Protein 6PZN (pdb70)

Solvent-accessible surface area: 35350 Å² total; per-residue (Å²): 146,99,74,30,95,141,54,82,71,0,0,0,0,0,24,0,26,83,12,33,3,58,6,0,0,29,70,1,9,118,56,16,5,27,0,0,0,1,25,66,56,110,118,61,102,0,63,44,0,8,110,66,4,90,139,93,71,20,81,10,34,26,17,66,0,56,11,4,54,72,136,54,0,40,80,0,7,123,71,0,92,79,67,66,54,71,2,9,2,0,0,4,22,20,43,60,102,43,90,9,118,1,36,35,157,6,12,93,58,1,49,123,0,12,71,21,1,0,41,0,0,0,1,0,0,0,16,0,11,102,28,3,55,90,31,3,26,1,1,0,9,4,10,0,18,34,61,39,14,82,58,15,46,0,1,22,2,0,0,9,13,0,0,26,6,0,0,47,0,1,1,40,32,13,97,54,74,78,2,3,0,0,0,0,0,13,12,58,8,16,17,89,157,21,102,134,74,77,76,130,146,95,24,46,58,50,10,103,74,4,3,10,62,69,22,0,54,24,91,2,0,1,0,0,0,7,13,1,4,14,108,45,0,97,5,0,0,20,29,39,6,75,0,7,0,13,74,127,132,81,0,0,0,0,0,24,0,22,133,25,34,2,60,7,0,0,35,63,0,11,133,58,33,14,30,0,0,0,1,27,63,63,86,124,72,70,0,58,41,0,10,108,58,4,93,125,103,69,19,99,10,34,25,10,70,0,57,11,2,48,67,134,53,0,56,84,0,5,117,67,0,84,73,64,43,55,72,0,19,4,0,0,2,21,24,40,59,102,37,86,10,108,2,42,27,131,12,6,96,58,1,49,125,0,13,80,36,1,0,38,0,0,0,1,0,0,0,18,0,9,112,29,3,54,94,34,3,23,1,0,0,6,5,8,9,24,34,65,68,12,81,56,15,45,0,0,20,1,0,0,7,13,0,0,27,6,0,0,48,0,1,1,38,36,13,96,49,78,58,2,2,0,0,0,0,0,13,13,86,8,16,30,131,129,23,101,126,56,76,79,127,146,90,28,62,60,56,21,122,70,5,4,10,50,69,24,1,53,22,91,5,0,2,2,0,0,7,12,0,7,14,107,40,0,94,8,0,0,19,26,40,5,74,0,14,0,18,87,69,87,94,145,106,100,9,130,81,2,0,0,0,0,23,0,7,123,25,30,2,67,5,0,0,39,65,0,11,140,55,20,4,20,0,0,0,1,25,64,60,107,117,59,87,0,71,50,0,6,97,63,3,79,136,110,61,21,54,9,34,24,14,54,0,55,8,2,44,57,141,48,0,52,88,0,6,135,72,0,88,79,66,66,44,131,0,10,2,1,0,6,23,22,40,72,82,39,86,11,115,2,32,30,127,14,12,78,49,2,48,113,0,14,81,36,2,0,30,0,0,0,1,0,0,0,18,0,10,103,21,3,22,83,43,4,27,1,1,0,9,3,10,8,21,35,63,71,11,78,60,20,49,0,1,20,1,0,0,10,13,0,1,26,5,0,0,49,0,1,1,42,36,11,98,43,73,69,2,4,0,0,0,0,0,15,12,45,7,21,24,106,118,17,108,115,54,64,77,116,134,94,25,57,62,35,15,121,81,4,3,16,56,83,24,1,54,28,90,4,0,1,1,0,0,6,14,1,3,12,96,41,0,100,8,0,0,20,29,40,5,73,0,7,0,16,55,170,91,123,80,0,0,0,0,0,22,0,19,115,23,30,2,60,7,0,0,43,72,0,13,130,57,28,13,28,0,0,0,2,32,64,60,108,116,51,79,0,87,42,0,18,112,62,4,86,130,91,69,14,93,9,34,37,13,68,0,55,9,1,45,54,138,53,0,55,83,0,8,111,64,0,83,71,50,19,52,68,0,20,4,0,0,2,20,21,42,57,103,38,89,10,116,1,33,29,129,10,14,92,59,1,50,124,0,12,80,33,1,0,31,0,0,0,1,0,1,0,18,0,9,106,19,3,52,94,35,3,28,1,1,0,8,4,9,10,24,33,66,82,12,83,57,17,46,0,0,20,0,0,0,8,14,0,1,27,6,0,0,49,0,0,1,40,35,12,99,50,79,61,2,3,0,0,0,0,0,14,13,92,9,17,28,127,120,27,101,129,55,68,75,121,126,82,24,61,65,45,19,142,74,5,4,10,75,68,25,2,55,24,97,8,0,1,1,0,0,7,11,0,7,14,108,40,0,90,9,0,0,20,27,38,5,71,0,14,0,18,88

Structure (mmCIF, N/CA/C/O backbone):
data_6PZN
#
_entry.id   6PZN
#
_cell.length_a   87.620
_cell.length_b   89.960
_cell.length_c   130.529
_cell.angle_alpha   90.000
_cell.angle_beta   90.000
_cell.angle_gamma   90.000
#
_symmetry.space_group_name_H-M   'P 21 21 21'
#
loop_
_entity.id
_entity.type
_entity.pdbx_description
1 polymer '3-ketoacyl-ACP reductase'
2 water water
#
loop_
_atom_site.group_PDB
_atom_site.id
_atom_site.type_symbol
_atom_site.label_atom_id
_atom_site.label_alt_id
_atom_site.label_comp_id
_atom_site.label_asym_id
_atom_site.label_entity_id
_atom_site.label_seq_id
_atom_site.pdbx_PDB_ins_code
_atom_site.Cartn_x
_atom_site.Cartn_y
_atom_site.Cartn_z
_atom_site.occupancy
_atom_site.B_iso_or_equiv
_atom_site.auth_seq_id
_atom_site.auth_comp_id
_atom_site.auth_asym_id
_atom_site.auth_atom_id
_atom_site.pdbx_PDB_model_num
ATOM 1 N N . SER A 1 22 ? -25.47021 32.07539 -9.13267 1.000 68.12637 -2 SER A N 1
ATOM 2 C CA . SER A 1 22 ? -26.28013 32.13574 -7.91675 1.000 72.17509 -2 SER A CA 1
ATOM 3 C C . SER A 1 22 ? -27.56277 31.29966 -8.05673 1.000 68.93158 -2 SER A C 1
ATOM 4 O O . SER A 1 22 ? -28.57122 31.55391 -7.39978 1.000 68.38934 -2 SER A O 1
ATOM 7 N N . ASN A 1 23 ? -27.54411 30.34843 -8.97898 1.000 65.58388 -1 ASN A N 1
ATOM 8 C CA . ASN A 1 23 ? -28.44634 29.20770 -8.92708 1.000 63.68431 -1 ASN A CA 1
ATOM 9 C C . ASN A 1 23 ? -27.84528 28.12988 -8.02858 1.000 57.68024 -1 ASN A C 1
ATOM 10 O O . ASN A 1 23 ? -26.62174 27.97311 -7.95102 1.000 53.16287 -1 ASN A O 1
ATOM 15 N N . ALA A 1 24 ? -28.71371 27.38021 -7.34245 1.000 53.39761 0 ALA A N 1
ATOM 16 C CA . ALA A 1 24 ? -28.20904 26.23352 -6.59325 1.000 50.59623 0 ALA A CA 1
ATOM 17 C C . ALA A 1 24 ? -27.47861 25.26289 -7.51384 1.000 52.16775 0 ALA A C 1
ATOM 18 O O . ALA A 1 24 ? -26.50024 24.63089 -7.09644 1.000 44.32880 0 ALA A O 1
ATOM 20 N N . MET A 1 25 ? -27.90839 25.16923 -8.78007 1.000 50.44928 1 MET A N 1
ATOM 21 C CA . MET A 1 25 ? -27.25860 24.27270 -9.73387 1.000 52.94254 1 MET A CA 1
ATOM 22 C C . MET A 1 25 ? -25.83383 24.71662 -10.05565 1.000 54.00262 1 MET A C 1
ATOM 23 O O . MET A 1 25 ? -24.96203 23.87285 -10.30702 1.000 48.02197 1 MET A O 1
ATOM 28 N N . ASN A 1 26 ? -25.57532 26.02553 -10.06205 1.000 54.47154 2 ASN A N 1
ATOM 29 C CA . ASN A 1 26 ? -24.21608 26.48625 -10.31404 1.000 59.60503 2 ASN A CA 1
ATOM 30 C C . ASN A 1 26 ? -23.36173 26.44225 -9.05224 1.000 55.72982 2 ASN A C 1
ATOM 31 O O . ASN A 1 26 ? -22.14937 26.20479 -9.13811 1.000 58.84422 2 ASN A O 1
ATOM 36 N N . ILE A 1 27 ? -23.97610 26.63751 -7.88094 1.000 53.85076 3 ILE A N 1
ATOM 37 C CA . ILE A 1 27 ? -23.23371 26.57493 -6.62296 1.000 53.05055 3 ILE A CA 1
ATOM 38 C C . ILE A 1 27 ? -22.75657 25.15135 -6.35183 1.000 47.33585 3 ILE A C 1
ATOM 39 O O . ILE A 1 27 ? -21.56766 24.92094 -6.10580 1.000 41.17962 3 ILE A O 1
ATOM 44 N N . SER A 1 28 ? -23.67217 24.17610 -6.38533 1.000 42.99968 4 SER A N 1
ATOM 45 C CA . SER A 1 28 ? -23.32182 22.76021 -6.25076 1.000 38.89024 4 SER A CA 1
ATOM 46 C C . SER A 1 28 ? -23.99540 21.98621 -7.38012 1.000 41.50780 4 SER A C 1
ATOM 47 O O . SER A 1 28 ? -25.22206 21.82479 -7.38630 1.000 39.80680 4 SER A O 1
ATOM 50 N N . ARG A 1 29 ? -23.19382 21.50682 -8.33300 1.000 38.60127 5 ARG A N 1
ATOM 51 C CA . ARG A 1 29 ? -23.72430 20.92838 -9.56237 1.000 38.18033 5 ARG A CA 1
ATOM 52 C C . ARG A 1 29 ? -24.32555 19.55004 -9.30291 1.000 30.62943 5 ARG A C 1
ATOM 53 O O . ARG A 1 29 ? -23.69318 18.68280 -8.69082 1.000 28.21139 5 ARG A O 1
ATOM 61 N N . LYS A 1 30 ? -25.55059 19.35298 -9.77314 1.000 24.33487 6 LYS A N 1
ATOM 62 C CA . LYS A 1 30 ? -26.21048 18.06342 -9.65623 1.000 23.71387 6 LYS A CA 1
ATOM 63 C C . LYS A 1 30 ? -25.74558 17.13593 -10.77699 1.000 20.38005 6 LYS A C 1
ATOM 64 O O . LYS A 1 30 ? -25.22899 17.57869 -11.80412 1.000 22.58196 6 LYS A O 1
ATOM 70 N N . THR A 1 31 ? -25.94139 15.83336 -10.56983 1.000 18.81038 7 THR A N 1
ATOM 71 C CA . THR A 1 31 ? -25.59516 14.80784 -11.54507 1.000 18.79541 7 THR A CA 1
ATOM 72 C C . THR A 1 31 ? -26.84073 14.00403 -11.92344 1.000 23.19096 7 THR A C 1
ATOM 73 O O . THR A 1 31 ? -27.64894 13.63755 -11.05570 1.000 20.58244 7 THR A O 1
ATOM 77 N N . ALA A 1 32 ? -26.98108 13.71479 -13.22045 1.000 19.04556 8 ALA A N 1
ATOM 78 C CA . ALA A 1 32 ? -28.10738 12.95038 -13.74777 1.000 16.80513 8 ALA A CA 1
ATOM 79 C C . ALA A 1 32 ? -27.60240 11.75361 -14.54453 1.000 20.49207 8 ALA A C 1
ATOM 80 O O . ALA A 1 32 ? -26.72162 11.89559 -15.39463 1.000 19.26177 8 ALA A O 1
ATOM 82 N N . LEU A 1 33 ? -28.17102 10.58293 -14.27942 1.000 16.30411 9 LEU A N 1
ATOM 83 C CA . LEU A 1 33 ? -27.91053 9.38044 -15.06421 1.000 18.34637 9 LEU A CA 1
ATOM 84 C C . LEU A 1 33 ? -29.05600 9.18687 -16.04732 1.000 18.12205 9 LEU A C 1
ATOM 85 O O . LEU A 1 33 ? -30.22116 9.21058 -15.64489 1.000 18.01969 9 LEU A O 1
ATOM 90 N N . VAL A 1 34 ? -28.73855 9.03318 -17.33025 1.000 15.75960 10 VAL A N 1
ATOM 91 C CA . VAL A 1 34 ? -29.75446 8.77897 -18.35198 1.000 14.50014 10 VAL A CA 1
ATOM 92 C C . VAL A 1 34 ? -29.44064 7.45140 -19.03717 1.000 20.09133 10 VAL A C 1
ATOM 93 O O . VAL A 1 34 ? -28.39402 7.32421 -19.68674 1.000 17.52904 10 VAL A O 1
ATOM 97 N N . THR A 1 35 ? -30.34860 6.46984 -18.91212 1.000 15.39976 11 THR A N 1
ATOM 98 C CA . THR A 1 35 ? -30.20480 5.24389 -19.69317 1.000 17.67386 11 THR A CA 1
ATOM 99 C C . THR A 1 35 ? -30.77180 5.44449 -21.09467 1.000 20.10888 11 THR A C 1
ATOM 100 O O . THR A 1 35 ? -31.66036 6.27016 -21.31409 1.000 20.46521 11 THR A O 1
ATOM 104 N N . GLY A 1 36 ? -30.26850 4.65606 -22.04108 1.000 19.31837 12 GLY A N 1
ATOM 105 C CA . GLY A 1 36 ? -30.69081 4.78849 -23.42732 1.000 19.04678 12 GLY A CA 1
ATOM 106 C C . GLY A 1 36 ? -30.32830 6.11266 -24.05522 1.000 17.74213 12 GLY A C 1
ATOM 107 O O . GLY A 1 36 ? -31.01410 6.56635 -24.97923 1.000 20.74174 12 GLY A O 1
ATOM 108 N N . ALA A 1 37 ? -29.24991 6.74333 -23.59319 1.000 21.46024 13 ALA A N 1
ATOM 109 C CA . ALA A 1 37 ? -28.94378 8.11928 -23.95724 1.000 18.75854 13 ALA A CA 1
ATOM 110 C C . ALA A 1 37 ? -28.11978 8.24746 -25.23309 1.000 23.01868 13 ALA A C 1
ATOM 111 O O . ALA A 1 37 ? -27.77767 9.36769 -25.62184 1.000 24.78700 13 ALA A O 1
ATOM 113 N N . SER A 1 38 ? -27.80822 7.15185 -25.91329 1.000 21.56459 14 SER A N 1
ATOM 114 C CA . SER A 1 38 ? -26.96981 7.28548 -27.09232 1.000 27.33051 14 SER A CA 1
ATOM 115 C C . SER A 1 38 ? -27.75092 7.77035 -28.30809 1.000 25.88476 14 SER A C 1
ATOM 116 O O . SER A 1 38 ? -27.14683 8.34350 -29.21843 1.000 24.03600 14 SER A O 1
ATOM 119 N N . ARG A 1 39 ? -29.07622 7.59503 -28.33720 1.000 23.21538 15 ARG A N 1
ATOM 120 C CA . ARG A 1 39 ? -29.85364 8.02141 -29.49386 1.000 30.59835 15 ARG A CA 1
ATOM 121 C C . ARG A 1 39 ? -31.26814 8.40826 -29.06712 1.000 24.66714 15 ARG A C 1
ATOM 122 O O . ARG A 1 39 ? -31.66257 8.24341 -27.91298 1.000 23.93510 15 ARG A O 1
ATOM 130 N N . GLY A 1 40 ? -32.01560 8.95822 -30.02033 1.000 25.12391 16 GLY A N 1
ATOM 131 C CA . GLY A 1 40 ? -33.42709 9.26914 -29.92299 1.000 25.92494 16 GLY A CA 1
ATOM 132 C C . GLY A 1 40 ? -33.78432 10.12688 -28.71854 1.000 23.12325 16 GLY A C 1
ATOM 133 O O . GLY A 1 40 ? -33.12234 11.12524 -28.38706 1.000 18.79183 16 GLY A O 1
ATOM 134 N N . ILE A 1 41 ? -34.87572 9.73012 -28.05482 1.000 17.63875 17 ILE A N 1
ATOM 135 C CA . ILE A 1 41 ? -35.40215 10.52514 -26.94892 1.000 18.59898 17 ILE A CA 1
ATOM 136 C C . ILE A 1 41 ? -34.39852 10.59356 -25.80674 1.000 18.10627 17 ILE A C 1
ATOM 137 O O . ILE A 1 41 ? -34.21711 11.64924 -25.18506 1.000 17.91322 17 ILE A O 1
ATOM 142 N N . GLY A 1 42 ? -33.73354 9.47944 -25.51253 1.000 18.16311 18 GLY A N 1
ATOM 143 C CA . GLY A 1 42 ? -32.72063 9.48268 -24.46251 1.000 19.22635 18 GLY A CA 1
ATOM 144 C C . GLY A 1 42 ? -31.57586 10.44495 -24.73477 1.000 24.01430 18 GLY A C 1
ATOM 145 O O . GLY A 1 42 ? -31.12427 11.15578 -23.82482 1.000 19.36211 18 GLY A O 1
ATOM 146 N N . ARG A 1 43 ? -31.08783 10.48853 -25.98779 1.000 20.47799 19 ARG A N 1
ATOM 147 C CA . ARG A 1 43 ? -30.07551 11.48854 -26.33387 1.000 20.43420 19 ARG A CA 1
ATOM 148 C C . ARG A 1 43 ? -30.60912 12.89394 -26.10990 1.000 19.50721 19 ARG A C 1
ATOM 149 O O . ARG A 1 43 ? -29.92034 13.74169 -25.52949 1.000 16.68108 19 ARG A O 1
ATOM 157 N N . ALA A 1 44 ? -31.82610 13.16954 -26.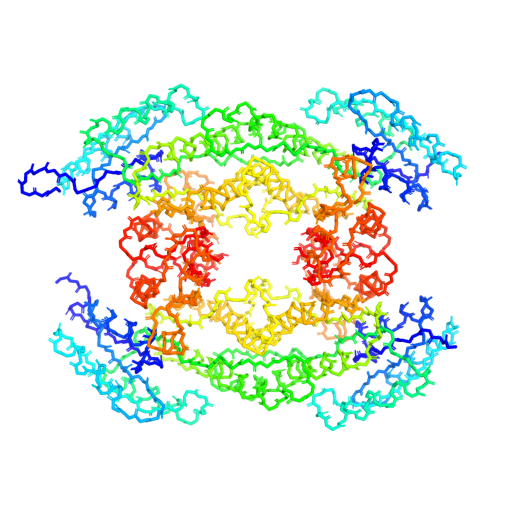59705 1.000 19.04218 20 ALA A N 1
ATOM 158 C CA . ALA A 1 44 ? -32.38963 14.51280 -26.44580 1.000 16.80103 20 ALA A CA 1
ATOM 159 C C . ALA A 1 44 ? -32.52765 14.89598 -24.97353 1.000 18.54731 20 ALA A C 1
ATOM 160 O O . ALA A 1 44 ? -32.29623 16.05234 -24.59266 1.000 18.96546 20 ALA A O 1
ATOM 162 N N . ILE A 1 45 ? -32.87698 13.92408 -24.13272 1.000 15.64054 21 ILE A N 1
ATOM 163 C CA . ILE A 1 45 ? -32.96357 14.13928 -22.69016 1.000 16.79482 21 ILE A CA 1
ATOM 164 C C . ILE A 1 45 ? -31.58730 14.47998 -22.12325 1.000 19.60753 21 ILE A C 1
ATOM 165 O O . ILE A 1 45 ? -31.42399 15.45532 -21.37663 1.000 15.26884 21 ILE A O 1
ATOM 170 N N . ALA A 1 46 ? -30.58363 13.66126 -22.45854 1.000 19.18314 22 ALA A N 1
ATOM 171 C CA . ALA A 1 46 ? -29.21881 13.89370 -21.98769 1.000 18.67068 22 ALA A CA 1
ATOM 172 C C . ALA A 1 46 ? -28.74875 15.30478 -22.33505 1.000 15.67081 22 ALA A C 1
ATOM 173 O O . ALA A 1 46 ? -28.20018 16.02299 -21.48350 1.000 14.52267 22 ALA A O 1
ATOM 175 N N . GLU A 1 47 ? -28.98502 15.72658 -23.58222 1.000 15.54674 23 GLU A N 1
ATOM 176 C CA . GLU A 1 47 ? -28.56524 17.05810 -24.01587 1.000 19.04084 23 GLU A CA 1
ATOM 177 C C . GLU A 1 47 ? -29.31695 18.15624 -23.28246 1.000 19.50507 23 GLU A C 1
ATOM 178 O O . GLU A 1 47 ? -28.72941 19.19475 -22.92784 1.000 16.16262 23 GLU A O 1
ATOM 184 N N . ARG A 1 48 ? -30.62977 17.97599 -23.09585 1.000 15.09488 24 ARG A N 1
ATOM 185 C CA . ARG A 1 48 ? -31.40860 19.00458 -22.42128 1.000 16.68743 24 ARG A CA 1
ATOM 186 C C . ARG A 1 48 ? -30.98481 19.14005 -20.96352 1.000 16.38158 24 ARG A C 1
ATOM 187 O O . ARG A 1 48 ? -30.79388 20.25664 -20.46970 1.000 15.95614 24 ARG A O 1
ATOM 195 N N . LEU A 1 49 ? -30.79609 18.01460 -20.26845 1.000 15.06421 25 LEU A N 1
ATOM 196 C CA . LEU A 1 49 ? -30.39398 18.07113 -18.86790 1.000 14.66780 25 LEU A CA 1
ATOM 197 C C . LEU A 1 49 ? -29.00964 18.68824 -18.73338 1.000 22.32802 25 LEU A C 1
ATOM 198 O O . LEU A 1 49 ? -28.75474 19.45850 -17.79792 1.000 17.75654 25 LEU A O 1
ATOM 203 N N . ALA A 1 50 ? -28.11322 18.39875 -19.68371 1.000 14.80902 26 ALA A N 1
ATOM 204 C CA . ALA A 1 50 ? -26.81961 19.07279 -19.66697 1.000 18.86150 26 ALA A CA 1
ATOM 205 C C . ALA A 1 50 ? -26.98399 20.57836 -19.83907 1.000 22.86618 26 ALA A C 1
ATOM 206 O O . ALA A 1 50 ? -26.34671 21.36028 -19.12542 1.000 18.51651 26 ALA A O 1
ATOM 208 N N . GLN A 1 51 ? -27.84146 21.01380 -20.77157 1.000 22.25529 27 GLN A N 1
ATOM 209 C CA . GLN A 1 51 ? -28.00434 22.45680 -20.93822 1.000 21.60407 27 GLN A CA 1
ATOM 210 C C . GLN A 1 51 ? -28.62926 23.10566 -19.70239 1.000 26.10210 27 GLN A C 1
ATOM 211 O O . GLN A 1 51 ? -28.34547 24.28008 -19.41716 1.000 21.24105 27 GLN A O 1
ATOM 217 N N . ASP A 1 52 ? -29.47388 22.37063 -18.96038 1.000 19.81050 28 ASP A N 1
ATOM 218 C CA . ASP A 1 52 ? -29.98669 22.85405 -17.68028 1.000 17.04962 28 ASP A CA 1
ATOM 219 C C . ASP A 1 52 ? -28.92728 22.85485 -16.58551 1.000 19.69263 28 ASP A C 1
ATOM 220 O O . ASP A 1 52 ? -29.22493 23.28692 -15.46767 1.000 22.91903 28 ASP A O 1
ATOM 225 N N . GLY A 1 53 ? -27.72315 22.33794 -16.84501 1.000 21.81978 29 GLY A N 1
ATOM 226 C CA . GLY A 1 53 ? -26.64669 22.41149 -15.87125 1.000 21.49003 29 GLY A CA 1
ATOM 227 C C . GLY A 1 53 ? -26.27981 21.10750 -15.19302 1.000 23.04474 29 GLY A C 1
ATOM 228 O O . GLY A 1 53 ? -25.32723 21.09558 -14.40083 1.000 22.64049 29 GLY A O 1
ATOM 229 N N . PHE A 1 54 ? -26.97978 20.00833 -15.46911 1.000 18.25136 30 PHE A N 1
ATOM 230 C CA . PHE A 1 54 ? -26.57007 18.72221 -14.90880 1.000 18.84632 30 PHE A CA 1
ATOM 231 C C . PHE A 1 54 ? -25.28822 18.21737 -15.56802 1.000 18.21525 30 PHE A C 1
ATOM 232 O O . PHE A 1 54 ? -25.11764 18.30945 -16.78412 1.000 19.77964 30 PHE A O 1
ATOM 240 N N . TYR A 1 55 ? -24.40128 17.64721 -14.76473 1.000 20.07139 31 TYR A N 1
ATOM 241 C CA . TYR A 1 55 ? -23.46228 16.66563 -15.29976 1.000 21.30219 31 TYR A CA 1
ATOM 242 C C . TYR A 1 55 ? -24.25034 15.41042 -15.67366 1.000 22.17935 31 TYR A C 1
ATOM 243 O O . TYR A 1 55 ? -24.99159 14.87175 -14.84687 1.000 19.73104 31 TYR A O 1
ATOM 252 N N . VAL A 1 56 ? -24.09098 14.93721 -16.90781 1.000 16.64052 32 VAL A N 1
ATOM 253 C CA . VAL A 1 56 ? -24.88696 13.82938 -17.42784 1.000 17.00308 32 VAL A CA 1
ATOM 254 C C . VAL A 1 56 ? -24.00639 12.59775 -17.63663 1.000 19.17334 32 VAL A C 1
ATOM 255 O O . VAL A 1 56 ? -22.95887 12.66533 -18.30298 1.000 21.52821 32 VAL A O 1
ATOM 259 N N . ILE A 1 57 ? -24.43607 11.47396 -17.06659 1.000 17.26304 33 ILE A N 1
ATOM 260 C CA . ILE A 1 57 ? -23.87925 10.16649 -17.40067 1.000 17.44230 33 ILE A CA 1
ATOM 261 C C . ILE A 1 57 ? -24.74851 9.56444 -18.49271 1.000 24.55926 33 ILE A C 1
ATOM 262 O O . ILE A 1 57 ? -25.92398 9.24461 -18.27404 1.000 19.97129 33 ILE A O 1
ATOM 267 N N . VAL A 1 58 ? -24.16011 9.44632 -19.67773 1.000 17.82467 34 VAL A N 1
ATOM 268 C CA . VAL A 1 58 ? -24.76480 8.87105 -20.87027 1.000 17.44775 34 VAL A CA 1
ATOM 269 C C . VAL A 1 58 ? -24.54833 7.36596 -20.76699 1.000 24.26378 34 VAL A C 1
ATOM 270 O O . VAL A 1 58 ? -23.43570 6.87245 -20.98715 1.000 23.97790 34 VAL A O 1
ATOM 274 N N . ASN A 1 59 ? -25.58475 6.63647 -20.36499 1.000 17.41237 35 ASN A N 1
ATOM 275 C CA . ASN A 1 59 ? -25.49805 5.18480 -20.27820 1.000 19.02320 35 ASN A CA 1
ATOM 276 C C . ASN A 1 59 ? -25.94204 4.56246 -21.59200 1.000 25.97815 35 ASN A C 1
ATOM 277 O O . ASN A 1 59 ? -26.88449 5.04376 -22.24568 1.000 21.16762 35 ASN A O 1
ATOM 282 N N . TYR A 1 60 ? -25.24630 3.49134 -21.97559 1.000 20.68689 36 TYR A N 1
ATOM 283 C CA . TYR A 1 60 ? -25.49856 2.85019 -23.25790 1.000 24.51884 36 TYR A CA 1
ATOM 284 C C . TYR A 1 60 ? -25.20030 1.36618 -23.13251 1.000 26.98181 36 TYR A C 1
ATOM 285 O O . TYR A 1 60 ? -24.57794 0.91035 -22.16805 1.000 28.22542 36 TYR A O 1
ATOM 294 N N . ALA A 1 61 ? -25.65016 0.61361 -24.12969 1.000 24.86887 37 ALA A N 1
ATOM 295 C CA . ALA A 1 61 ? -25.60125 -0.84100 -24.08537 1.000 31.62484 37 ALA A CA 1
ATOM 296 C C . ALA A 1 61 ? -24.56033 -1.43307 -25.02033 1.000 43.94640 37 ALA A C 1
ATOM 297 O O . ALA A 1 61 ? -23.76550 -2.28416 -24.60570 1.000 50.64007 37 ALA A O 1
ATOM 299 N N . GLY A 1 62 ? -24.54215 -1.01092 -26.27882 1.000 36.40304 38 GLY A N 1
ATOM 300 C CA . GLY A 1 62 ? -23.70002 -1.68381 -27.24503 1.000 48.00229 38 GLY A CA 1
ATOM 301 C C . GLY A 1 62 ? -22.47871 -0.89754 -27.66114 1.000 44.00256 38 GLY A C 1
ATOM 302 O O . GLY A 1 62 ? -21.58279 -0.64026 -26.85170 1.000 45.64608 38 GLY A O 1
ATOM 303 N N . ASN A 1 63 ? -22.43899 -0.51995 -28.93344 1.000 43.73104 39 ASN A N 1
ATOM 304 C CA . ASN A 1 63 ? -21.30536 0.21598 -29.46562 1.000 51.67412 39 ASN A CA 1
ATOM 305 C C . ASN A 1 63 ? -21.30794 1.65035 -28.94059 1.000 43.79383 39 ASN A C 1
ATOM 306 O O . ASN A 1 63 ? -22.35895 2.28332 -28.81262 1.000 39.43002 39 ASN A O 1
ATOM 311 N N . LYS A 1 64 ? -20.11313 2.15993 -28.63504 1.000 43.17264 40 LYS A N 1
ATOM 312 C CA . LYS A 1 64 ? -19.96285 3.42171 -27.92247 1.000 42.85163 40 LYS A CA 1
ATOM 313 C C . LYS A 1 64 ? -19.99088 4.64851 -28.82721 1.000 38.25759 40 LYS A C 1
ATOM 314 O O . LYS A 1 64 ? -20.03986 5.77119 -28.30913 1.000 35.66838 40 LYS A O 1
ATOM 320 N N . ALA A 1 65 ? -19.97400 4.47283 -30.15159 1.000 31.50470 41 ALA A N 1
ATOM 321 C CA . ALA A 1 65 ? -19.79201 5.61984 -31.03980 1.000 34.65327 41 ALA A CA 1
ATOM 322 C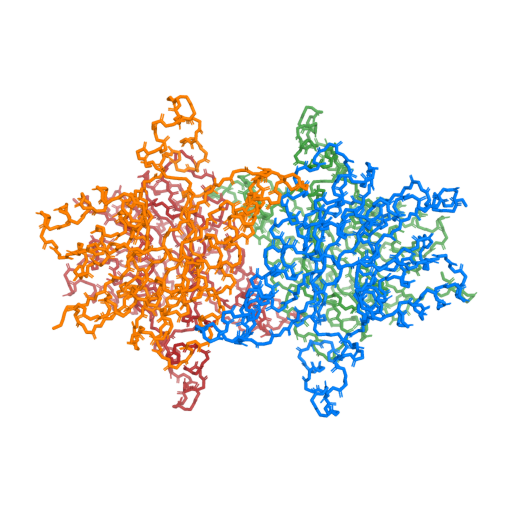 C . ALA A 1 65 ? -20.90223 6.65062 -30.86787 1.000 35.91867 41 ALA A C 1
ATOM 323 O O . ALA A 1 65 ? -20.63977 7.85802 -30.82248 1.000 33.35974 41 ALA A O 1
ATOM 325 N N . HIS A 1 66 ? -22.14929 6.19877 -30.76250 1.000 35.60688 42 HIS A N 1
ATOM 326 C CA . HIS A 1 66 ? -23.23774 7.14742 -30.57519 1.000 35.74181 42 HIS A CA 1
ATOM 327 C C . HIS A 1 66 ? -23.20418 7.76154 -29.18083 1.000 28.87210 42 HIS A C 1
ATOM 328 O O . HIS A 1 66 ? -23.45883 8.95918 -29.02098 1.000 29.86589 42 HIS A O 1
ATOM 335 N N . ALA A 1 67 ? -22.91188 6.95816 -28.15619 1.000 35.19285 43 ALA A N 1
ATOM 336 C CA . ALA A 1 67 ? -22.81573 7.51323 -26.80845 1.000 33.69678 43 ALA A CA 1
ATOM 337 C C . ALA A 1 67 ? -21.70463 8.55170 -26.72717 1.000 35.54067 43 ALA A C 1
ATOM 338 O O . ALA A 1 67 ? -21.88404 9.62620 -26.13186 1.000 31.38706 43 ALA A O 1
ATOM 340 N N . GLN A 1 68 ? -20.55076 8.25459 -27.33681 1.000 34.78711 44 GLN A N 1
ATOM 341 C CA . GLN A 1 68 ? -19.47325 9.23300 -27.37486 1.000 34.88036 44 GLN A CA 1
ATOM 342 C C . GLN A 1 68 ? -19.86908 10.45797 -28.18253 1.000 38.41112 44 GLN A C 1
ATOM 343 O O . GLN A 1 68 ? -19.46378 11.57381 -27.84559 1.000 34.05650 44 GLN A O 1
ATOM 349 N N . ALA A 1 69 ? -20.67190 10.28412 -29.23489 1.000 35.43332 45 ALA A N 1
ATOM 350 C CA . ALA A 1 69 ? -21.13933 11.45243 -29.97016 1.000 35.60310 45 ALA A CA 1
ATOM 351 C C . ALA A 1 69 ? -22.01967 12.33107 -29.08698 1.000 36.22527 45 ALA A C 1
ATOM 352 O O . ALA A 1 69 ? -21.91701 13.56360 -29.12251 1.000 35.29075 45 ALA A O 1
ATOM 354 N N . THR A 1 70 ? -22.88142 11.70979 -28.27548 1.000 33.14267 46 THR A N 1
ATOM 355 C CA . THR A 1 70 ? -23.72126 12.47480 -27.35298 1.000 30.01424 46 THR A CA 1
ATOM 356 C C . THR A 1 70 ? -22.86336 13.23263 -26.34016 1.000 27.94494 46 THR A C 1
ATOM 357 O O . THR A 1 70 ? -23.07054 14.42915 -26.10217 1.000 29.44283 46 THR A O 1
ATOM 361 N N . VAL A 1 71 ? -21.88033 12.54565 -25.74478 1.000 26.10133 47 VAL A N 1
ATOM 362 C CA . VAL A 1 71 ? -20.98051 13.18819 -24.78555 1.000 25.25279 47 VAL A CA 1
ATOM 363 C C . VAL A 1 71 ? -20.27285 14.37405 -25.42975 1.000 31.34144 47 VAL A C 1
ATOM 364 O O . VAL A 1 71 ? -20.19250 15.47199 -24.85307 1.000 23.49981 47 VAL A O 1
ATOM 368 N N . GLU A 1 72 ? -19.72704 14.16135 -26.63256 1.000 31.21038 48 GLU A N 1
ATOM 369 C CA . GLU A 1 72 ? -18.97170 15.21753 -27.28951 1.000 31.75063 48 GLU A CA 1
ATOM 370 C C . GLU A 1 72 ? -19.86418 16.38983 -27.66043 1.000 25.75005 48 GLU A C 1
ATOM 371 O O . GLU A 1 72 ? -19.43413 17.54054 -27.54236 1.000 27.96243 48 GLU A O 1
ATOM 377 N N . HIS A 1 73 ? -21.11076 16.13628 -28.07860 1.000 28.45611 49 HIS A N 1
ATOM 378 C CA . HIS A 1 73 ? -22.00198 17.26620 -28.33148 1.000 30.12847 49 HIS A CA 1
ATOM 379 C C . HIS A 1 73 ? -22.29062 18.03286 -27.04839 1.000 31.51406 49 HIS A C 1
ATOM 380 O O . HIS A 1 73 ? -22.28987 19.27044 -27.04602 1.000 28.35388 49 HIS A O 1
ATOM 387 N N . ILE A 1 74 ? -22.53468 17.31384 -25.94755 1.000 27.90528 50 ILE A N 1
ATOM 388 C CA . ILE A 1 74 ? -22.80252 17.97814 -24.67345 1.000 25.31175 50 ILE A CA 1
ATOM 389 C C . ILE A 1 74 ? -21.64237 18.88396 -24.29692 1.000 27.13389 50 ILE A C 1
ATOM 390 O O . ILE A 1 74 ? -21.83699 20.03589 -23.89257 1.000 23.76879 50 ILE A O 1
ATOM 395 N N . ILE A 1 75 ? -20.41656 18.38028 -24.44455 1.000 28.97439 51 ILE A N 1
ATOM 396 C CA . ILE A 1 75 ? -19.24818 19.14702 -24.03028 1.000 31.12148 51 ILE A CA 1
ATOM 397 C C . ILE A 1 75 ? -19.03221 20.33067 -24.95897 1.000 31.21096 51 ILE A C 1
ATOM 398 O O . ILE A 1 75 ? -18.69631 21.43313 -24.51086 1.000 30.51195 51 ILE A O 1
ATOM 403 N N . GLU A 1 76 ? -19.25994 20.13625 -26.25993 1.000 30.06501 52 GLU A N 1
ATOM 404 C CA . GLU A 1 76 ? -19.07821 21.23008 -27.20642 1.000 37.69943 52 GLU A CA 1
ATOM 405 C C . GLU A 1 76 ? -20.06477 22.36820 -26.95239 1.000 43.12177 52 GLU A C 1
ATOM 406 O O . GLU A 1 76 ? -19.76530 23.52578 -27.25537 1.000 38.16358 52 GLU A O 1
ATOM 412 N N . GLN A 1 77 ? -21.22848 22.07689 -26.38002 1.000 38.55138 53 GLN A N 1
ATOM 413 C CA . GLN A 1 77 ? -22.18130 23.12363 -26.03629 1.000 35.45146 53 GLN A CA 1
ATOM 414 C C . GLN A 1 77 ? -21.92218 23.71720 -24.66180 1.000 35.43357 53 GLN A C 1
ATOM 415 O O . GLN A 1 77 ? -22.78172 24.43126 -24.13380 1.000 39.76244 53 GLN A O 1
ATOM 421 N N . GLY A 1 78 ? -20.76182 23.44494 -24.07675 1.000 30.89243 54 GLY A N 1
ATOM 422 C CA . GLY A 1 78 ? -20.41974 23.97462 -22.77938 1.000 32.95818 54 GLY A CA 1
ATOM 423 C C . GLY A 1 78 ? -20.87525 23.15507 -21.59782 1.000 34.43613 54 GLY A C 1
ATOM 424 O O . GLY A 1 78 ? -20.88151 23.67606 -20.47681 1.000 31.67929 54 GLY A O 1
ATOM 425 N N . GLY A 1 79 ? -21.25094 21.89099 -21.80115 1.000 33.90268 55 GLY A N 1
ATOM 426 C CA . GLY A 1 79 ? -21.72823 21.04496 -20.72998 1.000 30.58785 55 GLY A CA 1
ATOM 427 C C . GLY A 1 79 ? -20.64914 20.12436 -20.18801 1.000 33.13276 55 GLY A C 1
ATOM 428 O O . GLY A 1 79 ? -19.46894 20.22611 -20.52980 1.000 28.08864 55 GLY A O 1
ATOM 429 N N . GLN A 1 80 ? -21.07833 19.20479 -19.31469 1.000 22.55877 56 GLN A N 1
ATOM 430 C CA . GLN A 1 80 ? -20.20428 18.19286 -18.73247 1.000 18.57467 56 GLN A CA 1
ATOM 431 C C . GLN A 1 80 ? -20.90828 16.84723 -18.81797 1.000 24.86178 56 GLN A C 1
ATOM 432 O O . GLN A 1 80 ? -22.08769 16.74560 -18.46900 1.000 22.94265 56 GLN A O 1
ATOM 438 N N . ALA A 1 81 ? -20.19058 15.81688 -19.25692 1.000 19.79307 57 ALA A N 1
ATOM 439 C CA . ALA A 1 81 ? -20.81630 14.50739 -19.39592 1.000 23.39203 57 ALA A CA 1
ATOM 440 C C . ALA A 1 81 ? -19.74327 13.45961 -19.60490 1.000 22.80647 57 ALA A C 1
ATOM 441 O O . ALA A 1 81 ? -18.62639 13.76130 -20.03953 1.000 25.24649 57 ALA A O 1
ATOM 443 N N . SER A 1 82 ? -20.10854 12.21754 -19.30361 1.000 23.85551 58 SER A N 1
ATOM 444 C CA . SER A 1 82 ? -19.28912 11.07476 -19.69598 1.000 24.94049 58 SER A CA 1
ATOM 445 C C . SER A 1 82 ? -20.21687 9.88898 -19.90789 1.000 27.99738 58 SER A C 1
ATOM 446 O O . SER A 1 82 ? -21.38647 9.93573 -19.53483 1.000 21.06055 58 SER A O 1
ATOM 449 N N . ALA A 1 83 ? -19.69028 8.81611 -20.50203 1.000 24.70208 59 ALA A N 1
ATOM 450 C CA . ALA A 1 83 ? -20.50792 7.66209 -20.86189 1.000 24.11573 59 ALA A CA 1
ATOM 451 C C . ALA A 1 83 ? -20.09671 6.41912 -20.08293 1.000 27.66668 59 ALA A C 1
ATOM 452 O O . ALA A 1 83 ? -18.91542 6.20767 -19.78874 1.000 31.07597 59 ALA A O 1
ATOM 454 N N . ILE A 1 84 ? -21.08458 5.58072 -19.76948 1.000 21.67373 60 ILE A N 1
ATOM 455 C CA . ILE A 1 84 ? -20.84825 4.29071 -19.11953 1.000 26.23149 60 ILE A CA 1
ATOM 456 C C . ILE A 1 84 ? -21.64605 3.20515 -19.84063 1.000 23.46574 60 ILE A C 1
ATOM 457 O O . ILE A 1 84 ? -22.86108 3.34759 -20.06127 1.000 24.15551 60 ILE A O 1
ATOM 462 N N . GLN A 1 85 ? -20.95266 2.12553 -20.21631 1.000 21.29802 61 GLN A N 1
ATOM 463 C CA . GLN A 1 85 ? -21.58254 0.96723 -20.84384 1.000 24.66885 61 GLN A CA 1
ATOM 464 C C . GLN A 1 85 ? -22.16557 0.04328 -19.78199 1.000 28.55541 61 GLN A C 1
ATOM 465 O O . GLN A 1 85 ? -21.46946 -0.36153 -18.84761 1.000 25.74404 61 GLN A O 1
ATOM 471 N N . ALA A 1 86 ? -23.43482 -0.32114 -19.94526 1.000 21.89784 62 ALA A N 1
ATOM 472 C CA . ALA A 1 86 ? -24.03808 -1.29857 -19.05329 1.000 27.77327 62 ALA A CA 1
ATOM 473 C C . ALA A 1 86 ? -25.35230 -1.74694 -19.65985 1.000 31.25586 62 ALA A C 1
ATOM 474 O O . ALA A 1 86 ? -26.10511 -0.92201 -20.17980 1.000 24.73262 62 ALA A O 1
ATOM 476 N N . ASP A 1 87 ? -25.59623 -3.05544 -19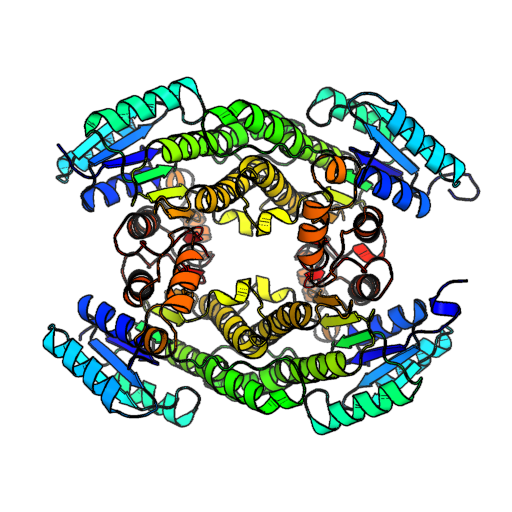.62642 1.000 26.95712 63 ASP A N 1
ATOM 477 C CA . ASP A 1 87 ? -26.88981 -3.60973 -20.01085 1.000 29.79231 63 ASP A CA 1
ATOM 478 C C . ASP A 1 87 ? -27.83062 -3.41836 -18.83173 1.000 30.27165 63 ASP A C 1
ATOM 479 O O . ASP A 1 87 ? -27.66659 -4.06761 -17.79339 1.000 30.73537 63 ASP A O 1
ATOM 484 N N . VAL A 1 88 ? -28.80895 -2.51860 -18.98448 1.000 33.73441 64 VAL A N 1
ATOM 485 C CA . VAL A 1 88 ? -29.74024 -2.21132 -17.89975 1.000 31.11614 64 VAL A CA 1
ATOM 486 C C . VAL A 1 88 ? -30.58833 -3.41570 -17.49883 1.000 33.29066 64 VAL A C 1
ATOM 487 O O . VAL A 1 88 ? -31.14044 -3.43957 -16.38842 1.000 25.34236 64 VAL A O 1
ATOM 491 N N . ALA A 1 89 ? -30.69558 -4.42622 -18.36363 1.000 31.05376 65 ALA A N 1
ATOM 492 C CA . ALA A 1 89 ? -31.46940 -5.63107 -18.06636 1.000 30.04036 65 ALA A CA 1
ATOM 493 C C . ALA A 1 89 ? -30.64996 -6.72484 -17.38094 1.000 35.08859 65 ALA A C 1
ATOM 494 O O . ALA A 1 89 ? -31.20294 -7.77883 -17.04496 1.000 32.83082 65 ALA A O 1
ATOM 496 N N . ASN A 1 90 ? -29.35442 -6.51549 -17.17893 1.000 27.42162 66 ASN A N 1
ATOM 497 C CA . ASN A 1 90 ? -28.51394 -7.47679 -16.47834 1.000 29.75150 66 ASN A CA 1
ATOM 498 C C . ASN A 1 90 ? -28.25994 -6.94949 -15.07355 1.000 24.80441 66 ASN A C 1
ATOM 499 O O . ASN A 1 90 ? -27.83569 -5.80601 -14.91383 1.000 25.66938 66 ASN A O 1
ATOM 504 N N . GLU A 1 91 ? -28.52456 -7.76582 -14.05161 1.000 21.04446 67 GLU A N 1
ATOM 505 C CA . GLU A 1 91 ? -28.50760 -7.20730 -12.69966 1.000 24.69895 67 GLU A CA 1
ATOM 506 C C . GLU A 1 91 ? -27.09069 -6.84278 -12.24808 1.000 33.64523 67 GLU A C 1
ATOM 507 O O . GLU A 1 91 ? -26.89206 -5.81492 -11.58348 1.000 27.16342 67 GLU A O 1
ATOM 513 N N . HIS A 1 92 ? -26.08716 -7.64832 -12.61421 1.000 24.74724 68 HIS A N 1
ATOM 514 C CA . HIS A 1 92 ? -24.72543 -7.32686 -12.18596 1.000 27.69154 68 HIS A CA 1
ATOM 515 C C . HIS A 1 92 ? -24.22056 -6.06079 -12.87295 1.000 25.57941 68 HIS A C 1
ATOM 516 O O . HIS A 1 92 ? -23.60673 -5.19311 -12.23182 1.000 27.80040 68 HIS A O 1
ATOM 523 N N . GLU A 1 93 ? -24.49818 -5.92578 -14.16979 1.000 24.16183 69 GLU A N 1
ATOM 524 C CA . GLU A 1 93 ? -24.10871 -4.71989 -14.88409 1.000 27.86598 69 GLU A CA 1
ATOM 525 C C . GLU A 1 93 ? -24.83284 -3.48989 -14.34641 1.000 26.44168 69 GLU A C 1
ATOM 526 O O . GLU A 1 93 ? -24.24896 -2.40954 -14.32001 1.000 25.51356 69 GLU A O 1
ATOM 532 N N . VAL A 1 94 ? -26.07948 -3.63002 -13.87670 1.000 22.95753 70 VAL A N 1
ATOM 533 C CA . VAL A 1 94 ? -26.78230 -2.46928 -13.32216 1.000 25.64461 70 VAL A CA 1
ATOM 534 C C . VAL A 1 94 ? -26.18187 -2.05820 -11.98399 1.000 19.64713 70 VAL A C 1
ATOM 535 O O . VAL A 1 94 ? -26.00194 -0.86270 -11.70947 1.000 21.50488 70 VAL A O 1
ATOM 539 N N . SER A 1 95 ? -25.86988 -3.03094 -11.12427 1.000 22.13972 71 SER A N 1
ATOM 540 C CA . SER A 1 95 ? -25.18875 -2.69783 -9.87435 1.000 18.81025 71 SER A CA 1
ATOM 541 C C . SER A 1 95 ? -23.88291 -1.95065 -10.15126 1.000 28.05975 71 SER A C 1
ATOM 542 O O . SER A 1 95 ? -23.59285 -0.90771 -9.53283 1.000 23.97840 71 SER A O 1
ATOM 545 N N . ARG A 1 96 ? -23.09721 -2.45841 -11.10867 1.000 25.77035 72 ARG A N 1
ATOM 546 C CA . ARG A 1 96 ? -21.84085 -1.79472 -11.46534 1.000 28.08388 72 ARG A CA 1
ATOM 547 C C . ARG A 1 96 ? -22.08790 -0.39811 -12.03282 1.000 27.92728 72 ARG A C 1
ATOM 548 O O . ARG A 1 96 ? -21.34910 0.54452 -11.72041 1.000 24.00114 72 ARG A O 1
ATOM 556 N N . LEU A 1 97 ? -23.11384 -0.24735 -12.88036 1.000 23.49846 73 LEU A N 1
ATOM 557 C CA . LEU A 1 97 ? -23.42957 1.06115 -13.44296 1.000 24.71392 73 LEU A CA 1
ATOM 558 C C . LEU A 1 97 ? -23.67953 2.07385 -12.33947 1.000 21.33557 73 LEU A C 1
ATOM 559 O O . LEU A 1 97 ? -23.15985 3.19050 -12.38110 1.000 22.55853 73 LEU A O 1
ATOM 564 N N . PHE A 1 98 ? -24.45990 1.69878 -11.33094 1.000 24.00324 74 PHE A N 1
ATOM 565 C CA . PHE A 1 98 ? -24.79230 2.69092 -10.31352 1.000 22.03426 74 PHE A CA 1
ATOM 566 C C . PHE A 1 98 ? -23.58307 3.01795 -9.44037 1.000 27.37240 74 PHE A C 1
ATOM 567 O O . PHE A 1 98 ? -23.36108 4.19413 -9.10535 1.000 23.54445 74 PHE A O 1
ATOM 575 N N . GLN A 1 99 ? -22.76897 2.00547 -9.10139 1.000 24.41194 75 GLN A N 1
ATOM 576 C CA . GLN A 1 99 ? -21.50139 2.27122 -8.40911 1.000 27.75728 75 GLN A CA 1
ATOM 577 C C . GLN A 1 99 ? -20.63910 3.27556 -9.18091 1.000 26.40077 75 GLN A C 1
ATOM 578 O O . GLN A 1 99 ? -20.22324 4.30494 -8.63501 1.000 25.16765 75 GLN A O 1
ATOM 584 N N . GLU A 1 100 ? -20.39822 3.01065 -10.47036 1.000 21.36372 76 GLU A N 1
ATOM 585 C CA . GLU A 1 100 ? -19.51176 3.86983 -11.26674 1.000 23.07901 76 GLU A CA 1
ATOM 586 C C . GLU A 1 100 ? -20.09847 5.26873 -11.47644 1.000 24.27828 76 GLU A C 1
ATOM 587 O O . GLU A 1 100 ? -19.38318 6.29014 -11.36741 1.000 23.60021 76 GLU A O 1
ATOM 593 N N . ALA A 1 101 ? -21.39992 5.33533 -11.77502 1.000 21.27495 77 ALA A N 1
ATOM 594 C CA . ALA A 1 101 ? -22.06825 6.61715 -11.98939 1.000 23.17320 77 ALA A CA 1
ATOM 595 C C . ALA A 1 101 ? -22.00443 7.48637 -10.74500 1.000 21.60505 77 ALA A C 1
ATOM 596 O O . ALA A 1 101 ? -21.68620 8.67771 -10.82513 1.000 25.36457 77 ALA A O 1
ATOM 598 N N . LYS A 1 102 ? -22.32624 6.91888 -9.57969 1.000 22.20424 78 LYS A N 1
ATOM 599 C CA . LYS A 1 102 ? -22.26377 7.73122 -8.37300 1.000 24.24026 78 LYS A CA 1
ATOM 600 C C . LYS A 1 102 ? -20.83056 8.10980 -8.02903 1.000 25.90464 78 LYS A C 1
ATOM 601 O O . LYS A 1 102 ? -20.60400 9.18595 -7.47297 1.000 23.61089 78 LYS A O 1
ATOM 607 N N . ALA A 1 103 ? -19.85927 7.24371 -8.34462 1.000 26.51011 79 ALA A N 1
ATOM 608 C CA . ALA A 1 103 ? -18.47000 7.53056 -8.00777 1.000 28.85990 79 ALA A CA 1
ATOM 609 C C . ALA A 1 103 ? -17.89169 8.67887 -8.82102 1.000 28.68975 79 ALA A C 1
ATOM 610 O O . ALA A 1 103 ? -16.90621 9.28249 -8.38895 1.000 29.88758 79 ALA A O 1
ATOM 612 N N . ILE A 1 104 ? -18.45129 8.97322 -9.99897 1.000 26.65177 80 ILE A N 1
ATOM 613 C CA . ILE A 1 104 ? -17.92503 10.09564 -10.78828 1.000 24.25936 80 ILE A CA 1
ATOM 614 C C . ILE A 1 104 ? -17.88188 11.38856 -9.96317 1.000 29.18843 80 ILE A C 1
ATOM 615 O O . ILE A 1 104 ? -16.82601 12.00912 -9.79552 1.000 23.45907 80 ILE A O 1
ATOM 620 N N . ASN A 1 105 ? -19.03191 11.83064 -9.45458 1.000 22.11153 81 ASN A N 1
ATOM 621 C CA . ASN A 1 105 ? -19.11145 13.08072 -8.70609 1.000 23.87993 81 ASN A CA 1
ATOM 622 C C . ASN A 1 105 ? -19.48017 12.87839 -7.24363 1.000 27.85999 81 ASN A C 1
ATOM 623 O O . ASN A 1 105 ? -19.69584 13.86410 -6.53219 1.000 25.14756 81 ASN A O 1
ATOM 628 N N . GLY A 1 106 ? -19.57319 11.63091 -6.78108 1.000 24.49452 82 GLY A N 1
ATOM 629 C CA . GLY A 1 106 ? -19.98862 11.37706 -5.42103 1.000 24.83474 82 GLY A CA 1
ATOM 630 C C . GLY A 1 106 ? -21.46437 11.56990 -5.16418 1.000 26.85515 82 GLY A C 1
ATOM 631 O O . GLY A 1 106 ? -21.88244 11.57149 -4.00422 1.000 28.63501 82 GLY A O 1
ATOM 632 N N . ARG A 1 107 ? -22.27005 11.73711 -6.20551 1.000 23.16574 83 ARG A N 1
ATOM 633 C CA . ARG A 1 107 ? -23.69491 11.96915 -6.02671 1.000 28.76995 83 ARG A CA 1
ATOM 634 C C . ARG A 1 107 ? -24.41791 11.55576 -7.29798 1.000 28.43563 83 ARG A C 1
ATOM 635 O O . ARG A 1 107 ? -23.83779 11.53562 -8.38789 1.000 25.47455 83 ARG A O 1
ATOM 643 N N . LEU A 1 108 ? -25.70675 11.24488 -7.14098 1.000 22.78807 84 LEU A N 1
ATOM 644 C CA . LEU A 1 108 ? -26.57321 10.83179 -8.24524 1.000 23.80154 84 LEU A CA 1
ATOM 645 C C . LEU A 1 108 ? -27.94168 11.45691 -7.97245 1.000 21.98501 84 LEU A C 1
ATOM 646 O O . LEU A 1 108 ? -28.78749 10.85889 -7.30597 1.000 26.92458 84 LEU A O 1
ATOM 651 N N . ASP A 1 109 ? -28.14827 12.66784 -8.48427 1.000 18.28796 85 ASP A N 1
ATOM 652 C CA . ASP A 1 109 ? -29.33435 13.42443 -8.10970 1.000 20.11300 85 ASP A CA 1
ATOM 653 C C . ASP A 1 109 ? -30.56209 12.97272 -8.87791 1.000 22.75049 85 ASP A C 1
ATOM 654 O O . ASP A 1 109 ? -31.65051 12.84352 -8.29485 1.000 20.84179 85 ASP A O 1
ATOM 659 N N . VAL A 1 110 ? -30.42009 12.75200 -10.17984 1.000 19.19227 86 VAL A N 1
ATOM 660 C CA . VAL A 1 110 ? -31.56703 12.43526 -11.02253 1.000 15.92008 86 VAL A CA 1
ATOM 661 C C . VAL A 1 110 ? -31.27792 11.16222 -11.80763 1.000 21.89449 86 VAL A C 1
ATOM 662 O O . VAL A 1 110 ? -30.14000 10.92091 -12.22271 1.000 18.25795 86 VAL A O 1
ATOM 666 N N . VAL A 1 111 ? -32.29691 10.31884 -11.96376 1.000 14.33706 87 VAL A N 1
ATOM 667 C CA . VAL A 1 111 ? -32.18361 9.11741 -12.78229 1.000 14.66688 87 VAL A CA 1
ATOM 668 C C . VAL A 1 111 ? -33.32575 9.13835 -13.78845 1.000 17.61830 87 VAL A C 1
ATOM 669 O O . VAL A 1 111 ? -34.49360 9.23652 -13.39887 1.000 16.82215 87 VAL A O 1
ATOM 673 N N . VAL A 1 112 ? -32.99103 9.06502 -15.07332 1.000 17.90546 88 VAL A N 1
ATOM 674 C CA . VAL A 1 112 ? -33.97226 8.98436 -16.14475 1.000 19.91634 88 VAL A CA 1
ATOM 675 C C . VAL A 1 112 ? -33.75196 7.66363 -16.86411 1.000 17.85928 88 VAL A C 1
ATOM 676 O O . VAL A 1 112 ? -32.66975 7.42765 -17.42003 1.000 19.47626 88 VAL A O 1
ATOM 680 N N . HIS A 1 113 ? -34.77921 6.81019 -16.86343 1.000 13.88163 89 HIS A N 1
ATOM 681 C CA . HIS A 1 113 ? -34.73629 5.52589 -17.55664 1.000 14.74549 89 HIS A CA 1
ATOM 682 C C . HIS A 1 113 ? -35.47090 5.65570 -18.88883 1.000 18.28061 89 HIS A C 1
ATOM 683 O O . HIS A 1 113 ? -36.70401 5.73295 -18.92813 1.000 17.44800 89 HIS A O 1
ATOM 690 N N . SER A 1 114 ? -34.71884 5.66670 -19.98614 1.000 21.08036 90 SER A N 1
ATOM 691 C CA . SER A 1 114 ? -35.31349 5.77813 -21.31214 1.000 20.62718 90 SER A CA 1
ATOM 692 C C . SER A 1 114 ? -35.01088 4.59099 -22.21631 1.000 28.10025 90 SER A C 1
ATOM 693 O O . SER A 1 114 ? -35.53470 4.53955 -23.33752 1.000 32.97436 90 SER A O 1
ATOM 696 N N . ALA A 1 115 ? -34.19659 3.64037 -21.76993 1.000 18.93650 91 ALA A N 1
ATOM 697 C CA . ALA A 1 115 ? -33.86136 2.48857 -22.59624 1.000 26.37491 91 ALA A CA 1
ATOM 698 C C . ALA A 1 115 ? -35.07054 1.57129 -22.75469 1.000 24.39085 91 ALA A C 1
ATOM 699 O O . ALA A 1 115 ? -35.85393 1.38751 -21.81766 1.000 23.40750 91 ALA A O 1
ATOM 701 N N . GLY A 1 116 ? -35.22841 1.00228 -23.94587 1.000 22.35472 92 GLY A N 1
ATOM 702 C CA . GLY A 1 116 ? -36.27468 0.01134 -24.16366 1.000 22.46174 92 GLY A CA 1
ATOM 703 C C . GLY A 1 116 ? -36.39419 -0.34582 -25.62857 1.000 23.97549 92 GLY A C 1
ATOM 704 O O . GLY A 1 116 ? -35.81507 0.30714 -26.50505 1.000 20.76914 92 GLY A O 1
ATOM 705 N N . ILE A 1 117 ? -37.17031 -1.40959 -25.88341 1.000 19.05184 93 ILE A N 1
ATOM 706 C CA . ILE A 1 117 ? -37.41554 -1.91196 -27.23157 1.000 16.59462 93 ILE A CA 1
ATOM 707 C C . ILE A 1 117 ? -38.91558 -1.99639 -27.48558 1.000 19.71357 93 ILE A C 1
ATOM 708 O O . ILE A 1 117 ? -39.71793 -2.14835 -26.55959 1.000 20.14483 93 ILE A O 1
ATOM 713 N N . MET A 1 118 ? -39.28865 -1.94062 -28.76865 1.000 16.35199 94 MET A N 1
ATOM 714 C CA . MET A 1 118 ? -40.69222 -2.00721 -29.18685 1.000 17.62755 94 MET A CA 1
ATOM 715 C C . MET A 1 118 ? -40.84645 -2.88728 -30.42295 1.000 17.71870 94 MET A C 1
ATOM 716 O O . MET A 1 118 ? -41.14691 -2.39823 -31.51966 1.000 18.79961 94 MET A O 1
ATOM 721 N N . PRO A 1 119 ? -40.67963 -4.20004 -30.28347 1.000 18.89877 95 PRO A N 1
ATOM 722 C CA . PRO A 1 119 ? -41.03818 -5.09443 -31.38587 1.000 22.25732 95 PRO A CA 1
ATOM 723 C C . PRO A 1 119 ? -42.54123 -5.34096 -31.44592 1.000 18.02994 95 PRO A C 1
ATOM 724 O O . PRO A 1 119 ? -43.27490 -5.20602 -30.46014 1.000 16.65046 95 PRO A O 1
ATOM 728 N N . MET A 1 120 ? -42.99328 -5.68839 -32.64916 1.000 19.31939 96 MET A N 1
ATOM 729 C CA . MET A 1 120 ? -44.37934 -6.07007 -32.89190 1.000 19.14013 96 MET A CA 1
ATOM 730 C C . MET A 1 120 ? -44.51726 -7.57752 -32.75123 1.000 19.55552 96 MET A C 1
ATOM 731 O O . MET A 1 120 ? -43.74278 -8.32759 -33.35841 1.000 17.87772 96 MET A O 1
ATOM 736 N N . ALA A 1 121 ? -45.49866 -8.01538 -31.95982 1.000 15.29584 97 ALA A N 1
ATOM 737 C CA . ALA A 1 121 ? -45.78317 -9.44506 -31.82055 1.000 18.66545 97 ALA A CA 1
ATOM 738 C C . ALA A 1 121 ? -47.20321 -9.62801 -31.30337 1.000 19.18838 97 ALA A C 1
ATOM 739 O O . ALA A 1 121 ? -47.54157 -9.11505 -30.23415 1.000 18.41204 97 ALA A O 1
ATOM 741 N N . LYS A 1 122 ? -48.03162 -10.35447 -32.05655 1.000 20.44010 98 LYS A N 1
ATOM 742 C CA . LYS A 1 122 ? -49.39628 -10.63753 -31.63139 1.000 19.51531 98 LYS A CA 1
ATOM 743 C C . LYS A 1 122 ? -49.40305 -11.57946 -30.43201 1.000 20.66128 98 LYS A C 1
ATOM 744 O O . LYS A 1 122 ? -48.41633 -12.26031 -30.12849 1.000 17.83144 98 LYS A O 1
ATOM 750 N N . ILE A 1 123 ? -50.54850 -11.62715 -29.75310 1.000 18.62757 99 ILE A N 1
ATOM 751 C CA . ILE A 1 123 ? -50.70515 -12.50480 -28.59915 1.000 20.25448 99 ILE A CA 1
ATOM 752 C C . ILE A 1 123 ? -51.02882 -13.90783 -29.09520 1.000 21.11291 99 ILE A C 1
ATOM 753 O O . ILE A 1 123 ? -52.19545 -14.25888 -29.30224 1.000 20.00860 99 ILE A O 1
ATOM 758 N N . THR A 1 124 ? -49.98681 -14.69455 -29.33433 1.000 19.00851 100 THR A N 1
ATOM 759 C CA . THR A 1 124 ? -50.06405 -16.03423 -29.90111 1.000 22.30963 100 THR A CA 1
ATOM 760 C C . THR A 1 124 ? -48.91544 -16.84196 -29.31998 1.000 23.34976 100 THR A C 1
ATOM 761 O O . THR A 1 124 ? -47.91322 -16.26599 -28.88176 1.000 19.91967 100 THR A O 1
ATOM 765 N N . PRO A 1 125 ? -49.01505 -18.17729 -29.32194 1.000 20.27516 101 PRO A N 1
ATOM 766 C CA . PRO A 1 125 ? -47.88841 -18.96798 -28.79240 1.000 21.61870 101 PRO A CA 1
ATOM 767 C C . PRO A 1 125 ? -46.58248 -18.70455 -29.52239 1.000 20.11071 101 PRO A C 1
ATOM 768 O O . PRO A 1 125 ? -45.51835 -18.68353 -28.88618 1.000 20.28572 101 PRO A O 1
ATOM 772 N N . GLU A 1 126 ? -46.64598 -18.44778 -30.83554 1.000 18.61694 102 GLU A N 1
ATOM 773 C CA . GLU A 1 126 ? -45.44427 -18.17172 -31.62211 1.000 24.88444 102 GLU A CA 1
ATOM 774 C C . GLU A 1 126 ? -44.68952 -16.94729 -31.10216 1.000 26.48859 102 GLU A C 1
ATOM 775 O O . GLU A 1 126 ? -43.46024 -16.85490 -31.26718 1.000 20.27735 102 GLU A O 1
ATOM 781 N N . SER A 1 127 ? -45.39179 -16.01103 -30.45606 1.000 17.64217 103 SER A N 1
ATOM 782 C CA . SER A 1 127 ? -44.75198 -14.80163 -29.93204 1.000 18.76305 103 SER A CA 1
ATOM 783 C C . SER A 1 127 ? -44.09528 -14.98901 -28.57041 1.000 24.28996 103 SER A C 1
ATOM 784 O O . SER A 1 127 ? -43.57114 -14.00889 -28.02999 1.000 20.39629 103 SER A O 1
ATOM 787 N N . LEU A 1 128 ? -44.10910 -16.18811 -27.98241 1.000 17.10885 104 LEU A N 1
ATOM 788 C CA . LEU A 1 128 ? -43.51228 -16.32400 -26.65333 1.000 20.17145 104 LEU A CA 1
ATOM 789 C C . LEU A 1 128 ? -42.05553 -15.84521 -26.54729 1.000 22.87625 104 LEU A C 1
ATOM 790 O O . LEU A 1 128 ? -41.72379 -15.21177 -25.53081 1.000 19.70390 104 LEU A O 1
ATOM 795 N N . PRO A 1 129 ? -41.15535 -16.08326 -27.51127 1.000 19.49742 105 PRO A N 1
ATOM 796 C CA . PRO A 1 129 ? -39.78678 -15.54572 -27.34315 1.000 21.78965 105 PRO A CA 1
ATOM 797 C C . PRO A 1 129 ? -39.77407 -14.02684 -27.24767 1.000 23.42950 105 PRO A C 1
ATOM 798 O O . PRO A 1 129 ? -39.18171 -13.45779 -26.31307 1.000 22.38478 105 PRO A O 1
ATOM 802 N N . ASP A 1 130 ? -40.46594 -13.36634 -28.18528 1.000 16.49127 106 ASP A N 1
ATOM 803 C CA . ASP A 1 130 ? -40.59223 -11.91373 -28.18782 1.000 25.02006 106 ASP A CA 1
ATOM 804 C C . ASP A 1 130 ? -41.11666 -11.40230 -26.85343 1.000 17.79532 106 ASP A C 1
ATOM 805 O O . ASP A 1 130 ? -40.53207 -10.50104 -26.24318 1.000 23.13243 106 ASP A O 1
ATOM 810 N N . PHE A 1 131 ? -42.23705 -11.95618 -26.39889 1.000 19.55605 107 PHE A N 1
ATOM 811 C CA . PHE A 1 131 ? -42.77200 -11.55994 -25.10534 1.000 19.09942 107 PHE A CA 1
ATOM 812 C C . PHE A 1 131 ? -41.70168 -11.65880 -24.02586 1.000 16.45012 107 PHE A C 1
ATOM 813 O O . PHE A 1 131 ? -41.42454 -10.67834 -23.31990 1.000 18.58458 107 PHE A O 1
ATOM 821 N N . ASP A 1 132 ? -41.02410 -12.81097 -23.94044 1.000 18.30272 108 ASP A N 1
ATOM 822 C CA . ASP A 1 132 ? -40.02720 -12.97177 -22.89055 1.000 16.47675 108 ASP A CA 1
ATOM 823 C C . ASP A 1 132 ? -38.95954 -11.89990 -23.01760 1.000 18.98662 108 ASP A C 1
ATOM 824 O O . ASP A 1 132 ? -38.51076 -11.33868 -22.01160 1.000 18.11703 108 ASP A O 1
ATOM 829 N N . LYS A 1 133 ? -38.55988 -11.58559 -24.25593 1.000 15.53516 109 LYS A N 1
ATOM 830 C CA . LYS A 1 133 ? -37.50192 -10.60043 -24.44164 1.000 19.41402 109 LYS A CA 1
ATOM 831 C C . LYS A 1 133 ? -37.99879 -9.21700 -24.04791 1.000 17.00865 109 LYS A C 1
ATOM 832 O O . LYS A 1 133 ? -37.32349 -8.50260 -23.29001 1.000 18.19754 109 LYS A O 1
ATOM 838 N N . VAL A 1 134 ? -39.22500 -8.86909 -24.45763 1.000 17.81642 110 VAL A N 1
ATOM 839 C CA . VAL A 1 134 ? -39.71429 -7.51844 -24.18143 1.000 16.45231 110 VAL A CA 1
ATOM 840 C C . VAL A 1 134 ? -39.84759 -7.32287 -22.68199 1.000 16.93648 110 VAL A C 1
ATOM 841 O O . VAL A 1 134 ? -39.31384 -6.36256 -22.10296 1.000 17.61980 110 VAL A O 1
ATOM 845 N N . ILE A 1 135 ? -40.53290 -8.25585 -22.02464 1.000 15.12207 111 ILE A N 1
ATOM 846 C CA . ILE A 1 135 ? -40.65202 -8.18969 -20.57273 1.000 15.72399 111 ILE A CA 1
ATOM 847 C C . ILE A 1 135 ? -39.27306 -8.09769 -19.92991 1.000 23.11562 111 ILE A C 1
ATOM 848 O O . ILE A 1 135 ? -39.04872 -7.29256 -19.00805 1.000 18.41431 111 ILE A O 1
ATOM 853 N N . HIS A 1 136 ? -38.31082 -8.89072 -20.42624 1.000 16.10374 112 HIS A N 1
ATOM 854 C CA . HIS A 1 136 ? -36.99099 -8.86894 -19.80723 1.000 17.78709 112 HIS A CA 1
ATOM 855 C C . HIS A 1 136 ? -36.35344 -7.50205 -19.96177 1.000 20.26977 112 HIS A C 1
ATOM 856 O O . HIS A 1 136 ? -35.84258 -6.93147 -18.98956 1.000 17.18432 112 HIS A O 1
ATOM 863 N N . THR A 1 137 ? -36.40463 -6.94683 -21.17823 1.000 19.37738 113 THR A N 1
ATOM 864 C CA . THR A 1 137 ? -35.65765 -5.71610 -21.44494 1.000 19.65241 113 THR A CA 1
ATOM 865 C C . THR A 1 137 ? -36.36026 -4.51893 -20.82700 1.000 21.72804 113 THR A C 1
ATOM 866 O O . THR A 1 137 ? -35.72942 -3.68327 -20.16516 1.000 18.15156 113 THR A O 1
ATOM 870 N N . ASN A 1 138 ? -37.67402 -4.42892 -21.02777 1.000 15.96261 114 ASN A N 1
ATOM 871 C CA . ASN A 1 138 ? -38.39652 -3.21591 -20.66187 1.000 15.35538 114 ASN A CA 1
ATOM 872 C C . ASN A 1 138 ? -38.88666 -3.22899 -19.22451 1.000 21.21560 114 ASN A C 1
ATOM 873 O O . ASN A 1 138 ? -38.79832 -2.20918 -18.53959 1.000 19.94468 114 ASN A O 1
ATOM 878 N N . LEU A 1 139 ? -39.43977 -4.34953 -18.75964 1.000 14.65891 115 LEU A N 1
ATOM 879 C CA . LEU A 1 139 ? -40.04805 -4.36861 -17.43158 1.000 18.77095 115 LEU A CA 1
ATOM 880 C C . LEU A 1 139 ? -39.02565 -4.72911 -16.35354 1.000 16.89111 115 LEU A C 1
ATOM 881 O O . LEU A 1 139 ? -38.81996 -3.96611 -15.40316 1.000 18.12833 115 LEU A O 1
ATOM 886 N N . ARG A 1 140 ? -38.36869 -5.88138 -16.48803 1.000 17.48408 116 ARG A N 1
ATOM 887 C CA . ARG A 1 140 ? -37.32603 -6.21637 -15.51929 1.000 21.15662 116 ARG A CA 1
ATOM 888 C C . ARG A 1 140 ? -36.22659 -5.16189 -15.52688 1.000 20.03867 116 ARG A C 1
ATOM 889 O O . ARG A 1 140 ? -35.76489 -4.71875 -14.46437 1.000 16.98929 116 ARG A O 1
ATOM 897 N N . GLY A 1 141 ? -35.81336 -4.73250 -16.72210 1.000 17.97574 117 GLY A N 1
ATOM 898 C CA . GLY A 1 141 ? -34.86986 -3.63172 -16.81287 1.000 21.30601 117 GLY A CA 1
ATOM 899 C C . GLY A 1 141 ? -35.32651 -2.42556 -16.01625 1.000 20.60205 117 GLY A C 1
ATOM 900 O O . GLY A 1 141 ? -34.58027 -1.89828 -15.18261 1.000 19.55909 117 GLY A O 1
ATOM 901 N N . ALA A 1 142 ? -36.59349 -2.01664 -16.20218 1.000 18.22733 118 ALA A N 1
ATOM 902 C CA . ALA A 1 142 ? -37.06649 -0.84732 -15.46660 1.000 16.24382 118 ALA A CA 1
ATOM 903 C C . ALA A 1 142 ? -37.05236 -1.12169 -13.97300 1.000 17.32159 118 ALA A C 1
ATOM 904 O O . ALA A 1 142 ? -36.62817 -0.26914 -13.18298 1.000 17.43443 118 ALA A O 1
ATOM 906 N N . PHE A 1 143 ? -37.43558 -2.34094 -13.56825 1.000 15.16059 119 PHE A N 1
ATOM 907 C CA . PHE A 1 143 ? -37.36024 -2.66272 -12.14722 1.000 17.55554 119 PHE A CA 1
ATOM 908 C C . PHE A 1 143 ? -35.94201 -2.42902 -11.63054 1.000 16.68710 119 PHE A C 1
ATOM 909 O O . PHE A 1 143 ? -35.73019 -1.69782 -10.64955 1.000 17.29166 119 PHE A O 1
ATOM 917 N N . LEU A 1 144 ? -34.94874 -2.95935 -12.35386 1.000 19.18282 120 LEU A N 1
ATOM 918 C CA . LEU A 1 144 ? -33.58114 -2.87692 -11.85881 1.000 17.94928 120 LEU A CA 1
ATOM 919 C C . LEU A 1 144 ? -33.15438 -1.42633 -11.72710 1.000 19.92451 120 LEU A C 1
ATOM 920 O O . LEU A 1 144 ? -32.56463 -1.04018 -10.71022 1.000 19.96122 120 LEU A O 1
ATOM 925 N N . ILE A 1 145 ? -33.51134 -0.59077 -12.70974 1.000 14.81138 121 ILE A N 1
ATOM 926 C CA . ILE A 1 145 ? -33.08984 0.80241 -12.64054 1.000 17.95261 121 ILE A CA 1
ATOM 927 C C . ILE A 1 145 ? -33.81595 1.49652 -11.49424 1.000 20.88868 121 ILE A C 1
ATOM 928 O O . ILE A 1 145 ? -33.18911 2.12678 -10.62737 1.000 19.06217 121 ILE A O 1
ATOM 933 N N . LEU A 1 146 ? -35.13956 1.29688 -11.40705 1.000 19.67239 122 LEU A N 1
ATOM 934 C CA . LEU A 1 146 ? -35.89855 2.01196 -10.38335 1.000 15.34174 122 LEU A CA 1
ATOM 935 C C . LEU A 1 146 ? -35.40535 1.61700 -8.99949 1.000 18.33362 122 LEU A C 1
ATOM 936 O O . LEU A 1 146 ? -35.07391 2.47633 -8.17238 1.000 24.69207 122 LEU A O 1
ATOM 941 N N . ALA A 1 147 ? -35.26008 0.31087 -8.77448 1.000 18.10875 123 ALA A N 1
ATOM 942 C CA . ALA A 1 147 ? -34.76673 -0.18339 -7.49532 1.000 22.00783 123 ALA A CA 1
ATOM 943 C C . ALA A 1 147 ? -33.39985 0.41134 -7.17388 1.000 22.47939 123 ALA A C 1
ATOM 944 O O . ALA A 1 147 ? -33.19108 0.96149 -6.08197 1.000 20.93980 123 ALA A O 1
ATOM 946 N N . HIS A 1 148 ? -32.46876 0.37692 -8.13612 1.000 19.72928 124 HIS A N 1
ATOM 947 C CA . HIS A 1 148 ? -31.14830 0.90740 -7.80722 1.000 18.37803 124 HIS A CA 1
ATOM 948 C C . HIS A 1 148 ? -31.21772 2.41259 -7.60317 1.000 21.89863 124 HIS A C 1
ATOM 949 O O . HIS A 1 148 ? -30.58457 2.95294 -6.68521 1.000 18.84267 124 HIS A O 1
ATOM 956 N N . ALA A 1 149 ? -32.05559 3.09581 -8.38860 1.000 21.03042 125 ALA A N 1
ATOM 957 C CA . ALA A 1 149 ? -32.19392 4.53047 -8.18479 1.000 18.41883 125 ALA A CA 1
ATOM 958 C C . ALA A 1 149 ? -32.74978 4.80975 -6.79846 1.000 22.52933 125 ALA A C 1
ATOM 959 O O . ALA A 1 149 ? -32.27123 5.71284 -6.10156 1.000 21.53190 125 ALA A O 1
ATOM 961 N N . ALA A 1 150 ? -33.71572 3.99283 -6.34876 1.000 24.84809 126 ALA A N 1
ATOM 962 C CA . ALA A 1 150 ? -34.28358 4.23902 -5.02962 1.000 25.70176 126 ALA A CA 1
ATOM 963 C C . ALA A 1 150 ? -33.22720 4.08193 -3.95242 1.000 27.26219 126 ALA A C 1
ATOM 964 O O . ALA A 1 150 ? -33.29904 4.74636 -2.91210 1.000 26.80313 126 ALA A O 1
ATOM 966 N N . GLU A 1 151 ? -32.22794 3.23167 -4.20044 1.000 25.96959 127 GLU A N 1
ATOM 967 C CA . GLU A 1 151 ? -31.15678 3.02463 -3.23841 1.000 25.76555 127 GLU A CA 1
ATOM 968 C C . GLU A 1 151 ? -30.10963 4.12465 -3.27617 1.000 31.33927 127 GLU A C 1
ATOM 969 O O . GLU A 1 151 ? -29.43093 4.34563 -2.26851 1.000 28.68208 127 GLU A O 1
ATOM 975 N N . THR A 1 152 ? -29.95893 4.81686 -4.40245 1.000 24.77991 128 THR A N 1
ATOM 976 C CA . THR A 1 152 ? -28.79811 5.67599 -4.59274 1.000 28.32043 128 THR A CA 1
ATOM 977 C C . THR A 1 152 ? -29.12009 7.15707 -4.57112 1.000 29.17128 128 THR A C 1
ATOM 978 O O . THR A 1 152 ? -28.27670 7.95700 -4.16076 1.000 28.32418 128 THR A O 1
ATOM 982 N N . VAL A 1 153 ? -30.31506 7.53074 -5.00528 1.000 23.15522 129 VAL A N 1
ATOM 983 C CA . VAL A 1 153 ? -30.67967 8.94590 -5.14607 1.000 25.39113 129 VAL A CA 1
ATOM 984 C C . VAL A 1 153 ? -30.76688 9.58076 -3.76757 1.000 25.09638 129 VAL A C 1
ATOM 985 O O . VAL A 1 153 ? -31.23803 8.92610 -2.81569 1.000 25.12454 129 VAL A O 1
ATOM 989 N N . PRO A 1 154 ? -30.32777 10.82901 -3.58175 1.000 24.19938 130 PRO A N 1
ATOM 990 C CA . PRO A 1 154 ? -30.48095 11.48683 -2.28370 1.000 24.11714 130 PRO A CA 1
ATOM 991 C C . PRO A 1 154 ? -31.90363 11.99377 -2.08423 1.000 22.41037 130 PRO A C 1
ATOM 992 O O . PRO A 1 154 ? -32.69365 12.11786 -3.02249 1.000 18.48407 130 PRO A O 1
ATOM 996 N N . ASP A 1 155 ? -32.20988 12.31126 -0.83024 1.000 19.77051 131 ASP A N 1
ATOM 997 C CA . ASP A 1 155 ? -33.41969 13.05607 -0.53319 1.000 23.79157 131 ASP A CA 1
ATOM 998 C C . ASP A 1 155 ? -33.47212 14.31995 -1.38894 1.000 21.51032 131 ASP A C 1
ATOM 999 O O . ASP A 1 155 ? -32.47161 15.02297 -1.55367 1.000 21.79064 131 ASP A O 1
ATOM 1004 N N . GLY A 1 156 ? -34.64116 14.60255 -1.96013 1.000 22.22593 132 GLY A N 1
ATOM 1005 C CA . GLY A 1 156 ? -34.75834 15.68692 -2.91699 1.000 21.16731 132 GLY A CA 1
ATOM 1006 C C . GLY A 1 156 ? -34.49001 15.29031 -4.35667 1.000 21.40944 132 GLY A C 1
ATOM 1007 O O . GLY A 1 156 ? -34.71380 16.10383 -5.26342 1.000 19.04650 132 GLY A O 1
ATOM 1008 N N . GLY A 1 157 ? -34.04371 14.06572 -4.60378 1.000 23.00998 133 GLY A N 1
ATOM 1009 C CA . GLY A 1 157 ? -33.75175 13.62742 -5.95627 1.000 20.13107 133 GLY A CA 1
ATOM 1010 C C . GLY A 1 157 ? -35.00819 13.36580 -6.77134 1.000 16.93567 133 GLY A C 1
ATOM 1011 O O . GLY A 1 157 ? -36.14042 13.51146 -6.30293 1.000 18.88551 133 GLY A O 1
ATOM 1012 N N . ARG A 1 158 ? -34.79030 12.95967 -8.03085 1.000 16.65172 134 ARG A N 1
ATOM 1013 C CA . ARG A 1 158 ? -35.86625 12.74552 -9.00557 1.000 16.90618 134 ARG A CA 1
ATOM 1014 C C . ARG A 1 158 ? -35.64363 11.44626 -9.77401 1.000 19.33899 134 ARG A C 1
ATOM 1015 O O . ARG A 1 158 ? -34.52133 11.16592 -10.22445 1.000 18.97131 134 ARG A O 1
ATOM 1023 N N . ILE A 1 159 ? -36.70439 10.65075 -9.91150 1.000 15.67608 135 ILE A N 1
ATOM 1024 C CA . ILE A 1 159 ? -36.67513 9.42329 -10.70106 1.000 14.68211 135 ILE A CA 1
ATOM 1025 C C . ILE A 1 159 ? -37.76412 9.52139 -11.76606 1.000 18.73182 135 ILE A C 1
ATOM 1026 O O . ILE A 1 159 ? -38.93128 9.79421 -11.44740 1.000 19.05082 135 ILE A O 1
ATOM 1031 N N . ILE A 1 160 ? -37.37840 9.32627 -13.02930 1.000 15.84089 136 ILE A N 1
ATOM 1032 C CA . ILE A 1 160 ? -38.26642 9.53531 -14.16909 1.000 14.28866 136 ILE A CA 1
ATOM 1033 C C . ILE A 1 160 ? -38.10633 8.35248 -15.11414 1.000 15.78431 136 ILE A C 1
ATOM 1034 O O . ILE A 1 160 ? -36.99690 8.08264 -15.58127 1.000 15.59889 136 ILE A O 1
ATOM 1039 N N . ALA A 1 161 ? -39.20514 7.66730 -15.41672 1.000 13.90751 137 ALA A N 1
ATOM 1040 C CA . ALA A 1 161 ? -39.17857 6.58184 -16.38652 1.000 17.42162 137 ALA A CA 1
ATOM 1041 C C . ALA A 1 161 ? -39.91518 6.99447 -17.65414 1.000 18.81807 137 ALA A C 1
ATOM 1042 O O . ALA A 1 161 ? -40.86122 7.78982 -17.61402 1.000 16.47990 137 ALA A O 1
ATOM 1044 N N . LEU A 1 162 ? -39.50284 6.41599 -18.77770 1.000 16.51991 138 LEU A N 1
ATOM 1045 C CA . LEU A 1 162 ? -40.21044 6.59429 -20.03869 1.000 17.49968 138 LEU A CA 1
ATOM 1046 C C . LEU A 1 162 ? -41.24695 5.47821 -20.20445 1.000 19.04761 138 LEU A C 1
ATOM 1047 O O . LEU A 1 162 ? -40.91205 4.28692 -20.14724 1.000 17.97081 138 LEU A O 1
ATOM 1052 N N . SER A 1 163 ? -42.50841 5.86514 -20.38260 1.000 16.35687 139 SER A N 1
ATOM 1053 C CA . SER A 1 163 ? -43.57234 4.92953 -20.74058 1.000 16.75622 139 SER A CA 1
ATOM 1054 C C . SER A 1 163 ? -43.92687 5.13878 -22.20862 1.000 15.30599 139 SER A C 1
ATOM 1055 O O . SER A 1 163 ? -43.04764 5.44516 -23.01803 1.000 16.01237 139 SER A O 1
ATOM 1058 N N . THR A 1 164 ? -45.20094 4.99678 -22.57260 1.000 17.03738 140 THR A N 1
ATOM 1059 C CA . THR A 1 164 ? -45.62026 5.17083 -23.96046 1.000 16.47573 140 THR A CA 1
ATOM 1060 C C . THR A 1 164 ? -47.09359 5.56013 -24.02099 1.000 19.96976 140 THR A C 1
ATOM 1061 O O . THR A 1 164 ? -47.92054 5.01339 -23.28360 1.000 17.41677 140 THR A O 1
ATOM 1065 N N . SER A 1 165 ? -47.42036 6.49030 -24.92637 1.000 16.50321 141 SER A N 1
ATOM 1066 C CA . SER A 1 165 ? -48.81923 6.85826 -25.13202 1.000 18.00506 141 SER A CA 1
ATOM 1067 C C . SER A 1 165 ? -49.64085 5.75373 -25.77688 1.000 18.54447 141 SER A C 1
ATOM 1068 O O . SER A 1 165 ? -50.87296 5.76746 -25.64857 1.000 16.38921 141 SER A O 1
ATOM 1071 N N . VAL A 1 166 ? -48.99526 4.78981 -26.44447 1.000 15.23673 142 VAL A N 1
ATOM 1072 C CA . VAL A 1 166 ? -49.74083 3.77824 -27.18726 1.000 18.53484 142 VAL A CA 1
ATOM 1073 C C . VAL A 1 166 ? -50.55795 2.87458 -26.27682 1.000 14.96016 142 VAL A C 1
ATOM 1074 O O . VAL A 1 166 ? -51.42976 2.14686 -26.76285 1.000 15.21986 142 VAL A O 1
ATOM 1078 N N . ILE A 1 167 ? -50.31764 2.92946 -24.96159 1.000 16.00295 143 ILE A N 1
ATOM 1079 C CA . ILE A 1 167 ? -51.14755 2.18879 -24.01113 1.000 17.45084 143 ILE A CA 1
ATOM 1080 C C . ILE A 1 167 ? -52.60882 2.52956 -24.22627 1.000 19.51019 143 ILE A C 1
ATOM 1081 O O . ILE A 1 167 ? -53.47654 1.65912 -24.13143 1.000 20.67972 143 ILE A O 1
ATOM 1086 N N . ALA A 1 168 ? -52.90158 3.79740 -24.56545 1.000 18.78372 144 ALA A N 1
ATOM 1087 C CA . ALA A 1 168 ? -54.29475 4.17918 -24.74998 1.000 21.70818 144 ALA A CA 1
ATOM 1088 C C . ALA A 1 168 ? -54.92432 3.53807 -25.98010 1.000 20.82356 144 ALA A C 1
ATOM 1089 O O . ALA A 1 168 ? -56.15283 3.47598 -26.05928 1.000 18.84996 144 ALA A O 1
ATOM 1091 N N . LYS A 1 169 ? -54.12550 3.07806 -26.94444 1.000 18.97427 145 LYS A N 1
ATOM 1092 C CA . LYS A 1 169 ? -54.67327 2.64937 -28.23290 1.000 20.51638 145 LYS A CA 1
ATOM 1093 C C . LYS A 1 169 ? -54.84470 1.13719 -28.35275 1.000 14.68933 145 LYS A C 1
ATOM 1094 O O . LYS A 1 169 ? -55.69114 0.68401 -29.13045 1.000 17.33233 145 LYS A O 1
ATOM 1100 N N . SER A 1 170 ? -54.06491 0.35404 -27.60980 1.000 14.99711 146 SER A N 1
ATOM 1101 C CA . SER A 1 170 ? -54.18477 -1.11717 -27.58709 1.000 14.28354 146 SER A CA 1
ATOM 1102 C C . SER A 1 170 ? -54.13907 -1.72458 -28.99216 1.000 15.70070 146 SER A C 1
ATOM 1103 O O . SER A 1 170 ? -54.87274 -2.66344 -29.30468 1.000 18.05428 146 SER A O 1
ATOM 1106 N N . PHE A 1 171 ? -53.25628 -1.19423 -29.84163 1.000 17.22775 147 PHE A N 1
ATOM 1107 C CA . PHE A 1 171 ? -53.16399 -1.64589 -31.22461 1.000 16.32134 147 PHE A CA 1
ATOM 1108 C C . PHE A 1 171 ? -52.74954 -3.11676 -31.29344 1.000 14.72896 147 PHE A C 1
ATOM 1109 O O . PHE A 1 171 ? -51.92267 -3.57478 -30.49939 1.000 14.04081 147 PHE A O 1
ATOM 1117 N N . PRO A 1 172 ? -53.25632 -3.85871 -32.27455 1.000 17.54817 148 PRO A N 1
ATOM 1118 C CA . PRO A 1 172 ? -52.73593 -5.21375 -32.51575 1.000 16.40145 148 PRO A CA 1
ATOM 1119 C C . PRO A 1 172 ? -51.21401 -5.21436 -32.65250 1.000 16.08333 148 PRO A C 1
ATOM 1120 O O . PRO A 1 172 ? -50.62108 -4.28606 -33.20713 1.000 18.63399 148 PRO A O 1
ATOM 1124 N N . ALA A 1 173 ? -50.58382 -6.24070 -32.08529 1.000 15.88515 149 ALA A N 1
ATOM 1125 C CA . ALA A 1 173 ? -49.14310 -6.51773 -32.07040 1.000 18.79016 149 ALA A CA 1
ATOM 1126 C C . ALA A 1 173 ? -48.39101 -5.70653 -31.01156 1.000 16.68524 149 ALA A C 1
ATOM 1127 O O . ALA A 1 173 ? -47.16922 -5.92744 -30.84380 1.000 16.32783 149 ALA A O 1
ATOM 1129 N N . TYR A 1 174 ? -49.04440 -4.79157 -30.29225 1.000 15.40563 150 TYR A N 1
ATOM 1130 C CA . TYR A 1 174 ? -48.38762 -4.01667 -29.24596 1.000 12.72021 150 TYR A CA 1
ATOM 1131 C C . TYR A 1 174 ? -48.57355 -4.63111 -27.86455 1.000 17.21971 150 TYR A C 1
ATOM 1132 O O . TYR A 1 174 ? -48.20263 -4.00607 -26.86764 1.000 16.59935 150 TYR A O 1
ATOM 1141 N N . GLY A 1 175 ? -49.12675 -5.83848 -27.78110 1.000 14.95501 151 GLY A N 1
ATOM 1142 C CA . GLY A 1 175 ? -49.42565 -6.45875 -26.51160 1.000 13.52449 151 GLY A CA 1
ATOM 1143 C C . GLY A 1 175 ? -48.24119 -6.56506 -25.57228 1.000 16.12837 151 GLY A C 1
ATOM 1144 O O . GLY A 1 175 ? -48.27819 -6.06870 -24.44668 1.000 14.42049 151 GLY A O 1
ATOM 1145 N N . PRO A 1 176 ? -47.18444 -7.26809 -25.98205 1.000 14.53059 152 PRO A N 1
ATOM 1146 C CA . PRO A 1 176 ? -46.01469 -7.35617 -25.09656 1.000 17.09498 152 PRO A CA 1
ATOM 1147 C C . PRO A 1 176 ? -45.45004 -5.99597 -24.71266 1.000 12.69671 152 PRO A C 1
ATOM 1148 O O . PRO A 1 176 ? -45.15317 -5.75726 -23.52992 1.000 12.86664 152 PRO A O 1
ATOM 1152 N N . TYR A 1 177 ? -45.33014 -5.08291 -25.67568 1.000 14.81944 153 TYR A N 1
ATOM 1153 C CA . TYR A 1 177 ? -44.79455 -3.75213 -25.38880 1.000 15.24921 153 TYR A CA 1
ATOM 1154 C C . TYR A 1 177 ? -45.66389 -3.00650 -24.38183 1.000 16.35834 153 TYR A C 1
ATOM 1155 O O . TYR A 1 177 ? -45.16225 -2.45891 -23.38413 1.000 16.30639 153 TYR A O 1
ATOM 1164 N N . ILE A 1 178 ? -46.97607 -2.95756 -24.64321 1.000 14.71078 154 ILE A N 1
ATOM 1165 C CA . ILE A 1 178 ? -47.90634 -2.28298 -23.73813 1.000 11.15416 154 ILE A CA 1
ATOM 1166 C C . ILE A 1 178 ? -47.89765 -2.93826 -22.35834 1.000 14.05032 154 ILE A C 1
ATOM 1167 O O . ILE A 1 178 ? -47.93909 -2.25175 -21.33600 1.000 14.17123 154 ILE A O 1
ATOM 1172 N N . ALA A 1 179 ? -47.85680 -4.27507 -22.29677 1.000 13.06488 155 ALA A N 1
ATOM 1173 C CA . ALA A 1 179 ? -47.80986 -4.93034 -20.98974 1.000 16.81572 155 ALA A CA 1
ATOM 1174 C C . ALA A 1 179 ? -46.57039 -4.49643 -20.20795 1.000 16.67789 155 ALA A C 1
ATOM 1175 O O . ALA A 1 179 ? -46.65033 -4.18144 -19.01227 1.000 13.96854 155 ALA A O 1
ATOM 1177 N N . SER A 1 180 ? -45.40927 -4.46480 -20.87619 1.000 14.27071 156 SER A N 1
ATOM 1178 C CA . SER A 1 180 ? -44.17392 -4.03856 -20.21173 1.000 16.37889 156 SER A CA 1
ATOM 1179 C C . SER A 1 180 ? -44.27033 -2.59570 -19.70027 1.000 19.42026 156 SER A C 1
ATOM 1180 O O . SER A 1 180 ? -43.88824 -2.29789 -18.55669 1.000 18.14582 156 SER A O 1
ATOM 1183 N N . LYS A 1 181 ? -44.80832 -1.69128 -20.51512 1.000 18.65436 157 LYS A N 1
ATOM 1184 C CA . LYS A 1 181 ? -44.82849 -0.29380 -20.08275 1.000 17.64703 157 LYS A CA 1
ATOM 1185 C C . LYS A 1 181 ? -45.92551 -0.01156 -19.05434 1.000 16.95551 157 LYS A C 1
ATOM 1186 O O . LYS A 1 181 ? -45.73417 0.83023 -18.16059 1.000 17.35585 157 LYS A O 1
ATOM 1192 N N . ALA A 1 182 ? -47.07941 -0.68188 -19.15654 1.000 14.39083 158 ALA A N 1
ATOM 1193 C CA . ALA A 1 182 ? -48.06615 -0.59815 -18.08464 1.000 17.95265 158 ALA A CA 1
ATOM 1194 C C . ALA A 1 182 ? -47.46055 -1.07060 -16.77199 1.000 17.93536 158 ALA A C 1
ATOM 1195 O O . ALA A 1 182 ? -47.70203 -0.47206 -15.70937 1.000 16.23956 158 ALA A O 1
ATOM 1197 N N . GLY A 1 183 ? -46.65739 -2.14306 -16.82847 1.000 13.33869 159 GLY A N 1
ATOM 1198 C CA . GLY A 1 183 ? -45.93127 -2.56606 -15.63844 1.000 16.33363 159 GLY A CA 1
ATOM 1199 C C . GLY A 1 183 ? -44.99306 -1.49940 -15.10086 1.000 15.43365 159 GLY A C 1
ATOM 1200 O O . GLY A 1 183 ? -44.90682 -1.28989 -13.88217 1.000 16.21570 159 GLY A O 1
ATOM 1201 N N . VAL A 1 184 ? -44.24646 -0.83870 -15.99519 1.000 14.95304 160 VAL A N 1
ATOM 1202 C CA . VAL A 1 184 ? -43.36491 0.24701 -15.55020 1.000 16.50359 160 VAL A CA 1
ATOM 1203 C C . VAL A 1 184 ? -44.17189 1.33084 -14.83196 1.000 13.51162 160 VAL A C 1
ATOM 1204 O O . VAL A 1 184 ? -43.76230 1.84271 -13.78142 1.000 16.44877 160 VAL A O 1
ATOM 1208 N N . GLU A 1 185 ? -45.32429 1.69894 -15.38252 1.000 12.10756 161 GLU A N 1
ATOM 1209 C CA . GLU A 1 185 ? -46.13274 2.72860 -14.72394 1.000 14.97276 161 GLU A CA 1
ATOM 1210 C C . GLU A 1 185 ? -46.58767 2.27687 -13.33417 1.000 14.86485 161 GLU A C 1
ATOM 1211 O O . GLU A 1 185 ? -46.59880 3.07279 -12.37286 1.000 18.66737 161 GLU A O 1
ATOM 1217 N N . GLY A 1 186 ? -46.96090 0.99966 -13.20453 1.000 14.10732 162 GLY A N 1
ATOM 1218 C CA . GLY A 1 186 ? -47.32874 0.49374 -11.88802 1.000 15.55641 162 GLY A CA 1
ATOM 1219 C C . GLY A 1 186 ? -46.19111 0.60881 -10.88857 1.000 13.94725 162 GLY A C 1
ATOM 1220 O O . GLY A 1 186 ? -46.39110 1.03544 -9.74197 1.000 16.89576 162 GLY A O 1
ATOM 1221 N N . LEU A 1 187 ? -44.97214 0.23222 -11.31370 1.000 13.88825 163 LEU A N 1
ATOM 1222 C CA . LEU A 1 187 ? -43.81808 0.37455 -10.43380 1.000 12.21052 163 LEU A CA 1
ATOM 1223 C C . LEU A 1 187 ? -43.60219 1.84175 -10.06894 1.000 16.50255 163 LEU A C 1
ATOM 1224 O O . LEU A 1 187 ? -43.21209 2.16240 -8.94013 1.000 16.19652 163 LEU A O 1
ATOM 1229 N N . VAL A 1 188 ? -43.84941 2.74696 -11.01570 1.000 11.82151 164 VAL A N 1
ATOM 1230 C CA . VAL A 1 188 ? -43.62528 4.17540 -10.75241 1.000 15.50717 164 VAL A CA 1
ATOM 1231 C C . VAL A 1 188 ? -44.51479 4.65593 -9.60727 1.000 16.15869 164 VAL A C 1
ATOM 1232 O O . VAL A 1 188 ? -44.04388 5.28577 -8.64353 1.000 15.54487 164 VAL A O 1
ATOM 1236 N N . HIS A 1 189 ? -45.81230 4.33933 -9.68153 1.000 14.79289 165 HIS A N 1
ATOM 1237 C CA . HIS A 1 189 ? -46.73480 4.77296 -8.62513 1.000 12.85191 165 HIS A CA 1
ATOM 1238 C C . HIS A 1 189 ? -46.40740 4.13188 -7.27861 1.000 14.88867 165 HIS A C 1
ATOM 1239 O O . HIS A 1 189 ? -46.44420 4.80132 -6.22340 1.000 14.85506 165 HIS A O 1
ATOM 1246 N N . VAL A 1 190 ? -46.09145 2.82428 -7.28486 1.000 12.88345 166 VAL A N 1
ATOM 1247 C CA . VAL A 1 190 ? -45.76197 2.18343 -6.01309 1.000 12.46335 166 VAL A CA 1
ATOM 1248 C C . VAL A 1 190 ? -44.50436 2.80492 -5.41848 1.000 15.83894 166 VAL A C 1
ATOM 1249 O O . VAL A 1 190 ? -44.44545 3.07583 -4.21222 1.000 16.33742 166 VAL A O 1
ATOM 1253 N N . LEU A 1 191 ? -43.47603 3.04128 -6.24642 1.000 14.82869 167 LEU A N 1
ATOM 1254 C CA . LEU A 1 191 ? -42.22795 3.61054 -5.73443 1.000 16.17821 167 LEU A CA 1
ATOM 1255 C C . LEU A 1 191 ? -42.44021 5.01333 -5.17798 1.000 15.40593 167 LEU A C 1
ATOM 1256 O O . LEU A 1 191 ? -41.82570 5.39190 -4.17072 1.000 15.10706 167 LEU A O 1
ATOM 1261 N N . ALA A 1 192 ? -43.29460 5.81090 -5.82596 1.000 17.40584 168 ALA A N 1
ATOM 1262 C CA . ALA A 1 192 ? -43.58539 7.12604 -5.26089 1.000 19.01118 168 ALA A CA 1
ATOM 1263 C C . ALA A 1 192 ? -44.08896 6.97781 -3.83652 1.000 23.04200 168 ALA A C 1
ATOM 1264 O O . ALA A 1 192 ? -43.74128 7.78366 -2.95720 1.000 18.08777 168 ALA A O 1
ATOM 1266 N N . ASN A 1 193 ? -44.88613 5.92117 -3.58334 1.000 17.48834 169 ASN A N 1
ATOM 1267 C CA . ASN A 1 193 ? -45.36329 5.72551 -2.21353 1.000 16.14319 169 ASN A CA 1
ATOM 1268 C C . ASN A 1 193 ? -44.28548 5.16181 -1.28433 1.000 22.30122 169 ASN A C 1
ATOM 1269 O O . ASN A 1 193 ? -44.21281 5.55999 -0.11498 1.000 19.14852 169 ASN A O 1
ATOM 1274 N N . GLU A 1 194 ? -43.45679 4.22345 -1.77267 1.000 19.26000 170 GLU A N 1
ATOM 1275 C CA . GLU A 1 194 ? -42.40328 3.62319 -0.95858 1.000 16.93061 170 GLU A CA 1
ATOM 1276 C C . GLU A 1 194 ? -41.35164 4.63735 -0.52718 1.000 20.21184 170 GLU A C 1
ATOM 1277 O O . GLU A 1 194 ? -40.64112 4.40090 0.45768 1.000 18.23175 170 GLU A O 1
ATOM 1283 N N . LEU A 1 195 ? -41.24560 5.76686 -1.21977 1.000 16.54502 171 LEU A N 1
ATOM 1284 C CA . LEU A 1 195 ? -40.22604 6.75657 -0.89971 1.000 18.50245 171 LEU A CA 1
ATOM 1285 C C . LEU A 1 195 ? -40.76773 7.90585 -0.05755 1.000 16.31014 171 LEU A C 1
ATOM 1286 O O . LEU A 1 195 ? -40.07040 8.91492 0.12265 1.000 22.82886 171 LEU A O 1
ATOM 1291 N N . ARG A 1 196 ? -41.99262 7.77268 0.45484 1.000 17.58453 172 ARG A N 1
ATOM 1292 C CA . ARG A 1 196 ? -42.52341 8.68833 1.46147 1.000 17.65065 172 ARG A CA 1
ATOM 1293 C C . ARG A 1 196 ? -41.48413 8.98861 2.53764 1.000 22.57114 172 ARG A C 1
ATOM 1294 O O . ARG A 1 196 ? -40.83434 8.08520 3.06796 1.000 20.75239 172 ARG A O 1
ATOM 1302 N N . GLY A 1 197 ? -41.32360 10.26847 2.85779 1.000 24.74061 173 GLY A N 1
ATOM 1303 C CA . GLY A 1 197 ? -40.36751 10.68084 3.85437 1.000 24.72141 173 GLY A CA 1
ATOM 1304 C C . GLY A 1 197 ? -39.02000 11.10793 3.30868 1.000 23.94553 173 GLY A C 1
ATOM 1305 O O . GLY A 1 197 ? -38.27215 11.78440 4.02248 1.000 25.94130 173 GLY A O 1
ATOM 1306 N N . ARG A 1 198 ? -38.69821 10.75244 2.05965 1.000 14.75931 174 ARG A N 1
ATOM 1307 C CA . ARG A 1 198 ? -37.41393 11.07822 1.45472 1.000 22.16404 174 ARG A CA 1
ATOM 1308 C C . ARG A 1 198 ? -37.46749 12.28378 0.52580 1.000 25.96782 174 ARG A C 1
ATOM 1309 O O . ARG A 1 198 ? -36.40923 12.73915 0.08124 1.000 23.32576 174 ARG A O 1
ATOM 1317 N N . ASN A 1 199 ? -38.65577 12.79829 0.20309 1.000 18.86899 175 ASN A N 1
ATOM 1318 C CA . ASN A 1 199 ? -38.78242 13.94442 -0.69953 1.000 22.58034 175 ASN A CA 1
ATOM 1319 C C . ASN A 1 199 ? -38.18523 13.62207 -2.07380 1.000 23.78955 175 ASN A C 1
ATOM 1320 O O . ASN A 1 199 ? -37.42129 14.39453 -2.65087 1.000 21.91822 175 ASN A O 1
ATOM 1325 N N . ILE A 1 200 ? -38.54581 12.46101 -2.60496 1.000 15.83566 176 ILE A N 1
ATOM 1326 C CA . ILE A 1 200 ? -38.12831 12.04085 -3.93635 1.000 17.70101 176 ILE A CA 1
ATOM 1327 C C . ILE A 1 200 ? -39.38576 11.86347 -4.77411 1.000 18.82820 176 ILE A C 1
ATOM 1328 O O . ILE A 1 200 ? -40.26439 11.07565 -4.40742 1.000 18.50317 176 ILE A O 1
ATOM 1333 N N . THR A 1 201 ? -39.47332 12.56598 -5.89999 1.000 15.96053 177 THR A N 1
ATOM 1334 C CA . THR A 1 201 ? -40.58991 12.30249 -6.80042 1.000 14.97992 177 THR A CA 1
ATOM 1335 C C . THR A 1 201 ? -40.23794 11.18755 -7.78243 1.000 18.21130 177 THR A C 1
ATOM 1336 O O . THR A 1 201 ? -39.08051 11.02355 -8.18744 1.000 16.97582 177 THR A O 1
ATOM 1340 N N . VAL A 1 202 ? -41.25769 10.41618 -8.16036 1.000 16.89012 178 VAL A N 1
ATOM 1341 C CA . VAL A 1 202 ? -41.14635 9.37605 -9.18399 1.000 14.15521 178 VAL A CA 1
ATOM 1342 C C . VAL A 1 202 ? -42.27167 9.60354 -10.18562 1.000 14.58253 178 VAL A C 1
ATOM 1343 O O . VAL A 1 202 ? -43.44573 9.61910 -9.80549 1.000 15.03976 178 VAL A O 1
ATOM 1347 N N . ASN A 1 203 ? -41.91773 9.77782 -11.45267 1.000 14.14752 179 ASN A N 1
ATOM 1348 C CA . ASN A 1 203 ? -42.88466 10.12990 -12.48364 1.000 16.25579 179 ASN A CA 1
ATOM 1349 C C . ASN A 1 203 ? -42.52901 9.38512 -13.75690 1.000 12.31163 179 ASN A C 1
ATOM 1350 O O . ASN A 1 203 ? -41.43280 8.84621 -13.89351 1.000 15.29682 179 ASN A O 1
ATOM 1355 N N . ALA A 1 204 ? -43.44920 9.39855 -14.72123 1.000 14.27085 180 ALA A N 1
ATOM 1356 C CA . ALA A 1 204 ? -43.14674 8.84586 -16.03045 1.000 14.16308 180 ALA A CA 1
ATOM 1357 C C . ALA A 1 204 ? -43.58121 9.82822 -17.09666 1.000 14.59752 180 ALA A C 1
ATOM 1358 O O . ALA A 1 204 ? -44.46618 10.66285 -16.88688 1.000 19.49894 180 ALA A O 1
ATOM 1360 N N . VAL A 1 205 ? -42.94505 9.71832 -18.25222 1.000 12.89540 181 VAL A N 1
ATOM 1361 C CA . VAL A 1 205 ? -43.32212 10.49843 -19.42527 1.000 13.34241 181 VAL A CA 1
ATOM 1362 C C . VAL A 1 205 ? -43.60309 9.52283 -20.54698 1.000 14.40461 181 VAL A C 1
ATOM 1363 O O . VAL A 1 205 ? -42.79889 8.62041 -20.79539 1.000 14.20171 181 VAL A O 1
ATOM 1367 N N . ALA A 1 206 ? -44.76334 9.67042 -21.18709 1.000 15.15115 182 ALA A N 1
ATOM 1368 C CA . ALA A 1 206 ? -45.25985 8.71173 -22.17078 1.000 17.20756 182 ALA A CA 1
ATOM 1369 C C . ALA A 1 206 ? -45.39521 9.44276 -23.49916 1.000 14.09024 182 ALA A C 1
ATOM 1370 O O . ALA A 1 206 ? -46.42011 10.08484 -23.76653 1.000 17.33489 182 ALA A O 1
ATOM 1372 N N . PRO A 1 207 ? -44.37918 9.39161 -24.34907 1.000 15.77737 183 PRO A N 1
ATOM 1373 C CA . PRO A 1 207 ? -44.47814 10.03285 -25.66055 1.000 12.29597 183 PRO A CA 1
ATOM 1374 C C . PRO A 1 207 ? -45.30328 9.20793 -26.64179 1.000 18.62802 183 PRO A C 1
ATOM 1375 O O . PRO A 1 207 ? -45.47821 7.99141 -26.50171 1.000 16.69639 183 PRO A O 1
ATOM 1379 N N . GLY A 1 208 ? -45.85588 9.90718 -27.62809 1.000 16.09233 184 GLY A N 1
ATOM 1380 C CA . GLY A 1 208 ? -46.36910 9.25361 -28.80724 1.000 14.78926 184 GLY A CA 1
ATOM 1381 C C . GLY A 1 208 ? -45.23835 9.10972 -29.80025 1.000 22.63661 184 GLY A C 1
ATOM 1382 O O . GLY A 1 208 ? -44.06103 9.15280 -29.42714 1.000 19.94008 184 GLY A O 1
ATOM 1383 N N . PRO A 1 209 ? -45.55675 8.93835 -31.08097 1.000 21.00705 185 PRO A N 1
ATOM 1384 C CA . PRO A 1 209 ? -44.48819 8.84916 -32.08436 1.000 22.37542 185 PRO A CA 1
ATOM 1385 C C . PRO A 1 209 ? -43.69781 10.14564 -32.10672 1.000 21.59867 185 PRO A C 1
ATOM 1386 O O . PRO A 1 209 ? -44.25813 11.22959 -31.94468 1.000 21.46601 185 PRO A O 1
ATOM 1390 N N . THR A 1 210 ? -42.38114 10.02001 -32.27906 1.000 21.44070 186 THR A N 1
ATOM 1391 C CA . THR A 1 210 ? -41.45342 11.12944 -32.14385 1.000 23.67570 186 THR A CA 1
ATOM 1392 C C . THR A 1 210 ? -40.45996 11.08245 -33.29858 1.000 24.70755 186 THR A C 1
ATOM 1393 O O . THR A 1 210 ? -40.10926 10.00381 -33.77542 1.000 23.19383 186 THR A O 1
ATOM 1397 N N . GLY A 1 211 ? -40.00138 12.26171 -33.73738 1.000 20.16448 187 GLY A N 1
ATOM 1398 C CA . GLY A 1 211 ? -39.16368 12.38944 -34.91947 1.000 21.14863 187 GLY A CA 1
ATOM 1399 C C . GLY A 1 211 ? -37.70736 11.99895 -34.72239 1.000 24.12961 187 GLY A C 1
ATOM 1400 O O . GLY A 1 211 ? -36.79298 12.76917 -35.03850 1.000 22.64022 187 GLY A O 1
ATOM 1401 N N . THR A 1 212 ? -37.48410 10.79586 -34.20468 1.000 23.94448 188 THR A N 1
ATOM 1402 C CA . THR A 1 212 ? -36.14572 10.25210 -34.04322 1.000 22.54511 188 THR A CA 1
ATOM 1403 C C . THR A 1 212 ? -35.61670 9.71880 -35.37363 1.000 27.88918 188 THR A C 1
ATOM 1404 O O . THR A 1 212 ? -36.36737 9.50786 -36.33367 1.000 19.66938 188 THR A O 1
ATOM 1408 N N . ASP A 1 213 ? -34.29947 9.48433 -35.41929 1.000 28.85223 189 ASP A N 1
ATOM 1409 C CA . ASP A 1 213 ? -33.71553 8.81565 -36.58310 1.000 29.44086 189 ASP A CA 1
ATOM 1410 C C . ASP A 1 213 ? -34.43693 7.50771 -36.86970 1.000 26.50526 189 ASP A C 1
ATOM 1411 O O . ASP A 1 213 ? -34.75865 7.19731 -38.02415 1.000 28.01407 189 ASP A O 1
ATOM 1416 N N . LEU A 1 214 ? -34.72909 6.74633 -35.81574 1.000 27.76056 190 LEU A N 1
ATOM 1417 C CA . LEU A 1 214 ? -35.37882 5.45207 -35.96556 1.000 26.70816 190 LEU A CA 1
ATOM 1418 C C . LEU A 1 214 ? -36.79348 5.59191 -36.51620 1.000 29.53965 190 LEU A C 1
ATOM 1419 O O . LEU A 1 214 ? -37.25272 4.74350 -37.29074 1.000 28.24631 190 LEU A O 1
ATOM 1424 N N . PHE A 1 215 ? -37.50996 6.64156 -36.11180 1.000 26.72922 191 PHE A N 1
ATOM 1425 C CA . PHE A 1 215 ? -38.84226 6.87407 -36.65894 1.000 19.95401 191 PHE A CA 1
ATOM 1426 C C . PHE A 1 215 ? -38.77425 7.16256 -38.14596 1.000 18.03295 191 PHE A C 1
ATOM 1427 O O . PHE A 1 215 ? -39.53433 6.59674 -38.93958 1.000 22.31931 191 PHE A O 1
ATOM 1435 N N . TYR A 1 216 ? -37.86870 8.05168 -38.54486 1.000 19.54442 192 TYR A N 1
ATOM 1436 C CA . TYR A 1 216 ? -37.86258 8.51154 -39.92704 1.000 21.22052 192 TYR A CA 1
ATOM 1437 C C . TYR A 1 216 ? -37.28950 7.46716 -40.87347 1.000 27.56877 192 TYR A C 1
ATOM 1438 O O . TYR A 1 216 ? -37.68349 7.42632 -42.04549 1.000 24.61681 192 TYR A O 1
ATOM 1447 N N . ASN A 1 217 ? -36.36953 6.61889 -40.38836 1.000 22.28420 193 ASN A N 1
ATOM 1448 C CA . ASN A 1 217 ? -35.52163 5.84115 -41.29398 1.000 30.04880 193 ASN A CA 1
ATOM 1449 C C . ASN A 1 217 ? -36.34573 4.98466 -42.25789 1.000 27.21809 193 ASN A C 1
ATOM 1450 O O . ASN A 1 217 ? -36.15113 5.04194 -43.47670 1.000 31.77826 193 ASN A O 1
ATOM 1455 N N . GLY A 1 218 ? -37.28001 4.19902 -41.74181 1.000 22.68175 194 GLY A N 1
ATOM 1456 C CA . GLY A 1 218 ? -37.94197 3.27930 -42.65835 1.000 31.77578 194 GLY A CA 1
ATOM 1457 C C . GLY A 1 218 ? -39.08892 3.84210 -43.48428 1.000 30.13775 194 GLY A C 1
ATOM 1458 O O . GLY A 1 218 ? -39.59021 3.13995 -44.36900 1.000 29.40070 194 GLY A O 1
ATOM 1459 N N . LYS A 1 219 ? -39.50667 5.08300 -43.24085 1.000 29.20233 195 LYS A N 1
ATOM 1460 C CA . LYS A 1 219 ? -40.79555 5.58252 -43.70740 1.000 26.17598 195 LYS A CA 1
ATOM 1461 C C . LYS A 1 219 ? -40.64525 6.48337 -44.92946 1.000 24.12313 195 LYS A C 1
ATOM 1462 O O . LYS A 1 219 ? -39.67417 7.23957 -45.04449 1.000 22.62268 195 LYS A O 1
ATOM 1468 N N . THR A 1 220 ? -41.61877 6.39651 -45.84137 1.000 21.84923 196 THR A N 1
ATOM 1469 C CA . THR A 1 220 ? -41.71435 7.31497 -46.96901 1.000 23.87594 196 THR A CA 1
ATOM 1470 C C . THR A 1 220 ? -42.30633 8.64775 -46.50664 1.000 21.76711 196 THR A C 1
ATOM 1471 O O . THR A 1 220 ? -42.92230 8.73812 -45.44145 1.000 20.44546 196 THR A O 1
ATOM 1475 N N . ASP A 1 221 ? -42.11177 9.69035 -47.32742 1.000 23.48457 197 ASP A N 1
ATOM 1476 C CA . ASP A 1 221 ? -42.68604 11.00148 -47.01025 1.000 26.40914 197 ASP A CA 1
ATOM 1477 C C . ASP A 1 221 ? -44.20293 10.92043 -46.81984 1.000 25.92450 197 ASP A C 1
ATOM 1478 O O . ASP A 1 221 ? -44.75996 11.57213 -45.92460 1.000 24.07153 197 ASP A O 1
ATOM 1483 N N . GLU A 1 222 ? -44.88613 10.10407 -47.63498 1.000 26.87791 198 GLU A N 1
ATOM 1484 C CA . GLU A 1 222 ? -46.33451 9.93612 -47.48988 1.000 26.99325 198 GLU A CA 1
ATOM 1485 C C . GLU A 1 222 ? -46.69445 9.29299 -46.15361 1.000 22.98659 198 GLU A C 1
ATOM 1486 O O . GLU A 1 222 ? -47.68218 9.68179 -45.51612 1.000 21.53133 198 GLU A O 1
ATOM 1492 N N . GLN A 1 223 ? -45.92184 8.28207 -45.73001 1.000 21.78433 199 GLN A N 1
ATOM 1493 C CA . GLN A 1 223 ? -46.17536 7.63314 -44.44862 1.000 23.57768 199 GLN A CA 1
ATOM 1494 C C . GLN A 1 223 ? -45.91048 8.58714 -43.28815 1.000 19.19586 199 GLN A C 1
ATOM 1495 O O . GLN A 1 223 ? -46.66553 8.61112 -42.30286 1.000 23.33194 199 GLN A O 1
ATOM 1501 N N . VAL A 1 224 ? -44.85218 9.38965 -43.38938 1.000 23.41397 200 VAL A N 1
ATOM 1502 C CA . VAL A 1 224 ? -44.60844 10.41240 -42.37212 1.000 21.71309 200 VAL A CA 1
ATOM 1503 C C . VAL A 1 224 ? -45.77703 11.39711 -42.31259 1.000 22.80439 200 VAL A C 1
ATOM 1504 O O . VAL A 1 224 ? -46.24066 11.76388 -41.22783 1.000 22.68274 200 VAL A O 1
ATOM 1508 N N . ALA A 1 225 ? -46.26164 11.85242 -43.47217 1.000 21.68627 201 ALA A N 1
ATOM 1509 C CA . ALA A 1 225 ? -47.36663 12.81256 -43.46554 1.000 25.16112 201 ALA A CA 1
ATOM 1510 C C . ALA A 1 225 ? -48.61879 12.20504 -42.84678 1.000 26.87825 201 ALA A C 1
ATOM 1511 O O . ALA A 1 225 ? -49.35229 12.88381 -42.11011 1.000 27.79905 201 ALA A O 1
ATOM 1513 N N . ALA A 1 226 ? -48.87855 10.92247 -43.13298 1.000 24.33414 202 ALA A N 1
ATOM 1514 C CA . ALA A 1 226 ? -50.02544 10.25186 -42.52399 1.000 27.76042 202 ALA A CA 1
ATOM 1515 C C . ALA A 1 226 ? -49.89588 10.21853 -41.008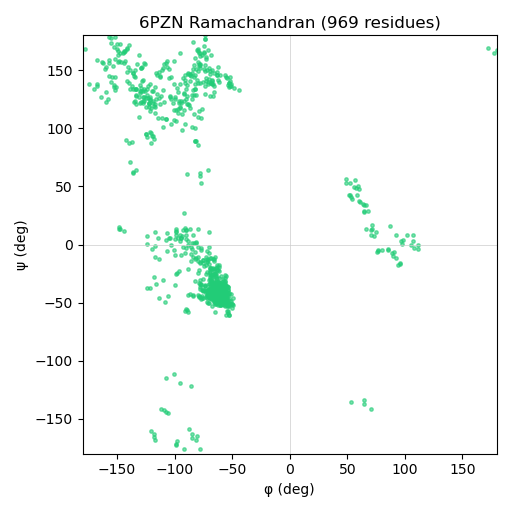63 1.000 30.44029 202 ALA A C 1
ATOM 1516 O O . ALA A 1 226 ? -50.87891 10.42667 -40.28687 1.000 30.18967 202 ALA A O 1
ATOM 1518 N N . ILE A 1 227 ? -48.69060 9.95167 -40.50309 1.000 24.57685 203 ILE A N 1
ATOM 1519 C CA . ILE A 1 227 ? -48.50787 9.99315 -39.05488 1.000 24.27956 203 ILE A CA 1
ATOM 1520 C C . ILE A 1 227 ? -48.70426 11.41245 -38.53186 1.000 25.75206 203 ILE A C 1
ATOM 1521 O O . ILE A 1 227 ? -49.31375 11.61978 -37.47665 1.000 22.31453 203 ILE A O 1
ATOM 1526 N N . ALA A 1 228 ? -48.18237 12.40751 -39.25205 1.000 22.65718 204 ALA A N 1
ATOM 1527 C CA . ALA A 1 228 ? -48.31719 13.78658 -38.80106 1.000 28.91573 204 ALA A CA 1
ATOM 1528 C C . ALA A 1 228 ? -49.78846 14.14793 -38.61841 1.000 31.91153 204 ALA A C 1
ATOM 1529 O O . ALA A 1 228 ? -50.16295 14.78648 -37.62525 1.000 33.17606 204 ALA A O 1
ATOM 1531 N N . LYS A 1 229 ? -50.64478 13.68260 -39.53231 1.000 28.79387 205 LYS A N 1
ATOM 1532 C CA . LYS A 1 229 ? -52.07077 14.00568 -39.46682 1.000 29.37974 205 LYS A CA 1
ATOM 1533 C C . LYS A 1 229 ? -52.78699 13.39671 -38.26244 1.000 29.34113 205 LYS A C 1
ATOM 1534 O O . LYS A 1 229 ? -53.93127 13.78235 -37.98990 1.000 31.58469 205 LYS A O 1
ATOM 1540 N N . LEU A 1 230 ? -52.17271 12.46229 -37.53371 1.000 28.02478 206 LEU A N 1
ATOM 1541 C CA . LEU A 1 230 ? -52.89867 11.84104 -36.42701 1.000 28.10241 206 LEU A CA 1
ATOM 1542 C C . LEU A 1 230 ? -53.15086 12.83275 -35.29309 1.000 28.18706 206 LEU A C 1
ATOM 1543 O O . LEU A 1 230 ? -54.23679 12.84324 -34.70254 1.000 23.96117 206 LEU A O 1
ATOM 1548 N N . ALA A 1 231 ? -52.17196 13.68523 -34.98492 1.000 21.25153 207 ALA A N 1
ATOM 1549 C CA . ALA A 1 231 ? -52.35955 14.65949 -33.91867 1.000 22.63146 207 ALA A CA 1
ATOM 1550 C C . ALA A 1 231 ? -53.11823 15.88541 -34.43272 1.000 21.08889 207 ALA A C 1
ATOM 1551 O O . ALA A 1 231 ? -52.95303 16.28219 -35.59130 1.000 21.90406 207 ALA A O 1
ATOM 1553 N N . PRO A 1 232 ? -53.95381 16.50704 -33.58850 1.000 22.47455 208 PRO A N 1
ATOM 1554 C CA . PRO A 1 232 ? -54.58829 17.77293 -33.99618 1.000 18.85546 208 PRO A CA 1
ATOM 1555 C C . PRO A 1 232 ? -53.57813 18.84023 -34.38801 1.000 21.35406 208 PRO A C 1
ATOM 1556 O O . PRO A 1 232 ? -53.91134 19.73936 -35.16619 1.000 20.22855 208 PRO A O 1
ATOM 1560 N N . LEU A 1 233 ? -52.35796 18.77994 -33.85093 1.000 16.29153 209 LEU A N 1
ATOM 1561 C CA . LEU A 1 233 ? -51.31241 19.73942 -34.20040 1.000 21.26678 209 LEU A CA 1
ATOM 1562 C C . LEU A 1 233 ? -50.70301 19.47975 -35.57749 1.000 22.48388 209 LEU A C 1
ATOM 1563 O O . LEU A 1 233 ? -49.94866 20.32402 -36.06579 1.000 19.95441 209 LEU A O 1
ATOM 1568 N N . GLU A 1 234 ? -50.96888 18.30994 -36.17359 1.000 19.35247 210 GLU A N 1
ATOM 1569 C CA . GLU A 1 234 ? -50.67061 18.01202 -37.57661 1.000 18.25314 210 GLU A CA 1
ATOM 1570 C C . GLU A 1 234 ? -49.19354 18.21642 -37.91553 1.000 20.61086 210 GLU A C 1
ATOM 1571 O O . GLU A 1 234 ? -48.83860 18.82461 -38.92363 1.000 19.74670 210 GLU A O 1
ATOM 1577 N N . ARG A 1 235 ? -48.33048 17.64059 -37.09045 1.000 19.70761 211 ARG A N 1
ATOM 1578 C CA . ARG A 1 235 ? -46.91707 17.52823 -37.41813 1.000 20.24704 211 ARG A CA 1
ATOM 1579 C C . ARG A 1 235 ? -46.35630 16.35226 -36.63335 1.000 20.07534 211 ARG A C 1
ATOM 1580 O O . ARG A 1 235 ? -47.06255 15.71419 -35.84973 1.000 18.87304 211 ARG A O 1
ATOM 1588 N N . ILE A 1 236 ? -45.07599 16.07083 -36.85403 1.000 18.18783 212 ILE A N 1
ATOM 1589 C CA . ILE A 1 236 ? -44.33918 15.07854 -36.08106 1.000 21.02150 212 ILE A CA 1
ATOM 1590 C C . ILE A 1 236 ? -43.71587 15.78175 -34.87963 1.000 21.31807 212 ILE A C 1
ATOM 1591 O O . ILE A 1 236 ? -43.00461 16.77723 -35.04040 1.000 18.85311 212 ILE A O 1
ATOM 1596 N N . GLY A 1 237 ? -43.99554 15.28783 -33.67559 1.000 18.81685 213 GLY A N 1
ATOM 1597 C CA . GLY A 1 237 ? -43.34596 15.83770 -32.49516 1.000 22.13306 213 GLY A CA 1
ATOM 1598 C C . GLY A 1 237 ? -41.86604 15.49088 -32.45010 1.000 23.48234 213 GLY A C 1
ATOM 1599 O O . GLY A 1 237 ? -41.42964 14.44700 -32.93673 1.000 17.31972 213 GLY A O 1
ATOM 1600 N N . THR A 1 238 ? -41.07610 16.37871 -31.84958 1.000 18.48158 214 THR A N 1
ATOM 1601 C CA . THR A 1 238 ? -39.62713 16.18450 -31.88375 1.000 17.11348 214 THR A CA 1
ATOM 1602 C C . THR A 1 238 ? -39.12586 15.58519 -30.57897 1.000 15.55009 214 THR A C 1
ATOM 1603 O O . THR A 1 238 ? -39.77065 15.71836 -29.53224 1.000 15.88627 214 THR A O 1
ATOM 1607 N N . PRO A 1 239 ? -37.94560 14.94391 -30.59741 1.000 18.30607 215 PRO A N 1
ATOM 1608 C CA . PRO A 1 239 ? -37.38296 14.42062 -29.33597 1.000 21.38265 215 PRO A CA 1
ATOM 1609 C C . PRO A 1 239 ? -37.13959 15.49667 -28.29080 1.000 17.64595 215 PRO A C 1
ATOM 1610 O O . PRO A 1 239 ? -37.31374 15.24258 -27.09009 1.000 19.06328 215 PRO A O 1
ATOM 1614 N N . ASP A 1 240 ? -36.75472 16.70354 -28.71663 1.000 18.85486 216 ASP A N 1
ATOM 1615 C CA . ASP A 1 240 ? -36.57194 17.79872 -27.76490 1.000 18.62718 216 ASP A CA 1
ATOM 1616 C C . ASP A 1 240 ? -37.87666 18.16619 -27.06709 1.000 18.54948 216 ASP A C 1
ATOM 1617 O O . ASP A 1 240 ? -37.86003 18.58917 -25.90506 1.000 17.74550 216 ASP A O 1
ATOM 1622 N N . GLU A 1 241 ? -39.01357 18.01745 -27.75725 1.000 17.79488 217 GLU A N 1
ATOM 1623 C CA . GLU A 1 241 ? -40.30355 18.31070 -27.13509 1.000 16.20686 217 GLU A CA 1
ATOM 1624 C C . GLU A 1 241 ? -40.65637 17.29532 -26.04621 1.000 17.08670 217 GLU A C 1
ATOM 1625 O O . GLU A 1 241 ? -41.36795 17.63836 -25.09066 1.000 17.51964 217 GLU A O 1
ATOM 1631 N N . ILE A 1 242 ? -40.16700 16.05262 -26.15251 1.000 12.88939 218 ILE A N 1
ATOM 1632 C CA . ILE A 1 242 ? -40.30391 15.12015 -25.03741 1.000 15.02725 218 ILE A CA 1
ATOM 1633 C C . ILE A 1 242 ? -39.35852 15.52231 -23.91219 1.000 13.71766 218 ILE A C 1
ATOM 1634 O O . ILE A 1 242 ? -39.71078 15.51770 -22.71441 1.000 14.86316 218 ILE A O 1
ATOM 1639 N N . ALA A 1 243 ? -38.11768 15.84250 -24.29047 1.000 14.37378 219 ALA A N 1
ATOM 1640 C CA . ALA A 1 243 ? -37.08794 16.11712 -23.29972 1.000 20.66030 219 ALA A CA 1
ATOM 1641 C C . ALA A 1 243 ? -37.43615 17.33136 -22.44763 1.000 15.17841 219 ALA A C 1
ATOM 1642 O O . ALA A 1 243 ? -37.07079 17.38158 -21.27010 1.000 14.75444 219 ALA A O 1
ATOM 1644 N N . GLY A 1 244 ? -38.13902 18.31267 -23.01177 1.000 14.32311 220 GLY A N 1
ATOM 1645 C CA . GLY A 1 244 ? -38.53748 19.46545 -22.20971 1.000 14.16160 220 GLY A CA 1
ATOM 1646 C C . GLY A 1 244 ? -39.43844 19.09015 -21.04405 1.000 18.81582 220 GLY A C 1
ATOM 1647 O O . GLY A 1 244 ? -39.30783 19.63581 -19.94276 1.000 17.60224 220 GLY A O 1
ATOM 1648 N N . VAL A 1 245 ? -40.34968 18.12696 -21.25698 1.000 15.33748 221 VAL A N 1
ATOM 1649 C CA . VAL A 1 245 ? -41.22199 17.71521 -20.16439 1.000 14.64536 221 VAL A CA 1
ATOM 1650 C C . VAL A 1 245 ? -40.41521 16.98136 -19.10990 1.000 19.18018 221 VAL A C 1
ATOM 1651 O O . VAL A 1 245 ? -40.57614 17.22047 -17.89804 1.000 15.66996 221 VAL A O 1
ATOM 1655 N N . VAL A 1 246 ? -39.52221 16.08188 -19.55668 1.000 18.36574 222 VAL A N 1
ATOM 1656 C CA . VAL A 1 246 ? -38.63258 15.40772 -18.60844 1.000 15.01099 222 VAL A CA 1
ATOM 1657 C C . VAL A 1 246 ? -37.80749 16.43772 -17.82373 1.000 17.38522 222 VAL A C 1
ATOM 1658 O O . VAL A 1 246 ? -37.61566 16.31928 -16.60515 1.000 18.01738 222 VAL A O 1
ATOM 1662 N N . ALA A 1 247 ? -37.30525 17.46018 -18.50771 1.000 15.48196 223 ALA A N 1
ATOM 1663 C CA . ALA A 1 247 ? -36.53362 18.50109 -17.83050 1.000 18.60423 223 ALA A CA 1
ATOM 1664 C C . ALA A 1 247 ? -37.37319 19.20578 -16.77094 1.000 20.44831 223 ALA A C 1
ATOM 1665 O O . ALA A 1 247 ? -36.87609 19.51576 -15.67966 1.000 22.74936 223 ALA A O 1
ATOM 1667 N N . MET A 1 248 ? -38.64718 19.48105 -17.07645 1.000 16.55777 224 MET A N 1
ATOM 1668 C CA . MET A 1 248 ? -39.51254 20.07558 -16.06055 1.000 18.93490 224 MET A CA 1
ATOM 1669 C C . MET A 1 248 ? -39.56819 19.18180 -14.82787 1.000 21.49850 224 MET A C 1
ATOM 1670 O O . MET A 1 248 ? -39.44047 19.65369 -13.69208 1.000 14.88415 224 MET A O 1
ATOM 1675 N N . LEU A 1 249 ? -39.75375 17.87354 -15.03884 1.000 20.01540 225 LEU A N 1
ATOM 1676 C CA . LEU A 1 249 ? -39.82744 16.97261 -13.89331 1.000 14.65278 225 LEU A CA 1
ATOM 1677 C C . LEU A 1 249 ? -38.51713 16.92900 -13.11251 1.000 19.00376 225 LEU A C 1
ATOM 1678 O O . LEU A 1 249 ? -38.52546 16.74714 -11.88801 1.000 18.33020 225 LEU A O 1
ATOM 1683 N N . ALA A 1 250 ? -37.38449 17.09236 -13.78944 1.000 15.23921 226 ALA A N 1
ATOM 1684 C CA . ALA A 1 250 ? -36.09939 16.96612 -13.11530 1.000 18.11648 226 ALA A CA 1
ATOM 1685 C C . ALA A 1 250 ? -35.69932 18.20754 -12.32013 1.000 18.69990 226 ALA A C 1
ATOM 1686 O O . ALA A 1 250 ? -34.77422 18.12528 -11.50796 1.000 21.27884 226 ALA A O 1
ATOM 1688 N N . GLY A 1 251 ? -36.34764 19.34388 -12.53007 1.000 20.56047 227 GLY A N 1
ATOM 1689 C CA . GLY A 1 251 ? -35.89827 20.58293 -11.93129 1.000 20.37423 227 GLY A CA 1
ATOM 1690 C C . GLY A 1 251 ? -36.91189 21.25002 -11.02120 1.000 24.29510 227 GLY A C 1
ATOM 1691 O O . GLY A 1 251 ? -37.87710 20.63048 -10.55605 1.000 19.46087 227 GLY A O 1
ATOM 1692 N N . PRO A 1 252 ? -36.71369 22.55665 -10.78096 1.000 26.13382 228 PRO A N 1
ATOM 1693 C CA . PRO A 1 252 ? -37.53164 23.26966 -9.77695 1.000 26.72788 228 PRO A CA 1
ATOM 1694 C C . PRO A 1 252 ? -39.02517 23.31802 -10.07401 1.000 22.13203 228 PRO A C 1
ATOM 1695 O O . PRO A 1 252 ? -39.83051 23.24946 -9.13918 1.000 26.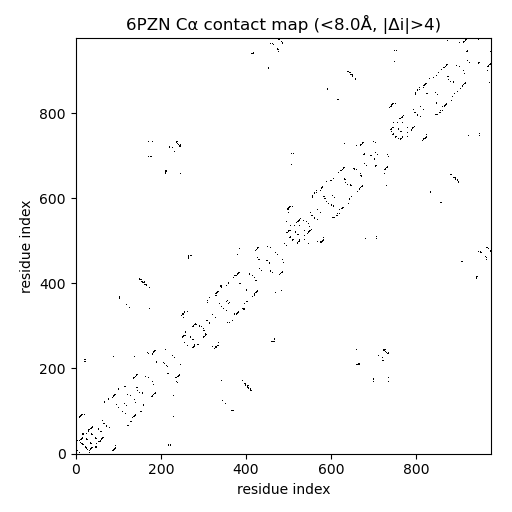92082 228 PRO A O 1
ATOM 1699 N N . ASP A 1 253 ? -39.42874 23.44892 -11.33731 1.000 18.25264 229 ASP A N 1
ATOM 1700 C CA . ASP A 1 253 ? -40.85309 23.55020 -11.61737 1.000 20.65599 229 ASP A CA 1
ATOM 1701 C C . ASP A 1 253 ? -41.59941 22.23832 -11.40610 1.000 22.79012 229 ASP A C 1
ATOM 1702 O O . ASP A 1 253 ? -42.83157 22.25533 -11.36066 1.000 23.38453 229 ASP A O 1
ATOM 1707 N N . GLY A 1 254 ? -40.89921 21.11612 -11.26992 1.000 21.19802 230 GLY A N 1
ATOM 1708 C CA . GLY A 1 254 ? -41.51816 19.81753 -11.07694 1.000 19.06579 230 GLY A CA 1
ATOM 1709 C C . GLY A 1 254 ? -41.56690 19.33662 -9.64243 1.000 20.69974 230 GLY A C 1
ATOM 1710 O O . GLY A 1 254 ? -41.85690 18.15458 -9.41150 1.000 19.39190 230 GLY A O 1
ATOM 1711 N N . ARG A 1 255 ? -41.30775 20.22179 -8.67069 1.000 20.20686 231 ARG A N 1
ATOM 1712 C CA . ARG A 1 255 ? -41.18653 19.82974 -7.26910 1.000 21.71060 231 ARG A CA 1
ATOM 1713 C C . ARG A 1 255 ? -42.45114 19.18867 -6.72299 1.000 16.83986 231 ARG A C 1
ATOM 1714 O O . ARG A 1 255 ? -42.37305 18.35349 -5.81640 1.000 19.12306 231 ARG A O 1
ATOM 1722 N N . TRP A 1 256 ? -43.61874 19.61459 -7.19827 1.000 16.24998 232 TRP A N 1
ATOM 1723 C CA . TRP A 1 256 ? -44.88214 19.13179 -6.66332 1.000 19.70910 232 TRP A CA 1
ATOM 1724 C C . TRP A 1 256 ? -45.57897 18.16295 -7.61307 1.000 19.93767 232 TRP A C 1
ATOM 1725 O O . TRP A 1 256 ? -46.73460 17.81201 -7.37351 1.000 18.95577 232 TRP A O 1
ATOM 1736 N N . VAL A 1 257 ? -44.91002 17.72172 -8.67768 1.000 14.23658 233 VAL A N 1
ATOM 1737 C CA . VAL A 1 257 ? -45.42296 16.66625 -9.55088 1.000 14.42792 233 VAL A CA 1
ATOM 1738 C C . VAL A 1 257 ? -44.84253 15.34693 -9.05637 1.000 17.00188 233 VAL A C 1
ATOM 1739 O O . VAL A 1 257 ? -43.61500 15.18491 -9.01975 1.000 16.67478 233 VAL A O 1
ATOM 1743 N N . ASN A 1 258 ? -45.71086 14.39379 -8.69633 1.000 17.35179 234 ASN A N 1
ATOM 1744 C CA . ASN A 1 258 ? -45.26786 13.12963 -8.11369 1.000 18.00161 234 ASN A CA 1
ATOM 1745 C C . ASN A 1 258 ? -46.27947 12.01616 -8.40464 1.000 13.88764 234 ASN A C 1
ATOM 1746 O O . ASN A 1 258 ? -47.48589 12.21873 -8.26220 1.000 16.64191 234 ASN A O 1
ATOM 1751 N N . SER A 1 259 ? -45.76884 10.83977 -8.80548 1.000 14.07018 235 SER A N 1
ATOM 1752 C CA . SER A 1 259 ? -46.58341 9.67019 -9.20803 1.000 13.09393 235 SER A CA 1
ATOM 1753 C C . SER A 1 259 ? -47.47462 9.98102 -10.41398 1.000 18.47544 235 SER A C 1
ATOM 1754 O O . SER A 1 259 ? -48.60333 9.48979 -10.50662 1.000 15.42793 235 SER A O 1
ATOM 1757 N N . GLN A 1 260 ? -46.98010 10.78405 -11.35525 1.000 15.34925 236 GLN A N 1
ATOM 1758 C CA . GLN A 1 260 ? -47.77505 11.12800 -12.52579 1.000 19.17681 236 GLN A CA 1
ATOM 1759 C C . GLN A 1 260 ? -47.18150 10.48109 -13.76079 1.000 18.11236 236 GLN A C 1
ATOM 1760 O O . GLN A 1 260 ? -45.97083 10.27198 -13.83626 1.000 16.69958 236 GLN A O 1
ATOM 1766 N N . VAL A 1 261 ? -48.04239 10.17967 -14.72895 1.000 14.03106 237 VAL A N 1
ATOM 1767 C CA . VAL A 1 261 ? -47.62966 9.78137 -16.06826 1.000 15.48807 237 VAL A CA 1
ATOM 1768 C C . VAL A 1 261 ? -48.11202 10.87758 -17.01171 1.000 20.99623 237 VAL A C 1
ATOM 1769 O O . VAL A 1 261 ? -49.31675 10.98972 -17.26018 1.000 20.71289 237 VAL A O 1
ATOM 1773 N N . ILE A 1 262 ? -47.19070 11.67641 -17.55205 1.000 15.89950 238 ILE A N 1
ATOM 1774 C CA . ILE A 1 262 ? -47.54654 12.78319 -18.44301 1.000 15.14181 238 ILE A CA 1
ATOM 1775 C C . ILE A 1 262 ? -47.39119 12.29953 -19.88005 1.000 18.11132 238 ILE A C 1
ATOM 1776 O O . ILE A 1 262 ? -46.27894 11.99031 -20.32794 1.000 16.62036 238 ILE A O 1
ATOM 1781 N N . ARG A 1 263 ? -48.50713 12.19949 -20.59455 1.000 17.28675 239 ARG A N 1
ATOM 1782 C CA . ARG A 1 263 ? -48.49285 11.82278 -22.00247 1.000 15.45344 239 ARG A CA 1
ATOM 1783 C C . ARG A 1 263 ? -48.16086 13.03708 -22.85778 1.000 17.34756 239 ARG A C 1
ATOM 1784 O O . ARG A 1 263 ? -48.77394 14.09919 -22.70734 1.000 13.33150 239 ARG A O 1
ATOM 1792 N N . VAL A 1 264 ? -47.17601 12.88536 -23.74362 1.000 16.84979 240 VAL A N 1
ATOM 1793 C CA . VAL A 1 264 ? -46.67797 13.98204 -24.57785 1.000 12.11072 240 VAL A CA 1
ATOM 1794 C C . VAL A 1 264 ? -46.79344 13.49303 -26.02004 1.000 15.50084 240 VAL A C 1
ATOM 1795 O O . VAL A 1 264 ? -45.91169 12.79604 -26.53742 1.000 16.08205 240 VAL A O 1
ATOM 1799 N N . ASN A 1 265 ? -47.88385 13.84714 -26.67139 1.000 13.88133 241 ASN A N 1
ATOM 1800 C CA . ASN A 1 265 ? -48.23777 13.18507 -27.92079 1.000 14.67028 241 ASN A CA 1
ATOM 1801 C C . ASN A 1 265 ? -48.94657 14.13129 -28.87516 1.000 15.58685 241 ASN A C 1
ATOM 1802 O O . ASN A 1 265 ? -49.57260 13.65777 -29.83543 1.000 16.34426 241 ASN A O 1
ATOM 1807 N N . GLY A 1 266 ? -48.91670 15.43853 -28.62515 1.000 16.08111 242 GLY A N 1
ATOM 1808 C CA . GLY A 1 266 ? -49.52666 16.36838 -29.55330 1.000 16.41719 242 GLY A CA 1
ATOM 1809 C C . GLY A 1 266 ? -51.03521 16.33492 -29.58337 1.000 17.15571 242 GLY A C 1
ATOM 1810 O O . GLY A 1 266 ? -51.63116 16.99534 -30.44006 1.000 14.73007 242 GLY A O 1
ATOM 1811 N N . GLY A 1 267 ? -51.67711 15.60002 -28.66429 1.000 12.35397 243 GLY A N 1
ATOM 1812 C CA . GLY A 1 267 ? -53.12037 15.43327 -28.68857 1.000 16.76426 243 GLY A CA 1
ATOM 1813 C C . GLY A 1 267 ? -53.60438 14.16398 -29.35547 1.000 20.40269 243 GLY A C 1
ATOM 1814 O O . GLY A 1 267 ? -54.81968 13.96841 -29.47713 1.000 18.41371 243 GLY A O 1
ATOM 1815 N N . PHE A 1 268 ? -52.69663 13.30304 -29.79595 1.000 17.34468 244 PHE A N 1
ATOM 1816 C CA . PHE A 1 268 ? -53.05942 12.01432 -30.37278 1.000 24.83490 244 PHE A CA 1
ATOM 1817 C C . PHE A 1 268 ? -53.24319 10.96204 -29.28209 1.000 25.08357 244 PHE A C 1
ATOM 1818 O O . PHE A 1 268 ? -54.35922 10.75610 -28.79050 1.000 34.18287 244 PHE A O 1
ATOM 1826 N N . SER B 1 28 ? -72.79056 -32.00544 -27.75162 1.000 44.07320 4 SER B N 1
ATOM 1827 C CA . SER B 1 28 ? -71.71175 -31.15129 -27.25454 1.000 48.68159 4 SER B CA 1
ATOM 1828 C C . SER B 1 28 ? -72.23764 -30.17082 -26.20399 1.000 42.98999 4 SER B C 1
ATOM 1829 O O . SER B 1 28 ? -73.18516 -29.42060 -26.45966 1.000 45.48172 4 SER B O 1
ATOM 1832 N N . ARG B 1 29 ? -71.63638 -30.18328 -25.01678 1.000 39.55154 5 ARG B N 1
ATOM 1833 C CA . ARG B 1 29 ? -71.95864 -29.21168 -23.98272 1.000 41.80011 5 ARG B CA 1
ATOM 1834 C C . ARG B 1 29 ? -70.95821 -28.06200 -24.04684 1.000 33.82376 5 ARG B C 1
ATOM 1835 O O . ARG B 1 29 ? -69.75855 -28.27865 -24.25924 1.000 29.26966 5 ARG B O 1
ATOM 1843 N N . LYS B 1 30 ? -71.46493 -26.83783 -23.90672 1.000 31.12421 6 LYS B N 1
ATOM 1844 C CA . LYS B 1 30 ? -70.57413 -25.69002 -23.77660 1.000 32.07074 6 LYS B CA 1
ATOM 1845 C C . LYS B 1 30 ? -69.61280 -25.92758 -22.61709 1.000 28.25872 6 LYS B C 1
ATOM 1846 O O . LYS B 1 30 ? -69.96859 -26.54220 -21.60285 1.000 24.07381 6 LYS B O 1
ATOM 1852 N N . THR B 1 31 ? -68.37889 -25.45241 -22.78183 1.000 27.11037 7 THR B N 1
ATOM 1853 C CA . THR B 1 31 ? -67.27666 -25.84694 -21.92409 1.000 25.69927 7 THR B CA 1
ATOM 1854 C C . THR B 1 31 ? -66.47746 -24.61888 -21.50226 1.000 22.22579 7 THR B C 1
ATOM 1855 O O . THR B 1 31 ? -66.16741 -23.74732 -22.32755 1.000 24.53801 7 THR B O 1
ATOM 1859 N N . ALA B 1 32 ? -66.17279 -24.54868 -20.20900 1.000 21.47689 8 ALA B N 1
ATOM 1860 C CA . ALA B 1 32 ? -65.34743 -23.49734 -19.63845 1.000 21.69171 8 ALA B CA 1
ATOM 1861 C C . ALA B 1 32 ? -64.08707 -24.10909 -19.05457 1.000 21.06640 8 ALA B C 1
ATOM 1862 O O . ALA B 1 32 ? -64.14445 -25.14748 -18.37846 1.000 24.20022 8 ALA B O 1
ATOM 1864 N N . LEU B 1 33 ? -62.95579 -23.47447 -19.32735 1.000 18.32075 9 LEU B N 1
ATOM 1865 C CA . LEU B 1 33 ? -61.69820 -23.76682 -18.64926 1.000 21.55066 9 LEU B CA 1
ATOM 1866 C C . LEU B 1 33 ? -61.44048 -22.65518 -17.64686 1.000 17.16582 9 LEU B C 1
ATOM 1867 O O . LEU B 1 33 ? -61.50457 -21.47993 -18.01116 1.000 15.80302 9 LEU B O 1
ATOM 1872 N N . VAL B 1 34 ? -61.19968 -23.01688 -16.38667 1.000 17.30323 10 VAL B N 1
ATOM 1873 C CA . VAL B 1 34 ? -60.89152 -22.05053 -15.33413 1.000 18.90755 10 VAL B CA 1
ATOM 1874 C C . VAL B 1 34 ? -59.54041 -22.41730 -14.72683 1.000 24.44195 10 VAL B C 1
ATOM 1875 O O . VAL B 1 34 ? -59.38685 -23.50699 -14.15586 1.000 21.75873 10 VAL B O 1
ATOM 1879 N N . THR B 1 35 ? -58.56152 -21.51402 -14.84045 1.000 19.94211 11 THR B N 1
ATOM 1880 C CA . THR B 1 35 ? -57.30181 -21.72775 -14.13840 1.000 19.18302 11 THR B CA 1
ATOM 1881 C C . THR B 1 35 ? -57.42016 -21.24025 -12.69699 1.000 21.87839 11 THR B C 1
ATOM 1882 O O . THR B 1 35 ? -58.18903 -20.32417 -12.39074 1.000 22.83611 11 THR B O 1
ATOM 1886 N N . GLY B 1 36 ? -56.65246 -21.86519 -11.80742 1.000 16.43615 12 GLY B N 1
ATOM 1887 C CA . GLY B 1 36 ? -56.68440 -21.48847 -10.40197 1.000 23.40695 12 GLY B CA 1
ATOM 1888 C C . GLY B 1 36 ? -57.98643 -21.82269 -9.71078 1.000 26.40756 12 GLY B C 1
ATOM 1889 O O . GLY B 1 36 ? -58.36850 -21.14289 -8.74570 1.000 21.83881 12 GLY B O 1
ATOM 1890 N N . ALA B 1 37 ? -58.67931 -22.86382 -10.17762 1.000 21.93742 13 ALA B N 1
ATOM 1891 C CA . ALA B 1 37 ? -60.04583 -23.14498 -9.77276 1.000 22.46128 13 ALA B CA 1
ATOM 1892 C C . ALA B 1 37 ? -60.14753 -24.04327 -8.54931 1.000 24.88839 13 ALA B C 1
ATOM 1893 O O . ALA B 1 37 ? -61.24249 -24.52414 -8.24416 1.000 26.19456 13 ALA B O 1
ATOM 1895 N N . SER B 1 38 ? -59.05944 -24.27767 -7.82947 1.000 26.15706 14 SER B N 1
ATOM 1896 C CA . SER B 1 38 ? -59.16767 -25.22524 -6.73462 1.000 29.59137 14 SER B CA 1
ATOM 1897 C C . SER B 1 38 ? -59.60531 -24.56872 -5.43038 1.000 31.43519 14 SER B C 1
ATOM 1898 O O . SER B 1 38 ? -60.14118 -25.26359 -4.56126 1.000 28.20653 14 SER B O 1
ATOM 1901 N N . ARG B 1 39 ? -59.42962 -23.25298 -5.28633 1.000 26.14714 15 ARG B N 1
ATOM 1902 C CA . ARG B 1 39 ? -59.79484 -22.55598 -4.05799 1.000 23.14407 15 ARG B CA 1
ATOM 1903 C C . ARG B 1 39 ? -60.24599 -21.13963 -4.38397 1.000 29.38075 15 ARG B C 1
ATOM 1904 O O . ARG B 1 39 ? -60.01868 -20.63491 -5.48362 1.000 22.41467 15 ARG B O 1
ATOM 1912 N N . GLY B 1 40 ? -60.89480 -20.50747 -3.40714 1.000 25.95153 16 GLY B N 1
ATOM 1913 C CA . GLY B 1 40 ? -61.08395 -19.06750 -3.44384 1.000 26.63794 16 GLY B CA 1
ATOM 1914 C C . GLY B 1 40 ? -61.94315 -18.60418 -4.60423 1.000 23.91071 16 GLY B C 1
ATOM 1915 O O . GLY B 1 40 ? -62.98069 -19.20275 -4.93375 1.000 19.54137 16 GLY B O 1
ATOM 1916 N N . ILE B 1 41 ? -61.50863 -17.50671 -5.23443 1.000 21.27740 17 ILE B N 1
ATOM 1917 C CA . ILE B 1 41 ? -62.29218 -16.91546 -6.31800 1.000 17.86902 17 ILE B CA 1
ATOM 1918 C C . ILE B 1 41 ? -62.39804 -17.88809 -7.48485 1.000 20.76421 17 ILE B C 1
ATOM 1919 O O . ILE B 1 41 ? -63.47694 -18.08194 -8.05235 1.000 21.52905 17 ILE B O 1
ATOM 1924 N N . GLY B 1 42 ? -61.28046 -18.51436 -7.86305 1.000 20.19730 18 GLY B N 1
ATOM 1925 C CA . GLY B 1 42 ? -61.31790 -19.44256 -8.98457 1.000 21.79648 18 GLY B CA 1
ATOM 1926 C C . GLY B 1 42 ? -62.30113 -20.58158 -8.76923 1.000 21.26592 18 GLY B C 1
ATOM 1927 O O . GLY B 1 42 ? -63.04839 -20.95272 -9.68133 1.000 20.44119 18 GLY B O 1
ATOM 1928 N N . ARG B 1 43 ? -62.33456 -21.13382 -7.55003 1.000 23.41412 19 ARG B N 1
ATOM 1929 C CA . ARG B 1 43 ? -63.31022 -22.17868 -7.23874 1.000 20.70957 19 ARG B CA 1
ATOM 1930 C C . ARG B 1 43 ? -64.73219 -21.64968 -7.30261 1.000 22.84232 19 ARG B C 1
ATOM 1931 O O . ARG B 1 43 ? -65.63145 -22.32893 -7.81812 1.000 23.07332 19 ARG B O 1
ATOM 1939 N N . ALA B 1 44 ? -64.96357 -20.44716 -6.76112 1.000 22.23771 20 ALA B N 1
ATOM 1940 C CA . ALA B 1 44 ? -66.29717 -19.86265 -6.82464 1.000 19.90001 20 ALA B CA 1
ATOM 1941 C C . ALA B 1 44 ? -66.74186 -19.66273 -8.27228 1.000 22.91345 20 ALA B C 1
ATOM 1942 O O . ALA B 1 44 ? -67.92067 -19.85382 -8.60886 1.000 20.72446 20 ALA B O 1
ATOM 1944 N N . ILE B 1 45 ? -65.79926 -19.30159 -9.14628 1.000 16.65057 21 ILE B N 1
ATOM 1945 C CA . ILE B 1 45 ? -66.10117 -19.13262 -10.56554 1.000 18.51065 21 ILE B CA 1
ATOM 1946 C C . ILE B 1 45 ? -66.44862 -20.47798 -11.19572 1.000 21.60801 21 ILE B C 1
ATOM 1947 O O . ILE B 1 45 ? -67.40221 -20.59553 -11.97589 1.000 21.71040 21 ILE B O 1
ATOM 1952 N N . ALA B 1 46 ? -65.63169 -21.49384 -10.91618 1.000 19.48255 22 ALA B N 1
ATOM 1953 C CA . ALA B 1 46 ? -65.91122 -22.83778 -11.41035 1.000 18.67386 22 ALA B CA 1
ATOM 1954 C C . ALA B 1 46 ? -67.32107 -23.26920 -11.02247 1.000 19.64208 22 ALA B C 1
ATOM 1955 O O . ALA B 1 46 ? -68.11619 -23.69049 -11.87397 1.000 22.59883 22 ALA B O 1
ATOM 1957 N N . GLU B 1 47 ? -67.65143 -23.13915 -9.73415 1.000 19.73285 23 GLU B N 1
ATOM 1958 C CA . GLU B 1 47 ? -68.96971 -23.53127 -9.24375 1.000 23.94030 23 GLU B CA 1
ATOM 1959 C C . GLU B 1 47 ? -70.08363 -22.76309 -9.94708 1.000 24.39918 23 GLU B C 1
ATOM 1960 O O . GLU B 1 47 ? -71.08181 -23.35485 -10.37793 1.000 20.51096 23 GLU B O 1
ATOM 1966 N N . ARG B 1 48 ? -69.93957 -21.43414 -10.07109 1.000 21.16570 24 ARG B N 1
ATOM 1967 C CA . ARG B 1 48 ? -71.00360 -20.65119 -10.69625 1.000 17.82963 24 ARG B CA 1
ATOM 1968 C C . ARG B 1 48 ? -71.17022 -20.98897 -12.17622 1.000 18.31214 24 ARG B C 1
ATOM 1969 O O . ARG B 1 48 ? -72.29963 -21.05720 -12.68282 1.000 20.30255 24 ARG B O 1
ATOM 1977 N N . LEU B 1 49 ? -70.06751 -21.15749 -12.90328 1.000 19.12203 25 LEU B N 1
ATOM 1978 C CA . LEU B 1 49 ? -70.18991 -21.52236 -14.31115 1.000 22.34856 25 LEU B CA 1
ATOM 1979 C C . LEU B 1 49 ? -70.83232 -22.89834 -14.46680 1.000 21.22200 25 LEU B C 1
ATOM 1980 O O . LEU B 1 49 ? -71.59644 -23.13475 -15.40847 1.000 23.56275 25 LEU B O 1
ATOM 1985 N N . ALA B 1 50 ? -70.50978 -23.82724 -13.57190 1.000 22.58653 26 ALA B N 1
ATOM 1986 C CA . ALA B 1 50 ? -71.18385 -25.12311 -13.60703 1.000 21.60685 26 ALA B CA 1
ATOM 1987 C C . ALA B 1 50 ? -72.68718 -24.95346 -13.38632 1.000 25.88216 26 ALA B C 1
ATOM 1988 O O . ALA B 1 50 ? -73.50304 -25.53684 -14.11029 1.000 24.87837 26 ALA B O 1
ATOM 1990 N N . GLN B 1 51 ? -73.07038 -24.11570 -12.41899 1.000 26.65749 27 GLN B N 1
ATOM 1991 C CA . GLN B 1 51 ? -74.48662 -23.85158 -12.19705 1.000 26.14678 27 GLN B CA 1
ATOM 1992 C C . GLN B 1 51 ? -75.14102 -23.23798 -13.42806 1.000 30.13686 27 GLN B C 1
ATOM 1993 O O . GLN B 1 51 ? -76.32261 -23.48989 -13.69491 1.000 28.88313 27 GLN B O 1
ATOM 1999 N N . ASP B 1 52 ? -74.39439 -22.43735 -14.18852 1.000 25.92849 28 ASP B N 1
ATOM 2000 C CA . ASP B 1 52 ? -74.89353 -21.82327 -15.41171 1.000 25.71402 28 ASP B CA 1
ATOM 2001 C C . ASP B 1 52 ? -74.94580 -22.79488 -16.58830 1.000 27.42443 28 ASP B C 1
ATOM 2002 O O . ASP B 1 52 ? -75.41138 -22.40922 -17.66462 1.000 30.93780 28 ASP B O 1
ATOM 2007 N N . GLY B 1 53 ? -74.46346 -24.02850 -16.42778 1.000 30.72585 29 GLY B N 1
ATOM 2008 C CA . GLY B 1 53 ? -74.59960 -25.05529 -17.44617 1.000 25.15363 29 GLY B CA 1
ATOM 2009 C C . GLY B 1 53 ? -73.33769 -25.39982 -18.20606 1.000 30.43963 29 GLY B C 1
ATOM 2010 O O . GLY B 1 53 ? -73.40272 -26.22791 -19.12487 1.000 24.88751 29 GLY B O 1
ATOM 2011 N N . PHE B 1 54 ? -72.19514 -24.79873 -17.87120 1.000 23.29901 30 PHE B N 1
ATOM 2012 C CA . PHE B 1 54 ? -70.93750 -25.16200 -18.51412 1.000 23.16893 30 PHE B CA 1
ATOM 2013 C C . PHE B 1 54 ? -70.37721 -26.44263 -17.91617 1.000 23.91414 30 PHE B C 1
ATOM 2014 O O . PHE B 1 54 ? -70.40504 -26.63758 -16.69823 1.000 25.63316 30 PHE B O 1
ATOM 2022 N N . TYR B 1 55 ? -69.85659 -27.31212 -18.77863 1.000 23.29155 31 TYR B N 1
ATOM 2023 C CA . TYR B 1 55 ? -68.86025 -28.27599 -18.33357 1.000 29.23674 31 TYR B CA 1
ATOM 2024 C C . TYR B 1 55 ? -67.60115 -27.50525 -17.95607 1.000 24.00698 31 TYR B C 1
ATOM 2025 O O . TYR B 1 55 ? -67.09144 -26.72771 -18.76401 1.000 25.37505 31 TYR B O 1
ATOM 2034 N N . VAL B 1 56 ? -67.08549 -27.73497 -16.74982 1.000 22.84099 32 VAL B N 1
ATOM 2035 C CA . VAL B 1 56 ? -65.97961 -26.95434 -16.20164 1.000 22.20459 32 VAL B CA 1
ATOM 2036 C C . VAL B 1 56 ? -64.72784 -27.81765 -16.07992 1.000 24.87497 32 VAL B C 1
ATOM 2037 O O . VAL B 1 56 ? -64.71665 -28.83761 -15.36986 1.000 25.61804 32 VAL B O 1
ATOM 2041 N N . ILE B 1 57 ? -63.66462 -27.38922 -16.75183 1.000 23.03854 33 ILE B N 1
ATOM 2042 C CA . ILE B 1 57 ? -62.33173 -27.90614 -16.49424 1.000 19.86165 33 ILE B CA 1
ATOM 2043 C C . ILE B 1 57 ? -61.71572 -27.08770 -15.36604 1.000 24.78538 33 ILE B C 1
ATOM 2044 O O . ILE B 1 57 ? -61.52863 -25.86892 -15.49070 1.000 21.92331 33 ILE B O 1
ATOM 2049 N N . VAL B 1 58 ? -61.42794 -27.76762 -14.26043 1.000 20.55127 34 VAL B N 1
ATOM 2050 C CA . VAL B 1 58 ? -60.84479 -27.19712 -13.05370 1.000 19.30516 34 VAL B CA 1
ATOM 2051 C C . VAL B 1 58 ? -59.33403 -27.37604 -13.17150 1.000 24.64442 34 VAL B C 1
ATOM 2052 O O . VAL B 1 58 ? -58.80011 -28.45859 -12.90448 1.000 26.10889 34 VAL B O 1
ATOM 2056 N N . ASN B 1 59 ? -58.63328 -26.32779 -13.59971 1.000 21.44238 35 ASN B N 1
ATOM 2057 C CA . ASN B 1 59 ? -57.18897 -26.42564 -13.76417 1.000 20.82798 35 ASN B CA 1
ATOM 2058 C C . ASN B 1 59 ? -56.46876 -25.97653 -12.49995 1.000 21.82271 35 ASN B C 1
ATOM 2059 O O . ASN B 1 59 ? -56.89049 -25.03383 -11.82284 1.000 24.03458 35 ASN B O 1
ATOM 2064 N N . TYR B 1 60 ? -55.37355 -26.66036 -12.18989 1.000 25.02950 36 TYR B N 1
ATOM 2065 C CA . TYR B 1 60 ? -54.64667 -26.40454 -10.95521 1.000 25.24050 36 TYR B CA 1
ATOM 2066 C C . TYR B 1 60 ? -53.19081 -26.78217 -11.17233 1.000 25.10862 36 TYR B C 1
ATOM 2067 O O . TYR B 1 60 ? -52.83677 -27.40323 -12.17389 1.000 30.09687 36 TYR B O 1
ATOM 2076 N N . ALA B 1 61 ? -52.34586 -26.41063 -10.21696 1.000 27.43334 37 ALA B N 1
ATOM 2077 C CA . ALA B 1 61 ? -50.91498 -26.67850 -10.33253 1.000 36.03435 37 ALA B CA 1
ATOM 2078 C C . ALA B 1 61 ? -50.35003 -27.46746 -9.16451 1.000 40.26158 37 ALA B C 1
ATOM 2079 O O . ALA B 1 61 ? -49.48036 -28.32098 -9.36693 1.000 50.57328 37 ALA B O 1
ATOM 2081 N N . GLY B 1 62 ? -50.82400 -27.21607 -7.94830 1.000 39.17600 38 GLY B N 1
ATOM 2082 C CA . GLY B 1 62 ? -50.25046 -27.85006 -6.77677 1.000 44.59925 38 GLY B CA 1
ATOM 2083 C C . GLY B 1 62 ? -50.82035 -29.21510 -6.44336 1.000 47.55959 38 GLY B C 1
ATOM 2084 O O . GLY B 1 62 ? -50.75703 -30.14966 -7.25057 1.000 44.26559 38 GLY B O 1
ATOM 2085 N N . ASN B 1 63 ? -51.36918 -29.33874 -5.23881 1.000 57.38960 39 ASN B N 1
ATOM 2086 C CA . ASN B 1 63 ? -51.92017 -30.60365 -4.77871 1.000 57.28529 39 ASN B CA 1
ATOM 2087 C C . ASN B 1 63 ? -53.31615 -30.80914 -5.34142 1.000 49.36585 39 ASN B C 1
ATOM 2088 O O . ASN B 1 63 ? -54.11956 -29.87242 -5.41837 1.000 52.08354 39 ASN B O 1
ATOM 2093 N N . LYS B 1 64 ? -53.60396 -32.05818 -5.70161 1.000 34.78588 40 LYS B N 1
ATOM 2094 C CA . LYS B 1 64 ? -54.86068 -32.41074 -6.34415 1.000 37.14546 40 LYS B CA 1
ATOM 2095 C C . LYS B 1 64 ? -56.07050 -32.23922 -5.42934 1.000 37.86603 40 LYS B C 1
ATOM 2096 O O . LYS B 1 64 ? -57.19121 -32.11750 -5.93232 1.000 36.54742 40 LYS B O 1
ATOM 2102 N N . ALA B 1 65 ? -55.87058 -32.21573 -4.10823 1.000 38.00870 41 ALA B N 1
ATOM 2103 C CA . ALA B 1 65 ? -56.97510 -32.44073 -3.17313 1.000 37.76981 41 ALA B CA 1
ATOM 2104 C C . ALA B 1 65 ? -58.05168 -31.36792 -3.29056 1.000 36.25396 41 ALA B C 1
ATOM 2105 O O . ALA B 1 65 ? -59.24839 -31.67647 -3.36553 1.000 31.96646 41 ALA B O 1
ATOM 2107 N N . HIS B 1 66 ? -57.65158 -30.09620 -3.29823 1.000 37.87603 42 HIS B N 1
ATOM 2108 C CA . HIS B 1 66 ? -58.65307 -29.03487 -3.35806 1.000 36.38805 42 HIS B CA 1
ATOM 2109 C C . HIS B 1 66 ? -59.35582 -29.01036 -4.71080 1.000 33.77741 42 HIS B C 1
ATOM 2110 O O . HIS B 1 66 ? -60.57286 -28.79491 -4.77829 1.000 35.17947 42 HIS B O 1
ATOM 2117 N N . ALA B 1 67 ? -58.61450 -29.23588 -5.80092 1.000 33.80648 43 ALA B N 1
ATOM 2118 C CA . ALA B 1 67 ? -59.25782 -29.30312 -7.11123 1.000 32.19471 43 ALA B CA 1
ATOM 2119 C C . ALA B 1 67 ? -60.27637 -30.43960 -7.16974 1.000 32.40652 43 ALA B C 1
ATOM 2120 O O . ALA B 1 67 ? -61.37340 -30.27474 -7.71791 1.000 29.54605 43 ALA B O 1
ATOM 2122 N N . GLN B 1 68 ? -59.93423 -31.59819 -6.60079 1.000 34.55468 44 GLN B N 1
ATOM 2123 C CA . GLN B 1 68 ? -60.86641 -32.72403 -6.57963 1.000 32.58552 44 GLN B CA 1
ATOM 2124 C C . GLN B 1 68 ? -62.07617 -32.42762 -5.70546 1.000 31.31281 44 GLN B C 1
ATOM 2125 O O . GLN B 1 68 ? -63.19309 -32.85631 -6.01527 1.000 33.08397 44 GLN B O 1
ATOM 2131 N N . ALA B 1 69 ? -61.86719 -31.72875 -4.58916 1.000 32.05941 45 ALA B N 1
ATOM 2132 C CA . ALA B 1 69 ? -62.99505 -31.24819 -3.79549 1.000 37.02398 45 ALA B CA 1
ATOM 2133 C C . ALA B 1 69 ? -63.91696 -30.37096 -4.63170 1.000 32.19545 45 ALA B C 1
ATOM 2134 O O . ALA B 1 69 ? -65.14495 -30.51326 -4.57965 1.000 34.61881 45 ALA B O 1
ATOM 2136 N N . THR B 1 70 ? -63.33984 -29.46111 -5.41512 1.000 31.49667 46 THR B N 1
ATOM 2137 C CA . THR B 1 70 ? -64.15120 -28.60177 -6.27310 1.000 29.45873 46 THR B CA 1
ATOM 2138 C C . THR B 1 70 ? -64.94808 -29.42611 -7.27765 1.000 27.34437 46 THR B C 1
ATOM 2139 O O . THR B 1 70 ? -66.15682 -29.21938 -7.45339 1.000 30.49059 46 THR B O 1
ATOM 2143 N N . VAL B 1 71 ? -64.27220 -30.34998 -7.96745 1.000 29.04523 47 VAL B N 1
ATOM 2144 C CA . VAL B 1 71 ? -64.93765 -31.19521 -8.96253 1.000 30.73850 47 VAL B CA 1
ATOM 2145 C C . VAL B 1 71 ? -66.09657 -31.95616 -8.32549 1.000 31.57061 47 VAL B C 1
ATOM 2146 O O . VAL B 1 71 ? -67.22379 -31.95289 -8.83722 1.000 26.00445 47 VAL B O 1
ATOM 2150 N N . GLU B 1 72 ? -65.83297 -32.62177 -7.19864 1.000 33.47373 48 GLU B N 1
ATOM 2151 C CA . GLU B 1 72 ? -66.86850 -33.43317 -6.57449 1.000 39.74880 48 GLU B CA 1
ATOM 2152 C C . GLU B 1 72 ? -68.02046 -32.57621 -6.07258 1.000 36.84554 48 GLU B C 1
ATOM 2153 O O . GLU B 1 72 ? -69.17884 -32.99372 -6.16772 1.000 34.86159 48 GLU B O 1
ATOM 2159 N N . HIS B 1 73 ? -67.73489 -31.36627 -5.57602 1.000 35.13669 49 HIS B N 1
ATOM 2160 C CA . HIS B 1 73 ? -68.81928 -30.46988 -5.19329 1.000 37.95588 49 HIS B CA 1
ATOM 2161 C C . HIS B 1 73 ? -69.66640 -30.07460 -6.39721 1.000 37.21620 49 HIS B C 1
ATOM 2162 O O . HIS B 1 73 ? -70.89875 -30.01353 -6.30296 1.000 35.40441 49 HIS B O 1
ATOM 2169 N N . ILE B 1 74 ? -69.02536 -29.79681 -7.53349 1.000 29.77602 50 ILE B N 1
ATOM 2170 C CA . ILE B 1 74 ? -69.76474 -29.42548 -8.73941 1.000 28.57161 50 ILE B CA 1
ATOM 2171 C C . ILE B 1 74 ? -70.68927 -30.56071 -9.16776 1.000 33.14725 50 ILE B C 1
ATOM 2172 O O . ILE B 1 74 ? -71.85955 -30.34463 -9.50778 1.000 29.72351 50 ILE B O 1
ATOM 2177 N N . ILE B 1 75 ? -70.16382 -31.79032 -9.17411 1.000 31.00366 51 ILE B N 1
ATOM 2178 C CA . ILE B 1 75 ? -70.95383 -32.94441 -9.60493 1.000 32.16024 51 ILE B CA 1
ATOM 2179 C C . ILE B 1 75 ? -72.08400 -33.22408 -8.61473 1.000 35.79599 51 ILE B C 1
ATOM 2180 O O . ILE B 1 75 ? -73.20323 -33.57729 -9.00773 1.000 31.82055 51 ILE B O 1
ATOM 2185 N N . GLU B 1 76 ? -71.80887 -33.06012 -7.31812 1.000 38.71714 52 GLU B N 1
ATOM 2186 C CA . GLU B 1 76 ? -72.82898 -33.24874 -6.29273 1.000 38.81960 52 GLU B CA 1
ATOM 2187 C C . GLU B 1 76 ? -73.99757 -32.29545 -6.49432 1.000 43.67631 52 GLU B C 1
ATOM 2188 O O . GLU B 1 76 ? -75.15622 -32.66559 -6.27384 1.000 39.63080 52 GLU B O 1
ATOM 2194 N N . GLN B 1 77 ? -73.71756 -31.06554 -6.92129 1.000 38.69344 53 GLN B N 1
ATOM 2195 C CA . GLN B 1 77 ? -74.77209 -30.08544 -7.13600 1.000 37.31022 53 GLN B CA 1
ATOM 2196 C C . GLN B 1 77 ? -75.47304 -30.24519 -8.47935 1.000 37.22478 53 GLN B C 1
ATOM 2197 O O . GLN B 1 77 ? -76.36395 -29.44543 -8.79017 1.000 37.06256 53 GLN B O 1
ATOM 2203 N N . GLY B 1 78 ? -75.10071 -31.24330 -9.28046 1.000 34.54427 54 GLY B N 1
ATOM 2204 C CA . GLY B 1 78 ? -75.75132 -31.49055 -10.55482 1.000 37.90111 54 GLY B CA 1
ATOM 2205 C C . GLY B 1 78 ? -74.96857 -31.08817 -11.79082 1.000 37.28417 54 GLY B C 1
ATOM 2206 O O . GLY B 1 78 ? -75.46911 -31.28611 -12.90476 1.000 38.50690 54 GLY B O 1
ATOM 2207 N N . GLY B 1 79 ? -73.76316 -30.53712 -11.64986 1.000 38.16513 55 GLY B N 1
ATOM 2208 C CA . GLY B 1 79 ? -72.99131 -30.11318 -12.79992 1.000 32.55300 55 GLY B CA 1
ATOM 2209 C C . GLY B 1 79 ? -72.05673 -31.20303 -13.31317 1.000 39.28419 55 GLY B C 1
ATOM 2210 O O . GLY B 1 79 ? -72.03946 -32.33346 -12.82980 1.000 36.24169 55 GLY B O 1
ATOM 2211 N N . GLN B 1 80 ? -71.26276 -30.83609 -14.32032 1.000 32.03486 56 GLN B N 1
ATOM 2212 C CA . GLN B 1 80 ? -70.25294 -31.71266 -14.90450 1.000 30.17405 56 GLN B CA 1
ATOM 2213 C C . GLN B 1 80 ? -68.92116 -30.97981 -14.88636 1.000 28.30937 56 GLN B C 1
ATOM 2214 O O . GLN B 1 80 ? -68.86243 -29.79808 -15.24182 1.000 29.54665 56 GLN B O 1
ATOM 2220 N N . ALA B 1 81 ? -67.86505 -31.66676 -14.46037 1.000 31.50334 57 ALA B N 1
ATOM 2221 C CA . ALA B 1 81 ? -66.55385 -31.03919 -14.34265 1.000 34.38709 57 ALA B CA 1
ATOM 2222 C C . ALA B 1 81 ? -65.47662 -32.10550 -14.25432 1.000 32.07460 57 ALA B C 1
ATOM 2223 O O . ALA B 1 81 ? -65.73304 -33.24277 -13.85549 1.000 34.13029 57 ALA B O 1
ATOM 2225 N N . SER B 1 82 ? -64.25712 -31.71046 -14.61289 1.000 26.66530 58 SER B N 1
ATOM 2226 C CA . SER B 1 82 ? -63.08896 -32.54862 -14.34247 1.000 26.73830 58 SER B CA 1
ATOM 2227 C C . SER B 1 82 ? -61.88309 -31.65184 -14.11951 1.000 33.45429 58 SER B C 1
ATOM 2228 O O . SER B 1 82 ? -61.85788 -30.50448 -14.56858 1.000 28.75683 58 SER B O 1
ATOM 2231 N N . ALA B 1 83 ? -60.88226 -32.17292 -13.41422 1.000 23.35936 59 ALA B N 1
ATOM 2232 C CA . ALA B 1 83 ? -59.71067 -31.38717 -13.05638 1.000 21.32435 59 ALA B CA 1
ATOM 2233 C C . ALA B 1 83 ? -58.51197 -31.78233 -13.91001 1.000 30.25772 59 ALA B C 1
ATOM 2234 O O . ALA B 1 83 ? -58.33050 -32.95838 -14.24120 1.000 33.86605 59 ALA B O 1
ATOM 2236 N N . ILE B 1 84 ? -57.69012 -30.79070 -14.26017 1.000 30.36239 60 ILE B N 1
ATOM 2237 C CA . ILE B 1 84 ? -56.45259 -31.01580 -15.00329 1.000 24.53543 60 ILE B CA 1
ATOM 2238 C C . ILE B 1 84 ? -55.31990 -30.23357 -14.34180 1.000 29.52925 60 ILE B C 1
ATOM 2239 O O . ILE B 1 84 ? -55.43890 -29.02164 -14.09593 1.000 24.83602 60 ILE B O 1
ATOM 2244 N N . GLN B 1 85 ? -54.22503 -30.93112 -14.04242 1.000 25.65572 61 GLN B N 1
ATOM 2245 C CA . GLN B 1 85 ? -53.04019 -30.28017 -13.50925 1.000 28.66261 61 GLN B CA 1
ATOM 2246 C C . GLN B 1 85 ? -52.22497 -29.68322 -14.64612 1.000 27.40473 61 GLN B C 1
ATOM 2247 O O . GLN B 1 85 ? -51.98503 -30.33834 -15.66161 1.000 24.25454 61 GLN B O 1
ATOM 2253 N N . ALA B 1 86 ? -51.79501 -28.43572 -14.46687 1.000 21.44477 62 ALA B N 1
ATOM 2254 C CA . ALA B 1 86 ? -50.82436 -27.82695 -15.37013 1.000 28.39267 62 ALA B CA 1
ATOM 2255 C C . ALA B 1 86 ? -50.29419 -26.54409 -14.74628 1.000 26.03869 62 ALA B C 1
ATOM 2256 O O . ALA B 1 86 ? -51.05872 -25.77981 -14.15363 1.000 23.73063 62 ALA B O 1
ATOM 2258 N N . ASP B 1 87 ? -48.98281 -26.33453 -14.87204 1.000 24.31881 63 ASP B N 1
ATOM 2259 C CA . ASP B 1 87 ? -48.34270 -25.06240 -14.55258 1.000 26.07547 63 ASP B CA 1
ATOM 2260 C C . ASP B 1 87 ? -48.62508 -24.08555 -15.69046 1.000 24.26323 63 ASP B C 1
ATOM 2261 O O . ASP B 1 87 ? -48.07270 -24.22452 -16.78896 1.000 26.61352 63 ASP B O 1
ATOM 2266 N N . VAL B 1 88 ? -49.46842 -23.08076 -15.43338 1.000 24.00721 64 VAL B N 1
ATOM 2267 C CA . VAL B 1 88 ? -49.88725 -22.18831 -16.51134 1.000 28.12888 64 VAL B CA 1
ATOM 2268 C C . VAL B 1 88 ? -48.76265 -21.29654 -17.01939 1.000 22.76133 64 VAL B C 1
ATOM 2269 O O . VAL B 1 88 ? -48.91636 -20.66766 -18.07293 1.000 23.64148 64 VAL B O 1
ATOM 2273 N N . ALA B 1 89 ? -47.63214 -21.23037 -16.32776 1.000 19.62396 65 ALA B N 1
ATOM 2274 C CA . ALA B 1 89 ? -46.49916 -20.46403 -16.82693 1.000 21.38022 65 ALA B CA 1
ATOM 2275 C C . ALA B 1 89 ? -45.44679 -21.34533 -17.48927 1.000 23.87750 65 ALA B C 1
ATOM 2276 O O . ALA B 1 89 ? -44.39303 -20.84136 -17.88886 1.000 20.15323 65 ALA B O 1
ATOM 2278 N N . ASN B 1 90 ? -45.70941 -22.64373 -17.62364 1.000 18.42422 66 ASN B N 1
ATOM 2279 C CA . ASN B 1 90 ? -44.82139 -23.55023 -18.34335 1.000 22.56171 66 ASN B CA 1
ATOM 2280 C C . ASN B 1 90 ? -45.37234 -23.74568 -19.75436 1.000 21.47171 66 ASN B C 1
ATOM 2281 O O . ASN B 1 90 ? -46.45846 -24.31307 -19.92298 1.000 20.82225 66 ASN B O 1
ATOM 2286 N N . GLU B 1 91 ? -44.61245 -23.30395 -20.76721 1.000 20.01552 67 GLU B N 1
ATOM 2287 C CA . GLU B 1 91 ? -45.12524 -23.31481 -22.14078 1.000 22.04155 67 GLU B CA 1
ATOM 2288 C C . GLU B 1 91 ? -45.49080 -24.73171 -22.60312 1.000 18.24311 67 GLU B C 1
ATOM 2289 O O . GLU B 1 91 ? -46.48933 -24.92641 -23.31798 1.000 20.51666 67 GLU B O 1
ATOM 2295 N N . HIS B 1 92 ? -44.71317 -25.73778 -22.17883 1.000 17.58939 68 HIS B N 1
ATOM 2296 C CA . HIS B 1 92 ? -45.00980 -27.11778 -22.57263 1.000 21.61959 68 HIS B CA 1
ATOM 2297 C C . HIS B 1 92 ? -46.27109 -27.63505 -21.89344 1.000 18.70598 68 HIS B C 1
ATOM 2298 O O . HIS B 1 92 ? -47.13025 -28.25049 -22.54437 1.000 23.54067 68 HIS B O 1
ATOM 2305 N N . GLU B 1 93 ? -46.39845 -27.39045 -20.58544 1.000 15.45902 69 GLU B N 1
ATOM 2306 C CA . GLU B 1 93 ? -47.57799 -27.83305 -19.85984 1.000 18.17658 69 GLU B CA 1
ATOM 2307 C C . GLU B 1 93 ? -48.82669 -27.10824 -20.33770 1.000 20.70132 69 GLU B C 1
ATOM 2308 O O . GLU B 1 93 ? -49.89918 -27.70788 -20.39520 1.000 19.97325 69 GLU B O 1
ATOM 2314 N N . VAL B 1 94 ? -48.71277 -25.82630 -20.70108 1.000 15.95754 70 VAL B N 1
ATOM 2315 C CA . VAL B 1 94 ? -49.88628 -25.10084 -21.17830 1.000 18.12275 70 VAL B CA 1
ATOM 2316 C C . VAL B 1 94 ? -50.33550 -25.62272 -22.52994 1.000 17.47768 70 VAL B C 1
ATOM 2317 O O . VAL B 1 94 ? -51.54413 -25.75541 -22.78269 1.000 18.52102 70 VAL B O 1
ATOM 2321 N N . SER B 1 95 ? -49.38702 -25.88217 -23.43808 1.000 14.94225 71 SER B N 1
ATOM 2322 C CA . SER B 1 95 ? -49.77269 -26.52533 -24.69394 1.000 19.75255 71 SER B CA 1
ATOM 2323 C C . SER B 1 95 ? -50.54365 -27.82228 -24.42421 1.000 20.75610 71 SER B C 1
ATOM 2324 O O . SER B 1 95 ? -51.64630 -28.04785 -24.96547 1.000 19.71276 71 SER B O 1
ATOM 2327 N N . ARG B 1 96 ? -49.98263 -28.68465 -23.56867 1.000 20.87625 72 ARG B N 1
ATOM 2328 C CA . ARG B 1 96 ? -50.67903 -29.94033 -23.27241 1.000 20.85892 72 ARG B CA 1
ATOM 2329 C C . ARG B 1 96 ? -52.05038 -29.68189 -22.65999 1.000 24.85530 72 ARG B C 1
ATOM 2330 O O . ARG B 1 96 ? -53.02744 -30.35566 -23.00533 1.000 26.53215 72 ARG B O 1
ATOM 2338 N N . LEU B 1 97 ? -52.13164 -28.71935 -21.73662 1.000 22.84364 73 LEU B N 1
ATOM 2339 C CA . LEU B 1 97 ? -53.38778 -28.39593 -21.07100 1.000 21.34980 73 LEU B CA 1
ATOM 2340 C C . LEU B 1 97 ? -54.46658 -28.06312 -22.08022 1.000 25.16446 73 LEU B C 1
ATOM 2341 O O . LEU B 1 97 ? -55.60220 -28.53976 -21.97169 1.000 23.63961 73 LEU B O 1
ATOM 2346 N N . PHE B 1 98 ? -54.14020 -27.22875 -23.06862 1.000 22.47618 74 PHE B N 1
ATOM 2347 C CA . PHE B 1 98 ? -55.19444 -26.81642 -23.98798 1.000 17.38208 74 PHE B CA 1
ATOM 2348 C C . PHE B 1 98 ? -55.58425 -27.94576 -24.93306 1.000 23.83843 74 PHE B C 1
ATOM 2349 O O . PHE B 1 98 ? -56.77298 -28.10463 -25.25577 1.000 26.96666 74 PHE B O 1
ATOM 2357 N N . GLN B 1 99 ? -54.60911 -28.76015 -25.35400 1.000 22.85327 75 GLN B N 1
ATOM 2358 C CA . GLN B 1 99 ? -54.93300 -29.93854 -26.15623 1.000 27.17110 75 GLN B CA 1
ATOM 2359 C C . GLN B 1 99 ? -55.86847 -30.87128 -25.39251 1.000 29.02507 75 GLN B C 1
ATOM 2360 O O . GLN B 1 99 ? -56.88610 -31.33123 -25.92316 1.000 28.76236 75 GLN B O 1
ATOM 2366 N N . GLU B 1 100 ? -55.53929 -31.14205 -24.12952 1.000 25.59091 76 GLU B N 1
ATOM 2367 C CA . GLU B 1 100 ? -56.32141 -32.05669 -23.31018 1.000 25.62065 76 GLU B CA 1
ATOM 2368 C C . GLU B 1 100 ? -57.70943 -31.49380 -23.02586 1.000 29.76044 76 GLU B C 1
ATOM 2369 O O . GLU B 1 100 ? -58.71662 -32.20425 -23.16054 1.000 26.19593 76 GLU B O 1
ATOM 2375 N N . ALA B 1 101 ? -57.78950 -30.21181 -22.65801 1.000 26.56649 77 ALA B N 1
ATOM 2376 C CA . ALA B 1 101 ? -59.07756 -29.61580 -22.32337 1.000 21.98395 77 ALA B CA 1
ATOM 2377 C C . ALA B 1 101 ? -59.99695 -29.57122 -23.53160 1.000 23.90664 77 ALA B C 1
ATOM 2378 O O . ALA B 1 101 ? -61.19617 -29.84785 -23.40805 1.000 28.36166 77 ALA B O 1
ATOM 2380 N N . LYS B 1 102 ? -59.46722 -29.22119 -24.70739 1.000 23.15474 78 LYS B N 1
ATOM 2381 C CA . LYS B 1 102 ? -60.33647 -29.17257 -25.87580 1.000 29.72929 78 LYS B CA 1
ATOM 2382 C C . LYS B 1 102 ? -60.83381 -30.55821 -26.27373 1.000 29.18426 78 LYS B C 1
ATOM 2383 O O . LYS B 1 102 ? -61.91827 -30.66963 -26.85225 1.000 29.91231 78 LYS B O 1
ATOM 2389 N N . ALA B 1 103 ? -60.06898 -31.60706 -25.97052 1.000 30.03054 79 ALA B N 1
ATOM 2390 C CA . ALA B 1 103 ? -60.44184 -32.95580 -26.37865 1.000 32.53522 79 ALA B CA 1
ATOM 2391 C C . ALA B 1 103 ? -61.61514 -33.50188 -25.58396 1.000 34.98045 79 ALA B C 1
ATOM 2392 O O . ALA B 1 103 ? -62.18825 -34.52245 -25.97877 1.000 34.66325 79 ALA B O 1
ATOM 2394 N N . ILE B 1 104 ? -61.96710 -32.87242 -24.46147 1.000 27.82676 80 ILE B N 1
ATOM 2395 C CA . ILE B 1 104 ? -63.02656 -33.41952 -23.62169 1.000 31.91025 80 ILE B CA 1
ATOM 2396 C C . ILE B 1 104 ? -64.35448 -33.38641 -24.36795 1.000 33.90559 80 ILE B C 1
ATOM 2397 O O . ILE B 1 104 ? -64.98593 -34.42551 -24.59735 1.000 27.00767 80 ILE B O 1
ATOM 2402 N N . ASN B 1 105 ? -64.77899 -32.19386 -24.79056 1.000 28.10665 81 ASN B N 1
ATOM 2403 C CA . ASN B 1 105 ? -66.03973 -32.02895 -25.50041 1.000 25.65544 81 ASN B CA 1
ATOM 2404 C C . ASN B 1 105 ? -65.85542 -31.50658 -26.91445 1.000 27.74749 81 ASN B C 1
ATOM 2405 O O . ASN B 1 105 ? -66.84494 -31.13215 -27.55419 1.000 28.65509 81 ASN B O 1
ATOM 2410 N N . GLY B 1 106 ? -64.62254 -31.47254 -27.41938 1.000 30.46364 82 GLY B N 1
ATOM 2411 C CA . GLY B 1 106 ? -64.36649 -30.93698 -28.74180 1.000 28.08177 82 GLY B CA 1
ATOM 2412 C C . GLY B 1 106 ? -64.49218 -29.43664 -28.86921 1.000 31.52123 82 GLY B C 1
ATOM 2413 O O . GLY B 1 106 ? -64.53421 -28.93222 -29.99551 1.000 33.87665 82 GLY B O 1
ATOM 2414 N N . ARG B 1 107 ? -64.55564 -28.70324 -27.75746 1.000 28.27925 83 ARG B N 1
ATOM 2415 C CA . ARG B 1 107 ? -64.81702 -27.26721 -27.80348 1.000 31.89507 83 ARG B CA 1
ATOM 2416 C C . ARG B 1 107 ? -64.34973 -26.61970 -26.50479 1.000 28.80951 83 ARG B C 1
ATOM 2417 O O . ARG B 1 107 ? -64.33283 -27.25833 -25.44819 1.000 26.77770 83 ARG B O 1
ATOM 2425 N N . LEU B 1 108 ? -63.98686 -25.33392 -26.59736 1.000 28.01974 84 LEU B N 1
ATOM 2426 C CA . LEU B 1 108 ? -63.56832 -24.53100 -25.44219 1.000 25.45079 84 LEU B CA 1
ATOM 2427 C C . LEU B 1 108 ? -64.24332 -23.16870 -25.57857 1.000 23.44205 84 LEU B C 1
ATOM 2428 O O . LEU B 1 108 ? -63.66672 -22.23409 -26.14467 1.000 26.03776 84 LEU B O 1
ATOM 2433 N N . ASP B 1 109 ? -65.46111 -23.06463 -25.04203 1.000 18.13057 85 ASP B N 1
ATOM 2434 C CA . ASP B 1 109 ? -66.27771 -21.87979 -25.27320 1.000 18.84491 85 ASP B CA 1
ATOM 2435 C C . ASP B 1 109 ? -65.78601 -20.69617 -24.45381 1.000 21.41658 85 ASP B C 1
ATOM 2436 O O . ASP B 1 109 ? -65.77632 -19.56336 -24.94626 1.000 20.20966 85 ASP B O 1
ATOM 2441 N N . VAL B 1 110 ? -65.36821 -20.93947 -23.20703 1.000 21.26186 86 VAL B N 1
ATOM 2442 C CA . VAL B 1 110 ? -65.02669 -19.86468 -22.27857 1.000 22.36411 86 VAL B CA 1
ATOM 2443 C C . VAL B 1 110 ? -63.70230 -20.18393 -21.59727 1.000 18.89605 86 VAL B C 1
ATOM 2444 O O . VAL B 1 110 ? -63.49278 -21.30975 -21.13321 1.000 18.41109 86 VAL B O 1
ATOM 2448 N N . VAL B 1 111 ? -62.79917 -19.20611 -21.53272 1.000 18.81287 87 VAL B N 1
ATOM 2449 C CA . VAL B 1 111 ? -61.57100 -19.37334 -20.75439 1.000 14.02893 87 VAL B CA 1
ATOM 2450 C C . VAL B 1 111 ? -61.52236 -18.28120 -19.69286 1.000 18.78429 87 VAL B C 1
ATOM 2451 O O . VAL B 1 111 ? -61.58886 -17.09207 -20.02243 1.000 18.13032 87 VAL B O 1
ATOM 2455 N N . VAL B 1 112 ? -61.39422 -18.68154 -18.42652 1.000 19.91891 88 VAL B N 1
ATOM 2456 C CA . VAL B 1 112 ? -61.22747 -17.75665 -17.30559 1.000 16.30240 88 VAL B CA 1
ATOM 2457 C C . VAL B 1 112 ? -59.86763 -18.00956 -16.67151 1.000 20.68399 88 VAL B C 1
ATOM 2458 O O . VAL B 1 112 ? -59.58481 -19.12151 -16.20610 1.000 18.82245 88 VAL B O 1
ATOM 2462 N N . HIS B 1 113 ? -59.03350 -16.98273 -16.64415 1.000 16.71607 89 HIS B N 1
ATOM 2463 C CA . HIS B 1 113 ? -57.70258 -17.09043 -16.06610 1.000 18.78411 89 HIS B CA 1
ATOM 2464 C C . HIS B 1 113 ? -57.74340 -16.41847 -14.70335 1.000 20.18243 89 HIS B C 1
ATOM 2465 O O . HIS B 1 113 ? -57.72974 -15.19337 -14.60156 1.000 24.44092 89 HIS B O 1
ATOM 2472 N N . SER B 1 114 ? -57.78176 -17.22333 -13.64973 1.000 19.14744 90 SER B N 1
ATOM 2473 C CA . SER B 1 114 ? -57.84910 -16.70039 -12.29774 1.000 22.37332 90 SER B CA 1
ATOM 2474 C C . SER B 1 114 ? -56.60678 -16.98734 -11.46662 1.000 22.06309 90 SER B C 1
ATOM 2475 O O . SER B 1 114 ? -56.45052 -16.38898 -10.39906 1.000 29.77239 90 SER B O 1
ATOM 2478 N N . ALA B 1 115 ? -55.72296 -17.86207 -11.92617 1.000 23.72292 91 ALA B N 1
ATOM 2479 C CA . ALA B 1 115 ? -54.54533 -18.22182 -11.14891 1.000 25.63453 91 ALA B CA 1
ATOM 2480 C C . ALA B 1 115 ? -53.58070 -17.04914 -11.02708 1.000 30.41322 91 ALA B C 1
ATOM 2481 O O . ALA B 1 115 ? -53.36514 -16.29620 -11.98050 1.000 26.94565 91 ALA B O 1
ATOM 2483 N N . GLY B 1 116 ? -52.99349 -16.90426 -9.84579 1.000 28.80623 92 GLY B N 1
ATOM 2484 C CA . GLY B 1 116 ? -51.99699 -15.87446 -9.62246 1.000 28.53804 92 GLY B CA 1
ATOM 2485 C C . GLY B 1 116 ? -51.47364 -15.97422 -8.20990 1.000 28.68416 92 GLY B C 1
ATOM 2486 O O . GLY B 1 116 ? -52.03332 -16.68314 -7.36651 1.000 23.40223 92 GLY B O 1
ATOM 2487 N N . ILE B 1 117 ? -50.37818 -15.24622 -7.96174 1.000 20.58448 93 ILE B N 1
ATOM 2488 C CA . ILE B 1 117 ? -49.78461 -15.15763 -6.63377 1.000 22.22625 93 ILE B CA 1
ATOM 2489 C C . ILE B 1 117 ? -49.58606 -13.69076 -6.26917 1.000 21.99242 93 ILE B C 1
ATOM 2490 O O . ILE B 1 117 ? -49.42653 -12.82817 -7.13852 1.000 22.03130 93 ILE B O 1
ATOM 2495 N N . MET B 1 118 ? -49.59387 -13.40763 -4.96961 1.000 22.47367 94 MET B N 1
ATOM 2496 C CA . MET B 1 118 ? -49.51392 -12.03548 -4.46522 1.000 24.83180 94 MET B CA 1
ATOM 2497 C C . MET B 1 118 ? -48.49715 -11.91214 -3.32928 1.000 21.89533 94 MET B C 1
ATOM 2498 O O . MET B 1 118 ? -48.84374 -11.56408 -2.20007 1.000 27.14346 94 MET B O 1
ATOM 2503 N N . PRO B 1 119 ? -47.22125 -12.14629 -3.59960 1.000 22.64633 95 PRO B N 1
ATOM 2504 C CA . PRO B 1 119 ? -46.21083 -11.88563 -2.57308 1.000 23.69809 95 PRO B CA 1
ATOM 2505 C C . PRO B 1 119 ? -45.90814 -10.39997 -2.47106 1.000 27.59607 95 PRO B C 1
ATOM 2506 O O . PRO B 1 119 ? -46.08168 -9.63625 -3.42603 1.000 23.70587 95 PRO B O 1
ATOM 2510 N N . MET B 1 120 ? -45.44681 -10.00036 -1.28750 1.000 23.51219 96 MET B N 1
ATOM 2511 C CA . MET B 1 120 ? -45.06569 -8.62170 -1.00874 1.000 23.31650 96 MET B CA 1
ATOM 2512 C C . MET B 1 120 ? -43.55883 -8.47568 -1.15888 1.000 22.06958 96 MET B C 1
ATOM 2513 O O . MET B 1 120 ? -42.80277 -9.32225 -0.67917 1.000 21.46839 96 MET B O 1
ATOM 2518 N N . ALA B 1 121 ? -43.12585 -7.41056 -1.83333 1.000 20.02025 97 ALA B N 1
ATOM 2519 C CA . ALA B 1 121 ? -41.70174 -7.11874 -1.95238 1.000 18.06744 97 ALA B CA 1
ATOM 2520 C C . ALA B 1 121 ? -41.54248 -5.68201 -2.41775 1.000 20.01879 97 ALA B C 1
ATOM 2521 O O . ALA B 1 121 ? -42.14848 -5.28224 -3.41623 1.000 19.41775 97 ALA B O 1
ATOM 2523 N N . LYS B 1 122 ? -40.75152 -4.91037 -1.68678 1.000 18.51550 98 LYS B N 1
ATOM 2524 C CA . LYS B 1 122 ? -40.54774 -3.51863 -2.05043 1.000 23.97402 98 LYS B CA 1
ATOM 2525 C C . LYS B 1 122 ? -39.62923 -3.42983 -3.26565 1.000 18.05411 98 LYS B C 1
ATOM 2526 O O . LYS B 1 122 ? -38.95772 -4.39572 -3.64237 1.000 22.29433 98 LYS B O 1
ATOM 2532 N N . ILE B 1 123 ? -39.61042 -2.25979 -3.89505 1.000 22.01332 99 ILE B N 1
ATOM 2533 C CA . ILE B 1 123 ? -38.78928 -2.07127 -5.08798 1.000 18.18055 99 ILE B CA 1
ATOM 2534 C C . ILE B 1 123 ? -37.35635 -1.75606 -4.66633 1.000 20.42440 99 ILE B C 1
ATOM 2535 O O . ILE B 1 123 ? -36.97815 -0.59289 -4.47327 1.000 17.72555 99 ILE B O 1
ATOM 2540 N N . THR B 1 124 ? -36.56692 -2.80947 -4.49176 1.000 21.18478 100 THR B N 1
ATOM 2541 C CA . THR B 1 124 ? -35.17842 -2.77682 -4.05173 1.000 22.43115 100 THR B CA 1
ATOM 2542 C C . THR B 1 124 ? -34.45489 -3.92199 -4.74332 1.000 19.19545 100 THR B C 1
ATOM 2543 O O . THR B 1 124 ? -35.09183 -4.90529 -5.13873 1.000 22.64456 100 THR B O 1
ATOM 2547 N N . PRO B 1 125 ? -33.12164 -3.83737 -4.88499 1.000 19.95164 101 PRO B N 1
ATOM 2548 C CA . PRO B 1 125 ? -32.40813 -4.90306 -5.61555 1.000 19.81639 101 PRO B CA 1
ATOM 2549 C C . PRO B 1 125 ? -32.59061 -6.27331 -4.98417 1.000 20.53770 101 PRO B C 1
ATOM 2550 O O . PRO B 1 125 ? -32.72872 -7.27546 -5.68953 1.000 19.14396 101 PRO B O 1
ATOM 2554 N N . GLU B 1 126 ? -32.64958 -6.33065 -3.65663 1.000 20.25297 102 GLU B N 1
ATOM 2555 C CA . GLU B 1 126 ? -32.83586 -7.59360 -2.95796 1.000 22.56861 102 GLU B CA 1
ATOM 2556 C C . GLU B 1 126 ? -34.17419 -8.25012 -3.28490 1.000 23.00107 102 GLU B C 1
ATOM 2557 O O . GLU B 1 126 ? -34.33387 -9.44646 -3.04754 1.000 20.06668 102 GLU B O 1
ATOM 2563 N N . SER B 1 127 ? -35.13880 -7.50244 -3.82477 1.000 21.75401 103 SER B N 1
ATOM 2564 C CA . SER B 1 127 ? -36.42519 -8.08427 -4.19015 1.000 19.90395 103 SER B CA 1
ATOM 2565 C C . SER B 1 127 ? -36.43592 -8.70102 -5.58650 1.000 21.59933 103 SER B C 1
ATOM 2566 O O . SER B 1 127 ? -37.45593 -9.28717 -5.97536 1.000 20.91049 103 SER B O 1
ATOM 2569 N N . LEU B 1 128 ? -35.33511 -8.61302 -6.33595 1.000 20.03238 104 LEU B N 1
ATOM 2570 C CA . LEU B 1 128 ? -35.34600 -9.11013 -7.71176 1.000 19.93633 104 LEU B CA 1
ATOM 2571 C C . LEU B 1 128 ? -35.84359 -10.55495 -7.85501 1.000 20.72746 104 LEU B C 1
ATOM 2572 O O . LEU B 1 128 ? -36.63062 -10.81502 -8.78340 1.000 19.20417 104 LEU B O 1
ATOM 2577 N N . PRO B 1 129 ? -35.47491 -11.51462 -6.99853 1.000 20.57688 105 PRO B N 1
ATOM 2578 C CA . PRO B 1 129 ? -36.06400 -12.86273 -7.14963 1.000 22.12929 105 PRO B CA 1
ATOM 2579 C C . PRO B 1 129 ? -37.58678 -12.88676 -7.05167 1.000 24.04953 105 PRO B C 1
ATOM 2580 O O . PRO B 1 129 ? -38.26380 -13.48347 -7.91369 1.000 22.52469 105 PRO B O 1
ATOM 2584 N N . ASP B 1 130 ? -38.14754 -12.24188 -6.02332 1.000 22.44540 106 ASP B N 1
ATOM 2585 C CA . ASP B 1 130 ? -39.59956 -12.15812 -5.89841 1.000 25.34704 106 ASP B CA 1
ATOM 2586 C C . ASP B 1 130 ? -40.21637 -11.51658 -7.13493 1.000 22.42419 106 ASP B C 1
ATOM 2587 O O . ASP B 1 130 ? -41.18939 -12.03323 -7.70601 1.000 25.11796 106 ASP B O 1
ATOM 2592 N N . PHE B 1 131 ? -39.65837 -10.38681 -7.56486 1.000 18.83770 107 PHE B N 1
ATOM 2593 C CA . PHE B 1 131 ? -40.12518 -9.76437 -8.79608 1.000 18.17928 107 PHE B CA 1
ATOM 2594 C C . PHE B 1 131 ? -40.17212 -10.78734 -9.91683 1.000 18.07939 107 PHE B C 1
ATOM 2595 O O . PHE B 1 131 ? -41.23608 -11.02927 -10.50926 1.000 18.44210 107 PHE B O 1
ATOM 2603 N N . ASP B 1 132 ? -39.03576 -11.46918 -10.15774 1.000 19.75320 108 ASP B N 1
ATOM 2604 C CA . ASP B 1 132 ? -38.98357 -12.40366 -11.27931 1.000 22.16219 108 ASP B CA 1
ATOM 2605 C C . ASP B 1 132 ? -40.03932 -13.48415 -11.13026 1.000 18.72140 108 ASP B C 1
ATOM 2606 O O . ASP B 1 132 ? -40.64399 -13.89329 -12.12477 1.000 22.33454 108 ASP B O 1
ATOM 2611 N N . LYS B 1 133 ? -40.31943 -13.91073 -9.89280 1.000 24.66403 109 LYS B N 1
ATOM 2612 C CA . LYS B 1 133 ? -41.29121 -14.98134 -9.69745 1.000 23.37538 109 LYS B CA 1
ATOM 2613 C C . LYS B 1 133 ? -42.70050 -14.48876 -10.00508 1.000 23.63353 109 LYS B C 1
ATOM 2614 O O . LYS B 1 133 ? -43.45758 -15.14801 -10.73727 1.000 18.43592 109 LYS B O 1
ATOM 2620 N N . VAL B 1 134 ? -43.05088 -13.30040 -9.48828 1.000 18.79456 110 VAL B N 1
ATOM 2621 C CA . VAL B 1 134 ? -44.38883 -12.75345 -9.71711 1.000 17.97767 110 VAL B CA 1
ATOM 2622 C C . VAL B 1 134 ? -44.61955 -12.56167 -11.20464 1.000 18.08870 110 VAL B C 1
ATOM 2623 O O . VAL B 1 134 ? -45.61723 -13.03081 -11.77134 1.000 17.84979 110 VAL B O 1
ATOM 2627 N N . ILE B 1 135 ? -43.68033 -11.87682 -11.86356 1.000 17.67838 111 ILE B N 1
ATOM 2628 C CA . ILE B 1 135 ? -43.80621 -11.65861 -13.29798 1.000 15.81179 111 ILE B CA 1
ATOM 2629 C C . ILE B 1 135 ? -43.94061 -12.99274 -14.01703 1.000 18.85490 111 ILE B C 1
ATOM 2630 O O . ILE B 1 135 ? -44.76181 -13.14368 -14.93351 1.000 18.84742 111 ILE B O 1
ATOM 2635 N N . HIS B 1 136 ? -43.16750 -13.99646 -13.59344 1.000 19.00277 112 HIS B N 1
ATOM 2636 C CA . HIS B 1 136 ? -43.24093 -15.25984 -14.31716 1.000 17.06346 112 HIS B CA 1
ATOM 2637 C C . HIS B 1 136 ? -44.60143 -15.89198 -14.11619 1.000 17.64177 112 HIS B C 1
ATOM 2638 O O . HIS B 1 136 ? -45.24780 -16.30097 -15.08591 1.000 16.93865 112 HIS B O 1
ATOM 2645 N N . THR B 1 137 ? -45.09080 -15.89711 -12.87343 1.000 18.97754 113 THR B N 1
ATOM 2646 C CA . THR B 1 137 ? -46.31640 -16.64270 -12.61596 1.000 20.07415 113 THR B CA 1
ATOM 2647 C C . THR B 1 137 ? -47.53120 -15.87897 -13.11530 1.000 20.76314 113 THR B C 1
ATOM 2648 O O . THR B 1 137 ? -48.38741 -16.44128 -13.81198 1.000 18.77455 113 THR B O 1
ATOM 2652 N N . ASN B 1 138 ? -47.60397 -14.58520 -12.79842 1.000 17.43189 114 ASN B N 1
ATOM 2653 C CA . ASN B 1 138 ? -48.81483 -13.82576 -13.10418 1.000 17.54978 114 ASN B CA 1
ATOM 2654 C C . ASN B 1 138 ? -48.83175 -13.30983 -14.53929 1.000 22.20561 114 ASN B C 1
ATOM 2655 O O . ASN B 1 138 ? -49.87006 -13.37324 -15.20702 1.000 23.18653 114 ASN B O 1
ATOM 2660 N N . LEU B 1 139 ? -47.72039 -12.75829 -15.02527 1.000 15.49259 115 LEU B N 1
ATOM 2661 C CA . LEU B 1 139 ? -47.74100 -12.09998 -16.33247 1.000 15.40094 115 LEU B CA 1
ATOM 2662 C C . LEU B 1 139 ? -47.41943 -13.06283 -17.47550 1.000 16.76865 115 LEU B C 1
ATOM 2663 O O . LEU B 1 139 ? -48.21022 -13.19118 -18.41751 1.000 21.20039 115 LEU B O 1
ATOM 2668 N N . ARG B 1 140 ? -46.27469 -13.75877 -17.41445 1.000 18.16512 116 ARG B N 1
ATOM 2669 C CA . ARG B 1 140 ? -46.02633 -14.78839 -18.42852 1.000 18.18878 116 ARG B CA 1
ATOM 2670 C C . ARG B 1 140 ? -47.15362 -15.81873 -18.42678 1.000 20.53095 116 ARG B C 1
ATOM 2671 O O . ARG B 1 140 ? -47.65922 -16.21348 -19.48707 1.000 17.40528 116 ARG B O 1
ATOM 2679 N N . GLY B 1 141 ? -47.55460 -16.26584 -17.23267 1.000 19.22423 117 GLY B N 1
ATOM 2680 C CA . GLY B 1 141 ? -48.71551 -17.13739 -17.12426 1.000 20.58039 117 GLY B CA 1
ATOM 2681 C C . GLY B 1 141 ? -49.90730 -16.60511 -17.88280 1.000 18.78010 117 GLY B C 1
ATOM 2682 O O . GLY B 1 141 ? -50.46588 -17.28966 -18.75279 1.000 18.47900 117 GLY B O 1
ATOM 2683 N N . ALA B 1 142 ? -50.27306 -15.33901 -17.62237 1.000 17.51398 118 ALA B N 1
ATOM 2684 C CA . ALA B 1 142 ? -51.43358 -14.79812 -18.31653 1.000 17.29512 118 ALA B CA 1
ATOM 2685 C C . ALA B 1 142 ? -51.19653 -14.79735 -19.81957 1.000 15.85063 118 ALA B C 1
ATOM 2686 O O . ALA B 1 142 ? -52.07848 -15.18785 -20.59821 1.000 18.90456 118 ALA B O 1
ATOM 2688 N N . PHE B 1 143 ? -49.98506 -14.42393 -20.24599 1.000 16.61067 119 PHE B N 1
ATOM 2689 C CA . PHE B 1 143 ? -49.73359 -14.34839 -21.67625 1.000 15.80635 119 PHE B CA 1
ATOM 2690 C C . PHE B 1 143 ? -50.03163 -15.68947 -22.31807 1.000 14.90349 119 PHE B C 1
ATOM 2691 O O . PHE B 1 143 ? -50.80305 -15.76809 -23.28420 1.000 20.26636 119 PHE B O 1
ATOM 2699 N N . LEU B 1 144 ? -49.53229 -16.77328 -21.70128 1.000 13.49652 120 LEU B N 1
ATOM 2700 C CA . LEU B 1 144 ? -49.68541 -18.07807 -22.32921 1.000 19.57094 120 LEU B CA 1
ATOM 2701 C C . LEU B 1 144 ? -51.14919 -18.46320 -22.37656 1.000 18.94859 120 LEU B C 1
ATOM 2702 O O . LEU B 1 144 ? -51.65093 -18.87797 -23.43147 1.000 20.12605 120 LEU B O 1
ATOM 2707 N N . ILE B 1 145 ? -51.87652 -18.21943 -21.27694 1.000 16.98886 121 ILE B N 1
ATOM 2708 C CA . ILE B 1 145 ? -53.27367 -18.63930 -21.25290 1.000 18.54395 121 ILE B CA 1
ATOM 2709 C C . ILE B 1 145 ? -54.05040 -17.84538 -22.27892 1.000 19.05550 121 ILE B C 1
ATOM 2710 O O . ILE B 1 145 ? -54.88687 -18.39532 -23.00363 1.000 19.29038 121 ILE B O 1
ATOM 2715 N N . LEU B 1 146 ? -53.72602 -16.55186 -22.41636 1.000 19.19095 122 LEU B N 1
ATOM 2716 C CA . LEU B 1 146 ? -54.45415 -15.74346 -23.37994 1.000 16.08041 122 LEU B CA 1
ATOM 2717 C C . LEU B 1 146 ? -54.10956 -16.18427 -24.79200 1.000 16.61788 122 LEU B C 1
ATOM 2718 O O . LEU B 1 146 ? -55.00758 -16.36516 -25.62879 1.000 20.86142 122 LEU B O 1
ATOM 2723 N N . ALA B 1 147 ? -52.82323 -16.46299 -25.04331 1.000 16.83716 123 ALA B N 1
ATOM 2724 C CA . ALA B 1 147 ? -52.41266 -16.82869 -26.39551 1.000 20.98847 123 ALA B CA 1
ATOM 2725 C C . ALA B 1 147 ? -53.07494 -18.13338 -26.82050 1.000 21.40455 123 ALA B C 1
ATOM 2726 O O . ALA B 1 147 ? -53.70325 -18.21933 -27.88367 1.000 24.23554 123 ALA B O 1
ATOM 2728 N N . HIS B 1 148 ? -52.99968 -19.14493 -25.96618 1.000 20.09338 124 HIS B N 1
ATOM 2729 C CA . HIS B 1 148 ? -53.63970 -20.40340 -26.31255 1.000 18.26288 124 HIS B CA 1
ATOM 2730 C C . HIS B 1 148 ? -55.14810 -20.23884 -26.39427 1.000 22.19887 124 HIS B C 1
ATOM 2731 O O . HIS B 1 148 ? -55.78753 -20.79620 -27.29788 1.000 22.07975 124 HIS B O 1
ATOM 2738 N N . ALA B 1 149 ? -55.73123 -19.39450 -25.53407 1.000 21.63863 125 ALA B N 1
ATOM 2739 C CA . ALA B 1 149 ? -57.17479 -19.22371 -25.63743 1.000 19.36365 125 ALA B CA 1
ATOM 2740 C C . ALA B 1 149 ? -57.51931 -18.58151 -26.96991 1.000 23.59242 125 ALA B C 1
ATOM 2741 O O . ALA B 1 149 ? -58.44639 -19.02532 -27.66091 1.000 25.37049 125 ALA B O 1
ATOM 2743 N N . ALA B 1 150 ? -56.70377 -17.61387 -27.40314 1.000 24.94324 126 ALA B N 1
ATOM 2744 C CA . ALA B 1 150 ? -56.99603 -16.94228 -28.65803 1.000 25.26019 126 ALA B CA 1
ATOM 2745 C C . ALA B 1 150 ? -56.93055 -17.90316 -29.83493 1.000 29.45934 126 ALA B C 1
ATOM 2746 O O . ALA B 1 150 ? -57.54894 -17.64188 -30.87205 1.000 29.97981 126 ALA B O 1
ATOM 2748 N N . GLU B 1 151 ? -56.21660 -19.01830 -29.69248 1.000 27.81473 127 GLU B N 1
ATOM 2749 C CA . GLU B 1 151 ? -56.11532 -19.95552 -30.79663 1.000 28.61460 127 GLU B CA 1
ATOM 2750 C C . GLU B 1 151 ? -57.14891 -21.06881 -30.72561 1.000 34.35609 127 GLU B C 1
ATOM 2751 O O . GLU B 1 151 ? -57.29071 -21.82309 -31.69273 1.000 35.57138 127 GLU B O 1
ATOM 2757 N N . THR B 1 152 ? -57.87845 -21.18831 -29.61923 1.000 29.19710 128 THR B N 1
ATOM 2758 C CA . THR B 1 152 ? -58.73132 -22.34997 -29.40416 1.000 27.00084 128 THR B CA 1
ATOM 2759 C C . THR B 1 152 ? -60.20890 -22.00518 -29.28315 1.000 29.69949 128 THR B C 1
ATOM 2760 O O . THR B 1 152 ? -61.05768 -22.82305 -29.64843 1.000 27.53311 128 THR B O 1
ATOM 2764 N N . VAL B 1 153 ? -60.52150 -20.80231 -28.81851 1.000 27.15326 129 VAL B N 1
ATOM 2765 C CA . VAL B 1 153 ? -61.88913 -20.36701 -28.51182 1.000 25.95344 129 VAL B CA 1
ATOM 2766 C C . VAL B 1 153 ? -62.67131 -20.17128 -29.80954 1.000 25.41671 129 VAL B C 1
ATOM 2767 O O . VAL B 1 153 ? -62.13547 -19.59155 -30.76995 1.000 25.66247 129 VAL B O 1
ATOM 2771 N N . PRO B 1 154 ? -63.93445 -20.58497 -29.89300 1.000 27.76829 130 PRO B N 1
ATOM 2772 C CA . PRO B 1 154 ? -64.68800 -20.40255 -31.13697 1.000 27.74174 130 PRO B CA 1
ATOM 2773 C C . PRO B 1 154 ? -65.20500 -18.97605 -31.25867 1.000 27.88034 130 PRO B C 1
ATOM 2774 O O . PRO B 1 154 ? -65.19446 -18.19840 -30.30382 1.000 21.78232 130 PRO B O 1
ATOM 2778 N N . ASP B 1 155 ? -65.65924 -18.64231 -32.46885 1.000 26.63888 131 ASP B N 1
ATOM 2779 C CA . ASP B 1 155 ? -66.45660 -17.43977 -32.64790 1.000 31.30899 131 ASP B CA 1
ATOM 2780 C C . ASP B 1 155 ? -67.60761 -17.43554 -31.64786 1.000 28.00839 131 ASP B C 1
ATOM 2781 O O . ASP B 1 155 ? -68.24421 -18.46223 -31.41260 1.000 25.07859 131 ASP B O 1
ATOM 2786 N N . GLY B 1 156 ? -67.85487 -16.28146 -31.03632 1.000 23.32683 132 GLY B N 1
ATOM 2787 C CA . GLY B 1 156 ? -68.82186 -16.17938 -29.96252 1.000 22.02460 132 GLY B CA 1
ATOM 2788 C C . GLY B 1 156 ? -68.27954 -16.51212 -28.59291 1.000 21.49909 132 GLY B C 1
ATOM 2789 O O . GLY B 1 156 ? -69.01585 -16.38693 -27.60388 1.000 25.53513 132 GLY B O 1
ATOM 2790 N N . GLY B 1 157 ? -67.02501 -16.93976 -28.49912 1.000 22.63612 133 GLY B N 1
ATOM 2791 C CA . GLY B 1 157 ? -66.44764 -17.32527 -27.23033 1.000 26.62999 133 GLY B CA 1
ATOM 2792 C C . GLY B 1 157 ? -66.14004 -16.12270 -26.35237 1.000 19.14432 133 GLY B C 1
ATOM 2793 O O . GLY B 1 157 ? -66.32590 -14.96052 -26.72537 1.000 20.49315 133 GLY B O 1
ATOM 2794 N N . ARG B 1 158 ? -65.66152 -16.42257 -25.14346 1.000 20.75992 134 ARG B N 1
ATOM 2795 C CA . ARG B 1 158 ? -65.36184 -15.39323 -24.14855 1.000 20.11550 134 ARG B CA 1
ATOM 2796 C C . ARG B 1 158 ? -64.06534 -15.71767 -23.42661 1.000 18.87781 134 ARG B C 1
ATOM 2797 O O . ARG B 1 158 ? -63.85574 -16.85664 -22.98281 1.000 18.47858 134 ARG B O 1
ATOM 2805 N N . ILE B 1 159 ? -63.20730 -14.70819 -23.29329 1.000 13.35417 135 ILE B N 1
ATOM 2806 C CA . ILE B 1 159 ? -61.95042 -14.82347 -22.56312 1.000 13.77413 135 ILE B CA 1
ATOM 2807 C C . ILE B 1 159 ? -61.97795 -13.78254 -21.45004 1.000 14.88720 135 ILE B C 1
ATOM 2808 O O . ILE B 1 159 ? -62.20739 -12.59778 -21.71665 1.000 13.72125 135 ILE B O 1
ATOM 2813 N N . ILE B 1 160 ? -61.78047 -14.22646 -20.20764 1.000 15.06140 136 ILE B N 1
ATOM 2814 C CA . ILE B 1 160 ? -61.88379 -13.36158 -19.03086 1.000 17.76218 136 ILE B CA 1
ATOM 2815 C C . ILE B 1 160 ? -60.65174 -13.57987 -18.16433 1.000 18.67664 136 ILE B C 1
ATOM 2816 O O . ILE B 1 160 ? -60.32979 -14.71985 -17.81780 1.000 16.88950 136 ILE B O 1
ATOM 2821 N N . ALA B 1 161 ? -59.96360 -12.49843 -17.81879 1.000 15.52249 137 ALA B N 1
ATOM 2822 C CA . ALA B 1 161 ? -58.78503 -12.57409 -16.96777 1.000 18.72263 137 ALA B CA 1
ATOM 2823 C C . ALA B 1 161 ? -59.04884 -11.88725 -15.63346 1.000 15.44615 137 ALA B C 1
ATOM 2824 O O . ALA B 1 161 ? -59.80122 -10.91475 -15.55264 1.000 17.76186 137 ALA B O 1
ATOM 2826 N N . LEU B 1 162 ? -58.40681 -12.39215 -14.58584 1.000 17.25112 138 LEU B N 1
ATOM 2827 C CA . LEU B 1 162 ? -58.53735 -11.82254 -13.25699 1.000 18.36410 138 LEU B CA 1
ATOM 2828 C C . LEU B 1 162 ? -57.37015 -10.87502 -13.03549 1.000 22.23569 138 LEU B C 1
ATOM 2829 O O . LEU B 1 162 ? -56.20858 -11.27829 -13.14300 1.000 17.07035 138 LEU B O 1
ATOM 2834 N N . SER B 1 163 ? -57.68536 -9.61118 -12.76480 1.000 18.34857 139 SER B N 1
ATOM 2835 C CA . SER B 1 163 ? -56.69336 -8.62329 -12.36855 1.000 18.53272 139 SER B CA 1
ATOM 2836 C C . SER B 1 163 ? -56.91945 -8.30349 -10.89812 1.000 18.02909 139 SER B C 1
ATOM 2837 O O . SER B 1 163 ? -57.27990 -9.18774 -10.12160 1.000 20.55265 139 SER B O 1
ATOM 2840 N N . THR B 1 164 ? -56.75342 -7.04334 -10.50640 1.000 17.07104 140 THR B N 1
ATOM 2841 C CA . THR B 1 164 ? -56.87902 -6.68735 -9.10321 1.000 14.70545 140 THR B CA 1
ATOM 2842 C C . THR B 1 164 ? -57.28362 -5.22446 -8.97997 1.000 18.98902 140 THR B C 1
ATOM 2843 O O . THR B 1 164 ? -56.84501 -4.36828 -9.75801 1.000 19.41379 140 THR B O 1
ATOM 2847 N N . SER B 1 165 ? -58.11566 -4.96089 -7.97019 1.000 16.59534 141 SER B N 1
ATOM 2848 C CA . SER B 1 165 ? -58.50883 -3.60632 -7.60382 1.000 21.43744 141 SER B CA 1
ATOM 2849 C C . SER B 1 165 ? -57.33266 -2.80674 -7.04616 1.000 18.41253 141 SER B C 1
ATOM 2850 O O . SER B 1 165 ? -57.28892 -1.57430 -7.18542 1.000 24.62806 141 SER B O 1
ATOM 2853 N N . VAL B 1 166 ? -56.34070 -3.49330 -6.47118 1.000 22.86076 142 VAL B N 1
ATOM 2854 C CA . VAL B 1 166 ? -55.28108 -2.82071 -5.71918 1.000 24.48466 142 VAL B CA 1
ATOM 2855 C C . VAL B 1 166 ? -54.36570 -1.97893 -6.59891 1.000 22.49880 142 VAL B C 1
ATOM 2856 O O . VAL B 1 166 ? -53.57560 -1.17622 -6.07410 1.000 21.33636 142 VAL B O 1
ATOM 2860 N N . ILE B 1 167 ? -54.46014 -2.12492 -7.92508 1.000 23.17532 143 ILE B N 1
ATOM 2861 C CA . ILE B 1 167 ? -53.72503 -1.24416 -8.83801 1.000 18.03590 143 ILE B CA 1
ATOM 2862 C C . ILE B 1 167 ? -54.02889 0.21668 -8.52593 1.000 23.75458 143 ILE B C 1
ATOM 2863 O O . ILE B 1 167 ? -53.14590 1.08668 -8.59533 1.000 21.61500 143 ILE B O 1
ATOM 2868 N N . ALA B 1 168 ? -55.27814 0.51174 -8.14635 1.000 21.16232 144 ALA B N 1
ATOM 2869 C CA . ALA B 1 168 ? -55.61175 1.91234 -7.92054 1.000 27.46064 144 ALA B CA 1
ATOM 2870 C C . ALA B 1 168 ? -54.92432 2.48163 -6.68740 1.000 22.39068 144 ALA B C 1
ATOM 2871 O O . ALA B 1 168 ? -54.81023 3.70253 -6.57490 1.000 26.15957 144 ALA B O 1
ATOM 2873 N N . LYS B 1 169 ? -54.46649 1.63814 -5.76029 1.000 20.46027 145 LYS B N 1
ATOM 2874 C CA . LYS B 1 169 ? -53.91573 2.14767 -4.51033 1.000 21.01933 145 LYS B CA 1
ATOM 2875 C C . LYS B 1 169 ? -52.38864 2.22999 -4.48569 1.000 22.90821 145 LYS B C 1
ATOM 2876 O O . LYS B 1 169 ? -51.84798 3.04402 -3.72389 1.000 20.05169 145 LYS B O 1
ATOM 2882 N N . SER B 1 170 ? -51.68424 1.42701 -5.29279 1.000 14.95371 146 SER B N 1
ATOM 2883 C CA . SER B 1 170 ? -50.21730 1.50054 -5.39764 1.000 16.16607 146 SER B CA 1
ATOM 2884 C C . SER B 1 170 ? -49.53914 1.41894 -4.02877 1.000 17.00087 146 SER B C 1
ATOM 2885 O O . SER B 1 170 ? -48.59203 2.15551 -3.74396 1.000 15.61755 146 SER B O 1
ATOM 2888 N N . PHE B 1 171 ? -50.02705 0.51679 -3.18188 1.000 16.16931 147 PHE B N 1
ATOM 2889 C CA . PHE B 1 171 ? -49.50262 0.36613 -1.83009 1.000 19.94108 147 PHE B CA 1
ATOM 2890 C C . PHE B 1 171 ? -48.03944 -0.07023 -1.85122 1.000 18.73872 147 PHE B C 1
ATOM 2891 O O . PHE B 1 171 ? -47.61696 -0.81450 -2.73977 1.000 21.79049 147 PHE B O 1
ATOM 2899 N N . PRO B 1 172 ? -47.26080 0.33933 -0.85430 1.000 17.41817 148 PRO B N 1
ATOM 2900 C CA . PRO B 1 172 ? -45.89656 -0.18400 -0.71650 1.000 21.07027 148 PRO B CA 1
ATOM 2901 C C . PRO B 1 172 ? -45.90335 -1.70461 -0.68189 1.000 19.63607 148 PRO B C 1
ATOM 2902 O O . PRO B 1 172 ? -46.82326 -2.32391 -0.13845 1.000 16.61571 148 PRO B O 1
ATOM 2906 N N . ALA B 1 173 ? -44.87855 -2.29948 -1.28907 1.000 19.96775 149 ALA B N 1
ATOM 2907 C CA . ALA B 1 173 ? -44.62711 -3.74043 -1.37605 1.000 19.37717 149 ALA B CA 1
ATOM 2908 C C . ALA B 1 173 ? -45.52082 -4.43684 -2.40110 1.000 20.69779 149 ALA B C 1
ATOM 2909 O O . ALA B 1 173 ? -45.32537 -5.64197 -2.63824 1.000 19.29697 149 ALA B O 1
ATOM 2911 N N . TYR B 1 174 ? -46.47710 -3.73852 -3.02157 1.000 19.76301 150 TYR B N 1
ATOM 2912 C CA . TYR B 1 174 ? -47.32915 -4.30187 -4.06042 1.000 17.89838 150 TYR B CA 1
ATOM 2913 C C . TYR B 1 174 ? -46.80533 -4.03725 -5.47334 1.000 19.29015 150 TYR B C 1
ATOM 2914 O O . TYR B 1 174 ? -47.50616 -4.33421 -6.44533 1.000 18.44959 150 TYR B O 1
ATOM 2923 N N . GLY B 1 175 ? -45.61767 -3.45538 -5.60677 1.000 18.26541 151 GLY B N 1
ATOM 2924 C CA . GLY B 1 175 ? -45.06221 -3.13307 -6.89872 1.000 14.39848 151 GLY B CA 1
ATOM 2925 C C . GLY B 1 175 ? -45.01535 -4.30368 -7.86550 1.000 16.27907 151 GLY B C 1
ATOM 2926 O O . GLY B 1 175 ? -45.60324 -4.25321 -8.94267 1.000 14.15697 151 GLY B O 1
ATOM 2927 N N . PRO B 1 176 ? -44.29923 -5.37378 -7.52015 1.000 17.93798 152 PRO B N 1
ATOM 2928 C CA . PRO B 1 176 ? -44.25151 -6.52170 -8.45152 1.000 17.85830 152 PRO B CA 1
ATOM 2929 C C . PRO B 1 176 ? -45.62828 -7.06398 -8.81679 1.000 14.99298 152 PRO B C 1
ATOM 2930 O O . PRO B 1 176 ? -45.89736 -7.33811 -9.99756 1.000 14.83943 152 PRO B O 1
ATOM 2934 N N . TYR B 1 177 ? -46.52830 -7.16853 -7.83704 1.000 17.65918 153 TYR B N 1
ATOM 2935 C CA . TYR B 1 177 ? -47.86741 -7.69500 -8.09129 1.000 18.08747 153 TYR B CA 1
ATOM 2936 C C . TYR B 1 177 ? -48.66398 -6.78119 -9.01588 1.000 15.46683 153 TYR B C 1
ATOM 2937 O O . TYR B 1 177 ? -49.28499 -7.23699 -9.99299 1.000 17.21051 153 TYR B O 1
ATOM 2946 N N . ILE B 1 178 ? -48.67256 -5.48535 -8.70331 1.000 16.04967 154 ILE B N 1
ATOM 2947 C CA . ILE B 1 178 ? -49.39129 -4.51286 -9.52152 1.000 15.82605 154 ILE B CA 1
ATOM 2948 C C . ILE B 1 178 ? -48.80517 -4.45738 -10.92470 1.000 15.26987 154 ILE B C 1
ATOM 2949 O O . ILE B 1 178 ? -49.54255 -4.36263 -11.90960 1.000 15.34959 154 ILE B O 1
ATOM 2954 N N . ALA B 1 179 ? -47.47170 -4.48752 -11.04418 1.000 15.74514 155 ALA B N 1
ATOM 2955 C CA . ALA B 1 179 ? -46.86346 -4.47895 -12.37238 1.000 15.62066 155 ALA B CA 1
ATOM 2956 C C . ALA B 1 179 ? -47.33768 -5.67675 -13.19009 1.000 17.27021 155 ALA B C 1
ATOM 2957 O O . ALA B 1 179 ? -47.69069 -5.53239 -14.37146 1.000 15.75876 155 ALA B O 1
ATOM 2959 N N . SER B 1 180 ? -47.37281 -6.86947 -12.56871 1.000 13.95510 156 SER B N 1
ATOM 2960 C CA . SER B 1 180 ? -47.81563 -8.05958 -13.29544 1.000 12.25666 156 SER B CA 1
ATOM 2961 C C . SER B 1 180 ? -49.25932 -7.93007 -13.75445 1.000 15.35872 156 SER B C 1
ATOM 2962 O O . SER B 1 180 ? -49.57624 -8.23116 -14.91563 1.000 16.07701 156 SER B O 1
ATOM 2965 N N . LYS B 1 181 ? -50.14310 -7.42380 -12.88483 1.000 14.37153 157 LYS B N 1
ATOM 2966 C CA . LYS B 1 181 ? -51.55341 -7.34143 -13.27493 1.000 14.23683 157 LYS B CA 1
ATOM 2967 C C . LYS B 1 181 ? -51.85834 -6.17913 -14.23220 1.000 16.75644 157 LYS B C 1
ATOM 2968 O O . LYS B 1 181 ? -52.73980 -6.30600 -15.09266 1.000 18.49285 157 LYS B O 1
ATOM 2974 N N . ALA B 1 182 ? -51.18258 -5.03138 -14.09450 1.000 15.32747 158 ALA B N 1
ATOM 2975 C CA . ALA B 1 182 ? -51.27160 -3.99929 -15.12716 1.000 15.97317 158 ALA B CA 1
ATOM 2976 C C . ALA B 1 182 ? -50.87374 -4.55651 -16.49077 1.000 12.84631 158 ALA B C 1
ATOM 2977 O O . ALA B 1 182 ? -51.51027 -4.24799 -17.51608 1.000 14.93590 158 ALA B O 1
ATOM 2979 N N . GLY B 1 183 ? -49.80384 -5.35778 -16.52890 1.000 14.38218 159 GLY B N 1
ATOM 2980 C CA . GLY B 1 183 ? -49.45754 -6.03714 -17.76638 1.000 13.19964 159 GLY B CA 1
ATOM 2981 C C . GLY B 1 183 ? -50.59265 -6.89938 -18.28335 1.000 14.86360 159 GLY B C 1
ATOM 2982 O O . GLY B 1 183 ? -50.91240 -6.86944 -19.47950 1.000 15.75260 159 GLY B O 1
ATOM 2983 N N . VAL B 1 184 ? -51.21569 -7.67736 -17.38754 1.000 15.32791 160 VAL B N 1
ATOM 2984 C CA . VAL B 1 184 ? -52.34916 -8.51999 -17.79004 1.000 14.19257 160 VAL B CA 1
ATOM 2985 C C . VAL B 1 184 ? -53.44755 -7.67386 -18.43036 1.000 14.55164 160 VAL B C 1
ATOM 2986 O O . VAL B 1 184 ? -54.03914 -8.05893 -19.44977 1.000 13.50037 160 VAL B O 1
ATOM 2990 N N . GLU B 1 185 ? -53.76377 -6.52235 -17.83086 1.000 15.13261 161 GLU B N 1
ATOM 2991 C CA . GLU B 1 185 ? -54.84143 -5.70316 -18.39488 1.000 12.12399 161 GLU B CA 1
ATOM 2992 C C . GLU B 1 185 ? -54.45823 -5.18501 -19.77810 1.000 14.80466 161 GLU B C 1
ATOM 2993 O O . GLU B 1 185 ? -55.30081 -5.13248 -20.69096 1.000 15.17918 161 GLU B O 1
ATOM 2999 N N . GLY B 1 186 ? -53.18763 -4.78838 -19.94600 1.000 15.65825 162 GLY B N 1
ATOM 3000 C CA . GLY B 1 186 ? -52.72828 -4.35970 -21.26419 1.000 13.61694 162 GLY B CA 1
ATOM 3001 C C . GLY B 1 186 ? -52.90384 -5.44543 -22.30896 1.000 15.40421 162 GLY B C 1
ATOM 3002 O O . GLY B 1 186 ? -53.32801 -5.18141 -23.44845 1.000 16.68310 162 GLY B O 1
ATOM 3003 N N . LEU B 1 187 ? -52.61839 -6.69093 -21.92134 1.000 14.68220 163 LEU B N 1
ATOM 3004 C CA . LEU B 1 187 ? -52.81738 -7.80034 -22.84689 1.000 13.89356 163 LEU B CA 1
ATOM 3005 C C . LEU B 1 187 ? -54.29412 -7.96657 -23.17272 1.000 12.68226 163 LEU B C 1
ATOM 3006 O O . LEU B 1 187 ? -54.65636 -8.21365 -24.32994 1.000 13.45305 163 LEU B O 1
ATOM 3011 N N . VAL B 1 188 ? -55.16375 -7.83715 -22.16561 1.000 13.30809 164 VAL B N 1
ATOM 3012 C CA . VAL B 1 188 ? -56.60083 -7.99645 -22.40941 1.000 13.68558 164 VAL B CA 1
ATOM 3013 C C . VAL B 1 188 ? -57.07677 -6.99643 -23.45860 1.000 15.89665 164 VAL B C 1
ATOM 3014 O O . VAL B 1 188 ? -57.77886 -7.35571 -24.41931 1.000 16.62528 164 VAL B O 1
ATOM 3018 N N . HIS B 1 189 ? -56.68383 -5.72256 -23.30446 1.000 16.39116 165 HIS B N 1
ATOM 3019 C CA . HIS B 1 189 ? -57.15362 -4.71138 -24.25253 1.000 13.03497 165 HIS B CA 1
ATOM 3020 C C . HIS B 1 189 ? -56.59753 -4.94946 -25.65450 1.000 13.26979 165 HIS B C 1
ATOM 3021 O O . HIS B 1 189 ? -57.29789 -4.72010 -26.65086 1.000 17.78122 165 HIS B O 1
ATOM 3028 N N . VAL B 1 190 ? -55.33281 -5.36662 -25.76744 1.000 15.85202 166 VAL B N 1
ATOM 3029 C CA . VAL B 1 190 ? -54.79758 -5.61937 -27.11099 1.000 12.68606 166 VAL B CA 1
ATOM 3030 C C . VAL B 1 190 ? -55.45336 -6.85795 -27.73659 1.000 15.11487 166 VAL B C 1
ATOM 3031 O O . VAL B 1 190 ? -55.77825 -6.87439 -28.92921 1.000 16.80061 166 VAL B O 1
ATOM 3035 N N . LEU B 1 191 ? -55.67077 -7.90643 -26.94824 1.000 14.74216 167 LEU B N 1
ATOM 3036 C CA . LEU B 1 191 ? -56.27194 -9.12063 -27.49406 1.000 14.40246 167 LEU B CA 1
ATOM 3037 C C . LEU B 1 191 ? -57.68591 -8.85407 -27.99091 1.000 17.92528 167 LEU B C 1
ATOM 3038 O O . LEU B 1 191 ? -58.10679 -9.41522 -29.01306 1.000 17.18938 167 LEU B O 1
ATOM 3043 N N . ALA B 1 192 ? -58.43095 -7.98336 -27.29326 1.000 17.08084 168 ALA B N 1
ATOM 3044 C CA . ALA B 1 192 ? -59.76627 -7.63532 -27.77506 1.000 17.40101 168 ALA B CA 1
ATOM 3045 C C . ALA B 1 192 ? -59.70554 -7.08616 -29.19468 1.000 19.99730 168 ALA B C 1
ATOM 3046 O O . ALA B 1 192 ? -60.58683 -7.36902 -30.01786 1.000 16.03754 168 ALA B O 1
ATOM 3048 N N . ASN B 1 193 ? -58.66277 -6.30791 -29.50620 1.000 16.59637 169 ASN B N 1
ATOM 3049 C CA . ASN B 1 193 ? -58.52908 -5.77567 -30.85855 1.000 17.31778 169 ASN B CA 1
ATOM 3050 C C . ASN B 1 193 ? -57.99438 -6.82371 -31.82620 1.000 19.87757 169 ASN B C 1
ATOM 3051 O O . ASN B 1 193 ? -58.40164 -6.85876 -32.99051 1.000 18.88480 169 ASN B O 1
ATOM 3056 N N . GLU B 1 194 ? -57.07812 -7.68068 -31.37490 1.000 15.98977 170 GLU B N 1
ATOM 3057 C CA . GLU B 1 194 ? -56.53445 -8.69156 -32.27565 1.000 18.12999 170 GLU B CA 1
ATOM 3058 C C . GLU B 1 194 ? -57.58747 -9.71688 -32.69433 1.000 20.24683 170 GLU B C 1
ATOM 3059 O O . GLU B 1 194 ? -57.47843 -10.30328 -33.77615 1.000 18.46840 170 GLU B O 1
ATOM 3065 N N . LEU B 1 195 ? -58.61808 -9.93304 -31.88055 1.000 16.72133 171 LEU B N 1
ATOM 3066 C CA . LEU B 1 195 ? -59.65650 -10.91012 -32.20092 1.000 18.62408 171 LEU B CA 1
ATOM 3067 C C . LEU B 1 195 ? -60.81627 -10.31042 -32.98669 1.000 21.35748 171 LEU B C 1
ATOM 3068 O O . LEU B 1 195 ? -61.84831 -10.97267 -33.14021 1.000 23.25268 171 LEU B O 1
ATOM 3073 N N . ARG B 1 196 ? -60.65649 -9.09116 -33.50369 1.000 22.11184 172 ARG B N 1
ATOM 3074 C CA . ARG B 1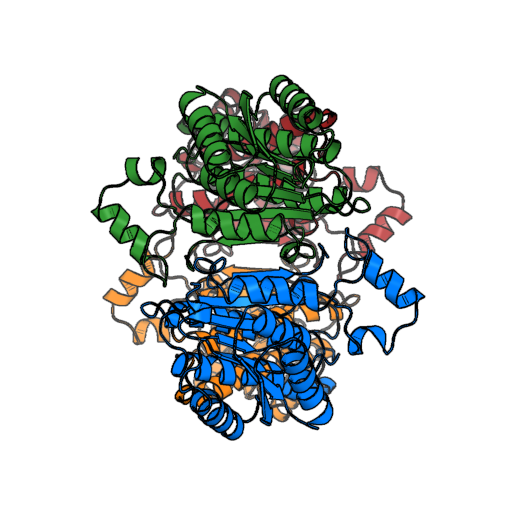 196 ? -61.65723 -8.47853 -34.37078 1.000 23.53544 172 ARG B CA 1
ATOM 3075 C C . ARG B 1 196 ? -62.04533 -9.43118 -35.49334 1.000 25.21188 172 ARG B C 1
ATOM 3076 O O . ARG B 1 196 ? -61.19102 -10.08658 -36.09130 1.000 21.71576 172 ARG B O 1
ATOM 3084 N N . GLY B 1 197 ? -63.34830 -9.52133 -35.76807 1.000 25.66089 173 GLY B N 1
ATOM 3085 C CA . GLY B 1 197 ? -63.85400 -10.41982 -36.78329 1.000 26.95181 173 GLY B CA 1
ATOM 3086 C C . GLY B 1 197 ? -64.29478 -11.77731 -36.27160 1.000 28.59592 173 GLY B C 1
ATOM 3087 O O . GLY B 1 197 ? -65.04069 -12.47437 -36.96687 1.000 28.89245 173 GLY B O 1
ATOM 3088 N N . ARG B 1 198 ? -63.87177 -12.16904 -35.07177 1.000 23.15598 174 ARG B N 1
ATOM 3089 C CA . ARG B 1 198 ? -64.18824 -13.48691 -34.54283 1.000 24.00857 174 ARG B CA 1
ATOM 3090 C C . ARG B 1 198 ? -65.33700 -13.47437 -33.54204 1.000 28.57705 174 ARG B C 1
ATOM 3091 O O . ARG B 1 198 ? -65.75245 -14.54778 -33.08943 1.000 24.87405 174 ARG B O 1
ATOM 3099 N N . ASN B 1 199 ? -65.85132 -12.29908 -33.19267 1.000 23.50412 175 ASN B N 1
ATOM 3100 C CA . ASN B 1 199 ? -66.86787 -12.14221 -32.15485 1.000 25.19952 175 ASN B CA 1
ATOM 3101 C C . ASN B 1 199 ? -66.46898 -12.88745 -30.87877 1.000 23.12770 175 ASN B C 1
ATOM 3102 O O . ASN B 1 199 ? -67.18725 -13.74760 -30.37144 1.000 19.31033 175 ASN B O 1
ATOM 3107 N N . ILE B 1 200 ? -65.28634 -12.54853 -30.36872 1.000 16.63360 176 ILE B N 1
ATOM 3108 C CA . ILE B 1 200 ? -64.81161 -13.02177 -29.07100 1.000 14.66152 176 ILE B CA 1
ATOM 3109 C C . ILE B 1 200 ? -64.59206 -11.79904 -28.18813 1.000 21.04663 176 ILE B C 1
ATOM 3110 O O . ILE B 1 200 ? -63.80854 -10.90646 -28.54026 1.000 22.17617 176 ILE B O 1
ATOM 3115 N N . THR B 1 201 ? -65.26364 -11.75026 -27.04346 1.000 19.34467 177 THR B N 1
ATOM 3116 C CA . THR B 1 201 ? -64.95629 -10.68752 -26.09150 1.000 18.63243 177 THR B CA 1
ATOM 3117 C C . THR B 1 201 ? -63.79849 -11.10380 -25.18858 1.000 15.25220 177 THR B C 1
ATOM 3118 O O . THR B 1 201 ? -63.61919 -12.28351 -24.86977 1.000 17.51189 177 THR B O 1
ATOM 3122 N N . VAL B 1 202 ? -62.99342 -10.11433 -24.80490 1.000 16.00763 178 VAL B N 1
ATOM 3123 C CA . VAL B 1 202 ? -61.89404 -10.27006 -23.86067 1.000 13.85604 178 VAL B CA 1
ATOM 3124 C C . VAL B 1 202 ? -62.07617 -9.20741 -22.78709 1.000 17.42486 178 VAL B C 1
ATOM 3125 O O . VAL B 1 202 ? -62.13770 -8.00947 -23.09239 1.000 14.15680 178 VAL B O 1
ATOM 3129 N N . ASN B 1 203 ? -62.18070 -9.63837 -21.54126 1.000 18.84136 179 ASN B N 1
ATOM 3130 C CA . ASN B 1 203 ? -62.41865 -8.69486 -20.45494 1.000 19.11799 179 ASN B CA 1
ATOM 3131 C C . ASN B 1 203 ? -61.57979 -9.10870 -19.25843 1.000 18.22507 179 ASN B C 1
ATOM 3132 O O . ASN B 1 203 ? -60.95371 -10.17185 -19.24108 1.000 14.93492 179 ASN B O 1
ATOM 3137 N N . ALA B 1 204 ? -61.56867 -8.24861 -18.25097 1.000 17.40762 180 ALA B N 1
ATOM 3138 C CA . ALA B 1 204 ? -60.92767 -8.56463 -16.98972 1.000 15.39300 180 ALA B CA 1
ATOM 3139 C C . ALA B 1 204 ? -61.86321 -8.15635 -15.86483 1.000 17.50882 180 ALA B C 1
ATOM 3140 O O . ALA B 1 204 ? -62.66863 -7.22997 -16.00723 1.000 16.64652 180 ALA B O 1
ATOM 3142 N N . VAL B 1 205 ? -61.76323 -8.88126 -14.75865 1.000 17.30198 181 VAL B N 1
ATOM 3143 C CA . VAL B 1 205 ? -62.46931 -8.55647 -13.52347 1.000 19.75864 181 VAL B CA 1
ATOM 3144 C C . VAL B 1 205 ? -61.41909 -8.33635 -12.45055 1.000 17.05115 181 VAL B C 1
ATOM 3145 O O . VAL B 1 205 ? -60.48871 -9.13761 -12.31800 1.000 18.49140 181 VAL B O 1
ATOM 3149 N N . ALA B 1 206 ? -61.54797 -7.24020 -11.70733 1.000 17.32916 182 ALA B N 1
ATOM 3150 C CA . ALA B 1 206 ? -60.53349 -6.82272 -10.74525 1.000 19.62492 182 ALA B CA 1
ATOM 3151 C C . ALA B 1 206 ? -61.16630 -6.77915 -9.36170 1.000 19.82106 182 ALA B C 1
ATOM 3152 O O . ALA B 1 206 ? -61.75090 -5.75907 -8.96606 1.000 21.69211 182 ALA B O 1
ATOM 3154 N N . PRO B 1 207 ? -61.06848 -7.85871 -8.59336 1.000 18.78662 183 PRO B N 1
ATOM 3155 C CA . PRO B 1 207 ? -61.60492 -7.85934 -7.23085 1.000 17.50607 183 PRO B CA 1
ATOM 3156 C C . PRO B 1 207 ? -60.68652 -7.15474 -6.24727 1.000 17.55263 183 PRO B C 1
ATOM 3157 O O . PRO B 1 207 ? -59.47420 -7.07218 -6.43862 1.000 16.65740 183 PRO B O 1
ATOM 3161 N N . GLY B 1 208 ? -61.28992 -6.64312 -5.17631 1.000 20.00981 184 GLY B N 1
ATOM 3162 C CA . GLY B 1 208 ? -60.55640 -6.36459 -3.96499 1.000 17.61536 184 GLY B CA 1
ATOM 3163 C C . GLY B 1 208 ? -60.41044 -7.65600 -3.17658 1.000 22.93815 184 GLY B C 1
ATOM 3164 O O . GLY B 1 208 ? -60.71119 -8.74737 -3.68199 1.000 23.83059 184 GLY B O 1
ATOM 3165 N N . PRO B 1 209 ? -59.97986 -7.56323 -1.91794 1.000 24.82309 185 PRO B N 1
ATOM 3166 C CA . PRO B 1 209 ? -59.93003 -8.76343 -1.06769 1.000 25.81886 185 PRO B CA 1
ATOM 3167 C C . PRO B 1 209 ? -61.31580 -9.37578 -0.88764 1.000 26.25623 185 PRO B C 1
ATOM 3168 O O . PRO B 1 209 ? -62.32830 -8.67004 -0.85276 1.000 23.27345 185 PRO B O 1
ATOM 3172 N N . THR B 1 210 ? -61.36862 -10.71019 -0.78815 1.000 25.73482 186 THR B N 1
ATOM 3173 C CA . THR B 1 210 ? -62.62255 -11.38867 -0.46806 1.000 25.71584 186 THR B CA 1
ATOM 3174 C C . THR B 1 210 ? -62.41719 -12.40131 0.65193 1.000 29.97895 186 THR B C 1
ATOM 3175 O O . THR B 1 210 ? -61.29516 -12.82800 0.94486 1.000 29.40843 186 THR B O 1
ATOM 3179 N N . GLY B 1 211 ? -63.53995 -12.80417 1.24940 1.000 28.91213 187 GLY B N 1
ATOM 3180 C CA . GLY B 1 211 ? -63.54865 -13.66301 2.41405 1.000 30.55258 187 GLY B CA 1
ATOM 3181 C C . GLY B 1 211 ? -63.30211 -15.12807 2.11111 1.000 29.85908 187 GLY B C 1
ATOM 3182 O O . GLY B 1 211 ? -64.15193 -15.97178 2.40618 1.000 28.89146 187 GLY B O 1
ATOM 3183 N N . THR B 1 212 ? -62.15498 -15.44014 1.51238 1.000 30.75368 188 THR B N 1
ATOM 3184 C CA . THR B 1 212 ? -61.76273 -16.82853 1.32132 1.000 37.14499 188 THR B CA 1
ATOM 3185 C C . THR B 1 212 ? -61.33965 -17.44759 2.65103 1.000 38.81326 188 THR B C 1
ATOM 3186 O O . THR B 1 212 ? -61.03071 -16.75003 3.62338 1.000 38.68421 188 THR B O 1
ATOM 3190 N N . ASP B 1 213 ? -61.33066 -18.78325 2.68653 1.000 41.81918 189 ASP B N 1
ATOM 3191 C CA . ASP B 1 213 ? -60.90225 -19.47417 3.89914 1.000 43.61728 189 ASP B CA 1
ATOM 3192 C C . ASP B 1 213 ? -59.49072 -19.05460 4.29243 1.000 40.56523 189 ASP B C 1
ATOM 3193 O O . ASP B 1 213 ? -59.19680 -18.86858 5.48173 1.000 49.24650 189 ASP B O 1
ATOM 3198 N N . LEU B 1 214 ? -58.60811 -18.88309 3.30275 1.000 33.72893 190 LEU B N 1
ATOM 3199 C CA . LEU B 1 214 ? -57.24543 -18.44838 3.59024 1.000 40.84687 190 LEU B CA 1
ATOM 3200 C C . LEU B 1 214 ? -57.23727 -17.04503 4.17873 1.000 51.50107 190 LEU B C 1
ATOM 3201 O O . LEU B 1 214 ? -56.47990 -16.75590 5.11426 1.000 55.58304 190 LEU B O 1
ATOM 3206 N N . PHE B 1 215 ? -58.07246 -16.15949 3.63246 1.000 45.03093 191 PHE B N 1
ATOM 3207 C CA . PHE B 1 215 ? -58.23219 -14.81718 4.18274 1.000 44.95995 191 PHE B CA 1
ATOM 3208 C C . PHE B 1 215 ? -58.56123 -14.86712 5.67243 1.000 45.79594 191 PHE B C 1
ATOM 3209 O O . PHE B 1 215 ? -57.87286 -14.25072 6.49255 1.000 50.74703 191 PHE B O 1
ATOM 3217 N N . TYR B 1 216 ? -59.59896 -15.62609 6.04214 1.000 44.18216 192 TYR B N 1
ATOM 3218 C CA . TYR B 1 216 ? -60.08210 -15.60230 7.42063 1.000 47.36506 192 TYR B CA 1
ATOM 3219 C C . TYR B 1 216 ? -59.11620 -16.29464 8.37481 1.000 58.43505 192 TYR B C 1
ATOM 3220 O O . TYR B 1 216 ? -58.91714 -15.82905 9.50479 1.000 61.12018 192 TYR B O 1
ATOM 3229 N N . ASN B 1 217 ? -58.51764 -17.41182 7.95414 1.000 56.39166 193 ASN B N 1
ATOM 3230 C CA . ASN B 1 217 ? -57.56530 -18.09170 8.82670 1.000 65.07924 193 ASN B CA 1
ATOM 3231 C C . ASN B 1 217 ? -56.39162 -17.17775 9.17258 1.000 66.87362 193 ASN B C 1
ATOM 3232 O O . ASN B 1 217 ? -56.07615 -16.97021 10.35078 1.000 69.62144 193 ASN B O 1
ATOM 3237 N N . GLY B 1 218 ? -55.75420 -16.59631 8.15751 1.000 66.70203 194 GLY B N 1
ATOM 3238 C CA . GLY B 1 218 ? -54.58629 -15.76109 8.32870 1.000 70.01918 194 GLY B CA 1
ATOM 3239 C C . GLY B 1 218 ? -54.79508 -14.40894 8.97512 1.000 78.98227 194 GLY B C 1
ATOM 3240 O O . GLY B 1 218 ? -53.86854 -13.59447 8.96056 1.000 71.28628 194 GLY B O 1
ATOM 3241 N N . LYS B 1 219 ? -55.96719 -14.13076 9.55078 1.000 78.15444 195 LYS B N 1
ATOM 3242 C CA . LYS B 1 219 ? -56.22797 -12.82998 10.15771 1.000 73.16573 195 LYS B CA 1
ATOM 3243 C C . LYS B 1 219 ? -57.01112 -12.97255 11.45786 1.000 69.16149 195 LYS B C 1
ATOM 3244 O O . LYS B 1 219 ? -57.76764 -13.92881 11.65996 1.000 64.48593 195 LYS B O 1
ATOM 3250 N N . THR B 1 220 ? -56.80740 -11.99229 12.33764 1.000 70.34648 196 THR B N 1
ATOM 3251 C CA . THR B 1 220 ? -57.55959 -11.84989 13.57529 1.000 68.59925 196 THR B CA 1
ATOM 3252 C C . THR B 1 220 ? -58.99375 -11.41364 13.27715 1.000 68.69127 196 THR B C 1
ATOM 3253 O O . THR B 1 220 ? -59.32536 -10.99119 12.16574 1.000 71.35100 196 THR B O 1
ATOM 3257 N N . ASP B 1 221 ? -59.85718 -11.50471 14.29329 1.000 57.42955 197 ASP B N 1
ATOM 3258 C CA . ASP B 1 221 ? -61.18218 -10.90760 14.15238 1.000 62.66149 197 ASP B CA 1
ATOM 3259 C C . ASP B 1 221 ? -61.09197 -9.39251 14.04802 1.000 66.08172 197 ASP B C 1
ATOM 3260 O O . ASP B 1 221 ? -61.96894 -8.75900 13.44875 1.000 64.66697 197 ASP B O 1
ATOM 3265 N N . GLU B 1 222 ? -60.02716 -8.80418 14.60077 1.000 68.13497 198 GLU B N 1
ATOM 3266 C CA . GLU B 1 222 ? -59.85438 -7.35624 14.58362 1.000 67.75308 198 GLU B CA 1
ATOM 3267 C C . GLU B 1 222 ? -59.39886 -6.85673 13.21725 1.000 63.98235 198 GLU B C 1
ATOM 3268 O O . GLU B 1 222 ? -59.90921 -5.84210 12.72643 1.000 66.76993 198 GLU B O 1
ATOM 3274 N N . GLN B 1 223 ? -58.43529 -7.54170 12.59218 1.000 62.87291 199 GLN B N 1
ATOM 3275 C CA . GLN B 1 223 ? -58.07500 -7.19707 11.22004 1.000 64.32706 199 GLN B CA 1
ATOM 3276 C C . GLN B 1 223 ? -59.26445 -7.37924 10.28690 1.000 60.84144 199 GLN B C 1
ATOM 3277 O O . GLN B 1 223 ? -59.47470 -6.57524 9.37018 1.000 58.78376 199 GLN B O 1
ATOM 3283 N N . VAL B 1 224 ? -60.06576 -8.42313 10.52226 1.000 60.53463 200 VAL B N 1
ATOM 3284 C CA . VAL B 1 224 ? -61.26805 -8.64900 9.72261 1.000 60.18347 200 VAL B CA 1
ATOM 3285 C C . VAL B 1 224 ? -62.23800 -7.48815 9.88497 1.000 58.30556 200 VAL B C 1
ATOM 3286 O O . VAL B 1 224 ? -62.75301 -6.95061 8.89857 1.000 51.12890 200 VAL B O 1
ATOM 3290 N N . ALA B 1 225 ? -62.50899 -7.09119 11.13417 1.000 61.59048 201 ALA B N 1
ATOM 3291 C CA . ALA B 1 225 ? -63.42506 -5.97856 11.37836 1.000 52.88469 201 ALA B CA 1
ATOM 3292 C C . ALA B 1 225 ? -62.92342 -4.69404 10.72891 1.000 47.05691 201 ALA B C 1
ATOM 3293 O O . ALA B 1 225 ? -63.70458 -3.94611 10.12786 1.000 50.01505 201 ALA B O 1
ATOM 3295 N N . ALA B 1 226 ? -61.61838 -4.42968 10.83325 1.000 50.81095 202 ALA B N 1
ATOM 3296 C CA . ALA B 1 226 ? -61.03783 -3.25134 10.19830 1.000 49.00586 202 ALA B CA 1
ATOM 3297 C C . ALA B 1 226 ? -61.23434 -3.27839 8.68938 1.000 46.67508 202 ALA B C 1
ATOM 3298 O O . ALA B 1 226 ? -61.61922 -2.26688 8.09185 1.000 47.25922 202 ALA B O 1
ATOM 3300 N N . ILE B 1 227 ? -60.97114 -4.42541 8.05354 1.000 48.35779 203 ILE B N 1
ATOM 3301 C CA . ILE B 1 227 ? -61.12520 -4.51417 6.60266 1.000 44.81967 203 ILE B CA 1
ATOM 3302 C C . ILE B 1 227 ? -62.59457 -4.41236 6.20787 1.000 37.38231 203 ILE B C 1
ATOM 3303 O O . ILE B 1 227 ? -62.92615 -3.84929 5.15674 1.000 38.15387 203 ILE B O 1
ATOM 3308 N N . ALA B 1 228 ? -63.49447 -4.93509 7.04262 1.000 33.98083 204 ALA B N 1
ATOM 3309 C CA . ALA B 1 228 ? -64.91648 -4.91655 6.72319 1.000 37.15626 204 ALA B CA 1
ATOM 3310 C C . ALA B 1 228 ? -65.46087 -3.49901 6.69504 1.000 40.51322 204 ALA B C 1
ATOM 3311 O O . ALA B 1 228 ? -66.47864 -3.24377 6.04599 1.000 36.63527 204 ALA B O 1
ATOM 3313 N N . LYS B 1 229 ? -64.79285 -2.56724 7.37816 1.000 37.41524 205 LYS B N 1
ATOM 3314 C CA . LYS B 1 229 ? -65.22449 -1.17639 7.42598 1.000 41.66023 205 LYS B CA 1
ATOM 3315 C C . LYS B 1 229 ? -64.74178 -0.36179 6.23102 1.000 34.21212 205 LYS B C 1
ATOM 3316 O O . LYS B 1 229 ? -65.21540 0.76390 6.03675 1.000 36.55280 205 LYS B O 1
ATOM 3322 N N . LEU B 1 230 ? -63.82792 -0.89807 5.42100 1.000 30.42676 206 LEU B N 1
ATOM 3323 C CA . LEU B 1 230 ? -63.17196 -0.07326 4.41238 1.000 28.49757 206 LEU B CA 1
ATOM 3324 C C . LEU B 1 230 ? -64.11873 0.28081 3.26545 1.000 30.93291 206 LEU B C 1
ATOM 3325 O O . LEU B 1 230 ? -64.17813 1.43886 2.83969 1.000 29.10433 206 LEU B O 1
ATOM 3330 N N . ALA B 1 231 ? -64.86337 -0.69321 2.74494 1.000 26.50049 207 ALA B N 1
ATOM 3331 C CA . ALA B 1 231 ? -65.81030 -0.38752 1.67386 1.000 26.82596 207 ALA B CA 1
ATOM 3332 C C . ALA B 1 231 ? -66.94907 0.48349 2.20386 1.000 20.71706 207 ALA B C 1
ATOM 3333 O O . ALA B 1 231 ? -67.31652 0.39024 3.37571 1.000 25.44367 207 ALA B O 1
ATOM 3335 N N . PRO B 1 232 ? -67.52616 1.33803 1.35911 1.000 22.12313 208 PRO B N 1
ATOM 3336 C CA . PRO B 1 232 ? -68.75285 2.04879 1.77254 1.000 22.87525 208 PRO B CA 1
ATOM 3337 C C . PRO B 1 232 ? -69.87973 1.10562 2.15942 1.000 21.01836 208 PRO B C 1
ATOM 3338 O O . PRO B 1 232 ? -70.72104 1.45232 3.00077 1.000 21.24055 208 PRO B O 1
ATOM 3342 N N . LEU B 1 233 ? -69.92349 -0.08232 1.55905 1.000 21.90139 209 LEU B N 1
ATOM 3343 C CA . LEU B 1 233 ? -70.91217 -1.08700 1.93602 1.000 23.31729 209 LEU B CA 1
ATOM 3344 C C . LEU B 1 233 ? -70.60893 -1.71625 3.29275 1.000 24.25665 209 LEU B C 1
ATOM 3345 O O . LEU B 1 233 ? -71.49172 -2.34679 3.87922 1.000 29.86504 209 LEU B O 1
ATOM 3350 N N . GLU B 1 234 ? -69.37936 -1.57680 3.78784 1.000 28.07459 210 GLU B N 1
ATOM 3351 C CA . GLU B 1 234 ? -69.00726 -1.96942 5.14836 1.000 30.92119 210 GLU B CA 1
ATOM 3352 C C . GLU B 1 234 ? -69.31566 -3.44769 5.42044 1.000 34.20836 210 GLU B C 1
ATOM 3353 O O . GLU B 1 234 ? -70.01553 -3.80800 6.36699 1.000 34.85816 210 GLU B O 1
ATOM 3359 N N . ARG B 1 235 ? -68.75727 -4.30572 4.57242 1.000 29.69213 211 ARG B N 1
ATOM 3360 C CA . ARG B 1 235 ? -68.71952 -5.73620 4.85009 1.000 29.13142 211 ARG B CA 1
ATOM 3361 C C . ARG B 1 235 ? -67.54918 -6.33350 4.08413 1.000 30.40764 211 ARG B C 1
ATOM 3362 O O . ARG B 1 235 ? -66.86906 -5.65007 3.31256 1.000 26.77723 211 ARG B O 1
ATOM 3370 N N . ILE B 1 236 ? -67.29717 -7.61453 4.33225 1.000 30.25551 212 ILE B N 1
ATOM 3371 C CA . ILE B 1 236 ? -66.29905 -8.34273 3.55833 1.000 28.44484 212 ILE B CA 1
ATOM 3372 C C . ILE B 1 236 ? -66.96439 -8.83333 2.27930 1.000 25.34959 212 ILE B C 1
ATOM 3373 O O . ILE B 1 236 ? -68.09024 -9.34430 2.30895 1.000 30.90653 212 ILE B O 1
ATOM 3378 N N . GLY B 1 237 ? -66.29758 -8.63473 1.14577 1.000 24.46481 213 GLY B N 1
ATOM 3379 C CA . GLY B 1 237 ? -66.79629 -9.19519 -0.09571 1.000 28.85799 213 GLY B CA 1
ATOM 3380 C C . GLY B 1 237 ? -66.55380 -10.69436 -0.16399 1.000 27.53374 213 GLY B C 1
ATOM 3381 O O . GLY B 1 237 ? -65.60322 -11.21969 0.41141 1.000 23.44883 213 GLY B O 1
ATOM 3382 N N . THR B 1 238 ? -67.42981 -11.39857 -0.87934 1.000 25.91066 214 THR B N 1
ATOM 3383 C CA . THR B 1 238 ? -67.31957 -12.85001 -0.98047 1.000 24.52253 214 THR B CA 1
ATOM 3384 C C . THR B 1 238 ? -66.83123 -13.29241 -2.35832 1.000 27.48552 214 THR B C 1
ATOM 3385 O O . THR B 1 238 ? -66.99209 -12.57683 -3.35761 1.000 21.33484 214 THR B O 1
ATOM 3389 N N . PRO B 1 239 ? -66.23673 -14.48608 -2.44888 1.000 22.52541 215 PRO B N 1
ATOM 3390 C CA . PRO B 1 239 ? -65.85484 -14.99421 -3.77423 1.000 21.29144 215 PRO B CA 1
ATOM 3391 C C . PRO B 1 239 ? -67.04493 -15.14672 -4.70659 1.000 20.35340 215 PRO B C 1
ATOM 3392 O O . PRO B 1 239 ? -66.91959 -14.83303 -5.89402 1.000 19.48000 215 PRO B O 1
ATOM 3396 N N . ASP B 1 240 ? -68.20367 -15.59843 -4.19928 1.000 19.39906 216 ASP B N 1
ATOM 3397 C CA . ASP B 1 240 ? -69.40104 -15.68200 -5.03906 1.000 23.76179 216 ASP B CA 1
ATOM 3398 C C . ASP B 1 240 ? -69.72550 -14.33421 -5.67727 1.000 22.19593 216 ASP B C 1
ATOM 3399 O O . ASP B 1 240 ? -70.20174 -14.27246 -6.81685 1.000 20.55776 216 ASP B O 1
ATOM 3404 N N . GLU B 1 241 ? -69.48834 -13.24696 -4.94967 1.000 17.01208 217 GLU B N 1
ATOM 3405 C CA . GLU B 1 241 ? -69.78415 -11.91870 -5.48557 1.000 22.37231 217 GLU B CA 1
ATOM 3406 C C . GLU B 1 241 ? -68.85349 -11.53805 -6.63157 1.000 19.93966 217 GLU B C 1
ATOM 3407 O O . GLU B 1 241 ? -69.25672 -10.77530 -7.52047 1.000 20.75726 217 GLU B O 1
ATOM 3413 N N . ILE B 1 242 ? -67.61051 -12.03497 -6.62761 1.000 16.45311 218 ILE B N 1
ATOM 3414 C CA . ILE B 1 242 ? -66.75514 -11.86746 -7.80283 1.000 17.11098 218 ILE B CA 1
ATOM 3415 C C . ILE B 1 242 ? -67.23584 -12.76507 -8.93882 1.000 21.31130 218 ILE B C 1
ATOM 3416 O O . ILE B 1 242 ? -67.30875 -12.34796 -10.11486 1.000 16.88372 218 ILE B O 1
ATOM 3421 N N . ALA B 1 243 ? -67.55604 -14.02373 -8.60540 1.000 17.94869 219 ALA B N 1
ATOM 3422 C CA . ALA B 1 243 ? -67.91927 -14.98948 -9.63694 1.000 18.18830 219 ALA B CA 1
ATOM 3423 C C . ALA B 1 243 ? -69.16800 -14.57283 -10.39005 1.000 18.35029 219 ALA B C 1
ATOM 3424 O O . ALA B 1 243 ? -69.27826 -14.84498 -11.58501 1.000 19.14701 219 ALA B O 1
ATOM 3426 N N . GLY B 1 244 ? -70.12287 -13.92830 -9.72815 1.000 18.49912 220 GLY B N 1
ATOM 3427 C CA . GLY B 1 244 ? -71.31399 -13.48780 -10.44700 1.000 17.27930 220 GLY B CA 1
ATOM 3428 C C . GLY B 1 244 ? -71.02754 -12.49285 -11.56468 1.000 19.13254 220 GLY B C 1
ATOM 3429 O O . GLY B 1 244 ? -71.69353 -12.50704 -12.60963 1.000 21.73474 220 GLY B O 1
ATOM 3430 N N . VAL B 1 245 ? -70.02339 -11.63277 -11.38336 1.000 19.10156 221 VAL B N 1
ATOM 3431 C CA . VAL B 1 245 ? -69.63415 -10.72493 -12.46290 1.000 15.00220 221 VAL B CA 1
ATOM 3432 C C . VAL B 1 245 ? -68.93684 -11.49633 -13.57978 1.000 15.73474 221 VAL B C 1
ATOM 3433 O O . VAL B 1 245 ? -69.18491 -11.26129 -14.77696 1.000 17.13408 221 VAL B O 1
ATOM 3437 N N . VAL B 1 246 ? -68.03864 -12.41262 -13.20809 1.000 15.82005 222 VAL B N 1
ATOM 3438 C CA . VAL B 1 246 ? -67.42891 -13.28410 -14.22280 1.000 20.27834 222 VAL B CA 1
ATOM 3439 C C . VAL B 1 246 ? -68.50516 -14.04618 -15.00808 1.000 17.86213 222 VAL B C 1
ATOM 3440 O O . VAL B 1 246 ? -68.42650 -14.18487 -16.23535 1.000 18.90524 222 VAL B O 1
ATOM 3444 N N . ALA B 1 247 ? -69.55253 -14.50167 -14.32407 1.000 17.70529 223 ALA B N 1
ATOM 3445 C CA . ALA B 1 247 ? -70.62257 -15.24672 -14.98710 1.000 21.84990 223 ALA B CA 1
ATOM 3446 C C . ALA B 1 247 ? -71.45634 -14.34763 -15.89309 1.000 19.71010 223 ALA B C 1
ATOM 3447 O O . ALA B 1 247 ? -71.94393 -14.79315 -16.94005 1.000 20.89226 223 ALA B O 1
ATOM 3449 N N . MET B 1 248 ? -71.64259 -13.08279 -15.50869 1.000 19.04526 224 MET B N 1
ATOM 3450 C CA . MET B 1 248 ? -72.28028 -12.13783 -16.42083 1.000 17.32722 224 MET B CA 1
ATOM 3451 C C . MET B 1 248 ? -71.47598 -12.01186 -17.71092 1.000 20.46468 224 MET B C 1
ATOM 3452 O O . MET B 1 248 ? -72.03573 -12.03889 -18.81479 1.000 19.56795 224 MET B O 1
ATOM 3457 N N . LEU B 1 249 ? -70.15285 -11.84785 -17.58332 1.000 18.60362 225 LEU B N 1
ATOM 3458 C CA . LEU B 1 249 ? -69.29714 -11.74097 -18.76661 1.000 20.68144 225 LEU B CA 1
ATOM 3459 C C . LEU B 1 249 ? -69.32639 -13.01181 -19.61775 1.000 20.65851 225 LEU B C 1
ATOM 3460 O O . LEU B 1 249 ? -69.18770 -12.94224 -20.84677 1.000 23.59384 225 LEU B O 1
ATOM 3465 N N . ALA B 1 250 ? -69.48762 -14.17563 -18.99167 1.000 20.18612 226 ALA B N 1
ATOM 3466 C CA . ALA B 1 250 ? -69.45979 -15.43216 -19.73263 1.000 20.91525 226 ALA B CA 1
ATOM 3467 C C . ALA B 1 250 ? -70.78384 -15.75009 -20.41171 1.000 23.20376 226 ALA B C 1
ATOM 3468 O O . ALA B 1 250 ? -70.81557 -16.64347 -21.26378 1.000 22.43145 226 ALA B O 1
ATOM 3470 N N . GLY B 1 251 ? -71.85718 -15.02258 -20.09250 1.000 23.96734 227 GLY B N 1
ATOM 3471 C CA . GLY B 1 251 ? -73.17510 -15.37042 -20.57071 1.000 23.48753 227 GLY B CA 1
ATOM 3472 C C . GLY B 1 251 ? -73.83286 -14.33095 -21.45601 1.000 24.66246 227 GLY B C 1
ATOM 3473 O O . GLY B 1 251 ? -73.20020 -13.38538 -21.94071 1.000 24.54540 227 GLY B O 1
ATOM 3474 N N . PRO B 1 252 ? -75.14499 -14.49241 -21.66407 1.000 22.85438 228 PRO B N 1
ATOM 3475 C CA . PRO B 1 252 ? -75.85994 -13.62848 -22.62279 1.000 25.76248 228 PRO B CA 1
ATOM 3476 C C . PRO B 1 252 ? -75.86323 -12.15524 -22.25297 1.000 28.93064 228 PRO B C 1
ATOM 3477 O O . PRO B 1 252 ? -75.88918 -11.28717 -23.14017 1.000 28.61546 228 PRO B O 1
ATOM 3481 N N . ASP B 1 253 ? -75.89053 -11.83666 -20.96303 1.000 21.48279 229 ASP B N 1
ATOM 3482 C CA . ASP B 1 253 ? -75.93298 -10.42553 -20.60002 1.000 21.34003 229 ASP B CA 1
ATOM 3483 C C . ASP B 1 253 ? -74.60852 -9.71471 -20.84953 1.000 20.71119 229 ASP B C 1
ATOM 3484 O O . ASP B 1 253 ? -74.57449 -8.47524 -20.82335 1.000 24.30884 229 ASP B O 1
ATOM 3489 N N . GLY B 1 254 ? -73.53403 -10.45637 -21.10340 1.000 23.08830 230 GLY B N 1
ATOM 3490 C CA . GLY B 1 254 ? -72.21048 -9.89987 -21.30037 1.000 22.30778 230 GLY B CA 1
ATOM 3491 C C . GLY B 1 254 ? -71.78867 -9.74268 -22.74282 1.000 20.68482 230 GLY B C 1
ATOM 3492 O O . GLY B 1 254 ? -70.62598 -9.39997 -22.99467 1.000 19.42593 230 GLY B O 1
ATOM 3493 N N . ARG B 1 255 ? -72.69942 -9.95614 -23.70039 1.000 18.47973 231 ARG B N 1
ATOM 3494 C CA . ARG B 1 255 ? -72.29895 -10.11294 -25.09817 1.000 23.71794 231 ARG B CA 1
ATOM 3495 C C . ARG B 1 255 ? -71.75936 -8.82116 -25.69842 1.000 21.58180 231 ARG B C 1
ATOM 3496 O O . ARG B 1 255 ? -70.98152 -8.86913 -26.65878 1.000 22.21723 231 ARG B O 1
ATOM 3504 N N . TRP B 1 256 ? -72.16900 -7.66223 -25.18052 1.000 16.30546 232 TRP B N 1
ATOM 3505 C CA . TRP B 1 256 ? -71.68591 -6.39281 -25.70535 1.000 19.43980 232 TRP B CA 1
ATOM 3506 C C . TRP B 1 256 ? -70.64005 -5.74483 -24.79729 1.000 17.43943 232 TRP B C 1
ATOM 3507 O O . TRP B 1 256 ? -70.20063 -4.62393 -25.07317 1.000 18.03908 232 TRP B O 1
ATOM 3518 N N . VAL B 1 257 ? -70.21680 -6.42408 -23.73214 1.000 17.93916 233 VAL B N 1
ATOM 3519 C CA . VAL B 1 257 ? -69.10250 -5.95037 -22.90610 1.000 23.36804 233 VAL B CA 1
ATOM 3520 C C . VAL B 1 257 ? -67.80976 -6.51377 -23.48800 1.000 15.14548 233 VAL B C 1
ATOM 3521 O O . VAL B 1 257 ? -67.65138 -7.73938 -23.59288 1.000 17.88514 233 VAL B O 1
ATOM 3525 N N . ASN B 1 258 ? -66.88535 -5.63240 -23.87343 1.000 17.93909 234 ASN B N 1
ATOM 3526 C CA . ASN B 1 258 ? -65.64502 -6.06002 -24.51821 1.000 15.31776 234 ASN B CA 1
ATOM 3527 C C . ASN B 1 258 ? -64.51689 -5.07605 -24.21512 1.000 16.89378 234 ASN B C 1
ATOM 3528 O O . ASN B 1 258 ? -64.70806 -3.85640 -24.27837 1.000 15.16651 234 ASN B O 1
ATOM 3533 N N . SER B 1 259 ? -63.34217 -5.62468 -23.88872 1.000 19.52568 235 SER B N 1
ATOM 3534 C CA . SER B 1 259 ? -62.13745 -4.85026 -23.57549 1.000 18.77711 235 SER B CA 1
ATOM 3535 C C . SER B 1 259 ? -62.31061 -4.00373 -22.30933 1.000 18.56659 235 SER B C 1
ATOM 3536 O O . SER B 1 259 ? -61.76044 -2.90151 -22.19801 1.000 15.80813 235 SER B O 1
ATOM 3539 N N . GLN B 1 260 ? -63.06333 -4.51269 -21.33665 1.000 15.07562 236 GLN B N 1
ATOM 3540 C CA . GLN B 1 260 ? -63.35752 -3.79345 -20.10326 1.000 16.40496 236 GLN B CA 1
ATOM 3541 C C . GLN B 1 260 ? -62.68495 -4.46664 -18.91205 1.000 20.46908 236 GLN B C 1
ATOM 3542 O O . GLN B 1 260 ? -62.55117 -5.69333 -18.86030 1.000 15.73106 236 GLN B O 1
ATOM 3548 N N . VAL B 1 261 ? -62.25562 -3.64113 -17.95957 1.000 16.87326 237 VAL B N 1
ATOM 3549 C CA . VAL B 1 261 ? -61.80025 -4.08757 -16.64759 1.000 20.60582 237 VAL B CA 1
ATOM 3550 C C . VAL B 1 261 ? -62.88618 -3.68167 -15.66146 1.000 22.19335 237 VAL B C 1
ATOM 3551 O O . VAL B 1 261 ? -63.07219 -2.49133 -15.39958 1.000 19.13776 237 VAL B O 1
ATOM 3555 N N . ILE B 1 262 ? -63.64152 -4.64339 -15.13916 1.000 16.38720 238 ILE B N 1
ATOM 3556 C CA . ILE B 1 262 ? -64.69195 -4.33309 -14.17272 1.000 16.64417 238 ILE B CA 1
ATOM 3557 C C . ILE B 1 262 ? -64.13732 -4.55184 -12.76821 1.000 19.05779 238 ILE B C 1
ATOM 3558 O O . ILE B 1 262 ? -63.74472 -5.66753 -12.40439 1.000 21.82820 238 ILE B O 1
ATOM 3563 N N . ARG B 1 263 ? -64.06689 -3.48040 -11.98567 1.000 19.77358 239 ARG B N 1
ATOM 3564 C CA . ARG B 1 263 ? -63.61044 -3.57118 -10.60805 1.000 20.62254 239 ARG B CA 1
ATOM 3565 C C . ARG B 1 263 ? -64.78712 -3.95490 -9.72001 1.000 18.91438 239 ARG B C 1
ATOM 3566 O O . ARG B 1 263 ? -65.84713 -3.32265 -9.76972 1.000 18.79135 239 ARG B O 1
ATOM 3574 N N . VAL B 1 264 ? -64.59015 -4.98758 -8.91195 1.000 18.17683 240 VAL B N 1
ATOM 3575 C CA . VAL B 1 264 ? -65.62987 -5.53034 -8.03629 1.000 20.12221 240 VAL B CA 1
ATOM 3576 C C . VAL B 1 264 ? -65.04026 -5.48211 -6.62960 1.000 18.41836 240 VAL B C 1
ATOM 3577 O O . VAL B 1 264 ? -64.35591 -6.41130 -6.18727 1.000 20.74985 240 VAL B O 1
ATOM 3581 N N . ASN B 1 265 ? -65.29294 -4.38962 -5.91900 1.000 17.33719 241 ASN B N 1
ATOM 3582 C CA . ASN B 1 265 ? -64.58498 -4.14489 -4.67013 1.000 15.00283 241 ASN B CA 1
ATOM 3583 C C . ASN B 1 265 ? -65.47557 -3.48459 -3.62659 1.000 15.36788 241 ASN B C 1
ATOM 3584 O O . ASN B 1 265 ? -64.95439 -2.97623 -2.62146 1.000 16.64997 241 ASN B O 1
ATOM 3589 N N . GLY B 1 266 ? -66.78735 -3.42904 -3.85144 1.000 14.99453 242 GLY B N 1
ATOM 3590 C CA . GLY B 1 266 ? -67.67888 -2.82950 -2.88567 1.000 16.50330 242 GLY B CA 1
ATOM 3591 C C . GLY B 1 266 ? -67.61729 -1.32184 -2.81325 1.000 16.66215 242 GLY B C 1
ATOM 3592 O O . GLY B 1 266 ? -68.25962 -0.73448 -1.93433 1.000 16.58186 242 GLY B O 1
ATOM 3593 N N . GLY B 1 267 ? -66.87718 -0.67151 -3.71787 1.000 13.79460 243 GLY B N 1
ATOM 3594 C CA . GLY B 1 267 ? -66.70396 0.76785 -3.68487 1.000 16.63520 243 GLY B CA 1
ATOM 3595 C C . GLY B 1 267 ? -65.41685 1.24607 -3.04264 1.000 23.71574 243 GLY B C 1
ATOM 3596 O O . GLY B 1 267 ? -65.22979 2.46641 -2.89668 1.000 22.86017 243 GLY B O 1
ATOM 3597 N N . PHE B 1 268 ? -64.53353 0.33111 -2.64456 1.000 18.92953 244 PHE B N 1
ATOM 3598 C CA . PHE B 1 268 ? -63.22964 0.68435 -2.08460 1.000 27.48354 244 PHE B CA 1
ATOM 3599 C C . PHE B 1 268 ? -62.12295 0.03536 -2.90482 1.000 27.15186 244 PHE B C 1
ATOM 3600 O O . PHE B 1 268 ? -61.43620 0.71415 -3.65765 1.000 36.30664 244 PHE B O 1
ATOM 3608 N N . SER C 1 22 ? -40.66190 42.62986 -21.62060 1.000 31.40468 -2 SER C N 1
ATOM 3609 C CA . SER C 1 22 ? -40.80240 43.27832 -22.92024 1.000 34.72562 -2 SER C CA 1
ATOM 3610 C C . SER C 1 22 ? -39.43591 43.46224 -23.58682 1.000 32.56214 -2 SER C C 1
ATOM 3611 O O . SER C 1 22 ? -38.40736 43.51584 -22.90577 1.000 30.30855 -2 SER C O 1
ATOM 3614 N N . ASN C 1 23 ? -39.43105 43.59049 -24.91744 1.000 31.43270 -1 ASN C N 1
ATOM 3615 C CA . ASN C 1 23 ? -38.18181 43.74537 -25.65730 1.000 30.41280 -1 ASN C CA 1
ATOM 3616 C C . ASN C 1 23 ? -37.66526 45.18289 -25.61843 1.000 35.67351 -1 ASN C C 1
ATOM 3617 O O . ASN C 1 23 ? -38.11396 45.98455 -24.78979 1.000 29.37454 -1 ASN C O 1
ATOM 3622 N N . ALA C 1 24 ? -36.71087 45.50516 -26.50462 1.000 32.37084 0 ALA C N 1
ATOM 3623 C CA . ALA C 1 24 ? -36.12045 46.84266 -26.53171 1.000 41.02627 0 ALA C CA 1
ATOM 3624 C C . ALA C 1 24 ? -37.18088 47.91302 -26.76770 1.000 38.28456 0 ALA C C 1
ATOM 3625 O O . ALA C 1 24 ? -37.12567 48.99684 -26.17078 1.000 42.82348 0 ALA C O 1
ATOM 3627 N N . MET C 1 25 ? -38.15631 47.62508 -27.63445 1.000 38.43005 1 MET C N 1
ATOM 3628 C CA . MET C 1 25 ? -39.27033 48.52616 -27.90809 1.000 33.68398 1 MET C CA 1
ATOM 3629 C C . MET C 1 25 ? -40.35777 48.46382 -26.83443 1.000 33.98826 1 MET C C 1
ATOM 3630 O O . MET C 1 25 ? -41.45942 48.97487 -27.06253 1.000 29.58274 1 MET C O 1
ATOM 3635 N N . ASN C 1 26 ? -40.06831 47.84852 -25.68408 1.000 33.05613 2 ASN C N 1
ATOM 3636 C CA . ASN C 1 26 ? -41.01428 47.74159 -24.56865 1.000 32.94587 2 ASN C CA 1
ATOM 3637 C C . ASN C 1 26 ? -42.34014 47.13444 -25.02335 1.000 36.67145 2 ASN C C 1
ATOM 3638 O O . ASN C 1 26 ? -43.42508 47.54513 -24.60035 1.000 36.11934 2 ASN C O 1
ATOM 3643 N N . ILE C 1 27 ? -42.23909 46.14827 -25.91000 1.000 29.26758 3 ILE C N 1
ATOM 3644 C CA . ILE C 1 27 ? -43.37529 45.36176 -26.37216 1.000 35.08963 3 ILE C CA 1
ATOM 3645 C C . ILE C 1 27 ? -43.22484 43.97118 -25.77130 1.000 33.25790 3 ILE C C 1
ATOM 3646 O O . ILE C 1 27 ? -42.18661 43.32330 -25.95265 1.000 29.36933 3 ILE C O 1
ATOM 3651 N N . SER C 1 28 ? -44.23766 43.52838 -25.02986 1.000 27.28876 4 SER C N 1
ATOM 3652 C CA . SER C 1 28 ? -44.22938 42.17626 -24.49090 1.000 30.31425 4 SER C CA 1
ATOM 3653 C C . SER C 1 28 ? -44.30520 41.17211 -25.63799 1.000 28.88975 4 SER C C 1
ATOM 3654 O O . SER C 1 28 ? -45.08069 41.34841 -26.58069 1.000 26.09914 4 SER C O 1
ATOM 3657 N N . ARG C 1 29 ? -43.48903 40.11396 -25.56469 1.000 28.66388 5 ARG C N 1
ATOM 3658 C CA . ARG C 1 29 ? -43.43120 39.17286 -26.68124 1.000 25.04963 5 ARG C CA 1
ATOM 3659 C C . ARG C 1 29 ? -44.76136 38.45156 -26.87002 1.000 25.22155 5 ARG C C 1
ATOM 3660 O O . ARG C 1 29 ? -45.14730 38.13859 -28.00578 1.000 21.84571 5 ARG C O 1
ATOM 3668 N N . LYS C 1 30 ? -45.49106 38.20957 -25.78350 1.000 20.03071 6 LYS C N 1
ATOM 3669 C CA . LYS C 1 30 ? -46.79415 37.57098 -25.85441 1.000 21.66281 6 LYS C CA 1
ATOM 3670 C C . LYS C 1 30 ? -47.69227 38.18945 -24.79317 1.000 20.22514 6 LYS C C 1
ATOM 3671 O O . LYS C 1 30 ? -47.23154 38.88236 -23.87832 1.000 24.42598 6 LYS C O 1
ATOM 3677 N N . THR C 1 31 ? -48.98424 37.93411 -24.93177 1.000 20.18069 7 THR C N 1
ATOM 3678 C CA . THR C 1 31 ? -49.99862 38.39113 -23.99421 1.000 23.97176 7 THR C CA 1
ATOM 3679 C C . THR C 1 31 ? -50.79878 37.20207 -23.45724 1.000 22.19184 7 THR C C 1
ATOM 3680 O O . THR C 1 31 ? -51.21338 36.31462 -24.22071 1.000 26.91995 7 THR C O 1
ATOM 3684 N N . ALA C 1 32 ? -51.04473 37.20493 -22.14231 1.000 19.71410 8 ALA C N 1
ATOM 3685 C CA . ALA C 1 32 ? -51.80484 36.14844 -21.47875 1.000 20.17317 8 ALA C CA 1
ATOM 3686 C C . ALA C 1 32 ? -52.94794 36.74711 -20.66271 1.000 21.19673 8 ALA C C 1
ATOM 3687 O O . ALA C 1 32 ? -52.74539 37.70719 -19.91195 1.000 23.08826 8 ALA C O 1
ATOM 3689 N N . LEU C 1 33 ? -54.14495 36.17994 -20.81618 1.000 21.68519 9 LEU C N 1
ATOM 3690 C CA . LEU C 1 33 ? -55.28341 36.48131 -19.95557 1.000 21.00244 9 LEU C CA 1
ATOM 3691 C C . LEU C 1 33 ? -55.37790 35.42367 -18.86366 1.000 23.85144 9 LEU C C 1
ATOM 3692 O O . LEU C 1 33 ? -55.49378 34.23320 -19.17004 1.000 22.34424 9 LEU C O 1
ATOM 3697 N N . VAL C 1 34 ? -55.36655 35.85038 -17.60181 1.000 21.52284 10 VAL C N 1
ATOM 3698 C CA . VAL C 1 34 ? -55.53958 34.93795 -16.47070 1.000 24.96253 10 VAL C CA 1
ATOM 3699 C C . VAL C 1 34 ? -56.81826 35.32206 -15.72505 1.000 26.45610 10 VAL C C 1
ATOM 3700 O O . VAL C 1 34 ? -56.88336 36.40070 -15.11915 1.000 22.22981 10 VAL C O 1
ATOM 3704 N N . THR C 1 35 ? -57.82870 34.44305 -15.75631 1.000 23.28873 11 THR C N 1
ATOM 3705 C CA . THR C 1 35 ? -59.03184 34.66390 -14.95309 1.000 23.18896 11 THR C CA 1
ATOM 3706 C C . THR C 1 35 ? -58.79914 34.25339 -13.50386 1.000 27.73765 11 THR C C 1
ATOM 3707 O O . THR C 1 35 ? -58.02372 33.33984 -13.20993 1.000 24.53234 11 THR C O 1
ATOM 3711 N N . GLY C 1 36 ? -59.48400 34.94229 -12.59224 1.000 27.89622 12 GLY C N 1
ATOM 3712 C CA . GLY C 1 36 ? -59.29730 34.68585 -11.17177 1.000 25.32910 12 GLY C CA 1
ATOM 3713 C C . GLY C 1 36 ? -57.90883 34.98240 -10.65812 1.000 26.73521 12 GLY C C 1
ATOM 3714 O O . GLY C 1 36 ? -57.42637 34.29059 -9.75835 1.000 25.71195 12 GLY C O 1
ATOM 3715 N N . ALA C 1 37 ? -57.24987 36.00790 -11.19112 1.000 26.00483 13 ALA C N 1
ATOM 3716 C CA . ALA C 1 37 ? -55.84060 36.23190 -10.90709 1.000 27.26344 13 ALA C CA 1
ATOM 3717 C C . ALA C 1 37 ? -55.60140 37.13092 -9.69428 1.000 25.53335 13 ALA C C 1
ATOM 3718 O O . ALA C 1 37 ? -54.44389 37.44558 -9.40017 1.000 26.71332 13 ALA C O 1
ATOM 3720 N N . SER C 1 38 ? -56.66070 37.52897 -8.97351 1.000 30.44187 14 SER C N 1
ATOM 3721 C CA . SER C 1 38 ? -56.49397 38.45328 -7.84615 1.000 32.42853 14 SER C CA 1
ATOM 3722 C C . SER C 1 38 ? -55.70551 37.81911 -6.70461 1.000 32.24060 14 SER C C 1
ATOM 3723 O O . SER C 1 38 ? -54.89298 38.48998 -6.05884 1.000 35.21915 14 SER C O 1
ATOM 3726 N N . ARG C 1 39 ? -55.93394 36.53261 -6.43616 1.000 26.30953 15 ARG C N 1
ATOM 3727 C CA . ARG C 1 39 ? -55.37482 35.87323 -5.26340 1.000 27.53986 15 ARG C CA 1
ATOM 3728 C C . ARG C 1 39 ? -55.02225 34.43948 -5.62010 1.000 22.74367 15 ARG C C 1
ATOM 3729 O O . ARG C 1 39 ? -55.45017 33.91310 -6.64937 1.000 22.52688 15 ARG C O 1
ATOM 3737 N N . GLY C 1 40 ? -54.24962 33.80818 -4.73889 1.000 22.60291 16 GLY C N 1
ATOM 3738 C CA . GLY C 1 40 ? -54.15063 32.35778 -4.76856 1.000 25.16663 16 GLY C CA 1
ATOM 3739 C C . GLY C 1 40 ? -53.38962 31.83868 -5.97505 1.000 21.74988 16 GLY C C 1
ATOM 3740 O O . GLY C 1 40 ? -52.37332 32.40412 -6.40930 1.000 23.24838 16 GLY C O 1
ATOM 3741 N N . ILE C 1 41 ? -53.88411 30.72131 -6.51390 1.000 19.96577 17 ILE C N 1
ATOM 3742 C CA . ILE C 1 41 ? -53.21658 30.07491 -7.63692 1.000 23.94013 17 ILE C CA 1
ATOM 3743 C C . ILE C 1 41 ? -53.22148 30.98361 -8.86173 1.000 23.48956 17 ILE C C 1
ATOM 3744 O O . ILE C 1 41 ? -52.21104 31.10065 -9.56598 1.000 21.83831 17 ILE C O 1
ATOM 3749 N N . GLY C 1 42 ? -54.35481 31.63231 -9.14385 1.000 20.26050 18 GLY C N 1
ATOM 3750 C CA . GLY C 1 42 ? -54.40117 32.54045 -10.28071 1.000 23.45175 18 GLY C CA 1
ATOM 3751 C C . GLY C 1 42 ? -53.38594 33.66439 -10.17123 1.000 29.37971 18 GLY C C 1
ATOM 3752 O O . GLY C 1 42 ? -52.75417 34.04728 -11.16329 1.000 26.62352 18 GLY C O 1
ATOM 3753 N N . ARG C 1 43 ? -53.20438 34.20017 -8.95846 1.000 24.92689 19 ARG C N 1
ATOM 3754 C CA . ARG C 1 43 ? -52.19166 35.22903 -8.75217 1.000 27.30719 19 ARG C CA 1
ATOM 3755 C C . ARG C 1 43 ? -50.78829 34.68270 -8.98507 1.000 28.39413 19 ARG C C 1
ATOM 3756 O O . ARG C 1 43 ? -49.95330 35.35145 -9.61154 1.000 26.21720 19 ARG C O 1
ATOM 3764 N N . ALA C 1 44 ? -50.49989 33.47921 -8.46925 1.000 22.30845 20 ALA C N 1
ATOM 3765 C CA . ALA C 1 44 ? -49.17903 32.89610 -8.69190 1.000 21.21975 20 ALA C CA 1
ATOM 3766 C C . ALA C 1 44 ? -48.92579 32.67713 -10.17901 1.000 20.95062 20 ALA C C 1
ATOM 3767 O O . ALA C 1 44 ? -47.80539 32.88134 -10.66913 1.000 19.92174 20 ALA C O 1
ATOM 3769 N N . ILE C 1 45 ? -49.97295 32.29616 -10.91240 1.000 18.62337 21 ILE C N 1
ATOM 3770 C CA . ILE C 1 45 ? -49.86999 32.09915 -12.35479 1.000 21.18609 21 ILE C CA 1
ATOM 3771 C C . ILE C 1 45 ? -49.56633 33.41742 -13.05876 1.000 24.38388 21 ILE C C 1
ATOM 3772 O O . ILE C 1 45 ? -48.68731 33.48705 -13.92616 1.000 17.20797 21 ILE C O 1
ATOM 3777 N N . ALA C 1 46 ? -50.34007 34.45796 -12.73885 1.000 22.80228 22 ALA C N 1
ATOM 3778 C CA . ALA C 1 46 ? -50.12501 35.77547 -13.32986 1.000 25.46904 22 ALA C CA 1
ATOM 3779 C C . ALA C 1 46 ? -48.70465 36.26876 -13.06511 1.000 19.02886 22 ALA C C 1
ATOM 3780 O O . ALA C 1 46 ? -48.02247 36.74635 -13.98082 1.000 22.62376 22 ALA C O 1
ATOM 3782 N N . GLU C 1 47 ? -48.22823 36.12286 -11.82168 1.000 22.79250 23 GLU C N 1
ATOM 3783 C CA . GLU C 1 47 ? -46.87075 36.55550 -11.48129 1.000 22.77847 23 GLU C CA 1
ATOM 3784 C C . GLU C 1 47 ? -45.83071 35.78804 -12.28553 1.000 27.73962 23 GLU C C 1
ATOM 3785 O O . GLU C 1 47 ? -44.88684 36.37934 -12.82898 1.000 21.60925 23 GLU C O 1
ATOM 3791 N N . ARG C 1 48 ? -45.97651 34.45554 -12.35771 1.000 23.24626 24 ARG C N 1
ATOM 3792 C CA . ARG C 1 48 ? -44.99807 33.65577 -13.08686 1.000 22.47319 24 ARG C CA 1
ATOM 3793 C C . ARG C 1 48 ? -45.01875 33.96038 -14.58337 1.000 15.37816 24 ARG C C 1
ATOM 3794 O O . ARG C 1 48 ? -43.95571 34.06952 -15.20854 1.000 20.35197 24 ARG C O 1
ATOM 3802 N N . LEU C 1 49 ? -46.20520 34.10190 -15.18323 1.000 15.92847 25 LEU C N 1
ATOM 3803 C CA . LEU C 1 49 ? -46.25878 34.40226 -16.61472 1.000 19.20775 25 LEU C CA 1
ATOM 3804 C C . LEU C 1 49 ? -45.67355 35.78310 -16.90792 1.000 23.70181 25 LEU C C 1
ATOM 3805 O O . LEU C 1 49 ? -44.96429 35.96958 -17.90716 1.000 21.25815 25 LEU C O 1
ATOM 3810 N N . ALA C 1 50 ? -45.93642 36.75595 -16.03558 1.000 22.85621 26 ALA C N 1
ATOM 3811 C CA . ALA C 1 50 ? -45.32088 38.07119 -16.20183 1.000 27.56115 26 ALA C CA 1
ATOM 3812 C C . ALA C 1 50 ? -43.80529 37.97097 -16.13132 1.000 21.89662 26 ALA C C 1
ATOM 3813 O O . ALA C 1 50 ? -43.09680 38.58449 -16.93998 1.000 21.72225 26 ALA C O 1
ATOM 3815 N N . GLN C 1 51 ? -43.29101 37.16092 -15.19686 1.000 27.23186 27 GLN C N 1
ATOM 3816 C CA . GLN C 1 51 ? -41.84803 36.94481 -15.09372 1.000 21.65697 27 GLN C CA 1
ATOM 3817 C C . GLN C 1 51 ? -41.26649 36.33579 -16.36462 1.000 29.36886 27 GLN C C 1
ATOM 3818 O O . GLN C 1 51 ? -40.14700 36.67242 -16.77123 1.000 24.16483 27 GLN C O 1
ATOM 3824 N N . ASP C 1 52 ? -41.98083 35.38010 -16.95849 1.000 26.26311 28 ASP C N 1
ATOM 3825 C CA . ASP C 1 52 ? -41.57411 34.73679 -18.19932 1.000 22.47732 28 ASP C CA 1
ATOM 3826 C C . ASP C 1 52 ? -41.66411 35.66035 -19.40920 1.000 22.27427 28 ASP C C 1
ATOM 3827 O O . ASP C 1 52 ? -41.25651 35.25412 -20.50115 1.000 21.22954 28 ASP C O 1
ATOM 3832 N N . GLY C 1 53 ? -42.22972 36.86121 -19.26721 1.000 22.78674 29 GLY C N 1
ATOM 3833 C CA . GLY C 1 53 ? -42.26573 37.82667 -20.35258 1.000 23.68420 29 GLY C CA 1
ATOM 3834 C C . GLY C 1 53 ? -43.63239 38.11644 -20.93603 1.000 26.53055 29 GLY C C 1
ATOM 3835 O O . GLY C 1 53 ? -43.72061 38.92071 -21.87150 1.000 26.32150 29 GLY C O 1
ATOM 3836 N N . PHE C 1 54 ? -44.69811 37.48466 -20.44276 1.000 20.12373 30 PHE C N 1
ATOM 3837 C CA . PHE C 1 54 ? -46.03829 37.79844 -20.91022 1.000 20.86190 30 PHE C CA 1
ATOM 3838 C C . PHE C 1 54 ? -46.50516 39.12323 -20.31786 1.000 27.17869 30 PHE C C 1
ATOM 3839 O O . PHE C 1 54 ? -46.25044 39.41388 -19.14512 1.000 25.42468 30 PHE C O 1
ATOM 3847 N N . TYR C 1 55 ? -47.18036 39.92848 -21.13817 1.000 25.53549 31 TYR C N 1
ATOM 3848 C CA . TYR C 1 55 ? -48.13553 40.88792 -20.60035 1.000 25.40245 31 TYR C CA 1
ATOM 3849 C C . TYR C 1 55 ? -49.30120 40.10395 -20.01432 1.000 25.60910 31 TYR C C 1
ATOM 3850 O O . TYR C 1 55 ? -49.77832 39.14983 -20.62403 1.000 25.53383 31 TYR C O 1
ATOM 3859 N N . VAL C 1 56 ? -49.79138 40.51442 -18.84753 1.000 27.01586 32 VAL C N 1
ATOM 3860 C CA . VAL C 1 56 ? -50.84470 39.76299 -18.17410 1.000 23.06624 32 VAL C CA 1
ATOM 3861 C C . VAL C 1 56 ? -52.06999 40.63977 -17.92643 1.000 26.41379 32 VAL C C 1
ATOM 3862 O O . VAL C 1 56 ? -51.98650 41.69439 -17.27282 1.000 26.46079 32 VAL C O 1
ATOM 3866 N N . ILE C 1 57 ? -53.20627 40.20162 -18.46267 1.000 25.89840 33 ILE C N 1
ATOM 3867 C CA . ILE C 1 57 ? -54.50128 40.69564 -18.01582 1.000 21.39760 33 ILE C CA 1
ATOM 3868 C C . ILE C 1 57 ? -54.88619 39.89873 -16.76816 1.000 29.45955 33 ILE C C 1
ATOM 3869 O O . ILE C 1 57 ? -55.12336 38.68260 -16.83306 1.000 19.02893 33 ILE C O 1
ATOM 3874 N N . VAL C 1 58 ? -54.91227 40.58891 -15.62786 1.000 25.78938 34 VAL C N 1
ATOM 3875 C CA . VAL C 1 58 ? -55.43012 40.10277 -14.35043 1.000 29.46251 34 VAL C CA 1
ATOM 3876 C C . VAL C 1 58 ? -56.94501 40.29449 -14.37938 1.000 33.01660 34 VAL C C 1
ATOM 3877 O O . VAL C 1 58 ? -57.44848 41.40757 -14.18312 1.000 26.96273 34 VAL C O 1
ATOM 3881 N N . ASN C 1 59 ? -57.68304 39.22208 -14.65324 1.000 19.73390 35 ASN C N 1
ATOM 3882 C CA . ASN C 1 59 ? -59.13469 39.32370 -14.69233 1.000 25.21464 35 ASN C CA 1
ATOM 3883 C C . ASN C 1 59 ? -59.70789 39.07733 -13.30196 1.000 31.82328 35 ASN C C 1
ATOM 3884 O O . ASN C 1 59 ? -59.15712 38.30274 -12.51182 1.000 29.17370 35 ASN C O 1
ATOM 3889 N N . TYR C 1 60 ? -60.81371 39.76058 -13.00234 1.000 33.71115 36 TYR C N 1
ATOM 3890 C CA . TYR C 1 60 ? -61.44696 39.61183 -11.69385 1.000 33.36098 36 TYR C CA 1
ATOM 3891 C C . TYR C 1 60 ? -62.94072 39.87128 -11.81640 1.000 35.52212 36 TYR C C 1
ATOM 3892 O O . TYR C 1 60 ? -63.40758 40.50530 -12.76749 1.000 31.59965 36 TYR C O 1
ATOM 3901 N N . ALA C 1 61 ? -63.68865 39.37704 -10.82762 1.000 35.13545 37 ALA C N 1
ATOM 3902 C CA . ALA C 1 61 ? -65.14510 39.42652 -10.85683 1.000 39.37835 37 ALA C CA 1
ATOM 3903 C C . ALA C 1 61 ? -65.72861 40.47290 -9.91413 1.000 47.06753 37 ALA C C 1
ATOM 3904 O O . ALA C 1 61 ? -66.65251 41.20066 -10.29409 1.000 49.20639 37 ALA C O 1
ATOM 3906 N N . GLY C 1 62 ? -65.21849 40.56169 -8.69013 1.000 43.39546 38 GLY C N 1
ATOM 3907 C CA . GLY C 1 62 ? -65.84103 41.41849 -7.70167 1.000 46.72074 38 GLY C CA 1
ATOM 3908 C C . GLY C 1 62 ? -65.13924 42.74520 -7.52236 1.000 48.27473 38 GLY C C 1
ATOM 3909 O O . GLY C 1 62 ? -65.15985 43.59814 -8.41913 1.000 40.17361 38 GLY C O 1
ATOM 3910 N N . ASN C 1 63 ? -64.51329 42.92978 -6.36553 1.000 48.01865 39 ASN C N 1
ATOM 3911 C CA . ASN C 1 63 ? -63.78296 44.15413 -6.09179 1.000 53.25077 39 ASN C CA 1
ATOM 3912 C C . ASN C 1 63 ? -62.32507 44.01367 -6.51424 1.000 54.87088 39 ASN C C 1
ATOM 3913 O O . ASN C 1 63 ? -61.71368 42.94987 -6.37537 1.000 53.25518 39 ASN C O 1
ATOM 3918 N N . LYS C 1 64 ? -61.76524 45.12818 -6.98806 1.000 54.51357 40 LYS C N 1
ATOM 3919 C CA . LYS C 1 64 ? -60.52531 45.17634 -7.75156 1.000 49.44907 40 LYS C CA 1
ATOM 3920 C C . LYS C 1 64 ? -59.27609 45.40026 -6.90891 1.000 42.86624 40 LYS C C 1
ATOM 3921 O O . LYS C 1 64 ? -58.17804 45.44351 -7.47262 1.000 45.59195 40 LYS C O 1
ATOM 3927 N N . ALA C 1 65 ? -59.40146 45.57335 -5.59280 1.000 45.40402 41 ALA C N 1
ATOM 3928 C CA . ALA C 1 65 ? -58.22982 45.91000 -4.78534 1.000 42.66681 41 ALA C CA 1
ATOM 3929 C C . ALA C 1 65 ? -57.13802 44.85253 -4.92109 1.000 40.53406 41 ALA C C 1
ATOM 3930 O O . ALA C 1 65 ? -55.96326 45.17730 -5.13769 1.000 40.70706 41 ALA C O 1
ATOM 3932 N N . HIS C 1 66 ? -57.50914 43.57334 -4.80678 1.000 41.74677 42 HIS C N 1
ATOM 3933 C CA . HIS C 1 66 ? -56.50776 42.51312 -4.90357 1.000 39.40923 42 HIS C CA 1
ATOM 3934 C C . HIS C 1 66 ? -55.95414 42.40371 -6.32168 1.000 33.60276 42 HIS C C 1
ATOM 3935 O O . HIS C 1 66 ? -54.74130 42.25163 -6.51119 1.000 34.62292 42 HIS C O 1
ATOM 3942 N N . ALA C 1 67 ? -56.82972 42.48752 -7.32840 1.000 32.73245 43 ALA C N 1
ATOM 3943 C CA . ALA C 1 67 ? -56.37184 42.47347 -8.71360 1.000 32.96968 43 ALA C CA 1
ATOM 3944 C C . ALA C 1 67 ? -55.40268 43.62024 -8.98544 1.000 37.50387 43 ALA C C 1
ATOM 3945 O O . ALA C 1 67 ? -54.34359 43.41922 -9.59396 1.000 32.91674 43 ALA C O 1
ATOM 3947 N N . GLN C 1 68 ? -55.74339 44.82787 -8.53017 1.000 34.75367 44 GLN C N 1
ATOM 3948 C CA . GLN C 1 68 ? -54.84253 45.96080 -8.70419 1.000 39.27739 44 GLN C CA 1
ATOM 3949 C C . GLN C 1 68 ? -53.52490 45.73632 -7.98056 1.000 31.92750 44 GLN C C 1
ATOM 3950 O O . GLN C 1 68 ? -52.47010 46.18445 -8.44682 1.000 33.32664 44 GLN C O 1
ATOM 3956 N N . ALA C 1 69 ? -53.56766 45.07219 -6.82475 1.000 31.58903 45 ALA C N 1
ATOM 3957 C CA . ALA C 1 69 ? -52.33142 44.75627 -6.11301 1.000 33.64593 45 ALA C CA 1
ATOM 3958 C C . ALA C 1 69 ? -51.45101 43.82749 -6.94134 1.000 31.77851 45 ALA C C 1
ATOM 3959 O O . ALA C 1 69 ? -50.22973 44.01330 -7.02438 1.000 31.43538 45 ALA C O 1
ATOM 3961 N N . THR C 1 70 ? -52.06465 42.82425 -7.56597 1.000 36.10127 46 THR C N 1
ATOM 3962 C CA . THR C 1 70 ? -51.32853 41.92436 -8.45244 1.000 31.93614 46 THR C CA 1
ATOM 3963 C C . THR C 1 70 ? -50.69588 42.69056 -9.60960 1.000 32.00340 46 THR C C 1
ATOM 3964 O O . THR C 1 70 ? -49.51259 42.49910 -9.92908 1.000 29.43434 46 THR C O 1
ATOM 3968 N N . VAL C 1 71 ? -51.49525 43.53342 -10.27657 1.000 30.03534 47 VAL C N 1
ATOM 3969 C CA . VAL C 1 71 ? -50.98702 44.33737 -11.38855 1.000 29.25552 47 VAL C CA 1
ATOM 3970 C C . VAL C 1 71 ? -49.78270 45.15249 -10.94050 1.000 33.66533 47 VAL C C 1
ATOM 3971 O O . VAL C 1 71 ? -48.75313 45.20544 -11.62932 1.000 31.98768 47 VAL C O 1
ATOM 3975 N N . GLU C 1 72 ? -49.89216 45.80707 -9.78014 1.000 34.87891 48 GLU C N 1
ATOM 3976 C CA . GLU C 1 72 ? -48.78801 46.65620 -9.34408 1.000 37.89268 48 GLU C CA 1
ATOM 3977 C C . GLU C 1 72 ? -47.56112 45.83423 -8.98833 1.000 37.59903 48 GLU C C 1
ATOM 3978 O O . GLU C 1 72 ? -46.43518 46.27603 -9.23504 1.000 33.79913 48 GLU C O 1
ATOM 3984 N N . HIS C 1 73 ? -47.74219 44.63295 -8.43397 1.000 33.85152 49 HIS C N 1
ATOM 3985 C CA . HIS C 1 73 ? -46.56675 43.81320 -8.14714 1.000 37.93569 49 HIS C CA 1
ATOM 3986 C C . HIS C 1 73 ? -45.87159 43.37548 -9.43697 1.000 33.64370 49 HIS C C 1
ATOM 3987 O O . HIS C 1 73 ? -44.63495 43.39668 -9.52507 1.000 31.29880 49 HIS C O 1
ATOM 3994 N N . ILE C 1 74 ? -46.65627 42.99143 -10.44894 1.000 31.28406 50 ILE C N 1
ATOM 3995 C CA . ILE C 1 74 ? -46.09386 42.63311 -11.75160 1.000 30.26361 50 ILE C CA 1
ATOM 3996 C C . ILE C 1 74 ? -45.32484 43.81460 -12.34621 1.000 32.02640 50 ILE C C 1
ATOM 3997 O O . ILE C 1 74 ? -44.20369 43.66426 -12.84793 1.000 26.99169 50 ILE C O 1
ATOM 4002 N N . ILE C 1 75 ? -45.91993 45.00951 -12.30499 1.000 32.89578 51 ILE C N 1
ATOM 4003 C CA . ILE C 1 75 ? -45.25429 46.18247 -12.87799 1.000 29.71031 51 ILE C CA 1
ATOM 4004 C C . ILE C 1 75 ? -43.97241 46.49350 -12.11854 1.000 28.55301 51 ILE C C 1
ATOM 4005 O O . ILE C 1 75 ? -42.92922 46.77464 -12.72323 1.000 34.38901 51 ILE C O 1
ATOM 4010 N N . GLU C 1 76 ? -44.01691 46.41882 -10.78429 1.000 34.55600 52 GLU C N 1
ATOM 4011 C CA . GLU C 1 76 ? -42.82994 46.69184 -9.97791 1.000 35.08849 52 GLU C CA 1
ATOM 4012 C C . GLU C 1 76 ? -41.72103 45.69237 -10.25927 1.000 38.99301 52 GLU C C 1
ATOM 4013 O O . GLU C 1 76 ? -40.53730 46.04569 -10.20464 1.000 40.46929 52 GLU C O 1
ATOM 4019 N N . GLN C 1 77 ? -42.07418 44.44438 -10.56314 1.000 40.71155 53 GLN C N 1
ATOM 4020 C CA . GLN C 1 77 ? -41.06166 43.45775 -10.91527 1.000 38.14094 53 GLN C CA 1
ATOM 4021 C C . GLN C 1 77 ? -40.52891 43.62654 -12.33915 1.000 37.34919 53 GLN C C 1
ATOM 4022 O O . GLN C 1 77 ? -39.62574 42.88390 -12.73705 1.000 38.33460 53 GLN C O 1
ATOM 4028 N N . GLY C 1 78 ? -41.05853 44.57151 -13.11303 1.000 35.08650 54 GLY C N 1
ATOM 4029 C CA . GLY C 1 78 ? -40.57465 44.83822 -14.45523 1.000 35.89310 54 GLY C CA 1
ATOM 4030 C C . GLY C 1 78 ? -41.47542 44.37733 -15.58940 1.000 34.85068 54 GLY C C 1
ATOM 4031 O O . GLY C 1 78 ? -41.05855 44.44094 -16.75625 1.000 27.29421 54 GLY C O 1
ATOM 4032 N N . GLY C 1 79 ? -42.69500 43.93171 -15.29092 1.000 23.71168 55 GLY C N 1
ATOM 4033 C CA . GLY C 1 79 ? -43.59169 43.40232 -16.28994 1.000 20.92605 55 GLY C CA 1
ATOM 4034 C C . GLY C 1 79 ? -44.59873 44.43278 -16.77079 1.000 31.14001 55 GLY C C 1
ATOM 4035 O O . GLY C 1 79 ? -44.51064 45.63191 -16.49346 1.000 27.46385 55 GLY C O 1
ATOM 4036 N N . GLN C 1 80 ? -45.57474 43.93843 -17.51321 1.000 23.10852 56 GLN C N 1
ATOM 4037 C CA . GLN C 1 80 ? -46.69111 44.73700 -17.97222 1.000 25.09536 56 GLN C CA 1
ATOM 4038 C C . GLN C 1 80 ? -47.96491 43.98909 -17.62473 1.000 29.75606 56 GLN C C 1
ATOM 4039 O O . GLN C 1 80 ? -48.08153 42.78961 -17.89951 1.000 25.00765 56 GLN C O 1
ATOM 4045 N N . ALA C 1 81 ? -48.90683 44.68939 -17.00895 1.000 27.22655 57 ALA C N 1
ATOM 4046 C CA . ALA C 1 81 ? -50.13832 44.04133 -16.60768 1.000 27.69337 57 ALA C CA 1
ATOM 4047 C C . ALA C 1 81 ? -51.22577 45.08998 -16.46908 1.000 33.55965 57 ALA C C 1
ATOM 4048 O O . ALA C 1 81 ? -50.96456 46.29099 -16.32010 1.000 28.54143 57 ALA C O 1
ATOM 4050 N N . SER C 1 82 ? -52.45463 44.61190 -16.53936 1.000 27.71747 58 SER C N 1
ATOM 4051 C CA . SER C 1 82 ? -53.58081 45.46155 -16.19308 1.000 33.23482 58 SER C CA 1
ATOM 4052 C C . SER C 1 82 ? -54.71129 44.56004 -15.73540 1.000 33.11412 58 SER C C 1
ATOM 4053 O O . SER C 1 82 ? -54.76845 43.38463 -16.10370 1.000 31.42170 58 SER C O 1
ATOM 4056 N N . ALA C 1 83 ? -55.58375 45.10236 -14.90210 1.000 29.04993 59 ALA C N 1
ATOM 4057 C CA . ALA C 1 83 ? -56.71165 44.35093 -14.38002 1.000 28.67980 59 ALA C CA 1
ATOM 4058 C C . ALA C 1 83 ? -57.96789 44.71595 -15.15092 1.000 35.34408 59 ALA C C 1
ATOM 4059 O O . ALA C 1 83 ? -58.20098 45.88711 -15.46276 1.000 37.87652 59 ALA C O 1
ATOM 4061 N N . ILE C 1 84 ? -58.76787 43.70427 -15.46536 1.000 26.45011 60 ILE C N 1
ATOM 4062 C CA . ILE C 1 84 ? -60.03506 43.89094 -16.15755 1.000 25.64415 60 ILE C CA 1
ATOM 4063 C C . ILE C 1 84 ? -61.11488 43.14009 -15.39200 1.000 37.25198 60 ILE C C 1
ATOM 4064 O O . ILE C 1 84 ? -60.93142 41.96937 -15.02228 1.000 33.44100 60 ILE C O 1
ATOM 4069 N N . GLN C 1 85 ? -62.23114 43.82140 -15.15468 1.000 34.53047 61 GLN C N 1
ATOM 4070 C CA . GLN C 1 85 ? -63.37749 43.24665 -14.47054 1.000 33.92568 61 GLN C CA 1
ATOM 4071 C C . GLN C 1 85 ? -64.21972 42.44145 -15.44761 1.000 31.42155 61 GLN C C 1
ATOM 4072 O O . GLN C 1 85 ? -64.51678 42.91048 -16.55025 1.000 35.54919 61 GLN C O 1
ATOM 4078 N N . ALA C 1 86 ? -64.61331 41.23452 -15.03429 1.000 30.21510 62 ALA C N 1
ATOM 4079 C CA . ALA C 1 86 ? -65.63522 40.45741 -15.72946 1.000 31.69987 62 ALA C CA 1
ATOM 4080 C C . ALA C 1 86 ? -66.05595 39.23994 -14.91742 1.000 37.74001 62 ALA C C 1
ATOM 4081 O O . ALA C 1 86 ? -65.20578 38.51431 -14.39829 1.000 37.76180 62 ALA C O 1
ATOM 4083 N N . ASP C 1 87 ? -67.36531 39.01218 -14.81144 1.000 39.40960 63 ASP C N 1
ATOM 4084 C CA . ASP C 1 87 ? -67.90809 37.74667 -14.32864 1.000 37.75410 63 ASP C CA 1
ATOM 4085 C C . ASP C 1 87 ? -67.79793 36.71465 -15.44711 1.000 35.44464 63 ASP C C 1
ATOM 4086 O O . ASP C 1 87 ? -68.43986 36.86296 -16.49517 1.000 30.80252 63 ASP C O 1
ATOM 4091 N N . VAL C 1 88 ? -67.00291 35.66053 -15.22142 1.000 30.36235 64 VAL C N 1
ATOM 4092 C CA . VAL C 1 88 ? -66.76197 34.68558 -16.28188 1.000 32.36921 64 VAL C CA 1
ATOM 4093 C C . VAL C 1 88 ? -68.02431 33.93698 -16.68783 1.000 33.84459 64 VAL C C 1
ATOM 4094 O O . VAL C 1 88 ? -68.10281 33.44921 -17.82036 1.000 34.88188 64 VAL C O 1
ATOM 4098 N N . ALA C 1 89 ? -69.01845 33.82136 -15.80360 1.000 27.90932 65 ALA C N 1
ATOM 4099 C CA . ALA C 1 89 ? -70.25614 33.14695 -16.17987 1.000 29.59296 65 ALA C CA 1
ATOM 4100 C C . ALA C 1 89 ? -71.25003 34.07004 -16.88238 1.000 33.24046 65 ALA C C 1
ATOM 4101 O O . ALA C 1 89 ? -72.34015 33.61776 -17.24877 1.000 29.37670 65 ALA C O 1
ATOM 4103 N N . ASN C 1 90 ? -70.89214 35.33620 -17.10082 1.000 38.69662 66 ASN C N 1
ATOM 4104 C CA . ASN C 1 90 ? -71.75619 36.31887 -17.75271 1.000 29.61809 66 ASN C CA 1
ATOM 4105 C C . ASN C 1 90 ? -71.32957 36.46506 -19.20993 1.000 28.29489 66 ASN C C 1
ATOM 4106 O O . ASN C 1 90 ? -70.22772 36.95177 -19.48507 1.000 32.98538 66 ASN C O 1
ATOM 4111 N N . GLU C 1 91 ? -72.21861 36.08796 -20.13696 1.000 26.75744 67 GLU C N 1
ATOM 4112 C CA . GLU C 1 91 ? -71.85418 36.03672 -21.55512 1.000 31.86111 67 GLU C CA 1
ATOM 4113 C C . GLU C 1 91 ? -71.38743 37.39599 -22.08325 1.000 35.38869 67 GLU C C 1
ATOM 4114 O O . GLU C 1 91 ? -70.38462 37.47752 -22.81117 1.000 31.30243 67 GLU C O 1
ATOM 4120 N N . HIS C 1 92 ? -72.08275 38.47760 -21.71019 1.000 29.85851 68 HIS C N 1
ATOM 4121 C CA . HIS C 1 92 ? -71.73962 39.79458 -22.24897 1.000 32.88666 68 HIS C CA 1
ATOM 4122 C C . HIS C 1 92 ? -70.45480 40.33673 -21.63204 1.000 30.06668 68 HIS C C 1
ATOM 4123 O O . HIS C 1 92 ? -69.62050 40.93644 -22.33016 1.000 33.87858 68 HIS C O 1
ATOM 4130 N N . GLU C 1 93 ? -70.27085 40.13627 -20.32659 1.000 30.04695 69 GLU C N 1
ATOM 4131 C CA . GLU C 1 93 ? -69.03558 40.59171 -19.70798 1.000 32.04310 69 GLU C CA 1
ATOM 4132 C C . GLU C 1 93 ? -67.83777 39.81109 -20.23413 1.000 29.85767 69 GLU C C 1
ATOM 4133 O O . GLU C 1 93 ? -66.76558 40.38944 -20.41007 1.000 24.37683 69 GLU C O 1
ATOM 4139 N N . VAL C 1 94 ? -68.00524 38.52140 -20.54587 1.000 28.85279 70 VAL C N 1
ATOM 4140 C CA . VAL C 1 94 ? -66.88634 37.76850 -21.11111 1.000 31.76884 70 VAL C CA 1
ATOM 4141 C C . VAL C 1 94 ? -66.57367 38.24457 -22.52715 1.000 24.97732 70 VAL C C 1
ATOM 4142 O O . VAL C 1 94 ? -65.39988 38.32714 -22.92434 1.000 25.28509 70 VAL C O 1
ATOM 4146 N N . SER C 1 95 ? -67.61168 38.53609 -23.32248 1.000 27.65538 71 SER C N 1
ATOM 4147 C CA . SER C 1 95 ? -67.37954 39.10946 -24.64811 1.000 29.04513 71 SER C CA 1
ATOM 4148 C C . SER C 1 95 ? -66.53934 40.37130 -24.55351 1.000 28.68570 71 SER C C 1
ATOM 4149 O O . SER C 1 95 ? -65.52721 40.53393 -25.26414 1.000 31.10726 71 SER C O 1
ATOM 4152 N N . ARG C 1 96 ? -66.95436 41.27736 -23.67278 1.000 28.31799 72 ARG C N 1
ATOM 4153 C CA . ARG C 1 96 ? -66.21390 42.51776 -23.49866 1.000 31.38061 72 ARG C CA 1
ATOM 4154 C C . ARG C 1 96 ? -64.80298 42.24353 -22.98561 1.000 32.87318 72 ARG C C 1
ATOM 4155 O O . ARG C 1 96 ? -63.83881 42.89836 -23.40756 1.000 26.18266 72 ARG C O 1
ATOM 4163 N N . LEU C 1 97 ? -64.66311 41.27045 -22.07664 1.000 28.82351 73 LEU C N 1
ATOM 4164 C CA . LEU C 1 97 ? -63.35321 40.92187 -21.53115 1.000 26.73823 73 LEU C CA 1
ATOM 4165 C C . LEU C 1 97 ? -62.37430 40.56755 -22.64007 1.000 26.33513 73 LEU C C 1
ATOM 4166 O O . LEU C 1 97 ? -61.23646 41.05452 -22.66721 1.000 20.63669 73 LEU C O 1
ATOM 4171 N N . PHE C 1 98 ? -62.80143 39.69681 -23.55606 1.000 24.37580 74 PHE C N 1
ATOM 4172 C CA . PHE C 1 98 ? -61.90586 39.26014 -24.62205 1.000 25.75329 74 PHE C CA 1
ATOM 4173 C C . PHE C 1 98 ? -61.62420 40.38841 -25.61155 1.000 26.95753 74 PHE C C 1
ATOM 4174 O O . PHE C 1 98 ? -60.47757 40.55794 -26.05868 1.000 26.32118 74 PHE C O 1
ATOM 4182 N N . GLN C 1 99 ? -62.64541 41.18534 -25.94413 1.000 28.02534 75 GLN C N 1
ATOM 4183 C CA . GLN C 1 99 ? -62.41732 42.32925 -26.82636 1.000 25.87510 75 GLN C CA 1
ATOM 4184 C C . GLN C 1 99 ? -61.37773 43.27468 -26.23721 1.000 24.67678 75 GLN C C 1
ATOM 4185 O O . GLN C 1 99 ? -60.44403 43.69572 -26.93151 1.000 25.93454 75 GLN C O 1
ATOM 4191 N N . GLU C 1 100 ? -61.51009 43.59994 -24.94311 1.000 23.08262 76 GLU C N 1
ATOM 4192 C CA . GLU C 1 100 ? -60.57899 44.51978 -24.29114 1.000 29.90348 76 GLU C CA 1
ATOM 4193 C C . GLU C 1 100 ? -59.18810 43.91598 -24.14766 1.000 29.34479 76 GLU C C 1
ATOM 4194 O O . GLU C 1 100 ? -58.18108 44.61570 -24.31913 1.000 21.26852 76 GLU C O 1
ATOM 4200 N N . ALA C 1 101 ? -59.10896 42.63534 -23.77515 1.000 28.14660 77 ALA C N 1
ATOM 4201 C CA . ALA C 1 101 ? -57.81155 42.00710 -23.56250 1.000 26.32862 77 ALA C CA 1
ATOM 4202 C C . ALA C 1 101 ? -57.01271 41.96782 -24.85656 1.000 22.73092 77 ALA C C 1
ATOM 4203 O O . ALA C 1 101 ? -55.82781 42.32610 -24.88085 1.000 23.77480 77 ALA C O 1
ATOM 4205 N N . LYS C 1 102 ? -57.65649 41.54351 -25.95060 1.000 23.00629 78 LYS C N 1
ATOM 4206 C CA . LYS C 1 102 ? -56.96016 41.46040 -27.23209 1.000 19.58535 78 LYS C CA 1
ATOM 4207 C C . LYS C 1 102 ? -56.48752 42.82883 -27.70888 1.000 27.91321 78 LYS C C 1
ATOM 4208 O O . LYS C 1 102 ? -55.43218 42.93174 -28.34262 1.000 26.18691 78 LYS C O 1
ATOM 4214 N N . ALA C 1 103 ? -57.24885 43.88588 -27.39819 1.000 23.64899 79 ALA C N 1
ATOM 4215 C CA . ALA C 1 103 ? -56.97948 45.22412 -27.91172 1.000 29.43917 79 ALA C CA 1
ATOM 4216 C C . ALA C 1 103 ? -55.73085 45.85190 -27.30881 1.000 31.41662 79 ALA C C 1
ATOM 4217 O O . ALA C 1 103 ? -55.22299 46.82977 -27.86403 1.000 36.33040 79 ALA C O 1
ATOM 4219 N N . ILE C 1 104 ? -55.22982 45.32655 -26.18905 1.000 23.16326 80 ILE C N 1
ATOM 4220 C CA . ILE C 1 104 ? -54.09059 45.95327 -25.52693 1.000 27.84380 80 ILE C CA 1
ATOM 4221 C C . ILE C 1 104 ? -52.83995 45.86101 -26.39739 1.000 26.97020 80 ILE C C 1
ATOM 4222 O O . ILE C 1 104 ? -52.12565 46.84970 -26.60210 1.000 26.88038 80 ILE C O 1
ATOM 4227 N N . ASN C 1 105 ? -52.55413 44.67973 -26.92363 1.000 26.00523 81 ASN C N 1
ATOM 4228 C CA . ASN C 1 105 ? -51.37943 44.50530 -27.75861 1.000 27.14515 81 ASN C CA 1
ATOM 4229 C C . ASN C 1 105 ? -51.72402 43.95479 -29.12753 1.000 28.25208 81 ASN C C 1
ATOM 4230 O O . ASN C 1 105 ? -50.81596 43.75901 -29.94231 1.000 25.03475 81 ASN C O 1
ATOM 4235 N N . GLY C 1 106 ? -53.00467 43.71411 -29.40837 1.000 19.46644 82 GLY C N 1
ATOM 4236 C CA . GLY C 1 106 ? -53.44541 43.23423 -30.69963 1.000 28.08159 82 GLY C CA 1
ATOM 4237 C C . GLY C 1 106 ? -53.61965 41.73210 -30.78632 1.000 25.35548 82 GLY C C 1
ATOM 4238 O O . GLY C 1 106 ? -54.26924 41.25037 -31.72413 1.000 20.39636 82 GLY C O 1
ATOM 4239 N N . ARG C 1 107 ? -53.06618 40.98659 -29.83042 1.000 21.38633 83 ARG C N 1
ATOM 4240 C CA . ARG C 1 107 ? -53.14869 39.53027 -29.81183 1.000 21.31208 83 ARG C CA 1
ATOM 4241 C C . ARG C 1 107 ? -53.40389 39.06258 -28.39124 1.000 20.93958 83 ARG C C 1
ATOM 4242 O O . ARG C 1 107 ? -52.96575 39.69233 -27.42995 1.000 22.99747 83 ARG C O 1
ATOM 4250 N N . LEU C 1 108 ? -54.08695 37.92909 -28.27194 1.000 24.02187 84 LEU C N 1
ATOM 4251 C CA . LEU C 1 108 ? -54.26645 37.23840 -26.99638 1.000 26.41373 84 LEU C CA 1
ATOM 4252 C C . LEU C 1 108 ? -53.66252 35.84660 -27.17783 1.000 19.26865 84 LEU C C 1
ATOM 4253 O O . LEU C 1 108 ? -54.32332 34.93922 -27.68819 1.000 23.52006 84 LEU C O 1
ATOM 4258 N N . ASP C 1 109 ? -52.40782 35.68263 -26.76484 1.000 21.31018 85 ASP C N 1
ATOM 4259 C CA . ASP C 1 109 ? -51.66634 34.46205 -27.08650 1.000 23.87584 85 ASP C CA 1
ATOM 4260 C C . ASP C 1 109 ? -52.07245 33.28780 -26.20212 1.000 21.53375 85 ASP C C 1
ATOM 4261 O O . ASP C 1 109 ? -52.23512 32.16563 -26.69186 1.000 21.39111 85 ASP C O 1
ATOM 4266 N N . VAL C 1 110 ? -52.19699 33.52008 -24.89485 1.000 21.24878 86 VAL C N 1
ATOM 4267 C CA . VAL C 1 110 ? -52.39131 32.44934 -23.91741 1.000 22.11901 86 VAL C CA 1
ATOM 4268 C C . VAL C 1 110 ? -53.58982 32.81686 -23.05967 1.000 24.26178 86 VAL C C 1
ATOM 4269 O O . VAL C 1 110 ? -53.70361 33.96840 -22.62249 1.000 20.84798 86 VAL C O 1
ATOM 4273 N N . VAL C 1 111 ? -54.48249 31.85483 -22.82782 1.000 19.19321 87 VAL C N 1
ATOM 4274 C CA . VAL C 1 111 ? -55.61735 32.04612 -21.92214 1.000 19.05183 87 VAL C CA 1
ATOM 4275 C C . VAL C 1 111 ? -55.53611 30.98526 -20.82781 1.000 19.99855 87 VAL C C 1
ATOM 4276 O O . VAL C 1 111 ? -55.53643 29.78386 -21.12568 1.000 19.28678 87 VAL C O 1
ATOM 4280 N N . VAL C 1 112 ? -55.45477 31.42630 -19.57170 1.000 18.03677 88 VAL C N 1
ATOM 4281 C CA . VAL C 1 112 ? -55.50278 30.55342 -18.40212 1.000 21.07929 88 VAL C CA 1
ATOM 4282 C C . VAL C 1 112 ? -56.78319 30.87093 -17.63619 1.000 24.34058 88 VAL C C 1
ATOM 4283 O O . VAL C 1 112 ? -57.02939 32.02761 -17.26549 1.000 24.57796 88 VAL C O 1
ATOM 4287 N N . HIS C 1 113 ? -57.57786 29.84701 -17.37671 1.000 19.01392 89 HIS C N 1
ATOM 4288 C CA . HIS C 1 113 ? -58.84407 29.98278 -16.65976 1.000 21.90631 89 HIS C CA 1
ATOM 4289 C C . HIS C 1 113 ? -58.70822 29.32972 -15.28697 1.000 23.42041 89 HIS C C 1
ATOM 4290 O O . HIS C 1 113 ? -58.77119 28.09974 -15.16865 1.000 23.39182 89 HIS C O 1
ATOM 4297 N N . SER C 1 114 ? -58.51001 30.15169 -14.24639 1.000 18.36268 90 SER C N 1
ATOM 4298 C CA . SER C 1 114 ? -58.36564 29.63615 -12.88661 1.000 22.25806 90 SER C CA 1
ATOM 4299 C C . SER C 1 114 ? -59.46157 30.09024 -11.93501 1.000 26.84890 90 SER C C 1
ATOM 4300 O O . SER C 1 114 ? -59.43622 29.69201 -10.76502 1.000 30.19208 90 SER C O 1
ATOM 4303 N N . ALA C 1 115 ? -60.41074 30.90189 -12.38927 1.000 24.18045 91 ALA C N 1
ATOM 4304 C CA . ALA C 1 115 ? -61.48365 31.36412 -11.51708 1.000 29.86093 91 ALA C CA 1
ATOM 4305 C C . ALA C 1 115 ? -62.48050 30.24324 -11.24457 1.000 29.71565 91 ALA C C 1
ATOM 4306 O O . ALA C 1 115 ? -62.87071 29.49524 -12.15100 1.000 25.16153 91 ALA C O 1
ATOM 4308 N N . GLY C 1 116 ? -62.88576 30.12079 -9.98715 1.000 26.09584 92 GLY C N 1
ATOM 4309 C CA . GLY C 1 116 ? -63.81417 29.06795 -9.61537 1.000 26.38710 92 GLY C CA 1
ATOM 4310 C C . GLY C 1 116 ? -64.07461 29.07964 -8.12501 1.000 29.39608 92 GLY C C 1
ATOM 4311 O O . GLY C 1 116 ? -63.34013 29.69999 -7.34617 1.000 26.99252 92 GLY C O 1
ATOM 4312 N N . ILE C 1 117 ? -65.14064 28.36885 -7.74265 1.000 20.41110 93 ILE C N 1
ATOM 4313 C CA . ILE C 1 117 ? -65.57887 28.27240 -6.35660 1.000 21.19239 93 ILE C CA 1
ATOM 4314 C C . ILE C 1 117 ? -65.70304 26.80051 -5.98160 1.000 23.29228 93 ILE C C 1
ATOM 4315 O O . ILE C 1 117 ? -65.88804 25.93056 -6.83583 1.000 18.76964 93 ILE C O 1
ATOM 4320 N N . MET C 1 118 ? -65.61112 26.53172 -4.67888 1.000 20.81095 94 MET C N 1
ATOM 4321 C CA . MET C 1 118 ? -65.58802 25.16308 -4.15973 1.000 21.62568 94 MET C CA 1
ATOM 4322 C C . MET C 1 118 ? -66.49135 25.03911 -2.93370 1.000 23.00669 94 MET C C 1
ATOM 4323 O O . MET C 1 118 ? -66.03567 24.69968 -1.83728 1.000 24.60146 94 MET C O 1
ATOM 4328 N N . PRO C 1 119 ? -67.79307 25.27193 -3.08814 1.000 22.80369 95 PRO C N 1
ATOM 4329 C CA . PRO C 1 119 ? -68.69420 25.06623 -1.95256 1.000 27.50891 95 PRO C CA 1
ATOM 4330 C C . PRO C 1 119 ? -68.90281 23.58052 -1.68519 1.000 23.13900 95 PRO C C 1
ATOM 4331 O O . PRO C 1 119 ? -68.83050 22.74021 -2.58652 1.000 25.05892 95 PRO C O 1
ATOM 4335 N N . MET C 1 120 ? -69.13170 23.26127 -0.41498 1.000 20.58462 96 MET C N 1
ATOM 4336 C CA . MET C 1 120 ? -69.32951 21.89306 0.04614 1.000 21.14978 96 MET C CA 1
ATOM 4337 C C . MET C 1 120 ? -70.82145 21.63877 0.21464 1.000 23.23767 96 MET C C 1
ATOM 4338 O O . MET C 1 120 ? -71.48781 22.37328 0.94391 1.000 19.58701 96 MET C O 1
ATOM 4343 N N . ALA C 1 121 ? -71.33871 20.59562 -0.43623 1.000 17.86954 97 ALA C N 1
ATOM 4344 C CA . ALA C 1 121 ? -72.76314 20.28745 -0.33774 1.000 19.35711 97 ALA C CA 1
ATOM 4345 C C . ALA C 1 121 ? -72.97809 18.83205 -0.72661 1.000 22.62728 97 ALA C C 1
ATOM 4346 O O . ALA C 1 121 ? -72.45023 18.37829 -1.74445 1.000 18.95160 97 ALA C O 1
ATOM 4348 N N . LYS C 1 122 ? -73.71749 18.09694 0.09525 1.000 21.52433 98 LYS C N 1
ATOM 4349 C CA . LYS C 1 122 ? -73.98641 16.70283 -0.21937 1.000 22.58358 98 LYS C CA 1
ATOM 4350 C C . LYS C 1 122 ? -75.04619 16.60585 -1.30762 1.000 21.24736 98 LYS C C 1
ATOM 4351 O O . LYS C 1 122 ? -75.75323 17.56720 -1.60056 1.000 19.83373 98 LYS C O 1
ATOM 4357 N N . ILE C 1 123 ? -75.13999 15.42926 -1.92621 1.000 17.49904 99 ILE C N 1
ATOM 4358 C CA . ILE C 1 123 ? -76.11467 15.22499 -2.99341 1.000 19.05135 99 ILE C CA 1
ATOM 4359 C C . ILE C 1 123 ? -77.46905 14.91473 -2.35836 1.000 21.42635 99 ILE C C 1
ATOM 4360 O O . ILE C 1 123 ? -77.78832 13.75381 -2.08254 1.000 20.83630 99 ILE C O 1
ATOM 4365 N N . THR C 1 124 ? -78.23541 15.96088 -2.07636 1.000 20.53822 100 THR C N 1
ATOM 4366 C CA . THR C 1 124 ? -79.56306 15.95343 -1.47593 1.000 27.77219 100 THR C CA 1
ATOM 4367 C C . THR C 1 124 ? -80.35824 17.07065 -2.13471 1.000 22.54498 100 THR C C 1
ATOM 4368 O O . THR C 1 124 ? -79.77253 18.03889 -2.62440 1.000 21.97864 100 THR C O 1
ATOM 4372 N N . PRO C 1 125 ? -81.69404 16.98781 -2.13649 1.000 21.93523 101 PRO C N 1
ATOM 4373 C CA . PRO C 1 125 ? -82.46404 18.08241 -2.76559 1.000 24.47160 101 PRO C CA 1
ATOM 4374 C C . PRO C 1 125 ? -82.15909 19.45567 -2.17523 1.000 25.56147 101 PRO C C 1
ATOM 4375 O O . PRO C 1 125 ? -82.11389 20.45139 -2.91310 1.000 22.39786 101 PRO C O 1
ATOM 4379 N N . GLU C 1 126 ? -81.88008 19.53278 -0.87169 1.000 24.31243 102 GLU C N 1
ATOM 4380 C CA . GLU C 1 126 ? -81.59304 20.82669 -0.25835 1.000 24.62576 102 GLU C CA 1
ATOM 4381 C C . GLU C 1 126 ? -80.35972 21.48784 -0.85582 1.000 24.45678 102 GLU C C 1
ATOM 4382 O O . GLU C 1 126 ? -80.18926 22.70366 -0.71587 1.000 22.38222 102 GLU C O 1
ATOM 4388 N N . SER C 1 127 ? -79.49313 20.72317 -1.51379 1.000 23.04096 103 SER C N 1
ATOM 4389 C CA . SER C 1 127 ? -78.27514 21.30705 -2.04057 1.000 25.61908 103 SER C CA 1
ATOM 4390 C C . SER C 1 127 ? -78.44870 21.87604 -3.44377 1.000 18.78072 103 SER C C 1
ATOM 4391 O O . SER C 1 127 ? -77.48235 22.42207 -3.97935 1.000 22.67057 103 SER C O 1
ATOM 4394 N N . LEU C 1 128 ? -79.64136 21.77643 -4.03753 1.000 21.19436 104 LEU C N 1
ATOM 4395 C CA . LEU C 1 128 ? -79.83866 22.27094 -5.40354 1.000 23.54679 104 LEU C CA 1
ATOM 4396 C C . LEU C 1 128 ? -79.35434 23.70407 -5.61910 1.000 24.07053 104 LEU C C 1
ATOM 4397 O O . LEU C 1 128 ? -78.72738 23.95914 -6.66388 1.000 23.93956 104 LEU C O 1
ATOM 4402 N N . PRO C 1 129 ? -79.59297 24.66577 -4.71775 1.000 22.79679 105 PRO C N 1
ATOM 4403 C CA . PRO C 1 129 ? -79.07191 26.02078 -4.97498 1.000 24.92503 105 PRO C CA 1
ATOM 4404 C C . PRO C 1 129 ? -77.55984 26.05001 -5.13554 1.000 26.01478 105 PRO C C 1
ATOM 4405 O O . PRO C 1 129 ? -77.06071 26.55837 -6.15086 1.000 20.50677 105 PRO C O 1
ATOM 4409 N N . ASP C 1 130 ? -76.82197 25.46431 -4.18390 1.000 23.84102 106 ASP C N 1
ATOM 4410 C CA . ASP C 1 130 ? -75.36659 25.42541 -4.28095 1.000 23.08071 106 ASP C CA 1
ATOM 4411 C C . ASP C 1 130 ? -74.90799 24.66834 -5.52274 1.000 20.99877 106 ASP C C 1
ATOM 4412 O O . ASP C 1 130 ? -73.96749 25.09580 -6.20761 1.000 23.09797 106 ASP C O 1
ATOM 4417 N N . PHE C 1 131 ? -75.56923 23.55606 -5.84627 1.000 21.47761 107 PHE C N 1
ATOM 4418 C CA . PHE C 1 131 ? -75.26558 22.88288 -7.10498 1.000 19.70971 107 PHE C CA 1
ATOM 4419 C C . PHE C 1 131 ? -75.39335 23.86072 -8.27107 1.000 19.66917 107 PHE C C 1
ATOM 4420 O O . PHE C 1 131 ? -74.45316 24.03434 -9.06115 1.000 19.59057 107 PHE C O 1
ATOM 4428 N N . ASP C 1 132 ? -76.53508 24.55624 -8.35580 1.000 16.89489 108 ASP C N 1
ATOM 4429 C CA . ASP C 1 132 ? -76.72983 25.50678 -9.44691 1.000 19.53622 108 ASP C CA 1
ATOM 4430 C C . ASP C 1 132 ? -75.64014 26.55793 -9.44730 1.000 19.91875 108 ASP C C 1
ATOM 4431 O O . ASP C 1 132 ? -75.19134 26.98871 -10.51614 1.000 21.61299 108 ASP C O 1
ATOM 4436 N N . LYS C 1 133 ? -75.18367 26.97151 -8.25733 1.000 19.63347 109 LYS C N 1
ATOM 4437 C CA . LYS C 1 133 ? -74.16260 28.00757 -8.20760 1.000 19.69194 109 LYS C CA 1
ATOM 4438 C C . LYS C 1 133 ? -72.86604 27.49230 -8.80781 1.000 25.22357 109 LYS C C 1
ATOM 4439 O O . LYS C 1 133 ? -72.30083 28.11579 -9.71769 1.000 21.17152 109 LYS C O 1
ATOM 4445 N N . VAL C 1 134 ? -72.41883 26.30793 -8.36852 1.000 22.22730 110 VAL C N 1
ATOM 4446 C CA . VAL C 1 134 ? -71.08196 25.90366 -8.78441 1.000 18.46038 110 VAL C CA 1
ATOM 4447 C C . VAL C 1 134 ? -71.09784 25.57959 -10.26778 1.000 19.39132 110 VAL C C 1
ATOM 4448 O O . VAL C 1 134 ? -70.24127 26.04878 -11.02917 1.000 21.17080 110 VAL C O 1
ATOM 4452 N N . ILE C 1 135 ? -72.14077 24.87423 -10.71833 1.000 18.20878 111 ILE C N 1
ATOM 4453 C CA . ILE C 1 135 ? -72.28657 24.59625 -12.14112 1.000 18.39940 111 ILE C CA 1
ATOM 4454 C C . ILE C 1 135 ? -72.26829 25.89678 -12.93053 1.000 22.15844 111 ILE C C 1
ATOM 4455 O O . ILE C 1 135 ? -71.56750 26.01333 -13.94532 1.000 20.49437 111 ILE C O 1
ATOM 4460 N N . HIS C 1 136 ? -72.98500 26.91775 -12.44850 1.000 21.18407 112 HIS C N 1
ATOM 4461 C CA . HIS C 1 136 ? -73.01964 28.16073 -13.20675 1.000 18.25089 112 HIS C CA 1
ATOM 4462 C C . HIS C 1 136 ? -71.64875 28.81750 -13.22354 1.000 20.57503 112 HIS C C 1
ATOM 4463 O O . HIS C 1 136 ? -71.17147 29.25950 -14.27849 1.000 21.24489 112 HIS C O 1
ATOM 4470 N N . THR C 1 137 ? -70.97465 28.84199 -12.07669 1.000 19.84072 113 THR C N 1
ATOM 4471 C CA . THR C 1 137 ? -69.72038 29.58771 -12.00402 1.000 21.34864 113 THR C CA 1
ATOM 4472 C C . THR C 1 137 ? -68.57392 28.81352 -12.63117 1.000 25.00103 113 THR C C 1
ATOM 4473 O O . THR C 1 137 ? -67.78268 29.37117 -13.40434 1.000 20.15903 113 THR C O 1
ATOM 4477 N N . ASN C 1 138 ? -68.47445 27.52475 -12.31222 1.000 18.58005 114 ASN C N 1
ATOM 4478 C CA . ASN C 1 138 ? -67.32175 26.73440 -12.71479 1.000 20.78610 114 ASN C CA 1
ATOM 4479 C C . ASN C 1 138 ? -67.47663 26.13862 -14.10557 1.000 22.11013 114 ASN C C 1
ATOM 4480 O O . ASN C 1 138 ? -66.52147 26.14922 -14.88647 1.000 22.31647 114 ASN C O 1
ATOM 4485 N N . LEU C 1 139 ? -68.65531 25.60546 -14.43510 1.000 17.56466 115 LEU C N 1
ATOM 4486 C CA . LEU C 1 139 ? -68.80628 24.90569 -15.70592 1.000 20.62080 115 LEU C CA 1
ATOM 4487 C C . LEU C 1 139 ? -69.20891 25.86165 -16.83264 1.000 19.37805 115 LEU C C 1
ATOM 4488 O O . LEU C 1 139 ? -68.50885 25.96794 -17.84781 1.000 19.93002 115 LEU C O 1
ATOM 4493 N N . ARG C 1 140 ? -70.33178 26.56074 -16.67606 1.000 20.98501 116 ARG C N 1
ATOM 4494 C CA . ARG C 1 140 ? -70.71140 27.55725 -17.67660 1.000 19.74664 116 ARG C CA 1
ATOM 4495 C C . ARG C 1 140 ? -69.60668 28.58962 -17.85230 1.000 21.62248 116 ARG C C 1
ATOM 4496 O O . ARG C 1 140 ? -69.22688 28.93623 -18.98260 1.000 22.49652 116 ARG C O 1
ATOM 4504 N N . GLY C 1 141 ? -69.06812 29.08046 -16.73323 1.000 20.19260 117 GLY C N 1
ATOM 4505 C CA . GLY C 1 141 ? -67.91757 29.95947 -16.80267 1.000 22.71346 117 GLY C CA 1
ATOM 4506 C C . GLY C 1 141 ? -66.81336 29.37945 -17.66052 1.000 22.92496 117 GLY C C 1
ATOM 4507 O O . GLY C 1 141 ? -66.33421 30.02669 -18.60326 1.000 24.19815 117 GLY C O 1
ATOM 4508 N N . ALA C 1 142 ? -66.43144 28.12214 -17.38501 1.000 22.69868 118 ALA C N 1
ATOM 4509 C CA . ALA C 1 142 ? -65.38191 27.49315 -18.18278 1.000 22.45981 118 ALA C CA 1
ATOM 4510 C C . ALA C 1 142 ? -65.78276 27.45421 -19.64777 1.000 21.90846 118 ALA C C 1
ATOM 4511 O O . ALA C 1 142 ? -65.01294 27.86185 -20.53078 1.000 22.15746 118 ALA C O 1
ATOM 4513 N N . PHE C 1 143 ? -67.02975 27.05400 -19.91652 1.000 19.00403 119 PHE C N 1
ATOM 4514 C CA . PHE C 1 143 ? -67.47595 26.99821 -21.30172 1.000 19.85165 119 PHE C CA 1
ATOM 4515 C C . PHE C 1 143 ? -67.33717 28.35962 -21.97159 1.000 26.07609 119 PHE C C 1
ATOM 4516 O O . PHE C 1 143 ? -66.86895 28.45902 -23.11566 1.000 23.61227 119 PHE C O 1
ATOM 4524 N N . LEU C 1 144 ? -67.70472 29.42891 -21.26845 1.000 20.65523 120 LEU C N 1
ATOM 4525 C CA . LEU C 1 144 ? -67.60284 30.73101 -21.91335 1.000 26.77256 120 LEU C CA 1
ATOM 4526 C C . LEU C 1 144 ? -66.14339 31.06148 -22.21269 1.000 24.70304 120 LEU C C 1
ATOM 4527 O O . LEU C 1 144 ? -65.79068 31.36271 -23.36383 1.000 29.36206 120 LEU C O 1
ATOM 4532 N N . ILE C 1 145 ? -65.26021 30.89320 -21.22214 1.000 21.30148 121 ILE C N 1
ATOM 4533 C CA . ILE C 1 145 ? -63.87012 31.30409 -21.41856 1.000 21.50912 121 ILE C CA 1
ATOM 4534 C C . ILE C 1 145 ? -63.24430 30.48553 -22.54510 1.000 25.73343 121 ILE C C 1
ATOM 4535 O O . ILE C 1 145 ? -62.71431 31.04059 -23.52460 1.000 19.85006 121 ILE C O 1
ATOM 4540 N N . LEU C 1 146 ? -63.39597 29.15398 -22.47594 1.000 15.83634 122 LEU C N 1
ATOM 4541 C CA . LEU C 1 146 ? -62.88279 28.29250 -23.53981 1.000 21.16451 122 LEU C CA 1
ATOM 4542 C C . LEU C 1 146 ? -63.44724 28.70309 -24.89931 1.000 22.14374 122 LEU C C 1
ATOM 4543 O O . LEU C 1 146 ? -62.69920 28.86619 -25.87646 1.000 20.64027 122 LEU C O 1
ATOM 4548 N N . ALA C 1 147 ? -64.76228 28.93681 -24.96936 1.000 21.95475 123 ALA C N 1
ATOM 4549 C CA . ALA C 1 147 ? -65.35378 29.26825 -26.25956 1.000 19.27824 123 ALA C CA 1
ATOM 4550 C C . ALA C 1 147 ? -64.78499 30.58154 -26.76939 1.000 23.59860 123 ALA C C 1
ATOM 4551 O O . ALA C 1 147 ? -64.34552 30.67813 -27.92435 1.000 24.53029 123 ALA C O 1
ATOM 4553 N N . HIS C 1 148 ? -64.69129 31.58164 -25.89227 1.000 18.80564 124 HIS C N 1
ATOM 4554 C CA . HIS C 1 148 ? -64.17368 32.83582 -26.40419 1.000 24.15700 124 HIS C CA 1
ATOM 4555 C C . HIS C 1 148 ? -62.69753 32.69411 -26.71924 1.000 25.88261 124 HIS C C 1
ATOM 4556 O O . HIS C 1 148 ? -62.23936 33.21783 -27.74132 1.000 23.61628 124 HIS C O 1
ATOM 4563 N N . ALA C 1 149 ? -61.97458 31.88329 -25.93222 1.000 23.53982 125 ALA C N 1
ATOM 4564 C CA . ALA C 1 149 ? -60.56319 31.67544 -26.23086 1.000 25.08858 125 ALA C CA 1
ATOM 4565 C C . ALA C 1 149 ? -60.41761 31.01542 -27.58756 1.000 23.16797 125 ALA C C 1
ATOM 4566 O O . ALA C 1 149 ? -59.58315 31.43204 -28.40478 1.000 23.10861 125 ALA C O 1
ATOM 4568 N N . ALA C 1 150 ? -61.29470 30.05013 -27.88141 1.000 19.42299 126 ALA C N 1
ATOM 4569 C CA . ALA C 1 150 ? -61.21200 29.36874 -29.16578 1.000 25.27570 126 ALA C CA 1
ATOM 4570 C C . ALA C 1 150 ? -61.35770 30.35978 -30.31191 1.000 31.15720 126 ALA C C 1
ATOM 4571 O O . ALA C 1 150 ? -60.73126 30.19388 -31.36612 1.000 26.94216 126 ALA C O 1
ATOM 4573 N N . GLU C 1 151 ? -62.14071 31.41771 -30.10280 1.000 26.14961 127 GLU C N 1
ATOM 4574 C CA . GLU C 1 151 ? -62.39705 32.39190 -31.15268 1.000 32.11751 127 GLU C CA 1
ATOM 4575 C C . GLU C 1 151 ? -61.34529 33.48574 -31.23767 1.000 27.79362 127 GLU C C 1
ATOM 4576 O O . GLU C 1 151 ? -61.31987 34.21260 -32.23560 1.000 27.41810 127 GLU C O 1
ATOM 4582 N N . THR C 1 152 ? -60.49150 33.63495 -30.22391 1.000 26.17539 128 THR C N 1
ATOM 4583 C CA . THR C 1 152 ? -59.65627 34.82399 -30.10946 1.000 23.32114 128 THR C CA 1
ATOM 4584 C C . THR C 1 152 ? -58.16616 34.56030 -30.21762 1.000 31.01237 128 THR C C 1
ATOM 4585 O O . THR C 1 152 ? -57.43290 35.41507 -30.72914 1.000 22.89861 128 THR C O 1
ATOM 4589 N N . VAL C 1 153 ? -57.70620 33.42221 -29.72074 1.000 19.17592 129 VAL C N 1
ATOM 4590 C CA . VAL C 1 153 ? -56.27727 33.10030 -29.63494 1.000 21.63161 129 VAL C CA 1
ATOM 4591 C C . VAL C 1 153 ? -55.72684 32.89857 -31.04206 1.000 19.83458 129 VAL C C 1
ATOM 4592 O O . VAL C 1 153 ? -56.41209 32.28792 -31.87974 1.000 21.49134 129 VAL C O 1
ATOM 4596 N N . PRO C 1 154 ? -54.52342 33.37942 -31.37035 1.000 19.03773 130 PRO C N 1
ATOM 4597 C CA . PRO C 1 154 ? -53.98997 33.14692 -32.71731 1.000 19.53650 130 PRO C CA 1
ATOM 4598 C C . PRO C 1 154 ? -53.53049 31.69886 -32.87121 1.000 24.29304 130 PRO C C 1
ATOM 4599 O O . PRO C 1 154 ? -53.37871 30.95642 -31.89366 1.000 19.95008 130 PRO C O 1
ATOM 4603 N N . ASP C 1 155 ? -53.30855 31.29488 -34.12643 1.000 18.25273 131 ASP C N 1
ATOM 4604 C CA . ASP C 1 155 ? -52.61940 30.03575 -34.37351 1.000 20.39132 131 ASP C CA 1
ATOM 4605 C C . ASP C 1 155 ? -51.30803 30.02865 -33.59889 1.000 22.13395 131 ASP C C 1
ATOM 4606 O O . ASP C 1 155 ? -50.61861 31.04692 -33.52300 1.000 16.99116 131 ASP C O 1
ATOM 4611 N N . GLY C 1 156 ? -50.97335 28.88199 -33.00131 1.000 20.29421 132 GLY C N 1
ATOM 4612 C CA . GLY C 1 156 ? -49.81075 28.78047 -32.14024 1.000 18.84452 132 GLY C CA 1
ATOM 4613 C C . GLY C 1 156 ? -50.06797 29.06665 -30.66916 1.000 21.12237 132 GLY C C 1
ATOM 4614 O O . GLY C 1 156 ? -49.15972 28.88091 -29.84991 1.000 19.86878 132 GLY C O 1
ATOM 4615 N N . GLY C 1 157 ? -51.26731 29.50764 -30.30500 1.000 19.47340 133 GLY C N 1
ATOM 4616 C CA . GLY C 1 157 ? -51.55591 29.90070 -28.93781 1.000 20.25392 133 GLY C CA 1
ATOM 4617 C C . GLY C 1 157 ? -51.79064 28.71309 -28.01252 1.000 22.07407 133 GLY C C 1
ATOM 4618 O O . GLY C 1 157 ? -51.64198 27.54897 -28.39118 1.000 18.50782 133 GLY C O 1
ATOM 4619 N N . ARG C 1 158 ? -52.15139 29.02835 -26.75951 1.000 19.42748 134 ARG C N 1
ATOM 4620 C CA . ARG C 1 158 ? -52.35092 28.01598 -25.72112 1.000 18.45310 134 ARG C CA 1
ATOM 4621 C C . ARG C 1 158 ? -53.56273 28.33589 -24.85184 1.000 20.01672 134 ARG C C 1
ATOM 4622 O O . ARG C 1 158 ? -53.76491 29.48420 -24.43908 1.000 18.70616 134 ARG C O 1
ATOM 4630 N N . ILE C 1 159 ? -54.33615 27.30130 -24.52498 1.000 14.92697 135 ILE C N 1
ATOM 4631 C CA . ILE C 1 159 ? -55.48972 27.42909 -23.64465 1.000 14.38127 135 ILE C CA 1
ATOM 4632 C C . ILE C 1 159 ? -55.32888 26.43355 -22.50248 1.000 18.12825 135 ILE C C 1
ATOM 4633 O O . ILE C 1 159 ? -55.11390 25.23847 -22.74411 1.000 15.74108 135 ILE C O 1
ATOM 4638 N N . ILE C 1 160 ? -55.41167 26.92964 -21.26579 1.000 15.09635 136 ILE C N 1
ATOM 4639 C CA . ILE C 1 160 ? -55.14472 26.13615 -20.07174 1.000 18.77274 136 ILE C CA 1
ATOM 4640 C C . ILE C 1 160 ? -56.25526 26.38369 -19.06811 1.000 24.12090 136 ILE C C 1
ATOM 4641 O O . ILE C 1 160 ? -56.44753 27.52317 -18.63360 1.000 17.98256 136 ILE C O 1
ATOM 4646 N N . ALA C 1 161 ? -56.95962 25.31889 -18.67493 1.000 15.43096 137 ALA C N 1
ATOM 4647 C CA . ALA C 1 161 ? -57.97801 25.39938 -17.63941 1.000 15.89488 137 ALA C CA 1
ATOM 4648 C C . ALA C 1 161 ? -57.44993 24.78227 -16.34891 1.000 20.30271 137 ALA C C 1
ATOM 4649 O O . ALA C 1 161 ? -56.60125 23.87850 -16.36921 1.000 19.51338 137 ALA C O 1
ATOM 4651 N N . LEU C 1 162 ? -57.94159 25.27748 -15.21809 1.000 15.05505 138 LEU C N 1
ATOM 4652 C CA . LEU C 1 162 ? -57.63830 24.64677 -13.94470 1.000 18.25405 138 LEU C CA 1
ATOM 4653 C C . LEU C 1 162 ? -58.77115 23.71009 -13.55361 1.000 23.86865 138 LEU C C 1
ATOM 4654 O O . LEU C 1 162 ? -59.95183 24.07705 -13.63488 1.000 21.07268 138 LEU C O 1
ATOM 4659 N N . SER C 1 163 ? -58.39557 22.48619 -13.16958 1.000 18.81052 139 SER C N 1
ATOM 4660 C CA . SER C 1 163 ? -59.31434 21.46130 -12.69738 1.000 20.98949 139 SER C CA 1
ATOM 4661 C C . SER C 1 163 ? -59.06104 21.21054 -11.21530 1.000 18.98446 139 SER C C 1
ATOM 4662 O O . SER C 1 163 ? -58.76514 22.15765 -10.47687 1.000 15.14254 139 SER C O 1
ATOM 4665 N N . THR C 1 164 ? -59.13554 19.95090 -10.77541 1.000 14.57040 140 THR C N 1
ATOM 4666 C CA . THR C 1 164 ? -58.82737 19.61813 -9.38287 1.000 14.98175 140 THR C CA 1
ATOM 4667 C C . THR C 1 164 ? -58.43899 18.14887 -9.28119 1.000 15.11425 140 THR C C 1
ATOM 4668 O O . THR C 1 164 ? -58.98510 17.30013 -9.98804 1.000 16.33196 140 THR C O 1
ATOM 4672 N N . SER C 1 165 ? -57.50252 17.85655 -8.36892 1.000 14.75516 141 SER C N 1
ATOM 4673 C CA . SER C 1 165 ? -57.12729 16.47343 -8.10812 1.000 20.08520 141 SER C CA 1
ATOM 4674 C C . SER C 1 165 ? -58.18731 15.72534 -7.30787 1.000 20.35573 141 SER C C 1
ATOM 4675 O O . SER C 1 165 ? -58.19822 14.48735 -7.31362 1.000 18.19973 141 SER C O 1
ATOM 4678 N N . VAL C 1 166 ? -59.09608 16.44131 -6.63961 1.000 15.12483 142 VAL C N 1
ATOM 4679 C CA . VAL C 1 166 ? -60.04949 15.76809 -5.76228 1.000 20.16586 142 VAL C CA 1
ATOM 4680 C C . VAL C 1 166 ? -61.01022 14.88030 -6.55217 1.000 17.73160 142 VAL C C 1
ATOM 4681 O O . VAL C 1 166 ? -61.67604 14.02081 -5.96813 1.000 21.71405 142 VAL C O 1
ATOM 4685 N N . ILE C 1 167 ? -61.07697 15.04372 -7.87869 1.000 19.35350 143 ILE C N 1
ATOM 4686 C CA . ILE C 1 167 ? -61.88883 14.14552 -8.70296 1.000 18.15154 143 ILE C CA 1
ATOM 4687 C C . ILE C 1 167 ? -61.49224 12.69822 -8.44394 1.000 21.10928 143 ILE C C 1
ATOM 4688 O O . ILE C 1 167 ? -62.34216 11.79658 -8.41970 1.000 23.61963 143 ILE C O 1
ATOM 4693 N N . ALA C 1 168 ? -60.19494 12.45570 -8.21506 1.000 18.42950 144 ALA C N 1
ATOM 4694 C CA . ALA C 1 168 ? -59.74869 11.09288 -7.94399 1.000 24.53911 144 ALA C CA 1
ATOM 4695 C C . ALA C 1 168 ? -60.29705 10.54318 -6.62651 1.000 26.42484 144 ALA C C 1
ATOM 4696 O O . ALA C 1 168 ? -60.33306 9.32146 -6.44606 1.000 22.20903 144 ALA C O 1
ATOM 4698 N N . LYS C 1 169 ? -60.71073 11.40542 -5.70040 1.000 19.56571 145 LYS C N 1
ATOM 4699 C CA . LYS C 1 169 ? -61.08973 10.96592 -4.36152 1.000 20.39784 145 LYS C CA 1
ATOM 4700 C C . LYS C 1 169 ? -62.59642 10.82820 -4.14512 1.000 20.63083 145 LYS C C 1
ATOM 4701 O O . LYS C 1 169 ? -63.01350 9.94965 -3.38210 1.000 19.46031 145 LYS C O 1
ATOM 4707 N N . SER C 1 170 ? -63.41768 11.68576 -4.76243 1.000 15.69575 146 SER C N 1
ATOM 4708 C CA . SER C 1 170 ? -64.88644 11.58800 -4.65440 1.000 17.00917 146 SER C CA 1
ATOM 4709 C C . SER C 1 170 ? -65.36063 11.68537 -3.20601 1.000 17.48807 146 SER C C 1
ATOM 4710 O O . SER C 1 170 ? -66.24050 10.93337 -2.77277 1.000 20.47040 146 SER C O 1
ATOM 4713 N N . PHE C 1 171 ? -64.76078 12.60686 -2.45665 1.000 16.78759 147 PHE C N 1
ATOM 4714 C CA . PHE C 1 171 ? -65.07525 12.77896 -1.04853 1.000 21.02069 147 PHE C CA 1
ATOM 4715 C C . PHE C 1 171 ? -66.51516 13.26305 -0.88433 1.000 16.61216 147 PHE C C 1
ATOM 4716 O O . PHE C 1 171 ? -67.03161 13.99186 -1.73210 1.000 19.50315 147 PHE C O 1
ATOM 4724 N N . PRO C 1 172 ? -67.17904 12.87258 0.19904 1.000 21.30717 148 PRO C N 1
ATOM 4725 C CA . PRO C 1 172 ? -68.49931 13.44171 0.50661 1.000 15.50230 148 PRO C CA 1
ATOM 4726 C C . PRO C 1 172 ? -68.47823 14.96705 0.50140 1.000 19.94949 148 PRO C C 1
ATOM 4727 O O . PRO C 1 172 ? -67.49139 15.59536 0.89771 1.000 19.05802 148 PRO C O 1
ATOM 4731 N N . ALA C 1 173 ? -69.58434 15.55716 0.03752 1.000 18.81633 149 ALA C N 1
ATOM 4732 C CA . ALA C 1 173 ? -69.84935 16.98785 -0.06403 1.000 22.97279 149 ALA C CA 1
ATOM 4733 C C . ALA C 1 173 ? -69.12539 17.64091 -1.25403 1.000 18.11866 149 ALA C C 1
ATOM 4734 O O . ALA C 1 173 ? -69.36702 18.81863 -1.52389 1.000 19.66032 149 ALA C O 1
ATOM 4736 N N . TYR C 1 174 ? -68.26952 16.92111 -1.98287 1.000 20.60137 150 TYR C N 1
ATOM 4737 C CA . TYR C 1 174 ? -67.56749 17.45617 -3.14737 1.000 16.38519 150 TYR C CA 1
ATOM 4738 C C . TYR C 1 174 ? -68.28595 17.16626 -4.45385 1.000 19.68231 150 TYR C C 1
ATOM 4739 O O . TYR C 1 174 ? -67.72728 17.44466 -5.52201 1.000 17.61154 150 TYR C O 1
ATOM 4748 N N . GLY C 1 175 ? -69.49185 16.59035 -4.39436 1.000 14.42099 151 GLY C N 1
ATOM 4749 C CA . GLY C 1 175 ? -70.22165 16.18822 -5.57200 1.000 13.76729 151 GLY C CA 1
ATOM 4750 C C . GLY C 1 175 ? -70.38462 17.29783 -6.59612 1.000 18.92992 151 GLY C C 1
ATOM 4751 O O . GLY C 1 175 ? -69.95195 17.17674 -7.74394 1.000 16.57962 151 GLY C O 1
ATOM 4752 N N . PRO C 1 176 ? -71.03281 18.39911 -6.21552 1.000 16.79386 152 PRO C N 1
ATOM 4753 C CA . PRO C 1 176 ? -71.22953 19.47078 -7.20561 1.000 15.01245 152 PRO C CA 1
ATOM 4754 C C . PRO C 1 176 ? -69.91473 20.02659 -7.75244 1.000 14.92266 152 PRO C C 1
ATOM 4755 O O . PRO C 1 176 ? -69.78290 20.24196 -8.97077 1.000 15.96269 152 PRO C O 1
ATOM 4759 N N . TYR C 1 177 ? -68.92554 20.23603 -6.88111 1.000 17.24520 153 TYR C N 1
ATOM 4760 C CA . TYR C 1 177 ? -67.62346 20.73637 -7.32235 1.000 19.08585 153 TYR C CA 1
ATOM 4761 C C . TYR C 1 177 ? -66.97070 19.78633 -8.31920 1.000 16.27958 153 TYR C C 1
ATOM 4762 O O . TYR C 1 177 ? -66.54393 20.20127 -9.40807 1.000 17.42196 153 TYR C O 1
ATOM 4771 N N . ILE C 1 178 ? -66.87069 18.50270 -7.95038 1.000 17.05532 154 ILE C N 1
ATOM 4772 C CA . ILE C 1 178 ? -66.30016 17.50341 -8.84898 1.000 14.12883 154 ILE C CA 1
ATOM 4773 C C . ILE C 1 178 ? -67.05368 17.47114 -10.16941 1.000 16.32308 154 ILE C C 1
ATOM 4774 O O . ILE C 1 178 ? -66.44310 17.37157 -11.23727 1.000 17.10884 154 ILE C O 1
ATOM 4779 N N . ALA C 1 179 ? -68.39425 17.51291 -10.12589 1.000 15.98459 155 ALA C N 1
ATOM 4780 C CA . ALA C 1 179 ? -69.15537 17.43760 -11.37319 1.000 15.54239 155 ALA C CA 1
ATOM 4781 C C . ALA C 1 179 ? -68.80700 18.60415 -12.28810 1.000 17.36666 155 ALA C C 1
ATOM 4782 O O . ALA C 1 179 ? -68.57841 18.41810 -13.49391 1.000 18.92309 155 ALA C O 1
ATOM 4784 N N . SER C 1 180 ? -68.71938 19.81057 -11.72222 1.000 17.18882 156 SER C N 1
ATOM 4785 C CA . SER C 1 180 ? -68.35284 20.96717 -12.53652 1.000 17.63413 156 SER C CA 1
ATOM 4786 C C . SER C 1 180 ? -66.95547 20.80531 -13.14782 1.000 18.21042 156 SER C C 1
ATOM 4787 O O . SER C 1 180 ? -66.75109 21.09377 -14.33671 1.000 17.95678 156 SER C O 1
ATOM 4790 N N . LYS C 1 181 ? -65.98633 20.30703 -12.36719 1.000 15.83591 157 LYS C N 1
ATOM 4791 C CA . LYS C 1 181 ? -64.60917 20.24353 -12.87433 1.000 18.41930 157 LYS C CA 1
ATOM 4792 C C . LYS C 1 181 ? -64.38332 19.07936 -13.84119 1.000 19.53591 157 LYS C C 1
ATOM 4793 O O . LYS C 1 181 ? -63.55483 19.18336 -14.75970 1.000 19.39575 157 LYS C O 1
ATOM 4799 N N . ALA C 1 182 ? -65.10588 17.97079 -13.65814 1.000 18.80659 158 ALA C N 1
ATOM 4800 C CA . ALA C 1 182 ? -65.07908 16.89738 -14.64108 1.000 18.19481 158 ALA C CA 1
ATOM 4801 C C . ALA C 1 182 ? -65.67909 17.36842 -15.95464 1.000 18.45746 158 ALA C C 1
ATOM 4802 O O . ALA C 1 182 ? -65.18861 17.00860 -17.03713 1.000 15.94619 158 ALA C O 1
ATOM 4804 N N . GLY C 1 183 ? -66.73239 18.19200 -15.87623 1.000 20.07023 159 GLY C N 1
ATOM 4805 C CA . GLY C 1 183 ? -67.25795 18.80716 -17.08497 1.000 20.31811 159 GLY C CA 1
ATOM 4806 C C . GLY C 1 183 ? -66.22084 19.66598 -17.77756 1.000 18.78526 159 GLY C C 1
ATOM 4807 O O . GLY C 1 183 ? -66.09693 19.64197 -19.00977 1.000 19.62940 159 GLY C O 1
ATOM 4808 N N . VAL C 1 184 ? -65.45962 20.43270 -16.99218 1.000 16.45771 160 VAL C N 1
ATOM 4809 C CA . VAL C 1 184 ? -64.39312 21.25503 -17.56916 1.000 17.91544 160 VAL C CA 1
ATOM 4810 C C . VAL C 1 184 ? -63.38412 20.38255 -18.31386 1.000 17.01128 160 VAL C C 1
ATOM 4811 O O . VAL C 1 184 ? -62.99450 20.68356 -19.44946 1.000 15.69391 160 VAL C O 1
ATOM 4815 N N . GLU C 1 185 ? -62.91395 19.30926 -17.67368 1.000 16.59226 161 GLU C N 1
ATOM 4816 C CA . GLU C 1 185 ? -61.95340 18.43692 -18.35629 1.000 15.89519 161 GLU C CA 1
ATOM 4817 C C . GLU C 1 185 ? -62.52749 17.89064 -19.66570 1.000 19.09579 161 GLU C C 1
ATOM 4818 O O . GLU C 1 185 ? -61.81689 17.82242 -20.68859 1.000 14.76070 161 GLU C O 1
ATOM 4824 N N . GLY C 1 186 ? -63.81825 17.51468 -19.65935 1.000 17.02640 162 GLY C N 1
ATOM 4825 C CA . GLY C 1 186 ? -64.45300 17.06134 -20.89762 1.000 18.16422 162 GLY C CA 1
ATOM 4826 C C . GLY C 1 186 ? -64.41422 18.11618 -21.99523 1.000 19.34950 162 GLY C C 1
ATOM 4827 O O . GLY C 1 186 ? -64.09833 17.82471 -23.16025 1.000 17.85376 162 GLY C O 1
ATOM 4828 N N . LEU C 1 187 ? -64.72720 19.36525 -21.63356 1.000 15.06523 163 LEU C N 1
ATOM 4829 C CA . LEU C 1 187 ? -64.61617 20.45540 -22.60280 1.000 16.57396 163 LEU C CA 1
ATOM 4830 C C . LEU C 1 187 ? -63.18487 20.58580 -23.12015 1.000 16.85384 163 LEU C C 1
ATOM 4831 O O . LEU C 1 187 ? -62.96373 20.79912 -24.31887 1.000 17.45748 163 LEU C O 1
ATOM 4836 N N . VAL C 1 188 ? -62.20592 20.46393 -22.22619 1.000 11.45130 164 VAL C N 1
ATOM 4837 C CA . VAL C 1 188 ? -60.79870 20.59751 -22.62076 1.000 14.44952 164 VAL C CA 1
ATOM 4838 C C . VAL C 1 188 ? -60.44882 19.60093 -23.72195 1.000 15.60068 164 VAL C C 1
ATOM 4839 O O . VAL C 1 188 ? -59.86431 19.96369 -24.76002 1.000 15.79114 164 VAL C O 1
ATOM 4843 N N . HIS C 1 189 ? -60.78825 18.31950 -23.50135 1.000 13.80830 165 HIS C N 1
ATOM 4844 C CA . HIS C 1 189 ? -60.42364 17.29420 -24.47573 1.000 14.89384 165 HIS C CA 1
ATOM 4845 C C . HIS C 1 189 ? -61.13418 17.51501 -25.80217 1.000 18.17017 165 HIS C C 1
ATOM 4846 O O . HIS C 1 189 ? -60.54669 17.30493 -26.87464 1.000 15.72500 165 HIS C O 1
ATOM 4853 N N . VAL C 1 190 ? -62.40965 17.90253 -25.76128 1.000 13.92085 166 VAL C N 1
ATOM 4854 C CA . VAL C 1 190 ? -63.09958 18.10853 -27.03119 1.000 19.77794 166 VAL C CA 1
ATOM 4855 C C . VAL C 1 190 ? -62.53946 19.33373 -27.76066 1.000 16.52633 166 VAL C C 1
ATOM 4856 O O . VAL C 1 190 ? -62.36990 19.31933 -28.98627 1.000 16.69311 166 VAL C O 1
ATOM 4860 N N . LEU C 1 191 ? -62.22979 20.40206 -27.02686 1.000 16.31124 167 LEU C N 1
ATOM 4861 C CA . LEU C 1 191 ? -61.70967 21.61145 -27.66254 1.000 18.51118 167 LEU C CA 1
ATOM 4862 C C . LEU C 1 191 ? -60.36425 21.35514 -28.34143 1.000 22.13574 167 LEU C C 1
ATOM 4863 O O . LEU C 1 191 ? -60.09198 21.90308 -29.42129 1.000 14.86900 167 LEU C O 1
ATOM 4868 N N . ALA C 1 192 ? -59.51035 20.51821 -27.73844 1.000 19.44934 168 ALA C N 1
ATOM 4869 C CA . ALA C 1 192 ? -58.22950 20.23025 -28.38676 1.000 15.66104 168 ALA C CA 1
ATOM 4870 C C . ALA C 1 192 ? -58.43625 19.61419 -29.76857 1.000 20.45445 168 ALA C C 1
ATOM 4871 O O . ALA C 1 192 ? -57.65729 19.87101 -30.69112 1.000 19.30948 168 ALA C O 1
ATOM 4873 N N . ASN C 1 193 ? -59.49111 18.80705 -29.93336 1.000 17.21103 169 ASN C N 1
ATOM 4874 C CA . ASN C 1 193 ? -59.79719 18.23750 -31.24217 1.000 19.73012 169 ASN C CA 1
ATOM 4875 C C . ASN C 1 193 ? -60.48208 19.26061 -32.14477 1.000 17.96799 169 ASN C C 1
ATOM 4876 O O . ASN C 1 193 ? -60.22498 19.30155 -33.35154 1.000 21.96540 169 ASN C O 1
ATOM 4881 N N . GLU C 1 194 ? -61.36601 20.08453 -31.58848 1.000 14.89885 170 GLU C N 1
ATOM 4882 C CA . GLU C 1 194 ? -62.03613 21.09707 -32.40683 1.000 21.18383 170 GLU C CA 1
ATOM 4883 C C . GLU C 1 194 ? -61.06537 22.13119 -32.97683 1.000 21.69615 170 GLU 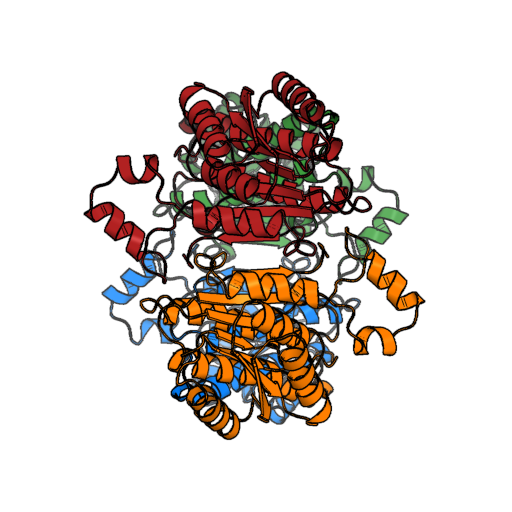C C 1
ATOM 4884 O O . GLU C 1 194 ? -61.36350 22.73396 -34.01315 1.000 21.23771 170 GLU C O 1
ATOM 4890 N N . LEU C 1 195 ? -59.91556 22.35033 -32.33761 1.000 16.64105 171 LEU C N 1
ATOM 4891 C CA . LEU C 1 195 ? -58.94734 23.33161 -32.81962 1.000 19.62360 171 LEU C CA 1
ATOM 4892 C C . LEU C 1 195 ? -57.88954 22.71849 -33.73442 1.000 17.78482 171 LEU C C 1
ATOM 4893 O O . LEU C 1 195 ? -56.88150 23.37352 -34.02064 1.000 21.44872 171 LEU C O 1
ATOM 4898 N N . ARG C 1 196 ? -58.10256 21.48436 -34.18909 1.000 17.28777 172 ARG C N 1
ATOM 4899 C CA . ARG C 1 196 ? -57.22378 20.86451 -35.17636 1.000 22.28004 172 ARG C CA 1
ATOM 4900 C C . ARG C 1 196 ? -56.97859 21.81265 -36.34370 1.000 23.11088 172 ARG C C 1
ATOM 4901 O O . ARG C 1 196 ? -57.91046 22.43322 -36.86237 1.000 16.45831 172 ARG C O 1
ATOM 4909 N N . GLY C 1 197 ? -55.71944 21.92775 -36.75317 1.000 25.29663 173 GLY C N 1
ATOM 4910 C CA . GLY C 1 197 ? -55.36420 22.80606 -37.84353 1.000 23.16519 173 GLY C CA 1
ATOM 4911 C C . GLY C 1 197 ? -54.95362 24.20212 -37.43046 1.000 29.14317 173 GLY C C 1
ATOM 4912 O O . GLY C 1 197 ? -54.42252 24.94355 -38.26886 1.000 27.67813 173 GLY C O 1
ATOM 4913 N N . ARG C 1 198 ? -55.17108 24.58286 -36.16812 1.000 22.35773 174 ARG C N 1
ATOM 4914 C CA . ARG C 1 198 ? -54.81154 25.90225 -35.66154 1.000 21.33139 174 ARG C CA 1
ATOM 4915 C C . ARG C 1 198 ? -53.54304 25.90827 -34.81281 1.000 23.41372 174 ARG C C 1
ATOM 4916 O O . ARG C 1 198 ? -53.15025 26.97184 -34.32659 1.000 21.52033 174 ARG C O 1
ATOM 4924 N N . ASN C 1 199 ? -52.89798 24.76188 -34.61169 1.000 18.46492 175 ASN C N 1
ATOM 4925 C CA . ASN C 1 199 ? -51.72506 24.67149 -33.73350 1.000 22.64782 175 ASN C CA 1
ATOM 4926 C C . ASN C 1 199 ? -51.98001 25.33036 -32.37815 1.000 19.45011 175 ASN C C 1
ATOM 4927 O O . ASN C 1 199 ? -51.21578 26.18556 -31.91830 1.000 20.93462 175 ASN C O 1
ATOM 4932 N N . ILE C 1 200 ? -53.06936 24.92697 -31.73219 1.000 16.53826 176 ILE C N 1
ATOM 4933 C CA . ILE C 1 200 ? -53.43808 25.44716 -30.41859 1.000 15.04652 176 ILE C CA 1
ATOM 4934 C C . ILE C 1 200 ? -53.60142 24.26499 -29.47902 1.000 22.60531 176 ILE C C 1
ATOM 4935 O O . ILE C 1 200 ? -54.47495 23.41462 -29.70038 1.000 20.14216 176 ILE C O 1
ATOM 4940 N N . THR C 1 201 ? -52.78796 24.21461 -28.42652 1.000 16.51233 177 THR C N 1
ATOM 4941 C CA . THR C 1 201 ? -52.94863 23.16985 -27.42535 1.000 17.75700 177 THR C CA 1
ATOM 4942 C C . THR C 1 201 ? -53.96917 23.60823 -26.38762 1.000 17.61841 177 THR C C 1
ATOM 4943 O O . THR C 1 201 ? -54.07170 24.79302 -26.04957 1.000 18.68417 177 THR C O 1
ATOM 4947 N N . VAL C 1 202 ? -54.72537 22.64070 -25.88853 1.000 15.42396 178 VAL C N 1
ATOM 4948 C CA . VAL C 1 202 ? -55.67005 22.85340 -24.80649 1.000 15.66237 178 VAL C CA 1
ATOM 4949 C C . VAL C 1 202 ? -55.36031 21.82146 -23.73391 1.000 15.31003 178 VAL C C 1
ATOM 4950 O O . VAL C 1 202 ? -55.37075 20.61977 -24.01068 1.000 13.99288 178 VAL C O 1
ATOM 4954 N N . ASN C 1 203 ? -55.10047 22.28425 -22.51777 1.000 13.87691 179 ASN C N 1
ATOM 4955 C CA . ASN C 1 203 ? -54.73798 21.38792 -21.42725 1.000 16.32312 179 ASN C CA 1
ATOM 4956 C C . ASN C 1 203 ? -55.38880 21.87048 -20.14049 1.000 16.34778 179 ASN C C 1
ATOM 4957 O O . ASN C 1 203 ? -55.90583 22.98852 -20.06541 1.000 17.03306 179 ASN C O 1
ATOM 4962 N N . ALA C 1 204 ? -55.33527 21.02038 -19.11102 1.000 13.65890 180 ALA C N 1
ATOM 4963 C CA . ALA C 1 204 ? -55.76343 21.40230 -17.77335 1.000 18.54643 180 ALA C CA 1
ATOM 4964 C C . ALA C 1 204 ? -54.68817 21.05051 -16.75808 1.000 17.37153 180 ALA C C 1
ATOM 4965 O O . ALA C 1 204 ? -53.89949 20.12077 -16.94654 1.000 17.69765 180 ALA C O 1
ATOM 4967 N N . VAL C 1 205 ? -54.66436 21.81836 -15.67846 1.000 16.30075 181 VAL C N 1
ATOM 4968 C CA . VAL C 1 205 ? -53.81318 21.54720 -14.53108 1.000 17.13772 181 VAL C CA 1
ATOM 4969 C C . VAL C 1 205 ? -54.72457 21.32169 -13.33744 1.000 16.68847 181 VAL C C 1
ATOM 4970 O O . VAL C 1 205 ? -55.63256 22.12300 -13.09316 1.000 17.22559 181 VAL C O 1
ATOM 4974 N N . ALA C 1 206 ? -54.47146 20.24654 -12.58713 1.000 16.99131 182 ALA C N 1
ATOM 4975 C CA . ALA C 1 206 ? -55.38728 19.76451 -11.55106 1.000 15.90111 182 ALA C CA 1
ATOM 4976 C C . ALA C 1 206 ? -54.67662 19.77298 -10.20203 1.000 18.85698 182 ALA C C 1
ATOM 4977 O O . ALA C 1 206 ? -54.08312 18.76319 -9.78673 1.000 18.88464 182 ALA C O 1
ATOM 4979 N N . PRO C 1 207 ? -54.69896 20.89144 -9.48618 1.000 17.60097 183 PRO C N 1
ATOM 4980 C CA . PRO C 1 207 ? -53.99304 20.94542 -8.20458 1.000 15.05137 183 PRO C CA 1
ATOM 4981 C C . PRO C 1 207 ? -54.67212 20.08812 -7.15134 1.000 18.32268 183 PRO C C 1
ATOM 4982 O O . PRO C 1 207 ? -55.88552 19.84650 -7.19342 1.000 17.69070 183 PRO C O 1
ATOM 4986 N N . GLY C 1 208 ? -53.86202 19.60385 -6.21246 1.000 15.32745 184 GLY C N 1
ATOM 4987 C CA . GLY C 1 208 ? -54.37214 19.11376 -4.95611 1.000 17.58576 184 GLY C CA 1
ATOM 4988 C C . GLY C 1 208 ? -54.52119 20.29098 -4.02128 1.000 19.91040 184 GLY C C 1
ATOM 4989 O O . GLY C 1 208 ? -54.52364 21.44837 -4.45912 1.000 15.98677 184 GLY C O 1
ATOM 4990 N N . PRO C 1 209 ? -54.63921 20.03308 -2.72133 1.000 21.67024 185 PRO C N 1
ATOM 4991 C CA . PRO C 1 209 ? -54.74744 21.14616 -1.76432 1.000 24.94648 185 PRO C CA 1
ATOM 4992 C C . PRO C 1 209 ? -53.49859 22.01725 -1.81601 1.000 26.11854 185 PRO C C 1
ATOM 4993 O O . PRO C 1 209 ? -52.37761 21.51353 -1.93269 1.000 19.02927 185 PRO C O 1
ATOM 4997 N N . THR C 1 210 ? -53.70408 23.33561 -1.73395 1.000 19.78665 186 THR C N 1
ATOM 4998 C CA . THR C 1 210 ? -52.63785 24.31662 -1.90220 1.000 23.98138 186 THR C CA 1
ATOM 4999 C C . THR C 1 210 ? -52.73054 25.36843 -0.79503 1.000 27.24031 186 THR C C 1
ATOM 5000 O O . THR C 1 210 ? -53.83089 25.72120 -0.36781 1.000 24.10515 186 THR C O 1
ATOM 5004 N N . GLY C 1 211 ? -51.58014 25.86133 -0.32010 1.000 21.55166 187 GLY C N 1
ATOM 5005 C CA . GLY C 1 211 ? -51.54392 26.83318 0.76496 1.000 22.70989 187 GLY C CA 1
ATOM 5006 C C . GLY C 1 211 ? -52.02156 28.24236 0.42896 1.000 29.65039 187 GLY C C 1
ATOM 5007 O O . GLY C 1 211 ? -51.24935 29.20663 0.50259 1.000 24.70420 187 GLY C O 1
ATOM 5008 N N . THR C 1 212 ? -53.29364 28.38760 0.07985 1.000 24.60252 188 THR C N 1
ATOM 5009 C CA . THR C 1 212 ? -53.87591 29.68604 -0.22209 1.000 27.23526 188 THR C CA 1
ATOM 5010 C C . THR C 1 212 ? -54.57533 30.26618 1.00153 1.000 34.62348 188 THR C C 1
ATOM 5011 O O . THR C 1 212 ? -54.87839 29.56258 1.96924 1.000 26.66673 188 THR C O 1
ATOM 5015 N N . ASP C 1 213 ? -54.85706 31.57159 0.92465 1.000 37.67691 189 ASP C N 1
ATOM 5016 C CA . ASP C 1 213 ? -55.66078 32.23209 1.95033 1.000 35.57761 189 ASP C CA 1
ATOM 5017 C C . ASP C 1 213 ? -56.94121 31.46015 2.21501 1.000 38.44035 189 ASP C C 1
ATOM 5018 O O . ASP C 1 213 ? -57.26685 31.12762 3.36530 1.000 41.08892 189 ASP C O 1
ATOM 5023 N N . LEU C 1 214 ? -57.66762 31.14109 1.14476 1.000 38.79543 190 LEU C N 1
ATOM 5024 C CA . LEU C 1 214 ? -58.92585 30.42506 1.29232 1.000 41.43339 190 LEU C CA 1
ATOM 5025 C C . LEU C 1 214 ? -58.71305 29.07353 1.95992 1.000 40.35467 190 LEU C C 1
ATOM 5026 O O . LEU C 1 214 ? -59.47593 28.69055 2.85530 1.000 41.23494 190 LEU C O 1
ATOM 5031 N N . PHE C 1 215 ? -57.68178 28.33581 1.54213 1.000 33.85945 191 PHE C N 1
ATOM 5032 C CA . PHE C 1 215 ? -57.46506 27.00305 2.09648 1.000 29.88456 191 PHE C CA 1
ATOM 5033 C C . PHE C 1 215 ? -57.24611 27.06713 3.59847 1.000 27.59776 191 PHE C C 1
ATOM 5034 O O . PHE C 1 215 ? -57.82187 26.27920 4.35273 1.000 27.32589 191 PHE C O 1
ATOM 5042 N N . TYR C 1 216 ? -56.40363 27.99818 4.05030 1.000 28.97929 192 TYR C N 1
ATOM 5043 C CA . TYR C 1 216 ? -56.11899 28.09871 5.47534 1.000 31.33240 192 TYR C CA 1
ATOM 5044 C C . TYR C 1 216 ? -57.31992 28.61102 6.25593 1.000 33.13431 192 TYR C C 1
ATOM 5045 O O . TYR C 1 216 ? -57.49275 28.24257 7.42545 1.000 31.15215 192 TYR C O 1
ATOM 5054 N N . ASN C 1 217 ? -58.16216 29.44595 5.63570 1.000 32.35862 193 ASN C N 1
ATOM 5055 C CA . ASN C 1 217 ? -59.34177 29.94414 6.34714 1.000 35.62299 193 ASN C CA 1
ATOM 5056 C C . ASN C 1 217 ? -60.24247 28.80224 6.80759 1.000 35.50808 193 ASN C C 1
ATOM 5057 O O . ASN C 1 217 ? -60.80052 28.84767 7.91115 1.000 35.99192 193 ASN C O 1
ATOM 5062 N N . GLY C 1 218 ? -60.37178 27.75602 5.99694 1.000 35.90329 194 GLY C N 1
ATOM 5063 C CA . GLY C 1 218 ? -61.27610 26.67356 6.31287 1.000 37.68365 194 GLY C CA 1
ATOM 5064 C C . GLY C 1 218 ? -60.72246 25.51908 7.12417 1.000 45.36650 194 GLY C C 1
ATOM 5065 O O . GLY C 1 218 ? -61.42996 24.51701 7.27878 1.000 44.32431 194 GLY C O 1
ATOM 5066 N N . LYS C 1 219 ? -59.49472 25.60342 7.65359 1.000 42.27462 195 LYS C N 1
ATOM 5067 C CA . LYS C 1 219 ? -58.91107 24.47918 8.37840 1.000 34.92683 195 LYS C CA 1
ATOM 5068 C C . LYS C 1 219 ? -58.25042 24.93441 9.67131 1.000 36.67138 195 LYS C C 1
ATOM 5069 O O . LYS C 1 219 ? -57.65091 26.01392 9.73503 1.000 34.29837 195 LYS C O 1
ATOM 5075 N N . THR C 1 220 ? -58.34417 24.08919 10.69387 1.000 31.13940 196 THR C N 1
ATOM 5076 C CA . THR C 1 220 ? -57.52226 24.25865 11.88044 1.000 32.52580 196 THR C CA 1
ATOM 5077 C C . THR C 1 220 ? -56.09151 23.83298 11.56977 1.000 26.39505 196 THR C C 1
ATOM 5078 O O . THR C 1 220 ? -55.80852 23.25570 10.52273 1.000 24.76440 196 THR C O 1
ATOM 5082 N N . ASP C 1 221 ? -55.17883 24.11509 12.50163 1.000 27.78104 197 ASP C N 1
ATOM 5083 C CA . ASP C 1 221 ? -53.79836 23.67935 12.31149 1.000 35.35563 197 ASP C CA 1
ATOM 5084 C C . ASP C 1 221 ? -53.69668 22.16095 12.31556 1.000 31.62403 197 ASP C C 1
ATOM 5085 O O . ASP C 1 221 ? -52.95034 21.58135 11.51776 1.000 29.56970 197 ASP C O 1
ATOM 5090 N N . GLU C 1 222 ? -54.45613 21.50150 13.19751 1.000 30.95103 198 GLU C N 1
ATOM 5091 C CA . GLU C 1 222 ? -54.48122 20.03985 13.22152 1.000 31.33675 198 GLU C CA 1
ATOM 5092 C C . GLU C 1 222 ? -54.95628 19.48193 11.88501 1.000 29.55299 198 GLU C C 1
ATOM 5093 O O . GLU C 1 222 ? -54.37083 18.52849 11.34502 1.000 31.59205 198 GLU C O 1
ATOM 5099 N N . GLN C 1 223 ? -56.00150 20.08518 11.32310 1.000 27.46338 199 GLN C N 1
ATOM 5100 C CA . GLN C 1 223 ? -56.49720 19.64087 10.02611 1.000 32.60736 199 GLN C CA 1
ATOM 5101 C C . GLN C 1 223 ? -55.45424 19.85838 8.93269 1.000 23.58005 199 GLN C C 1
ATOM 5102 O O . GLN C 1 223 ? -55.27480 19.00275 8.05403 1.000 25.54823 199 GLN C O 1
ATOM 5108 N N . VAL C 1 224 ? -54.75765 20.99818 8.97012 1.000 27.84413 200 VAL C N 1
ATOM 5109 C CA . VAL C 1 224 ? -53.71168 21.25777 7.98107 1.000 26.53207 200 VAL C CA 1
ATOM 5110 C C . VAL C 1 224 ? -52.62498 20.19056 8.06350 1.000 30.16098 200 VAL C C 1
ATOM 5111 O O . VAL C 1 224 ? -52.18093 19.65890 7.04049 1.000 28.44099 200 VAL C O 1
ATOM 5115 N N . ALA C 1 225 ? -52.16396 19.88229 9.28063 1.000 28.22444 201 ALA C N 1
ATOM 5116 C CA . ALA C 1 225 ? -51.13028 18.86161 9.45094 1.000 29.94721 201 ALA C CA 1
ATOM 5117 C C . ALA C 1 225 ? -51.58921 17.51272 8.90546 1.000 34.17929 201 ALA C C 1
ATOM 5118 O O . ALA C 1 225 ? -50.82933 16.81353 8.20639 1.000 35.10228 201 ALA C O 1
ATOM 5120 N N . ALA C 1 226 ? -52.84428 17.14314 9.19550 1.000 31.14942 202 ALA C N 1
ATOM 5121 C CA . ALA C 1 226 ? -53.38895 15.89864 8.66040 1.000 34.05006 202 ALA C CA 1
ATOM 5122 C C . ALA C 1 226 ? -53.36764 15.89316 7.13598 1.000 32.83292 202 ALA C C 1
ATOM 5123 O O . ALA C 1 226 ? -53.00880 14.88299 6.52078 1.000 32.23422 202 ALA C O 1
ATOM 5125 N N . ILE C 1 227 ? -53.74454 17.01358 6.50749 1.000 32.64602 203 ILE C N 1
ATOM 5126 C CA . ILE C 1 227 ? -53.73555 17.07562 5.04306 1.000 30.41192 203 ILE C CA 1
ATOM 5127 C C . ILE C 1 227 ? -52.30916 16.97366 4.51652 1.000 29.26946 203 ILE C C 1
ATOM 5128 O O . ILE C 1 227 ? -52.05020 16.35496 3.47317 1.000 30.33185 203 ILE C O 1
ATOM 5133 N N . ALA C 1 228 ? -51.36950 17.59241 5.22672 1.000 25.95791 204 ALA C N 1
ATOM 5134 C CA . ALA C 1 228 ? -49.98255 17.60223 4.79151 1.000 31.78142 204 ALA C CA 1
ATOM 5135 C C . ALA C 1 228 ? -49.44256 16.18557 4.69759 1.000 35.78434 204 ALA C C 1
ATOM 5136 O O . ALA C 1 228 ? -48.80301 15.82079 3.70326 1.000 37.45779 204 ALA C O 1
ATOM 5138 N N . LYS C 1 229 ? -49.72461 15.36063 5.70980 1.000 34.09313 205 LYS C N 1
ATOM 5139 C CA . LYS C 1 229 ? -49.18978 13.99781 5.66639 1.000 31.33815 205 LYS C CA 1
ATOM 5140 C C . LYS C 1 229 ? -49.84307 13.10475 4.60307 1.000 28.24951 205 LYS C C 1
ATOM 5141 O O . LYS C 1 229 ? -49.41158 11.95647 4.45550 1.000 34.06079 205 LYS C O 1
ATOM 5147 N N . LEU C 1 230 ? -50.83651 13.57663 3.84375 1.000 30.09738 206 LEU C N 1
ATOM 5148 C CA . LEU C 1 230 ? -51.46560 12.71131 2.84651 1.000 33.07553 206 LEU C CA 1
ATOM 5149 C C . LEU C 1 230 ? -50.55901 12.47968 1.63697 1.000 29.43183 206 LEU C C 1
ATOM 5150 O O . LEU C 1 230 ? -50.58570 11.40196 1.03141 1.000 27.00147 206 LEU C O 1
ATOM 5155 N N . ALA C 1 231 ? -49.77900 13.47285 1.25644 1.000 22.95537 207 ALA C N 1
ATOM 5156 C CA . ALA C 1 231 ? -48.85774 13.30546 0.13514 1.000 21.99420 207 ALA C CA 1
ATOM 5157 C C . ALA C 1 231 ? -47.57945 12.62795 0.61884 1.000 22.55377 207 ALA C C 1
ATOM 5158 O O . ALA C 1 231 ? -47.13013 12.89253 1.74008 1.000 21.85831 207 ALA C O 1
ATOM 5160 N N . PRO C 1 232 ? -46.96975 11.75807 -0.19962 1.000 19.83122 208 PRO C N 1
ATOM 5161 C CA . PRO C 1 232 ? -45.68053 11.17526 0.20242 1.000 21.59300 208 PRO C CA 1
ATOM 5162 C C . PRO C 1 232 ? -44.64352 12.23191 0.51547 1.000 19.87748 208 PRO C C 1
ATOM 5163 O O . PRO C 1 232 ? -43.72667 11.96892 1.30141 1.000 20.40448 208 PRO C O 1
ATOM 5167 N N . LEU C 1 233 ? -44.76231 13.41986 -0.08609 1.000 20.31778 209 LEU C N 1
ATOM 5168 C CA . LEU C 1 233 ? -43.86439 14.54076 0.18451 1.000 23.83975 209 LEU C CA 1
ATOM 5169 C C . LEU C 1 233 ? -44.14539 15.22443 1.51899 1.000 24.12062 209 LEU C C 1
ATOM 5170 O O . LEU C 1 233 ? -43.30005 15.99691 1.98374 1.000 26.03359 209 LEU C O 1
ATOM 5175 N N . GLU C 1 234 ? -45.31294 14.97990 2.12160 1.000 22.75635 210 GLU C N 1
ATOM 5176 C CA . GLU C 1 234 ? -45.61187 15.34390 3.51231 1.000 26.48070 210 GLU C CA 1
ATOM 5177 C C . GLU C 1 234 ? -45.48311 16.84780 3.77466 1.000 30.00221 210 GLU C C 1
ATOM 5178 O O . GLU C 1 234 ? -44.84363 17.28774 4.72906 1.000 28.59391 210 GLU C O 1
ATOM 5184 N N . ARG C 1 235 ? -46.12239 17.63834 2.92480 1.000 25.09123 211 ARG C N 1
ATOM 5185 C CA . ARG C 1 235 ? -46.33667 19.04773 3.21285 1.000 25.48664 211 ARG C CA 1
ATOM 5186 C C . ARG C 1 235 ? -47.52816 19.49417 2.38691 1.000 24.30691 211 ARG C C 1
ATOM 5187 O O . ARG C 1 235 ? -48.11656 18.71140 1.63546 1.000 21.77174 211 ARG C O 1
ATOM 5195 N N . ILE C 1 236 ? -47.89004 20.73729 2.54549 1.000 26.62599 212 ILE C N 1
ATOM 5196 C CA . ILE C 1 236 ? -48.91613 21.35462 1.72251 1.000 23.38982 212 ILE C CA 1
ATOM 5197 C C . ILE C 1 236 ? -48.22569 21.88857 0.47912 1.000 22.22954 212 ILE C C 1
ATOM 5198 O O . ILE C 1 236 ? -47.10402 22.39913 0.56672 1.000 21.92179 212 ILE C O 1
ATOM 5203 N N . GLY C 1 237 ? -48.87478 21.76051 -0.67912 1.000 18.85598 213 GLY C N 1
ATOM 5204 C CA . GLY C 1 237 ? -48.35184 22.38207 -1.89040 1.000 16.91174 213 GLY C CA 1
ATOM 5205 C C . GLY C 1 237 ? -48.53678 23.89356 -1.90748 1.000 20.24455 213 GLY C C 1
ATOM 5206 O O . GLY C 1 237 ? -49.44961 24.45361 -1.29118 1.000 16.76176 213 GLY C O 1
ATOM 5207 N N . THR C 1 238 ? -47.67387 24.57590 -2.65061 1.000 17.76763 214 THR C N 1
ATOM 5208 C CA . THR C 1 238 ? -47.79273 26.03278 -2.72618 1.000 16.68603 214 THR C CA 1
ATOM 5209 C C . THR C 1 238 ? -48.34214 26.49106 -4.07042 1.000 17.23832 214 THR C C 1
ATOM 5210 O O . THR C 1 238 ? -48.23733 25.77717 -5.07549 1.000 18.25700 214 THR C O 1
ATOM 5214 N N . PRO C 1 239 ? -48.92670 27.70033 -4.12717 1.000 16.94993 215 PRO C N 1
ATOM 5215 C CA . PRO C 1 239 ? -49.40639 28.22027 -5.42104 1.000 18.50531 215 PRO C CA 1
ATOM 5216 C C . PRO C 1 239 ? -48.32320 28.29625 -6.48212 1.000 17.46099 215 PRO C C 1
ATOM 5217 O O . PRO C 1 239 ? -48.59205 28.01520 -7.65913 1.000 18.74421 215 PRO C O 1
ATOM 5221 N N . ASP C 1 240 ? -47.11011 28.70117 -6.09652 1.000 17.97627 216 ASP C N 1
ATOM 5222 C CA . ASP C 1 240 ? -46.01922 28.79790 -7.05973 1.000 21.18256 216 ASP C CA 1
ATOM 5223 C C . ASP C 1 240 ? -45.72285 27.43810 -7.67223 1.000 17.79967 216 ASP C C 1
ATOM 5224 O O . ASP C 1 240 ? -45.33528 27.34576 -8.84802 1.000 20.97108 216 ASP C O 1
ATOM 5229 N N . GLU C 1 241 ? -45.92426 26.37141 -6.89828 1.000 15.94412 217 GLU C N 1
ATOM 5230 C CA . GLU C 1 241 ? -45.64041 25.03529 -7.41263 1.000 17.13536 217 GLU C CA 1
ATOM 5231 C C . GLU C 1 241 ? -46.67809 24.58726 -8.43623 1.000 19.82566 217 GLU C C 1
ATOM 5232 O O . GLU C 1 241 ? -46.38108 23.73053 -9.28237 1.000 20.52594 217 GLU C O 1
ATOM 5238 N N . ILE C 1 242 ? -47.89620 25.13142 -8.36665 1.000 15.42056 218 ILE C N 1
ATOM 5239 C CA . ILE C 1 242 ? -48.87951 24.92778 -9.42953 1.000 16.97681 218 ILE C CA 1
ATOM 5240 C C . ILE C 1 242 ? -48.52678 25.77613 -10.64918 1.000 16.85551 218 ILE C C 1
ATOM 5241 O O . ILE C 1 242 ? -48.54834 25.31058 -11.80793 1.000 14.85820 218 ILE C O 1
ATOM 5246 N N . ALA C 1 243 ? -48.19312 27.05047 -10.38676 1.000 18.92159 219 ALA C N 1
ATOM 5247 C CA . ALA C 1 243 ? -47.92313 28.00119 -11.45820 1.000 18.34443 219 ALA C CA 1
ATOM 5248 C C . ALA C 1 243 ? -46.77758 27.54483 -12.35094 1.000 18.94733 219 ALA C C 1
ATOM 5249 O O . ALA C 1 243 ? -46.80193 27.79071 -13.55911 1.000 15.66063 219 ALA C O 1
ATOM 5251 N N . GLY C 1 244 ? -45.74952 26.91003 -11.78030 1.000 17.49539 220 GLY C N 1
ATOM 5252 C CA . GLY C 1 244 ? -44.64238 26.43895 -12.61142 1.000 18.25698 220 GLY C CA 1
ATOM 5253 C C . GLY C 1 244 ? -45.07595 25.47601 -13.71029 1.000 21.40968 220 GLY C C 1
ATOM 5254 O O . GLY C 1 244 ? -44.58242 25.53937 -14.84390 1.000 18.76111 220 GLY C O 1
ATOM 5255 N N . VAL C 1 245 ? -46.03726 24.59533 -13.40496 1.000 17.36917 221 VAL C N 1
ATOM 5256 C CA . VAL C 1 245 ? -46.52457 23.65328 -14.41049 1.000 14.39870 221 VAL C CA 1
ATOM 5257 C C . VAL C 1 245 ? -47.37961 24.37714 -15.44367 1.000 18.98787 221 VAL C C 1
ATOM 5258 O O . VAL C 1 245 ? -47.28360 24.10978 -16.65534 1.000 16.09722 221 VAL C O 1
ATOM 5262 N N . VAL C 1 246 ? -48.24325 25.29454 -14.98420 1.000 15.41315 222 VAL C N 1
ATOM 5263 C CA . VAL C 1 246 ? -48.96932 26.13258 -15.94577 1.000 16.11819 222 VAL C CA 1
ATOM 5264 C C . VAL C 1 246 ? -47.98981 26.84564 -16.88410 1.000 17.21073 222 VAL C C 1
ATOM 5265 O O . VAL C 1 246 ? -48.19589 26.90242 -18.10249 1.000 16.92349 222 VAL C O 1
ATOM 5269 N N . ALA C 1 247 ? -46.89898 27.37600 -16.33985 1.000 15.47352 223 ALA C N 1
ATOM 5270 C CA . ALA C 1 247 ? -45.95025 28.11666 -17.17002 1.000 20.02128 223 ALA C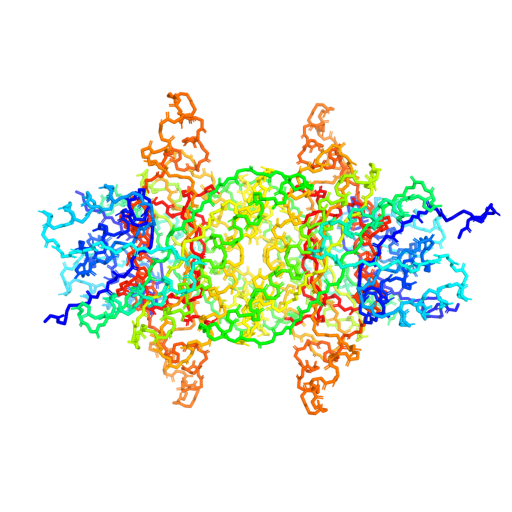 CA 1
ATOM 5271 C C . ALA C 1 247 ? -45.28893 27.20615 -18.18943 1.000 19.18770 223 ALA C C 1
ATOM 5272 O O . ALA C 1 247 ? -45.06656 27.61069 -19.33929 1.000 20.67591 223 ALA C O 1
ATOM 5274 N N . MET C 1 248 ? -44.97134 25.97251 -17.78721 1.000 17.04536 224 MET C N 1
ATOM 5275 C CA . MET C 1 248 ? -44.46248 25.00087 -18.74659 1.000 15.30561 224 MET C CA 1
ATOM 5276 C C . MET C 1 248 ? -45.43796 24.81579 -19.90060 1.000 17.83689 224 MET C C 1
ATOM 5277 O O . MET C 1 248 ? -45.04265 24.84432 -21.07528 1.000 17.29449 224 MET C O 1
ATOM 5282 N N . LEU C 1 249 ? -46.72562 24.62123 -19.58257 1.000 17.32872 225 LEU C N 1
ATOM 5283 C CA . LEU C 1 249 ? -47.71045 24.42394 -20.64551 1.000 15.99993 225 LEU C CA 1
ATOM 5284 C C . LEU C 1 249 ? -47.85058 25.65885 -21.52934 1.000 17.94640 225 LEU C C 1
ATOM 5285 O O . LEU C 1 249 ? -48.20857 25.54784 -22.71011 1.000 17.31557 225 LEU C O 1
ATOM 5290 N N . ALA C 1 250 ? -47.60790 26.83838 -20.97095 1.000 16.79148 226 ALA C N 1
ATOM 5291 C CA . ALA C 1 250 ? -47.75466 28.06827 -21.73443 1.000 20.86511 226 ALA C CA 1
ATOM 5292 C C . ALA C 1 250 ? -46.54116 28.38534 -22.59669 1.000 21.25791 226 ALA C C 1
ATOM 5293 O O . ALA C 1 250 ? -46.62899 29.27523 -23.45527 1.000 21.55979 226 ALA C O 1
ATOM 5295 N N . GLY C 1 251 ? -45.41994 27.70322 -22.38391 1.000 16.36602 227 GLY C N 1
ATOM 5296 C CA . GLY C 1 251 ? -44.18726 28.05971 -23.04563 1.000 16.40295 227 GLY C CA 1
ATOM 5297 C C . GLY C 1 251 ? -43.62053 26.98430 -23.95035 1.000 17.35060 227 GLY C C 1
ATOM 5298 O O . GLY C 1 251 ? -44.29457 26.01688 -24.32016 1.000 19.45732 227 GLY C O 1
ATOM 5299 N N . PRO C 1 252 ? -42.33824 27.12469 -24.29549 1.000 18.60107 228 PRO C N 1
ATOM 5300 C CA . PRO C 1 252 ? -41.74841 26.22547 -25.30890 1.000 20.73760 228 PRO C CA 1
ATOM 5301 C C . PRO C 1 252 ? -41.72870 24.75204 -24.91144 1.000 18.89180 228 PRO C C 1
ATOM 5302 O O . PRO C 1 252 ? -41.90140 23.88877 -25.77770 1.000 21.48591 228 PRO C O 1
ATOM 5306 N N . ASP C 1 253 ? -41.49627 24.43224 -23.63906 1.000 16.23451 229 ASP C N 1
ATOM 5307 C CA . ASP C 1 253 ? -41.40500 23.03100 -23.23946 1.000 19.68893 229 ASP C CA 1
ATOM 5308 C C . ASP C 1 253 ? -42.75899 22.31521 -23.24066 1.000 18.45163 229 ASP C C 1
ATOM 5309 O O . ASP C 1 253 ? -42.78993 21.07942 -23.17413 1.000 17.66400 229 ASP C O 1
ATOM 5314 N N . GLY C 1 254 ? -43.86720 23.04353 -23.36865 1.000 17.19286 230 GLY C N 1
ATOM 5315 C CA . GLY C 1 254 ? -45.19116 22.46004 -23.44997 1.000 16.63296 230 GLY C CA 1
ATOM 5316 C C . GLY C 1 254 ? -45.75179 22.29149 -24.85154 1.000 21.33015 230 GLY C C 1
ATOM 5317 O O . GLY C 1 254 ? -46.90979 21.87546 -24.99086 1.000 21.18475 230 GLY C O 1
ATOM 5318 N N . ARG C 1 255 ? -44.95887 22.57246 -25.89063 1.000 15.02284 231 ARG C N 1
ATOM 5319 C CA . ARG C 1 255 ? -45.44879 22.60690 -27.27039 1.000 19.57517 231 ARG C CA 1
ATOM 5320 C C . ARG C 1 255 ? -46.12942 21.31238 -27.71736 1.000 17.49974 231 ARG C C 1
ATOM 5321 O O . ARG C 1 255 ? -47.01818 21.35059 -28.57271 1.000 16.85249 231 ARG C O 1
ATOM 5329 N N . TRP C 1 256 ? -45.70338 20.16127 -27.21022 1.000 15.86984 232 TRP C N 1
ATOM 5330 C CA . TRP C 1 256 ? -46.25177 18.88797 -27.65991 1.000 16.12673 232 TRP C CA 1
ATOM 5331 C C . TRP C 1 256 ? -47.15750 18.24223 -26.62002 1.000 18.04072 232 TRP C C 1
ATOM 5332 O O . TRP C 1 256 ? -47.60902 17.10833 -26.82219 1.000 19.23089 232 TRP C O 1
ATOM 5343 N N . VAL C 1 257 ? -47.41135 18.92037 -25.50375 1.000 15.36434 233 VAL C N 1
ATOM 5344 C CA . VAL C 1 257 ? -48.40677 18.49583 -24.51957 1.000 14.91183 233 VAL C CA 1
ATOM 5345 C C . VAL C 1 257 ? -49.75144 19.07437 -24.94322 1.000 19.13544 233 VAL C C 1
ATOM 5346 O O . VAL C 1 257 ? -49.88985 20.29596 -25.05453 1.000 14.99682 233 VAL C O 1
ATOM 5350 N N . ASN C 1 258 ? -50.73273 18.20487 -25.19819 1.000 16.15265 234 ASN C N 1
ATOM 5351 C CA . ASN C 1 258 ? -52.01472 18.64251 -25.74314 1.000 15.98584 234 ASN C CA 1
ATOM 5352 C C . ASN C 1 258 ? -53.11837 17.67744 -25.31646 1.000 16.44229 234 ASN C C 1
ATOM 5353 O O . ASN C 1 258 ? -52.92762 16.46062 -25.36169 1.000 13.16369 234 ASN C O 1
ATOM 5358 N N . SER C 1 259 ? -54.27831 18.22819 -24.92057 1.000 13.26344 235 SER C N 1
ATOM 5359 C CA . SER C 1 259 ? -55.41035 17.43715 -24.41163 1.000 17.11018 235 SER C CA 1
ATOM 5360 C C . SER C 1 259 ? -55.05867 16.63682 -23.15598 1.000 17.35388 235 SER C C 1
ATOM 5361 O O . SER C 1 259 ? -55.55363 15.52865 -22.95659 1.000 17.58580 235 SER C O 1
ATOM 5364 N N . GLN C 1 260 ? -54.24551 17.21448 -22.27246 1.000 14.39842 236 GLN C N 1
ATOM 5365 C CA . GLN C 1 260 ? -53.81200 16.52955 -21.06411 1.000 13.57868 236 GLN C CA 1
ATOM 5366 C C . GLN C 1 260 ? -54.32626 17.23074 -19.81356 1.000 18.17487 236 GLN C C 1
ATOM 5367 O O . GLN C 1 260 ? -54.44831 18.45789 -19.77059 1.000 15.53447 236 GLN C O 1
ATOM 5373 N N . VAL C 1 261 ? -54.59832 16.44337 -18.77912 1.000 15.90720 237 VAL C N 1
ATOM 5374 C CA . VAL C 1 261 ? -54.86823 16.96841 -17.44548 1.000 17.33333 237 VAL C CA 1
ATOM 5375 C C . VAL C 1 261 ? -53.69089 16.57866 -16.56283 1.000 18.60912 237 VAL C C 1
ATOM 5376 O O . VAL C 1 261 ? -53.50699 15.39616 -16.24640 1.000 23.32714 237 VAL C O 1
ATOM 5380 N N . ILE C 1 262 ? -52.87142 17.55267 -16.17887 1.000 16.30151 238 ILE C N 1
ATOM 5381 C CA . ILE C 1 262 ? -51.68996 17.27318 -15.36726 1.000 17.92355 238 ILE C CA 1
ATOM 5382 C C . ILE C 1 262 ? -52.05232 17.48554 -13.90180 1.000 18.87405 238 ILE C C 1
ATOM 5383 O O . ILE C 1 262 ? -52.41461 18.59480 -13.49779 1.000 14.65921 238 ILE C O 1
ATOM 5388 N N . ARG C 1 263 ? -51.96416 16.42887 -13.10286 1.000 15.98773 239 ARG C N 1
ATOM 5389 C CA . ARG C 1 263 ? -52.27556 16.52885 -11.68175 1.000 15.20373 239 ARG C CA 1
ATOM 5390 C C . ARG C 1 263 ? -51.02141 16.89960 -10.90698 1.000 17.86717 239 ARG C C 1
ATOM 5391 O O . ARG C 1 263 ? -49.97659 16.25241 -11.06001 1.000 17.58598 239 ARG C O 1
ATOM 5399 N N . VAL C 1 264 ? -51.12757 17.95022 -10.09115 1.000 16.56349 240 VAL C N 1
ATOM 5400 C CA . VAL C 1 264 ? -49.99814 18.52381 -9.35731 1.000 14.79404 240 VAL C CA 1
ATOM 5401 C C . VAL C 1 264 ? -50.40373 18.52049 -7.88989 1.000 21.42684 240 VAL C C 1
ATOM 5402 O O . VAL C 1 264 ? -51.04648 19.47090 -7.41009 1.000 18.54733 240 VAL C O 1
ATOM 5406 N N . ASN C 1 265 ? -50.00572 17.47479 -7.16827 1.000 15.40449 241 ASN C N 1
ATOM 5407 C CA . ASN C 1 265 ? -50.56051 17.23781 -5.84007 1.000 14.97880 241 ASN C CA 1
ATOM 5408 C C . ASN C 1 265 ? -49.57291 16.58289 -4.88377 1.000 16.91481 241 ASN C C 1
ATOM 5409 O O . ASN C 1 265 ? -50.00247 16.08625 -3.83360 1.000 17.59542 241 ASN C O 1
ATOM 5414 N N . GLY C 1 266 ? -48.28042 16.54055 -5.20287 1.000 15.88987 242 GLY C N 1
ATOM 5415 C CA . GLY C 1 266 ? -47.33397 15.91170 -4.31736 1.000 13.98412 242 GLY C CA 1
ATOM 5416 C C . GLY C 1 266 ? -47.44143 14.40849 -4.23688 1.000 16.01252 242 GLY C C 1
ATOM 5417 O O . GLY C 1 266 ? -46.81150 13.80596 -3.36267 1.000 15.50414 242 GLY C O 1
ATOM 5418 N N . GLY C 1 267 ? -48.19148 13.77306 -5.13862 1.000 13.61397 243 GLY C N 1
ATOM 5419 C CA . GLY C 1 267 ? -48.39606 12.33847 -5.06462 1.000 14.36511 243 GLY C CA 1
ATOM 5420 C C . GLY C 1 267 ? -49.62618 11.93670 -4.28929 1.000 24.39853 243 GLY C C 1
ATOM 5421 O O . GLY C 1 267 ? -49.79953 10.74358 -4.00394 1.000 16.11763 243 GLY C O 1
ATOM 5422 N N . PHE C 1 268 ? -50.46250 12.90140 -3.91515 1.000 18.82764 244 PHE C N 1
ATOM 5423 C CA . PHE C 1 268 ? -51.76792 12.65415 -3.31497 1.000 27.54410 244 PHE C CA 1
ATOM 5424 C C . PHE C 1 268 ? -52.76580 12.21533 -4.38457 1.000 27.97807 244 PHE C C 1
ATOM 5425 O O . PHE C 1 268 ? -53.39333 11.17666 -4.25814 1.000 36.97221 244 PHE C O 1
ATOM 5433 N N . ILE D 1 27 ? -98.92065 -5.65670 -1.52270 1.000 71.87086 3 ILE D N 1
ATOM 5434 C CA . ILE D 1 27 ? -98.35719 -4.87556 -2.61960 1.000 65.03244 3 ILE D CA 1
ATOM 5435 C C . ILE D 1 27 ? -96.89543 -4.52486 -2.33221 1.000 57.90424 3 ILE D C 1
ATOM 5436 O O . ILE D 1 27 ? -96.37160 -3.53542 -2.84527 1.000 54.06604 3 ILE D O 1
ATOM 5441 N N . SER D 1 28 ? -96.23240 -5.35145 -1.52249 1.000 63.27073 4 SER D N 1
ATOM 5442 C CA . SER D 1 28 ? -94.80209 -5.18532 -1.25934 1.000 58.43978 4 SER D CA 1
ATOM 5443 C C . SER D 1 28 ? -93.96731 -5.95603 -2.28922 1.000 51.02147 4 SER D C 1
ATOM 5444 O O . SER D 1 28 ? -93.19664 -6.87091 -1.97814 1.000 50.23478 4 SER D O 1
ATOM 5447 N N . ARG D 1 29 ? -94.15237 -5.56622 -3.54928 1.000 44.86037 5 ARG D N 1
ATOM 5448 C CA . ARG D 1 29 ? -93.28272 -5.99551 -4.63314 1.000 45.79529 5 ARG D CA 1
ATOM 5449 C C . ARG D 1 29 ? -92.12960 -5.01075 -4.75888 1.000 34.17248 5 ARG D C 1
ATOM 5450 O O . ARG D 1 29 ? -92.33269 -3.79431 -4.67131 1.000 34.65356 5 ARG D O 1
ATOM 5458 N N . LYS D 1 30 ? -90.91958 -5.54088 -4.94865 1.000 31.65629 6 LYS D N 1
ATOM 5459 C CA . LYS D 1 30 ? -89.78305 -4.69161 -5.27939 1.000 25.39983 6 LYS D CA 1
ATOM 5460 C C . LYS D 1 30 ? -90.12070 -3.82186 -6.48626 1.000 28.26402 6 LYS D C 1
ATOM 5461 O O . LYS D 1 30 ? -90.75041 -4.27837 -7.44501 1.000 28.65528 6 LYS D O 1
ATOM 5467 N N . THR D 1 31 ? -89.70856 -2.55432 -6.42018 1.000 20.48845 7 THR D N 1
ATOM 5468 C CA . THR D 1 31 ? -90.13242 -1.52601 -7.35865 1.000 27.54894 7 THR D CA 1
ATOM 5469 C C . THR D 1 31 ? -88.92733 -0.76113 -7.90749 1.000 25.46565 7 THR D C 1
ATOM 5470 O O . THR D 1 31 ? -87.99853 -0.39967 -7.16353 1.000 23.61694 7 THR D O 1
ATOM 5474 N N . ALA D 1 32 ? -88.95500 -0.50845 -9.21570 1.000 22.15490 8 ALA D N 1
ATOM 5475 C CA . ALA D 1 32 ? -87.89434 0.21750 -9.90216 1.000 21.14037 8 ALA D CA 1
ATOM 5476 C C . ALA D 1 32 ? -88.47655 1.42007 -10.63264 1.000 25.30328 8 ALA D C 1
ATOM 5477 O O . ALA D 1 32 ? -89.50409 1.31076 -11.31085 1.000 23.83106 8 ALA D O 1
ATOM 5479 N N . LEU D 1 33 ? -87.82281 2.56281 -10.47858 1.000 18.76053 9 LEU D N 1
ATOM 5480 C CA . LEU D 1 33 ? -88.16541 3.77578 -11.20753 1.000 19.81679 9 LEU D CA 1
ATOM 5481 C C . LEU D 1 33 ? -87.15304 3.98694 -12.32642 1.000 22.21648 9 LEU D C 1
ATOM 5482 O O . LEU D 1 33 ? -85.95070 4.01795 -12.06297 1.000 20.71074 9 LEU D O 1
ATOM 5487 N N . VAL D 1 34 ? -87.62780 4.11866 -13.56463 1.000 21.74160 10 VAL D N 1
ATOM 5488 C CA . VAL D 1 34 ? -86.74966 4.30107 -14.72146 1.000 20.39920 10 VAL D CA 1
ATOM 5489 C C . VAL D 1 34 ? -87.10487 5.61377 -15.40892 1.000 21.99212 10 VAL D C 1
ATOM 5490 O O . VAL D 1 34 ? -88.20646 5.75613 -15.95232 1.000 25.02283 10 VAL D O 1
ATOM 5494 N N . THR D 1 35 ? -86.17613 6.56833 -15.40270 1.000 20.16562 11 THR D N 1
ATOM 5495 C CA . THR D 1 35 ? -86.39610 7.77927 -16.18777 1.000 21.00002 11 THR D CA 1
ATOM 5496 C C . THR D 1 35 ? -86.02108 7.51835 -17.64445 1.000 25.47396 11 THR D C 1
ATOM 5497 O O . THR D 1 35 ? -85.17648 6.67155 -17.94636 1.000 25.68146 11 THR D O 1
ATOM 5501 N N . GLY D 1 36 ? -86.67686 8.23846 -18.55492 1.000 26.47874 12 GLY D N 1
ATOM 5502 C CA . GLY D 1 36 ? -86.45132 8.00528 -19.97708 1.000 28.05477 12 GLY D CA 1
ATOM 5503 C C . GLY D 1 36 ? -86.88634 6.63421 -20.45973 1.000 29.78776 12 GLY D C 1
ATOM 5504 O O . GLY D 1 36 ? -86.31228 6.10537 -21.42156 1.000 26.21213 12 GLY D O 1
ATOM 5505 N N . ALA D 1 37 ? -87.89493 6.03934 -19.82371 1.000 22.15339 13 ALA D N 1
ATOM 5506 C CA . ALA D 1 37 ? -88.29592 4.68141 -20.16848 1.000 26.43342 13 ALA D CA 1
ATOM 5507 C C . ALA D 1 37 ? -89.24256 4.61177 -21.36278 1.000 26.73602 13 ALA D C 1
ATOM 5508 O O . ALA D 1 37 ? -89.72538 3.51636 -21.66631 1.000 23.99191 13 ALA D O 1
ATOM 5510 N N . SER D 1 38 ? -89.47222 5.72788 -22.06473 1.000 24.81408 14 SER D N 1
ATOM 5511 C CA . SER D 1 38 ? -90.38791 5.72689 -23.20440 1.000 30.92522 14 SER D CA 1
ATOM 5512 C C . SER D 1 38 ? -89.84650 4.90001 -24.36184 1.000 32.84993 14 SER D C 1
ATOM 5513 O O . SER D 1 38 ? -90.58446 4.10902 -24.96818 1.000 25.10854 14 SER D O 1
ATOM 5516 N N . ARG D 1 39 ? -88.56573 5.08635 -24.70156 1.000 28.81782 15 ARG D N 1
ATOM 5517 C CA . ARG D 1 39 ? -88.00960 4.50428 -25.91604 1.000 31.04799 15 ARG D CA 1
ATOM 5518 C C . ARG D 1 39 ? -86.57486 4.05477 -25.69247 1.000 28.62031 15 ARG D C 1
ATOM 5519 O O . ARG D 1 39 ? -85.93078 4.40365 -24.69641 1.000 23.59911 15 ARG D O 1
ATOM 5527 N N . GLY D 1 40 ? -86.08652 3.27025 -26.65345 1.000 28.11628 16 GLY D N 1
ATOM 5528 C CA . GLY D 1 40 ? -84.65936 3.00287 -26.75349 1.000 28.88312 16 GLY D CA 1
ATOM 5529 C C . GLY D 1 40 ? -84.13568 2.23793 -25.56116 1.000 22.23913 16 GLY D C 1
ATOM 5530 O O . GLY D 1 40 ? -84.73022 1.24604 -25.10814 1.000 22.71811 16 GLY D O 1
ATOM 5531 N N . ILE D 1 41 ? -83.00592 2.71776 -25.03467 1.000 20.19114 17 ILE D N 1
ATOM 5532 C CA . ILE D 1 41 ? -82.34941 2.02127 -23.93714 1.000 20.54906 17 ILE D CA 1
ATOM 5533 C C . ILE D 1 41 ? -83.20763 2.06359 -22.67495 1.000 19.31074 17 ILE D C 1
ATOM 5534 O O . ILE D 1 41 ? -83.31372 1.06601 -21.95078 1.000 19.17062 17 ILE D O 1
ATOM 5539 N N . GLY D 1 42 ? -83.81766 3.21206 -22.37728 1.000 20.76036 18 GLY D N 1
ATOM 5540 C CA . GLY D 1 42 ? -84.66971 3.28553 -21.19862 1.000 24.63859 18 GLY D CA 1
ATOM 5541 C C . GLY D 1 42 ? -85.81378 2.28888 -21.25075 1.000 21.92787 18 GLY D C 1
ATOM 5542 O O . GLY D 1 42 ? -86.12948 1.62963 -20.25424 1.000 21.19797 18 GLY D O 1
ATOM 5543 N N . ARG D 1 43 ? -86.43972 2.15493 -22.42122 1.000 24.90354 19 ARG D N 1
ATOM 5544 C CA . ARG D 1 43 ? -87.50757 1.17998 -22.57985 1.000 25.62034 19 ARG D CA 1
ATOM 5545 C C . ARG D 1 43 ? -86.99072 -0.24181 -22.40806 1.000 28.23523 19 ARG D C 1
ATOM 5546 O O . ARG D 1 43 ? -87.65163 -1.07820 -21.77104 1.000 22.66343 19 ARG D O 1
ATOM 5554 N N . ALA D 1 44 ? -85.81946 -0.54335 -22.98409 1.000 22.74901 20 ALA D N 1
ATOM 5555 C CA . ALA D 1 44 ? -85.25411 -1.88198 -22.82242 1.000 25.57984 20 ALA D CA 1
ATOM 5556 C C . ALA D 1 44 ? -84.94504 -2.17620 -21.35685 1.000 22.75173 20 ALA D C 1
ATOM 5557 O O . ALA D 1 44 ? -85.13713 -3.30422 -20.88446 1.000 19.83354 20 ALA D O 1
ATOM 5559 N N . ILE D 1 45 ? -84.50253 -1.15788 -20.61414 1.000 19.74223 21 ILE D N 1
ATOM 5560 C CA . ILE D 1 45 ? -84.23869 -1.31773 -19.18625 1.000 17.00597 21 ILE D CA 1
ATOM 5561 C C . ILE D 1 45 ? -85.53258 -1.63434 -18.44382 1.000 23.33254 21 ILE D C 1
ATOM 5562 O O . ILE D 1 45 ? -85.60719 -2.59491 -17.66366 1.000 22.70152 21 ILE D O 1
ATOM 5567 N N . ALA D 1 46 ? -86.56299 -0.81606 -18.66818 1.000 18.58436 22 ALA D N 1
ATOM 5568 C CA . ALA D 1 46 ? -87.86538 -1.04762 -18.04288 1.000 21.96526 22 ALA D CA 1
ATOM 5569 C C . ALA D 1 46 ? -88.37928 -2.45793 -18.33245 1.000 22.03007 22 ALA D C 1
ATOM 5570 O O . ALA D 1 46 ? -88.81365 -3.17857 -17.41932 1.000 19.47668 22 ALA D O 1
ATOM 5572 N N . GLU D 1 47 ? -88.27390 -2.89325 -19.59534 1.000 23.38797 23 GLU D N 1
ATOM 5573 C CA . GLU D 1 47 ? -88.74682 -4.22342 -19.97887 1.000 21.03101 23 GLU D CA 1
ATOM 5574 C C . GLU D 1 47 ? -87.98520 -5.32692 -19.25579 1.000 28.85556 23 GLU D C 1
ATOM 5575 O O . GLU D 1 47 ? -88.58473 -6.29499 -18.76007 1.000 22.09379 23 GLU D O 1
ATOM 5581 N N . ARG D 1 48 ? -86.65376 -5.20889 -19.20639 1.000 20.07874 24 ARG D N 1
ATOM 5582 C CA . ARG D 1 48 ? -85.84111 -6.23493 -18.56465 1.000 24.12932 24 ARG D CA 1
ATOM 5583 C C . ARG D 1 48 ? -86.10045 -6.29133 -17.06135 1.000 25.41404 24 ARG D C 1
ATOM 5584 O O . ARG D 1 48 ? -86.19905 -7.38330 -16.48118 1.000 23.40614 24 ARG D O 1
ATOM 5592 N N . LEU D 1 49 ? -86.21117 -5.12960 -16.41034 1.000 19.19017 25 LEU D N 1
ATOM 5593 C CA . LEU D 1 49 ? -86.45264 -5.13260 -14.97057 1.000 21.39500 25 LEU D CA 1
ATOM 5594 C C . LEU D 1 49 ? -87.82927 -5.71282 -14.65340 1.000 22.19848 25 LEU D C 1
ATOM 5595 O O . LEU D 1 49 ? -87.99723 -6.41683 -13.65342 1.000 24.24335 25 LEU D O 1
ATOM 5600 N N . ALA D 1 50 ? -88.82143 -5.44175 -15.50242 1.000 21.54685 26 ALA D N 1
ATOM 5601 C CA . ALA D 1 50 ? -90.12607 -6.07283 -15.32617 1.000 24.10640 26 ALA D CA 1
ATOM 5602 C C . ALA D 1 50 ? -90.01043 -7.58496 -15.45289 1.000 24.55880 26 ALA D C 1
ATOM 5603 O O . ALA D 1 50 ? -90.53030 -8.33066 -14.61733 1.000 26.07803 26 ALA D O 1
ATOM 5605 N N . GLN D 1 51 ? -89.29641 -8.05418 -16.48153 1.000 26.58504 27 GLN D N 1
ATOM 5606 C CA . GLN D 1 51 ? -89.02901 -9.48097 -16.61879 1.000 24.16488 27 GLN D CA 1
ATOM 5607 C C . GLN D 1 51 ? -88.31900 -10.05256 -15.39422 1.000 29.53377 27 GLN D C 1
ATOM 5608 O O . GLN D 1 51 ? -88.54054 -11.22072 -15.03567 1.000 20.47998 27 GLN D O 1
ATOM 5614 N N . ASP D 1 52 ? -87.45469 -9.26039 -14.75060 1.000 26.11457 28 ASP D N 1
ATOM 5615 C CA . ASP D 1 52 ? -86.74042 -9.69770 -13.55100 1.000 24.76688 28 ASP D CA 1
ATOM 5616 C C . ASP D 1 52 ? -87.58483 -9.61697 -12.28563 1.000 27.21008 28 ASP D C 1
ATOM 5617 O O . ASP D 1 52 ? -87.08398 -9.96604 -11.21219 1.000 28.52562 28 ASP D O 1
ATOM 5622 N N . GLY D 1 53 ? -88.82292 -9.12914 -12.36935 1.000 28.50296 29 GLY D N 1
ATOM 5623 C CA . GLY D 1 53 ? -89.73765 -9.16062 -11.24376 1.000 29.98462 29 GLY D CA 1
ATOM 5624 C C . GLY D 1 53 ? -90.08385 -7.82319 -10.62211 1.000 30.01496 29 GLY D C 1
ATOM 5625 O O . GLY D 1 53 ? -90.91145 -7.79391 -9.70227 1.000 28.19391 29 GLY D O 1
ATOM 5626 N N . PHE D 1 54 ? -89.48585 -6.71844 -11.06966 1.000 25.32209 30 PHE D N 1
ATOM 5627 C CA . PHE D 1 54 ? -89.80119 -5.41091 -10.50344 1.000 24.36690 30 PHE D CA 1
ATOM 5628 C C . PHE D 1 54 ? -91.12052 -4.87809 -11.05458 1.000 27.05538 30 PHE D C 1
ATOM 5629 O O . PHE D 1 54 ? -91.40156 -4.99191 -12.25205 1.000 25.82509 30 PHE D O 1
ATOM 5637 N N . TYR D 1 55 ? -91.92833 -4.28201 -10.17766 1.000 27.14209 31 TYR D N 1
ATOM 5638 C CA . TYR D 1 55 ? -92.89600 -3.29405 -10.63605 1.000 24.22012 31 TYR D CA 1
ATOM 5639 C C . TYR D 1 55 ? -92.12191 -2.09579 -11.17369 1.000 28.19777 31 TYR D C 1
ATOM 5640 O O . TYR D 1 55 ? -91.23141 -1.57801 -10.49169 1.000 26.02415 31 TYR D O 1
ATOM 5649 N N . VAL D 1 56 ? -92.47007 -1.62377 -12.37297 1.000 23.98148 32 VAL D N 1
ATOM 5650 C CA . VAL D 1 56 ? -91.68370 -0.59108 -13.04490 1.000 23.13070 32 VAL D CA 1
ATOM 5651 C C . VAL D 1 56 ? -92.50857 0.68788 -13.20358 1.000 22.45377 32 VAL D C 1
ATOM 5652 O O . VAL D 1 56 ? -93.61462 0.68233 -13.77625 1.000 27.10656 32 VAL D O 1
ATOM 5656 N N . ILE D 1 57 ? -91.96003 1.78277 -12.70367 1.000 18.65192 33 ILE D N 1
ATOM 5657 C CA . ILE D 1 57 ? -92.48274 3.10889 -12.98605 1.000 19.10657 33 ILE D CA 1
ATOM 5658 C C . ILE D 1 57 ? -91.74127 3.64401 -14.20756 1.000 27.20033 33 ILE D C 1
ATOM 5659 O O . ILE D 1 57 ? -90.52032 3.84096 -14.18036 1.000 22.84927 33 ILE D O 1
ATOM 5664 N N . VAL D 1 58 ? -92.48959 3.85001 -15.28643 1.000 23.33252 34 VAL D N 1
ATOM 5665 C CA . VAL D 1 58 ? -91.98829 4.37455 -16.55206 1.000 24.17527 34 VAL D CA 1
ATOM 5666 C C . VAL D 1 58 ? -92.13906 5.89148 -16.48645 1.000 30.32741 34 VAL D C 1
ATOM 5667 O O . VAL D 1 58 ? -93.24579 6.42144 -16.60351 1.000 26.68680 34 VAL D O 1
ATOM 5671 N N . ASN D 1 59 ? -91.03223 6.59998 -16.26606 1.000 21.15810 35 ASN D N 1
ATOM 5672 C CA . ASN D 1 59 ? -91.08299 8.05172 -16.19777 1.000 28.10399 35 ASN D CA 1
ATOM 5673 C C . ASN D 1 59 ? -90.83200 8.63218 -17.58005 1.000 30.08249 35 ASN D C 1
ATOM 5674 O O . ASN D 1 59 ? -89.99000 8.13875 -18.33957 1.000 25.94538 35 ASN D O 1
ATOM 5679 N N . TYR D 1 60 ? -91.59452 9.66125 -17.91437 1.000 25.44646 36 TYR D N 1
ATOM 5680 C CA . TYR D 1 60 ? -91.43272 10.32314 -19.20282 1.000 30.03577 36 TYR D CA 1
ATOM 5681 C C . TYR D 1 60 ? -91.69063 11.80846 -19.00771 1.000 32.88964 36 TYR D C 1
ATOM 5682 O O . TYR D 1 60 ? -92.22743 12.23311 -17.97894 1.000 31.76947 36 TYR D O 1
ATOM 5691 N N . ALA D 1 61 ? -91.28851 12.60829 -19.99718 1.000 33.00625 37 ALA D N 1
ATOM 5692 C CA . ALA D 1 61 ? -91.41457 14.05869 -19.89951 1.000 36.24949 37 ALA D CA 1
ATOM 5693 C C . ALA D 1 61 ? -92.41031 14.64706 -20.88910 1.000 35.50193 37 ALA D C 1
ATOM 5694 O O . ALA D 1 61 ? -93.23972 15.47988 -20.50648 1.000 46.97521 37 ALA D O 1
ATOM 5696 N N . GLY D 1 62 ? -92.36469 14.23322 -22.15324 1.000 40.73673 38 GLY D N 1
ATOM 5697 C CA . GLY D 1 62 ? -93.17711 14.87829 -23.16997 1.000 44.80818 38 GLY D CA 1
ATOM 5698 C C . GLY D 1 62 ? -94.50961 14.21277 -23.45361 1.000 42.40362 38 GLY D C 1
ATOM 5699 O O . GLY D 1 62 ? -95.37315 14.11765 -22.57664 1.000 37.53135 38 GLY D O 1
ATOM 5700 N N . ASN D 1 63 ? -94.68797 13.76609 -24.69355 1.000 46.56396 39 ASN D N 1
ATOM 5701 C CA . ASN D 1 63 ? -95.91268 13.08490 -25.08193 1.000 51.23748 39 ASN D CA 1
ATOM 5702 C C . ASN D 1 63 ? -95.96288 11.68032 -24.48466 1.000 48.10840 39 ASN D C 1
ATOM 5703 O O . ASN D 1 63 ? -94.94599 10.98259 -24.39406 1.000 40.79612 39 ASN D O 1
ATOM 5708 N N . LYS D 1 64 ? -97.16861 11.26398 -24.09459 1.000 42.41784 40 LYS D N 1
ATOM 5709 C CA . LYS D 1 64 ? -97.39153 10.04706 -23.31808 1.000 43.33028 40 LYS D CA 1
ATOM 5710 C C . LYS D 1 64 ? -97.33350 8.75931 -24.13649 1.000 38.81806 40 LYS D C 1
ATOM 5711 O O . LYS D 1 64 ? -97.22664 7.68269 -23.54172 1.000 34.75466 40 LYS D O 1
ATOM 5717 N N . ALA D 1 65 ? -97.41244 8.83837 -25.46758 1.000 37.07695 41 ALA D N 1
ATOM 5718 C CA . ALA D 1 65 ? -97.78031 7.67416 -26.27423 1.000 38.09689 41 ALA D CA 1
ATOM 5719 C C . ALA D 1 65 ? -96.78369 6.52959 -26.11945 1.000 33.64878 41 ALA D C 1
ATOM 5720 O O . ALA D 1 65 ? -97.17187 5.37415 -25.89042 1.000 30.10782 41 ALA D O 1
ATOM 5722 N N . HIS D 1 66 ? -95.48836 6.82702 -26.25286 1.000 34.35278 42 HIS D N 1
ATOM 5723 C CA . HIS D 1 66 ? -94.49511 5.75764 -26.19451 1.000 34.55819 42 HIS D CA 1
ATOM 5724 C C . HIS D 1 66 ? -94.38142 5.17856 -24.78719 1.000 30.43771 42 HIS D C 1
ATOM 5725 O O . HIS D 1 66 ? -94.22995 3.96295 -24.62035 1.000 28.32067 42 HIS D O 1
ATOM 5732 N N . ALA D 1 67 ? -94.46656 6.02567 -23.76061 1.000 28.54312 43 ALA D N 1
ATOM 5733 C CA . ALA D 1 67 ? -94.44822 5.50735 -22.39775 1.000 31.62262 43 ALA D CA 1
ATOM 5734 C C . ALA D 1 67 ? -95.63622 4.58761 -22.14155 1.000 32.71658 43 ALA D C 1
ATOM 5735 O O . ALA D 1 67 ? -95.48917 3.52388 -21.52354 1.000 27.63111 43 ALA D O 1
ATOM 5737 N N . GLN D 1 68 ? -96.82740 4.98583 -22.60429 1.000 35.10146 44 GLN D N 1
ATOM 5738 C CA . GLN D 1 68 ? -97.99240 4.11554 -22.48212 1.000 34.91288 44 GLN D CA 1
ATOM 5739 C C . GLN D 1 68 ? -97.76369 2.79846 -23.21138 1.000 32.59622 44 GLN D C 1
ATOM 5740 O O . GLN D 1 68 ? -98.13368 1.72513 -22.71385 1.000 33.64515 44 GLN D O 1
ATOM 5746 N N . ALA D 1 69 ? -97.16137 2.85877 -24.39943 1.000 32.83216 45 ALA D N 1
ATOM 5747 C CA . ALA D 1 69 ? -96.85145 1.62681 -25.12018 1.000 33.94568 45 ALA D CA 1
ATOM 5748 C C . ALA D 1 69 ? -95.91149 0.73167 -24.31376 1.000 34.14315 45 ALA D C 1
ATOM 5749 O O . ALA D 1 69 ? -96.06847 -0.49802 -24.29593 1.000 31.49198 45 ALA D O 1
ATOM 5751 N N . THR D 1 70 ? -94.93325 1.33066 -23.62885 1.000 31.00919 46 THR D N 1
ATOM 5752 C CA . THR D 1 70 ? -94.02074 0.52695 -22.81513 1.000 34.78069 46 THR D CA 1
ATOM 5753 C C . THR D 1 70 ? -94.76116 -0.13519 -21.65534 1.000 28.19713 46 THR D C 1
ATOM 5754 O O . THR D 1 70 ? -94.54909 -1.32089 -21.35551 1.000 27.42134 46 THR D O 1
ATOM 5758 N N . VAL D 1 71 ? -95.62927 0.62445 -20.98598 1.000 32.75799 47 VAL D N 1
ATOM 5759 C CA . VAL D 1 71 ? -96.38289 0.07447 -19.86105 1.000 28.92608 47 VAL D CA 1
ATOM 5760 C C . VAL D 1 71 ? -97.26965 -1.06750 -20.33195 1.000 31.41491 47 VAL D C 1
ATOM 5761 O O . VAL D 1 71 ? -97.32670 -2.13679 -19.70748 1.000 32.48826 47 VAL D O 1
ATOM 5765 N N . GLU D 1 72 ? -97.98242 -0.85027 -21.44123 1.000 35.53205 48 GLU D N 1
ATOM 5766 C CA . GLU D 1 72 ? -98.86472 -1.87958 -21.98056 1.000 34.42647 48 GLU D CA 1
ATOM 5767 C C . GLU D 1 72 ? -98.08645 -3.13299 -22.35392 1.000 37.43327 48 GLU D C 1
ATOM 5768 O O . GLU D 1 72 ? -98.53174 -4.25344 -22.06909 1.000 33.73558 48 GLU D O 1
ATOM 5774 N N . HIS D 1 73 ? -96.90914 -2.97244 -22.97056 1.000 34.14969 49 HIS D N 1
ATOM 5775 C CA . HIS D 1 73 ? -96.13099 -4.15606 -23.31929 1.000 33.31135 49 HIS D CA 1
ATOM 5776 C C . HIS D 1 73 ? -95.67875 -4.90733 -22.07651 1.000 35.57785 49 HIS D C 1
ATOM 5777 O O . HIS D 1 73 ? -95.74367 -6.14181 -22.03736 1.000 32.93046 49 HIS D O 1
ATOM 5784 N N . ILE D 1 74 ? -95.20245 -4.18493 -21.05775 1.000 32.04113 50 ILE D N 1
ATOM 5785 C CA . ILE D 1 74 ? -94.80698 -4.84435 -19.81550 1.000 29.82261 50 ILE D CA 1
ATOM 5786 C C . ILE D 1 74 ? -95.97900 -5.63234 -19.23597 1.000 32.33306 50 ILE D C 1
ATOM 5787 O O . ILE D 1 74 ? -95.84613 -6.81792 -18.89966 1.000 29.40847 50 ILE D O 1
ATOM 5792 N N . ILE D 1 75 ? -97.14912 -4.98923 -19.12613 1.000 30.16808 51 ILE D N 1
ATOM 5793 C CA . ILE D 1 75 ? -98.30550 -5.65531 -18.51849 1.000 36.12292 51 ILE D CA 1
ATOM 5794 C C . ILE D 1 75 ? -98.69597 -6.88862 -19.32365 1.000 31.28548 51 ILE D C 1
ATOM 5795 O O . ILE D 1 75 ? -99.00055 -7.94548 -18.75831 1.000 34.78305 51 ILE D O 1
ATOM 5800 N N . GLU D 1 76 ? -98.66579 -6.78288 -20.65528 1.000 32.41614 52 GLU D N 1
ATOM 5801 C CA . GLU D 1 76 ? -99.07175 -7.90653 -21.49183 1.000 39.71100 52 GLU D CA 1
ATOM 5802 C C . GLU D 1 76 ? -98.07553 -9.05292 -21.41052 1.000 42.40862 52 GLU D C 1
ATOM 5803 O O . GLU D 1 76 ? -98.44747 -10.21413 -21.61780 1.000 44.50634 52 GLU D O 1
ATOM 5809 N N . GLN D 1 77 ? -96.81710 -8.75572 -21.09878 1.000 37.62743 53 GLN D N 1
ATOM 5810 C CA . GLN D 1 77 ? -95.81069 -9.79225 -20.92705 1.000 40.18466 53 GLN D CA 1
ATOM 5811 C C . GLN D 1 77 ? -95.86774 -10.43613 -19.54926 1.000 38.32710 53 GLN D C 1
ATOM 5812 O O . GLN D 1 77 ? -95.05984 -11.32728 -19.26184 1.000 40.54834 53 GLN D O 1
ATOM 5818 N N . GLY D 1 78 ? -96.80507 -10.01986 -18.70226 1.000 36.65891 54 GLY D N 1
ATOM 5819 C CA . GLY D 1 78 ? -96.95375 -10.58556 -17.38186 1.000 36.79413 54 GLY D CA 1
ATOM 5820 C C . GLY D 1 78 ? -96.38946 -9.76281 -16.24562 1.000 33.83479 54 GLY D C 1
ATOM 5821 O O . GLY D 1 78 ? -96.35146 -10.25553 -15.11175 1.000 31.31872 54 GLY D O 1
ATOM 5822 N N . GLY D 1 79 ? -95.95599 -8.52970 -16.50465 1.000 35.96362 55 GLY D N 1
ATOM 5823 C CA . GLY D 1 79 ? -95.38187 -7.68085 -15.48496 1.000 30.35749 55 GLY D CA 1
ATOM 5824 C C . GLY D 1 79 ? -96.37855 -6.68044 -14.92794 1.000 36.59083 55 GLY D C 1
ATOM 5825 O O . GLY D 1 79 ? -97.57489 -6.70782 -15.22363 1.000 33.04511 55 GLY D O 1
ATOM 5826 N N . GLN D 1 80 ? -95.85899 -5.77339 -14.10135 1.000 32.15140 56 GLN D N 1
ATOM 5827 C CA . GLN D 1 80 ? -96.65249 -4.71640 -13.48557 1.000 30.52002 56 GLN D CA 1
ATOM 5828 C C . GLN D 1 80 ? -95.94652 -3.39276 -13.72160 1.000 32.24371 56 GLN D C 1
ATOM 5829 O O . GLN D 1 80 ? -94.73765 -3.29328 -13.49145 1.000 26.54842 56 GLN D O 1
ATOM 5835 N N . ALA D 1 81 ? -96.68664 -2.37933 -14.16602 1.000 27.26923 57 ALA D N 1
ATOM 5836 C CA . ALA D 1 81 ? -96.03514 -1.11710 -14.49561 1.000 27.05224 57 ALA D CA 1
ATOM 5837 C C . ALA D 1 81 ? -97.06128 0.00146 -14.55932 1.000 26.80912 57 ALA D C 1
ATOM 5838 O O . ALA D 1 81 ? -98.24806 -0.22758 -14.79394 1.000 26.69944 57 ALA D O 1
ATOM 5840 N N . SER D 1 82 ? -96.57758 1.22156 -14.35562 1.000 26.80322 58 SER D N 1
ATOM 5841 C CA . SER D 1 82 ? -97.38354 2.39259 -14.68000 1.000 25.38280 58 SER D CA 1
ATOM 5842 C C . SER D 1 82 ? -96.45690 3.52046 -15.10141 1.000 27.38724 58 SER D C 1
ATOM 5843 O O . SER D 1 82 ? -95.25510 3.47949 -14.84349 1.000 26.81868 58 SER D O 1
ATOM 5846 N N . ALA D 1 83 ? -97.02479 4.53503 -15.74801 1.000 23.86728 59 ALA D N 1
ATOM 5847 C CA . ALA D 1 83 ? -96.25111 5.65701 -16.27025 1.000 22.73149 59 ALA D CA 1
ATOM 5848 C C . ALA D 1 83 ? -96.53122 6.93606 -15.48838 1.000 35.52847 59 ALA D C 1
ATOM 5849 O O . ALA D 1 83 ? -97.69213 7.27930 -15.22676 1.000 28.05223 59 ALA D O 1
ATOM 5851 N N . ILE D 1 84 ? -95.45903 7.63913 -15.12116 1.000 22.40972 60 ILE D N 1
ATOM 5852 C CA . ILE D 1 84 ? -95.54626 8.93557 -14.45345 1.000 25.16836 60 ILE D CA 1
ATOM 5853 C C . ILE D 1 84 ? -94.81383 9.98128 -15.28820 1.000 27.76888 60 ILE D C 1
ATOM 5854 O O . ILE D 1 84 ? -93.64126 9.79421 -15.65715 1.000 28.35110 60 ILE D O 1
ATOM 5859 N N . GLN D 1 85 ? -95.51506 11.07385 -15.59321 1.000 25.36252 61 GLN D N 1
ATOM 5860 C CA . GLN D 1 85 ? -94.92387 12.21387 -16.27713 1.000 26.23717 61 GLN D CA 1
ATOM 5861 C C . GLN D 1 85 ? -94.20153 13.10660 -15.27411 1.000 34.33722 61 GLN D C 1
ATOM 5862 O O . GLN D 1 85 ? -94.71319 13.36675 -14.18051 1.000 32.40851 61 GLN D O 1
ATOM 5868 N N . ALA D 1 86 ? -93.01296 13.58327 -15.65906 1.000 28.66753 62 ALA D N 1
ATOM 5869 C CA . ALA D 1 86 ? -92.24204 14.54615 -14.87954 1.000 27.11186 62 ALA D CA 1
ATOM 5870 C C . ALA D 1 86 ? -91.00908 14.96364 -15.67342 1.000 27.69477 62 ALA D C 1
ATOM 5871 O O . ALA D 1 86 ? -90.35494 14.12126 -16.29211 1.000 26.10729 62 ALA D O 1
ATOM 5873 N N . ASP D 1 87 ? -90.70385 16.26242 -15.64902 1.000 29.39782 63 ASP D N 1
ATOM 5874 C CA . ASP D 1 87 ? -89.42934 16.76908 -16.15467 1.000 30.65498 63 ASP D CA 1
ATOM 5875 C C . ASP D 1 87 ? -88.35689 16.52417 -15.10097 1.000 23.66948 63 ASP D C 1
ATOM 5876 O O . ASP D 1 87 ? -88.40483 17.11723 -14.01785 1.000 26.88498 63 ASP D O 1
ATOM 5881 N N . VAL D 1 88 ? -87.38191 15.66571 -15.41938 1.000 29.56491 64 VAL D N 1
ATOM 5882 C CA . VAL D 1 88 ? -86.33803 15.31390 -14.45382 1.000 27.19225 64 VAL D CA 1
ATOM 5883 C C . VAL D 1 88 ? -85.50039 16.51722 -14.01867 1.000 29.71633 64 VAL D C 1
ATOM 5884 O O . VAL D 1 88 ? -84.87790 16.48060 -12.95061 1.000 25.79353 64 VAL D O 1
ATOM 5888 N N . ALA D 1 89 ? -85.45099 17.58326 -14.81278 1.000 26.62674 65 ALA D N 1
ATOM 5889 C CA . ALA D 1 89 ? -84.62426 18.73604 -14.46815 1.000 25.41798 65 ALA D CA 1
ATOM 5890 C C . ALA D 1 89 ? -85.39707 19.84021 -13.74275 1.000 34.07742 65 ALA D C 1
ATOM 5891 O O . ALA D 1 89 ? -84.81725 20.89070 -13.43755 1.000 25.18864 65 ALA D O 1
ATOM 5893 N N . ASN D 1 90 ? -86.67662 19.61767 -13.44738 1.000 29.54239 66 ASN D N 1
ATOM 5894 C CA . ASN D 1 90 ? -87.51934 20.55937 -12.71851 1.000 26.39556 66 ASN D CA 1
ATOM 5895 C C . ASN D 1 90 ? -87.64052 20.09013 -11.27229 1.000 25.72147 66 ASN D C 1
ATOM 5896 O O . ASN D 1 90 ? -88.12363 18.98255 -11.02252 1.000 30.34126 66 ASN D O 1
ATOM 5901 N N . GLU D 1 91 ? -87.23262 20.93588 -10.31958 1.000 26.67343 67 GLU D N 1
ATOM 5902 C CA . GLU D 1 91 ? -87.17485 20.48456 -8.92837 1.000 28.73283 67 GLU D CA 1
ATOM 5903 C C . GLU D 1 91 ? -88.56518 20.17113 -8.36481 1.000 34.18824 67 GLU D C 1
ATOM 5904 O O . GLU D 1 91 ? -88.74298 19.17364 -7.64401 1.000 31.68669 67 GLU D O 1
ATOM 5910 N N . HIS D 1 92 ? -89.56327 20.99682 -8.69143 1.000 30.33744 68 HIS D N 1
ATOM 5911 C CA . HIS D 1 92 ? -90.91778 20.77039 -8.17972 1.000 39.20302 68 HIS D CA 1
ATOM 5912 C C . HIS D 1 92 ? -91.52284 19.48861 -8.75283 1.000 27.44736 68 HIS D C 1
ATOM 5913 O O . HIS D 1 92 ? -92.10383 18.67018 -8.02166 1.000 30.43466 68 HIS D O 1
ATOM 5920 N N . GLU D 1 93 ? -91.35967 19.27803 -10.05829 1.000 29.13722 69 GLU D N 1
ATOM 5921 C CA . GLU D 1 93 ? -91.87615 18.06765 -10.68064 1.000 27.64953 69 GLU D CA 1
ATOM 5922 C C . GLU D 1 93 ? -91.13537 16.81512 -10.21351 1.000 27.56553 69 GLU D C 1
ATOM 5923 O O . GLU D 1 93 ? -91.75343 15.75307 -10.09062 1.000 24.46956 69 GLU D O 1
ATOM 5929 N N . VAL D 1 94 ? -89.82981 16.90699 -9.92654 1.000 26.60849 70 VAL D N 1
ATOM 5930 C CA . VAL D 1 94 ? -89.12104 15.72104 -9.44021 1.000 26.73068 70 VAL D CA 1
ATOM 5931 C C . VAL D 1 94 ? -89.57073 15.36768 -8.02703 1.000 22.40022 70 VAL D C 1
ATOM 5932 O O . VAL D 1 94 ? -89.70781 14.18320 -7.68550 1.000 26.91530 70 VAL D O 1
ATOM 5936 N N . SER D 1 95 ? -89.75691 16.37948 -7.16688 1.000 25.91651 71 SER D N 1
ATOM 5937 C CA . SER D 1 95 ? -90.32761 16.11118 -5.84846 1.000 26.96152 71 SER D CA 1
ATOM 5938 C C . SER D 1 95 ? -91.64455 15.36068 -5.97999 1.000 29.52454 71 SER D C 1
ATOM 5939 O O . SER D 1 95 ? -91.85679 14.31470 -5.33741 1.000 28.71400 71 SER D O 1
ATOM 5942 N N . ARG D 1 96 ? -92.54448 15.88940 -6.82314 1.000 29.95526 72 ARG D N 1
ATOM 5943 C CA . ARG D 1 96 ? -93.81567 15.20619 -7.05595 1.000 29.63792 72 ARG D CA 1
ATOM 5944 C C . ARG D 1 96 ? -93.59797 13.78201 -7.55957 1.000 29.78130 72 ARG D C 1
ATOM 5945 O O . ARG D 1 96 ? -94.28477 12.85007 -7.11763 1.000 33.67441 72 ARG D O 1
ATOM 5953 N N . LEU D 1 97 ? -92.65188 13.59509 -8.49116 1.000 27.62443 73 LEU D N 1
ATOM 5954 C CA . LEU D 1 97 ? -92.43965 12.27427 -9.08351 1.000 27.43165 73 LEU D CA 1
ATOM 5955 C C . LEU D 1 97 ? -92.02376 11.25996 -8.03144 1.000 27.92471 73 LEU D C 1
ATOM 5956 O O . LEU D 1 97 ? -92.48958 10.11536 -8.04014 1.000 24.88213 73 LEU D O 1
ATOM 5961 N N . PHE D 1 98 ? -91.13621 11.65551 -7.11837 1.000 26.73279 74 PHE D N 1
ATOM 5962 C CA . PHE D 1 98 ? -90.67848 10.68545 -6.13012 1.000 26.53394 74 PHE D CA 1
ATOM 5963 C C . PHE D 1 98 ? -91.75454 10.40762 -5.08736 1.000 27.51165 74 PHE D C 1
ATOM 5964 O O . PHE D 1 98 ? -91.90394 9.26450 -4.64573 1.000 25.09966 74 PHE D O 1
ATOM 5972 N N . GLN D 1 99 ? -92.53931 11.42324 -4.71232 1.000 28.93644 75 GLN D N 1
ATOM 5973 C CA . GLN D 1 99 ? -93.71140 11.16998 -3.87398 1.000 29.47246 75 GLN D CA 1
ATOM 5974 C C . GLN D 1 99 ? -94.62188 10.11311 -4.51351 1.000 29.35816 75 GLN D C 1
ATOM 5975 O O . GLN D 1 99 ? -94.89330 9.05158 -3.92411 1.000 27.45584 75 GLN D O 1
ATOM 5981 N N . GLU D 1 100 ? -95.07025 10.37864 -5.74611 1.000 28.62389 76 GLU D N 1
ATOM 5982 C CA . GLU D 1 100 ? -95.98377 9.45861 -6.43191 1.000 31.90966 76 GLU D CA 1
ATOM 5983 C C . GLU D 1 100 ? -95.37872 8.06892 -6.57895 1.000 33.87817 76 GLU D C 1
ATOM 5984 O O . GLU D 1 100 ? -96.06317 7.05673 -6.37335 1.000 32.47849 76 GLU D O 1
ATOM 5990 N N . ALA D 1 101 ? -94.10127 7.99541 -6.97566 1.000 30.58554 77 ALA D N 1
ATOM 5991 C CA . ALA D 1 101 ? -93.49200 6.69648 -7.23977 1.000 30.25953 77 ALA D CA 1
ATOM 5992 C C . ALA D 1 101 ? -93.37047 5.88295 -5.96313 1.000 30.33775 77 ALA D C 1
ATOM 5993 O O . ALA D 1 101 ? -93.66597 4.68039 -5.95973 1.000 27.67063 77 ALA D O 1
ATOM 5995 N N . LYS D 1 102 ? -92.95188 6.51643 -4.86082 1.000 28.09562 78 LYS D N 1
ATOM 5996 C CA . LYS D 1 102 ? -92.86355 5.76126 -3.61868 1.000 33.52201 78 LYS D CA 1
ATOM 5997 C C . LYS D 1 102 ? -94.23737 5.30927 -3.13724 1.000 30.76473 78 LYS D C 1
ATOM 5998 O O . LYS D 1 102 ? -94.35908 4.21966 -2.57435 1.000 27.75743 78 LYS D O 1
ATOM 6004 N N . ALA D 1 103 ? -95.28102 6.11454 -3.36639 1.000 31.63633 79 ALA D N 1
ATOM 6005 C CA . ALA D 1 103 ? -96.59473 5.77302 -2.82604 1.000 29.44970 79 ALA D CA 1
ATOM 6006 C C . ALA D 1 103 ? -97.21735 4.52400 -3.45575 1.000 36.16314 79 ALA D C 1
ATOM 6007 O O . ALA D 1 103 ? -98.11503 3.93315 -2.84370 1.000 38.08277 79 ALA D O 1
ATOM 6009 N N . ILE D 1 104 ? -96.78880 4.10970 -4.65497 1.000 31.25805 80 ILE D N 1
ATOM 6010 C CA . ILE D 1 104 ? -97.43897 2.97312 -5.31684 1.000 33.41536 80 ILE D CA 1
ATOM 6011 C C . ILE D 1 104 ? -97.35145 1.72538 -4.44442 1.000 35.67226 80 ILE D C 1
ATOM 6012 O O . ILE D 1 104 ? -98.35747 1.05709 -4.17676 1.000 32.01989 80 ILE D O 1
ATOM 6017 N N . ASN D 1 105 ? -96.14597 1.39431 -3.98535 1.000 33.68296 81 ASN D N 1
ATOM 6018 C CA . ASN D 1 105 ? -95.91870 0.19012 -3.19662 1.000 32.06219 81 ASN D CA 1
ATOM 6019 C C . ASN D 1 105 ? -95.27368 0.48928 -1.85074 1.000 32.95088 81 ASN D C 1
ATOM 6020 O O . ASN D 1 105 ? -94.91165 -0.44690 -1.12710 1.000 30.29162 81 ASN D O 1
ATOM 6025 N N . GLY D 1 106 ? -95.12737 1.76371 -1.49214 1.000 28.97547 82 GLY D N 1
ATOM 6026 C CA . GLY D 1 106 ? -94.44890 2.10028 -0.25335 1.000 32.17379 82 GLY D CA 1
ATOM 6027 C C . GLY D 1 106 ? -92.95446 1.87940 -0.26867 1.000 32.96275 82 GLY D C 1
ATOM 6028 O O . GLY D 1 106 ? -92.33228 1.83561 0.80022 1.000 31.81472 82 GLY D O 1
ATOM 6029 N N . ARG D 1 107 ? -92.35472 1.74322 -1.44831 1.000 29.56075 83 ARG D N 1
ATOM 6030 C CA . ARG D 1 107 ? -90.94088 1.41993 -1.54139 1.000 28.08767 83 ARG D CA 1
ATOM 6031 C C . ARG D 1 107 ? -90.44222 1.78905 -2.92637 1.000 30.25996 83 ARG D C 1
ATOM 6032 O O . ARG D 1 107 ? -91.19443 1.75002 -3.90667 1.000 29.43811 83 ARG D O 1
ATOM 6040 N N . LEU D 1 108 ? -89.15295 2.11721 -2.99485 1.000 28.36686 84 LEU D N 1
ATOM 6041 C CA . LEU D 1 108 ? -88.47243 2.40309 -4.26114 1.000 28.19303 84 LEU D CA 1
ATOM 6042 C C . LEU D 1 108 ? -87.09501 1.74997 -4.16286 1.000 24.37446 84 LEU D C 1
ATOM 6043 O O . LEU D 1 108 ? -86.12941 2.38597 -3.74138 1.000 22.57634 84 LEU D O 1
ATOM 6048 N N . ASP D 1 109 ? -87.02242 0.46988 -4.54264 1.000 17.23446 85 ASP D N 1
ATOM 6049 C CA . ASP D 1 109 ? -85.81108 -0.31952 -4.33380 1.000 20.23067 85 ASP D CA 1
ATOM 6050 C C . ASP D 1 109 ? -84.71801 0.03491 -5.32879 1.000 25.86706 85 ASP D C 1
ATOM 6051 O O . ASP D 1 109 ? -83.53314 0.06263 -4.96736 1.000 23.51909 85 ASP D O 1
ATOM 6056 N N . VAL D 1 110 ? -85.08162 0.27070 -6.58874 1.000 23.50111 86 VAL D N 1
ATOM 6057 C CA . VAL D 1 110 ? -84.08382 0.52743 -7.61931 1.000 21.27671 86 VAL D CA 1
ATOM 6058 C C . VAL D 1 110 ? -84.44646 1.80689 -8.35658 1.000 19.80679 86 VAL D C 1
ATOM 6059 O O . VAL D 1 110 ? -85.62593 2.08659 -8.60540 1.000 19.92483 86 VAL D O 1
ATOM 6063 N N . VAL D 1 111 ? -83.43264 2.60760 -8.67724 1.000 16.76634 87 VAL D N 1
ATOM 6064 C CA . VAL D 1 111 ? -83.64019 3.81090 -9.47106 1.000 14.13856 87 VAL D CA 1
ATOM 6065 C C . VAL D 1 111 ? -82.62462 3.80804 -10.60674 1.000 21.09881 87 VAL D C 1
ATOM 6066 O O . VAL D 1 111 ? -81.41295 3.76629 -10.35574 1.000 15.78257 87 VAL D O 1
ATOM 6070 N N . VAL D 1 112 ? -83.11555 3.84949 -11.84666 1.000 20.25488 88 VAL D N 1
ATOM 6071 C CA . VAL D 1 112 ? -82.27784 3.94159 -13.04007 1.000 18.38548 88 VAL D CA 1
ATOM 6072 C C . VAL D 1 112 ? -82.59447 5.26130 -13.73034 1.000 23.35387 88 VAL D C 1
ATOM 6073 O O . VAL D 1 112 ? -83.73365 5.48774 -14.16366 1.000 22.30262 88 VAL D O 1
ATOM 6077 N N . HIS D 1 113 ? -81.58778 6.12283 -13.84173 1.000 21.33909 89 HIS D N 1
ATOM 6078 C CA . HIS D 1 113 ? -81.71821 7.39036 -14.53659 1.000 18.25494 89 HIS D CA 1
ATOM 6079 C C . HIS D 1 113 ? -81.15857 7.25627 -15.94812 1.000 24.78847 89 HIS D C 1
ATOM 6080 O O . HIS D 1 113 ? -79.93738 7.24512 -16.14477 1.000 21.34976 89 HIS D O 1
ATOM 6087 N N . SER D 1 114 ? -82.05001 7.21398 -16.93054 1.000 18.74899 90 SER D N 1
ATOM 6088 C CA . SER D 1 114 ? -81.67288 7.02256 -18.31872 1.000 22.34113 90 SER D CA 1
ATOM 6089 C C . SER D 1 114 ? -82.02492 8.20103 -19.21729 1.000 29.81178 90 SER D C 1
ATOM 6090 O O . SER D 1 114 ? -81.54459 8.24423 -20.35764 1.000 31.03887 90 SER D O 1
ATOM 6093 N N . ALA D 1 115 ? -82.80780 9.16855 -18.73204 1.000 23.53588 91 ALA D N 1
ATOM 6094 C CA . ALA D 1 115 ? -83.22366 10.29703 -19.55687 1.000 30.22634 91 ALA D CA 1
ATOM 6095 C C . ALA D 1 115 ? -82.05250 11.21054 -19.89462 1.000 29.96451 91 ALA D C 1
ATOM 6096 O O . ALA D 1 115 ? -81.20728 11.51473 -19.04451 1.000 29.02058 91 ALA D O 1
ATOM 6098 N N . GLY D 1 116 ? -82.02050 11.67636 -21.13585 1.000 25.57355 92 GLY D N 1
ATOM 6099 C CA . GLY D 1 116 ? -80.97727 12.60357 -21.53742 1.000 24.88264 92 GLY D CA 1
ATOM 6100 C C . GLY D 1 116 ? -81.13401 12.99164 -22.98962 1.000 26.91815 92 GLY D C 1
ATOM 6101 O O . GLY D 1 116 ? -81.89897 12.37939 -23.74180 1.000 27.74539 92 GLY D O 1
ATOM 6102 N N . ILE D 1 117 ? -80.39367 14.03522 -23.37182 1.000 25.32351 93 ILE D N 1
ATOM 6103 C CA . ILE D 1 117 ? -80.39077 14.55443 -24.73433 1.000 23.32153 93 ILE D CA 1
ATOM 6104 C C . ILE D 1 117 ? -78.95200 14.67874 -25.21000 1.000 24.55298 93 ILE D C 1
ATOM 6105 O O . ILE D 1 117 ? -78.02512 14.88646 -24.41727 1.000 18.68839 93 ILE D O 1
ATOM 6110 N N . MET D 1 118 ? -78.77375 14.56917 -26.52551 1.000 23.52734 94 MET D N 1
ATOM 6111 C CA . MET D 1 118 ? -77.44355 14.53890 -27.13466 1.000 20.86943 94 MET D CA 1
ATOM 6112 C C . MET D 1 118 ? -77.39987 15.43322 -28.37031 1.000 22.41096 94 MET D C 1
ATOM 6113 O O . MET D 1 118 ? -77.12463 14.97303 -29.47935 1.000 25.15733 94 MET D O 1
ATOM 6118 N N . PRO D 1 119 ? -77.62377 16.73349 -28.21108 1.000 25.11939 95 PRO D N 1
ATOM 6119 C CA . PRO D 1 119 ? -77.44893 17.63622 -29.35000 1.000 27.36943 95 PRO D CA 1
ATOM 6120 C C . PRO D 1 119 ? -75.97971 17.92886 -29.60023 1.000 23.15559 95 PRO D C 1
ATOM 6121 O O . PRO D 1 119 ? -75.15293 17.91453 -28.68414 1.000 20.20483 95 PRO D O 1
ATOM 6125 N N . MET D 1 120 ? -75.67349 18.20733 -30.86369 1.000 22.30173 96 MET D N 1
ATOM 6126 C CA . MET D 1 120 ? -74.32848 18.58146 -31.29303 1.000 26.43814 96 MET D CA 1
ATOM 6127 C C . MET D 1 120 ? -74.17087 20.09582 -31.25256 1.000 23.08305 96 MET D C 1
ATOM 6128 O O . MET D 1 120 ? -75.01802 20.82448 -31.77797 1.000 25.53664 96 MET D O 1
ATOM 6133 N N . ALA D 1 121 ? -73.09341 20.56586 -30.62741 1.000 20.23817 97 ALA D N 1
ATOM 6134 C CA . ALA D 1 121 ? -72.76475 21.99028 -30.63498 1.000 21.06207 97 ALA D CA 1
ATOM 6135 C C . ALA D 1 121 ? -71.28234 22.16404 -30.34107 1.000 23.23360 97 ALA D C 1
ATOM 6136 O O . ALA D 1 121 ? -70.79360 21.68129 -29.31479 1.000 21.42297 97 ALA D O 1
ATOM 6138 N N . LYS D 1 122 ? -70.57654 22.87099 -31.22348 1.000 22.67958 98 LYS D N 1
ATOM 6139 C CA . LYS D 1 122 ? -69.16114 23.11732 -31.00012 1.000 26.11976 98 LYS D CA 1
ATOM 6140 C C . LYS D 1 122 ? -68.96875 24.12827 -29.87759 1.000 24.32966 98 LYS D C 1
ATOM 6141 O O . LYS D 1 122 ? -69.87358 24.89678 -29.53145 1.000 27.38835 98 LYS D O 1
ATOM 6147 N N . ILE D 1 123 ? -67.76831 24.12349 -29.30434 1.000 18.37267 99 ILE D N 1
ATOM 6148 C CA . ILE D 1 123 ? -67.46239 24.99760 -28.18234 1.000 20.51389 99 ILE D CA 1
ATOM 6149 C C . ILE D 1 123 ? -67.15915 26.38965 -28.72790 1.000 25.83818 99 ILE D C 1
ATOM 6150 O O . ILE D 1 123 ? -65.99918 26.72887 -28.99038 1.000 17.62246 99 ILE D O 1
ATOM 6155 N N . THR D 1 124 ? -68.21145 27.17554 -28.93616 1.000 22.81370 100 THR D N 1
ATOM 6156 C CA . THR D 1 124 ? -68.19205 28.52285 -29.49025 1.000 25.54867 100 THR D CA 1
ATOM 6157 C C . THR D 1 124 ? -69.24381 29.34308 -28.76629 1.000 22.99867 100 THR D C 1
ATOM 6158 O O . THR D 1 124 ? -70.19220 28.78152 -28.20195 1.000 22.33251 100 THR D O 1
ATOM 6162 N N . PRO D 1 125 ? -69.11826 30.67907 -28.76013 1.000 27.23699 101 PRO D N 1
ATOM 6163 C CA . PRO D 1 125 ? -70.13558 31.50240 -28.07368 1.000 23.97493 101 PRO D CA 1
ATOM 6164 C C . PRO D 1 125 ? -71.55933 31.24070 -28.53807 1.000 24.51925 101 PRO D C 1
ATOM 6165 O O . PRO D 1 125 ? -72.45595 31.13716 -27.69529 1.000 23.86122 101 PRO D O 1
ATOM 6169 N N . GLU D 1 126 ? -71.78932 31.09412 -29.84866 1.000 23.45886 102 GLU D N 1
ATOM 6170 C CA . GLU D 1 126 ? -73.14253 30.87832 -30.36184 1.000 25.50424 102 GLU D CA 1
ATOM 6171 C C . GLU D 1 126 ? -73.77635 29.59905 -29.83165 1.000 27.81847 102 GLU D C 1
ATOM 6172 O O . GLU D 1 126 ? -74.99855 29.44368 -29.92366 1.000 26.28696 102 GLU D O 1
ATOM 6178 N N . SER D 1 127 ? -72.97820 28.67092 -29.30294 1.000 24.95517 103 SER D N 1
ATOM 6179 C CA . SER D 1 127 ? -73.48308 27.42538 -28.73982 1.000 26.17336 103 SER D CA 1
ATOM 6180 C C . SER D 1 127 ? -73.92903 27.56135 -27.29452 1.000 21.68523 103 SER D C 1
ATOM 6181 O O . SER D 1 127 ? -74.37784 26.57313 -26.71505 1.000 23.40848 103 SER D O 1
ATOM 6184 N N . LEU D 1 128 ? -73.75498 28.72796 -26.67964 1.000 24.95776 104 LEU D N 1
ATOM 6185 C CA . LEU D 1 128 ? -74.16148 28.88478 -25.28253 1.000 25.49842 104 LEU D CA 1
ATOM 6186 C C . LEU D 1 128 ? -75.58631 28.39907 -25.00821 1.000 27.85339 104 LEU D C 1
ATOM 6187 O O . LEU D 1 128 ? -75.77853 27.66078 -24.02675 1.000 26.28801 104 LEU D O 1
ATOM 6192 N N . PRO D 1 129 ? -76.60621 28.73240 -25.81256 1.000 24.73600 105 PRO D N 1
ATOM 6193 C CA . PRO D 1 129 ? -77.94506 28.16081 -25.54286 1.000 27.47108 105 PRO D CA 1
ATOM 6194 C C . PRO D 1 129 ? -77.95574 26.63753 -25.50635 1.000 25.64537 105 PRO D C 1
ATOM 6195 O O . PRO D 1 129 ? -78.40305 26.04883 -24.51020 1.000 28.84150 105 PRO D O 1
ATOM 6199 N N . ASP D 1 130 ? -77.43724 25.98267 -26.54939 1.000 22.47324 106 ASP D N 1
ATOM 6200 C CA . ASP D 1 130 ? -77.37739 24.52407 -26.56386 1.000 24.27457 106 ASP D CA 1
ATOM 6201 C C . ASP D 1 130 ? -76.66332 23.99202 -25.32380 1.000 25.15874 106 ASP D C 1
ATOM 6202 O O . ASP D 1 130 ? -77.16308 23.08128 -24.64590 1.000 24.23865 106 ASP D O 1
ATOM 6207 N N . PHE D 1 131 ? -75.50933 24.58353 -24.98904 1.000 23.92400 107 PHE D N 1
ATOM 6208 C CA . PHE D 1 131 ? -74.79145 24.18170 -23.78122 1.000 21.70518 107 PHE D CA 1
ATOM 6209 C C . PHE D 1 131 ? -75.70337 24.24802 -22.56561 1.000 23.76689 107 PHE D C 1
ATOM 6210 O O . PHE D 1 131 ? -75.85191 23.26144 -21.82414 1.000 20.58443 107 PHE D O 1
ATOM 6218 N N . ASP D 1 132 ? -76.35167 25.40222 -22.37178 1.000 21.21869 108 ASP D N 1
ATOM 6219 C CA . ASP D 1 132 ? -77.21484 25.57232 -21.20725 1.000 24.97221 108 ASP D CA 1
ATOM 6220 C C . ASP D 1 132 ? -78.29024 24.50321 -21.19209 1.000 23.60188 108 ASP D C 1
ATOM 6221 O O . ASP D 1 132 ? -78.62687 23.96453 -20.13049 1.000 22.25937 108 ASP D O 1
ATOM 6226 N N . LYS D 1 133 ? -78.80126 24.14628 -22.37363 1.000 22.36260 109 LYS D N 1
ATOM 6227 C CA . LYS D 1 133 ? -79.88232 23.17679 -22.43272 1.000 25.08304 109 LYS D CA 1
ATOM 6228 C C . LYS D 1 133 ? -79.39489 21.78469 -22.04892 1.000 20.70802 109 LYS D C 1
ATOM 6229 O O . LYS D 1 133 ? -80.10355 21.04940 -21.35554 1.000 20.09792 109 LYS D O 1
ATOM 6235 N N . VAL D 1 134 ? -78.18333 21.41064 -22.46887 1.000 21.10938 110 VAL D N 1
ATOM 6236 C CA . VAL D 1 134 ? -77.71022 20.05111 -22.20538 1.000 21.08004 110 VAL D CA 1
ATOM 6237 C C . VAL D 1 134 ? -77.39880 19.88933 -20.72541 1.000 19.42114 110 VAL D C 1
ATOM 6238 O O . VAL D 1 134 ? -77.86130 18.94740 -20.06614 1.000 23.19947 110 VAL D O 1
ATOM 6242 N N . ILE D 1 135 ? -76.62926 20.83392 -20.18457 1.000 19.27505 111 ILE D N 1
ATOM 6243 C CA . ILE D 1 135 ? -76.27180 20.82239 -18.77054 1.000 18.75964 111 ILE D CA 1
ATOM 6244 C C . ILE D 1 135 ? -77.52858 20.77670 -17.90764 1.000 23.28660 111 ILE D C 1
ATOM 6245 O O . ILE D 1 135 ? -77.64231 19.96554 -16.97980 1.000 20.77314 111 ILE D O 1
ATOM 6250 N N . HIS D 1 136 ? -78.50071 21.63947 -18.21278 1.000 19.55992 112 HIS D N 1
ATOM 6251 C CA . HIS D 1 136 ? -79.73573 21.65118 -17.43427 1.000 20.36073 112 HIS D CA 1
ATOM 6252 C C . HIS D 1 136 ? -80.43104 20.29452 -17.49695 1.000 19.24305 112 HIS D C 1
ATOM 6253 O O . HIS D 1 136 ? -80.80977 19.73283 -16.46283 1.000 16.91802 112 HIS D O 1
ATOM 6260 N N . THR D 1 137 ? -80.56409 19.72617 -18.69947 1.000 18.53795 113 THR D N 1
ATOM 6261 C CA . THR D 1 137 ? -81.37733 18.51580 -18.80184 1.000 22.31556 113 THR D CA 1
ATOM 6262 C C . THR D 1 137 ? -80.60406 17.29609 -18.33229 1.000 23.22332 113 THR D C 1
ATOM 6263 O O . THR D 1 137 ? -81.13771 16.46622 -17.58520 1.000 19.54220 113 THR D O 1
ATOM 6267 N N . ASN D 1 138 ? -79.34192 17.17650 -18.75876 1.000 20.92337 114 ASN D N 1
ATOM 6268 C CA . ASN D 1 138 ? -78.55830 15.97368 -18.47162 1.000 21.67163 114 ASN D CA 1
ATOM 6269 C C . ASN D 1 138 ? -77.90080 16.03025 -17.09325 1.000 19.31862 114 ASN D C 1
ATOM 6270 O O . ASN D 1 138 ? -77.88532 15.02699 -16.37098 1.000 21.86905 114 ASN D O 1
ATOM 6275 N N . LEU D 1 139 ? -77.32651 17.17480 -16.71236 1.000 17.53561 115 LEU D N 1
ATOM 6276 C CA . LEU D 1 139 ? -76.54031 17.20493 -15.47668 1.000 19.98457 115 LEU D CA 1
ATOM 6277 C C . LEU D 1 139 ? -77.39446 17.58608 -14.26854 1.000 16.64232 115 LEU D C 1
ATOM 6278 O O . LEU D 1 139 ? -77.46278 16.83345 -13.28658 1.000 16.34907 115 LEU D O 1
ATOM 6283 N N . ARG D 1 140 ? -78.05049 18.75104 -14.32036 1.000 17.40465 116 ARG D N 1
ATOM 6284 C CA . ARG D 1 140 ? -78.99558 19.08382 -13.25508 1.000 18.07751 116 ARG D CA 1
ATOM 6285 C C . ARG D 1 140 ? -80.03801 17.98862 -13.12034 1.000 14.52650 116 ARG D C 1
ATOM 6286 O O . ARG D 1 140 ? -80.36620 17.56287 -12.00380 1.000 16.95184 116 ARG D O 1
ATOM 6294 N N . GLY D 1 141 ? -80.54024 17.49635 -14.25916 1.000 17.70398 117 GLY D N 1
ATOM 6295 C CA . GLY D 1 141 ? -81.48170 16.39129 -14.23037 1.000 18.74427 117 GLY D CA 1
ATOM 6296 C C . GLY D 1 141 ? -80.94459 15.21397 -13.44704 1.000 20.19747 117 GLY D C 1
ATOM 6297 O O . GLY D 1 141 ? -81.60171 14.70899 -12.52700 1.000 21.31276 117 GLY D O 1
ATOM 6298 N N . ALA D 1 142 ? -79.70613 14.79810 -13.75499 1.000 18.54419 118 ALA D N 1
ATOM 6299 C CA . ALA D 1 142 ? -79.12999 13.67888 -13.01930 1.000 18.36723 118 ALA D CA 1
ATOM 6300 C C . ALA D 1 142 ? -78.98257 14.03362 -11.54572 1.000 19.03478 118 ALA D C 1
ATOM 6301 O O . ALA D 1 142 ? -79.33991 13.23477 -10.66775 1.000 20.05431 118 ALA D O 1
ATOM 6303 N N . PHE D 1 143 ? -78.53896 15.26864 -11.25859 1.000 18.15067 119 PHE D N 1
ATOM 6304 C CA . PHE D 1 143 ? -78.38441 15.66030 -9.86610 1.000 19.01099 119 PHE D CA 1
ATOM 6305 C C . PHE D 1 143 ? -79.69961 15.50112 -9.12427 1.000 18.99198 119 PHE D C 1
ATOM 6306 O O . PHE D 1 143 ? -79.71512 15.01649 -7.99144 1.000 17.11816 119 PHE D O 1
ATOM 6314 N N . LEU D 1 144 ? -80.82091 15.87017 -9.76059 1.000 21.53584 120 LEU D N 1
ATOM 6315 C CA . LEU D 1 144 ? -82.09074 15.78931 -9.04375 1.000 22.51807 120 LEU D CA 1
ATOM 6316 C C . LEU D 1 144 ? -82.47591 14.33572 -8.79943 1.000 17.99571 120 LEU D C 1
ATOM 6317 O O . LEU D 1 144 ? -82.78711 13.94522 -7.66513 1.000 21.25726 120 LEU D O 1
ATOM 6322 N N . ILE D 1 145 ? -82.36289 13.49118 -9.82614 1.000 17.97656 121 ILE D N 1
ATOM 6323 C CA . ILE D 1 145 ? -82.80208 12.11010 -9.64863 1.000 18.48641 121 ILE D CA 1
ATOM 6324 C C . ILE D 1 145 ? -81.95884 11.43879 -8.57383 1.000 22.61142 121 ILE D C 1
ATOM 6325 O O . ILE D 1 145 ? -82.48130 10.92988 -7.56745 1.000 24.05047 121 ILE D O 1
ATOM 6330 N N . LEU D 1 146 ? -80.63260 11.51740 -8.72596 1.000 20.00535 122 LEU D N 1
ATOM 6331 C CA . LEU D 1 146 ? -79.72741 10.96471 -7.72122 1.000 17.47365 122 LEU D CA 1
ATOM 6332 C C . LEU D 1 146 ? -80.05607 11.49580 -6.33393 1.000 20.25495 122 LEU D C 1
ATOM 6333 O O . LEU D 1 146 ? -80.13768 10.72853 -5.36074 1.000 19.71466 122 LEU D O 1
ATOM 6338 N N . ALA D 1 147 ? -80.27112 12.81241 -6.22407 1.000 18.05110 123 ALA D N 1
ATOM 6339 C CA . ALA D 1 147 ? -80.48847 13.37600 -4.89839 1.000 19.76286 123 ALA D CA 1
ATOM 6340 C C . ALA D 1 147 ? -81.75473 12.79896 -4.30227 1.000 21.81632 123 ALA D C 1
ATOM 6341 O O . ALA D 1 147 ? -81.74698 12.27192 -3.17958 1.000 22.42170 123 ALA D O 1
ATOM 6343 N N . HIS D 1 148 ? -82.83309 12.78753 -5.09249 1.000 19.95505 124 HIS D N 1
ATOM 6344 C CA . HIS D 1 148 ? -84.06292 12.23802 -4.54915 1.000 20.43121 124 HIS D CA 1
ATOM 6345 C C . HIS D 1 148 ? -83.92282 10.73700 -4.33466 1.000 24.53127 124 HIS D C 1
ATOM 6346 O O . HIS D 1 148 ? -84.45017 10.20551 -3.34822 1.000 24.44159 124 HIS D O 1
ATOM 6353 N N . ALA D 1 149 ? -83.13132 10.05454 -5.17449 1.000 23.31757 125 ALA D N 1
ATOM 6354 C CA . ALA D 1 149 ? -82.96347 8.62276 -4.95546 1.000 24.45136 125 ALA D CA 1
ATOM 6355 C C . ALA D 1 149 ? -82.21576 8.36505 -3.65461 1.000 21.29857 125 ALA D C 1
ATOM 6356 O O . ALA D 1 149 ? -82.52686 7.40407 -2.94052 1.000 24.78593 125 ALA D O 1
ATOM 6358 N N . ALA D 1 150 ? -81.26304 9.23809 -3.31289 1.000 20.21157 126 ALA D N 1
ATOM 6359 C CA . ALA D 1 150 ? -80.53277 9.06625 -2.06414 1.000 27.00392 126 ALA D CA 1
ATOM 6360 C C . ALA D 1 150 ? -81.44924 9.22670 -0.85767 1.000 26.14923 126 ALA D C 1
ATOM 6361 O O . ALA D 1 150 ? -81.16256 8.67682 0.21089 1.000 31.09636 126 ALA D O 1
ATOM 6363 N N . GLU D 1 151 ? -82.55707 9.95687 -1.00776 1.000 26.96496 127 GLU D N 1
ATOM 6364 C CA . GLU D 1 151 ? -83.47094 10.15257 0.10979 1.000 29.96861 127 GLU D CA 1
ATOM 6365 C C . GLU D 1 151 ? -84.57420 9.10575 0.17569 1.000 30.75691 127 GLU D C 1
ATOM 6366 O O . GLU D 1 151 ? -85.33157 9.08854 1.14984 1.000 34.40855 127 GLU D O 1
ATOM 6372 N N . THR D 1 152 ? -84.69068 8.24800 -0.82378 1.000 26.31577 128 THR D N 1
ATOM 6373 C CA . THR D 1 152 ? -85.87160 7.41415 -1.00421 1.000 24.76712 128 THR D CA 1
ATOM 6374 C C . THR D 1 152 ? -85.55906 5.93245 -0.99651 1.000 28.40443 128 THR D C 1
ATOM 6375 O O . THR D 1 152 ? -86.33284 5.13296 -0.46067 1.000 21.50305 128 THR D O 1
ATOM 6379 N N . VAL D 1 153 ? -84.43209 5.56489 -1.57509 1.000 25.33367 129 VAL D N 1
ATOM 6380 C CA . VAL D 1 153 ? -84.04822 4.16354 -1.74670 1.000 23.77416 129 VAL D CA 1
ATOM 6381 C C . VAL D 1 153 ? -83.79542 3.53912 -0.37744 1.000 23.09025 129 VAL D C 1
ATOM 6382 O O . VAL D 1 153 ? -83.21838 4.20287 0.50512 1.000 26.16801 129 VAL D O 1
ATOM 6386 N N . PRO D 1 154 ? -84.23443 2.30541 -0.12775 1.000 25.19494 130 PRO D N 1
ATOM 6387 C CA . PRO D 1 154 ? -83.97772 1.66802 1.16752 1.000 26.63295 130 PRO D CA 1
ATOM 6388 C C . PRO D 1 154 ? -82.56500 1.10449 1.23206 1.000 28.41303 130 PRO D C 1
ATOM 6389 O O . PRO D 1 154 ? -81.86138 0.99511 0.22592 1.000 24.22598 130 PRO D O 1
ATOM 6393 N N . ASP D 1 155 ? -82.16150 0.73195 2.44745 1.000 26.26536 131 ASP D N 1
ATOM 6394 C CA . ASP D 1 155 ? -80.94393 -0.04854 2.60161 1.000 30.88080 131 ASP D CA 1
ATOM 6395 C C . ASP D 1 155 ? -81.01604 -1.28261 1.71222 1.000 26.53021 131 ASP D C 1
ATOM 6396 O O . ASP D 1 155 ? -82.06305 -1.92450 1.60474 1.000 24.07953 131 ASP D O 1
ATOM 6401 N N . GLY D 1 156 ? -79.90738 -1.59522 1.04301 1.000 24.97989 132 GLY D N 1
ATOM 6402 C CA . GLY D 1 156 ? -79.91265 -2.65288 0.04743 1.000 24.83584 132 GLY D CA 1
ATOM 6403 C C . GLY D 1 156 ? -80.35001 -2.22489 -1.34007 1.000 20.34127 132 GLY D C 1
ATOM 6404 O O . GLY D 1 156 ? -80.28771 -3.03422 -2.26654 1.000 24.50733 132 GLY D O 1
ATOM 6405 N N . GLY D 1 157 ? -80.77202 -0.97954 -1.52184 1.000 20.77745 133 GLY D N 1
ATOM 6406 C CA . GLY D 1 157 ? -81.22347 -0.52100 -2.81854 1.000 24.21779 133 GLY D CA 1
ATOM 6407 C C . GLY D 1 157 ? -80.07547 -0.30581 -3.78715 1.000 21.77822 133 GLY D C 1
ATOM 6408 O O . GLY D 1 157 ? -78.90365 -0.44753 -3.44657 1.000 17.84286 133 GLY D O 1
ATOM 6409 N N . ARG D 1 158 ? -80.43669 0.05927 -5.02284 1.000 20.00622 134 ARG D N 1
ATOM 6410 C CA . ARG D 1 158 ? -79.48118 0.24455 -6.11019 1.000 17.96925 134 ARG D CA 1
ATOM 6411 C C . ARG D 1 158 ? -79.82926 1.50254 -6.89367 1.000 21.36449 134 ARG D C 1
ATOM 6412 O O . ARG D 1 158 ? -81.00303 1.73986 -7.21003 1.000 18.97353 134 ARG D O 1
ATOM 6420 N N . ILE D 1 159 ? -78.80795 2.29605 -7.22109 1.000 17.43321 135 ILE D N 1
ATOM 6421 C CA . ILE D 1 159 ? -78.96953 3.51776 -8.00968 1.000 17.78611 135 ILE D CA 1
ATOM 6422 C C . ILE D 1 159 ? -78.01022 3.44618 -9.19423 1.000 19.68982 135 ILE D C 1
ATOM 6423 O O . ILE D 1 159 ? -76.80444 3.22942 -9.00962 1.000 20.22061 135 ILE D O 1
ATOM 6428 N N . ILE D 1 160 ? -78.54269 3.63517 -10.40367 1.000 17.81249 136 ILE D N 1
ATOM 6429 C CA . ILE D 1 160 ? -77.80763 3.39732 -11.64707 1.000 19.96006 136 ILE D CA 1
ATOM 6430 C C . ILE D 1 160 ? -78.07388 4.55723 -12.59344 1.000 19.28691 136 ILE D C 1
ATOM 6431 O O . ILE D 1 160 ? -79.22753 4.81155 -12.95481 1.000 19.59866 136 ILE D O 1
ATOM 6436 N N . ALA D 1 161 ? -77.02030 5.23113 -13.02637 1.000 18.09988 137 ALA D N 1
ATOM 6437 C CA . ALA D 1 161 ? -77.15569 6.30209 -14.00159 1.000 17.49540 137 ALA D CA 1
ATOM 6438 C C . ALA D 1 161 ? -76.63919 5.83814 -15.36061 1.000 24.33430 137 ALA D C 1
ATOM 6439 O O . ALA D 1 161 ? -75.77322 4.96342 -15.45138 1.000 19.75886 137 ALA D O 1
ATOM 6441 N N . LEU D 1 162 ? -77.17948 6.43134 -16.41838 1.000 16.81484 138 LEU D N 1
ATOM 6442 C CA . LEU D 1 162 ? -76.70428 6.19339 -17.77096 1.000 22.35862 138 LEU D CA 1
ATOM 6443 C C . LEU D 1 162 ? -75.70052 7.28480 -18.11538 1.000 21.76692 138 LEU D C 1
ATOM 6444 O O . LEU D 1 162 ? -76.02448 8.47261 -18.04268 1.000 22.50580 138 LEU D O 1
ATOM 6449 N N . SER D 1 163 ? -74.48728 6.88080 -18.47882 1.000 20.44453 139 SER D N 1
ATOM 6450 C CA . SER D 1 163 ? -73.48706 7.81464 -18.96526 1.000 20.37621 139 SER D CA 1
ATOM 6451 C C . SER D 1 163 ? -73.31257 7.61200 -20.46548 1.000 22.81377 139 SER D C 1
ATOM 6452 O O . SER D 1 163 ? -74.28210 7.29639 -21.15644 1.000 18.61156 139 SER D O 1
ATOM 6455 N N . THR D 1 164 ? -72.08742 7.76071 -20.97733 1.000 20.09349 140 THR D N 1
ATOM 6456 C CA . THR D 1 164 ? -71.83514 7.50557 -22.39133 1.000 20.40174 140 THR D CA 1
ATOM 6457 C C . THR D 1 164 ? -70.39161 7.06445 -22.59299 1.000 20.03524 140 THR D C 1
ATOM 6458 O O . THR D 1 164 ? -69.48353 7.54298 -21.90793 1.000 16.29149 140 THR D O 1
ATOM 6462 N N . SER D 1 165 ? -70.18860 6.14234 -23.54497 1.000 14.80834 141 SER D N 1
ATOM 6463 C CA . SER D 1 165 ? -68.82680 5.73504 -23.89619 1.000 24.83116 141 SER D CA 1
ATOM 6464 C C . SER D 1 165 ? -68.07012 6.81984 -24.65496 1.000 22.71951 141 SER D C 1
ATOM 6465 O O . SER D 1 165 ? -66.82920 6.84600 -24.62109 1.000 22.88566 141 SER D O 1
ATOM 6468 N N . VAL D 1 166 ? -68.78908 7.72556 -25.31750 1.000 20.03843 142 VAL D N 1
ATOM 6469 C CA . VAL D 1 166 ? -68.15170 8.70671 -26.18018 1.000 19.07172 142 VAL D CA 1
ATOM 6470 C C . VAL D 1 166 ? -67.25263 9.66950 -25.41196 1.000 21.04594 142 VAL D C 1
ATOM 6471 O O . VAL D 1 166 ? -66.48318 10.40693 -26.03109 1.000 21.32497 142 VAL D O 1
ATOM 6475 N N . ILE D 1 167 ? -67.30288 9.66264 -24.07424 1.000 20.84764 143 ILE D N 1
ATOM 6476 C CA . ILE D 1 167 ? -66.35371 10.47000 -23.30697 1.000 21.37936 143 ILE D CA 1
ATOM 6477 C C . ILE D 1 167 ? -64.92872 10.14613 -23.74316 1.000 27.09229 143 ILE D C 1
ATOM 6478 O O . ILE D 1 167 ? -64.08668 11.04403 -23.90173 1.000 26.30279 143 ILE D O 1
ATOM 6483 N N . ALA D 1 168 ? -64.65599 8.86124 -24.00233 1.000 19.47238 144 ALA D N 1
ATOM 6484 C CA . ALA D 1 168 ? -63.30341 8.45027 -24.37245 1.000 22.61085 144 ALA D CA 1
ATOM 6485 C C . ALA D 1 168 ? -62.82866 9.11347 -25.66417 1.000 24.84273 144 ALA D C 1
ATOM 6486 O O . ALA D 1 168 ? -61.62708 9.33621 -25.83589 1.000 23.65267 144 ALA D O 1
ATOM 6488 N N . LYS D 1 169 ? -63.74365 9.45980 -26.56740 1.000 18.64241 145 LYS D N 1
ATOM 6489 C CA . LYS D 1 169 ? -63.35950 9.88696 -27.90718 1.000 20.19986 145 LYS D CA 1
ATOM 6490 C C . LYS D 1 169 ? -63.27093 11.40028 -28.07090 1.000 21.65800 145 LYS D C 1
ATOM 6491 O O . LYS D 1 169 ? -62.57580 11.86227 -28.98330 1.000 19.30433 145 LYS D O 1
ATOM 6497 N N . SER D 1 170 ? -63.95778 12.17414 -27.23099 1.000 18.19196 146 SER D N 1
ATOM 6498 C CA . SER D 1 170 ? -63.84935 13.64585 -27.24699 1.000 19.15389 146 SER D CA 1
ATOM 6499 C C . SER D 1 170 ? -64.06010 14.21368 -28.64619 1.000 17.16493 146 SER D C 1
ATOM 6500 O O . SER D 1 170 ? -63.34561 15.12569 -29.07837 1.000 21.29510 146 SER D O 1
ATOM 6503 N N . PHE D 1 171 ? -65.05488 13.67198 -29.35317 1.000 17.44826 147 PHE D N 1
ATOM 6504 C CA . PHE D 1 171 ? -65.33357 14.07499 -30.72699 1.000 22.92698 147 PHE D CA 1
ATOM 6505 C C . PHE D 1 171 ? -65.73681 15.54843 -30.78188 1.000 21.24069 147 PHE D C 1
ATOM 6506 O O . PHE D 1 171 ? -66.41521 16.04646 -29.87381 1.000 21.57766 147 PHE D O 1
ATOM 6514 N N . PRO D 1 172 ? -65.37030 16.26156 -31.85206 1.000 19.83362 148 PRO D N 1
ATOM 6515 C CA . PRO D 1 172 ? -65.91236 17.61448 -32.04620 1.000 19.46166 148 PRO D CA 1
ATOM 6516 C C . PRO D 1 172 ? -67.43750 17.60879 -32.06907 1.000 20.55794 148 PRO D C 1
ATOM 6517 O O . PRO D 1 172 ? -68.07791 16.64899 -32.52333 1.000 20.40993 148 PRO D O 1
ATOM 6521 N N . ALA D 1 173 ? -68.00406 18.69378 -31.53699 1.000 22.11515 149 ALA D N 1
ATOM 6522 C CA . ALA D 1 173 ? -69.41667 18.98673 -31.34268 1.000 20.81876 149 ALA D CA 1
ATOM 6523 C C . ALA D 1 173 ? -70.01174 18.22015 -30.16128 1.000 24.91770 149 ALA D C 1
ATOM 6524 O O . ALA D 1 173 ? -71.17025 18.48153 -29.80706 1.000 20.92997 149 ALA D O 1
ATOM 6526 N N . TYR D 1 174 ? -69.27571 17.29687 -29.52892 1.000 21.57461 150 TYR D N 1
ATOM 6527 C CA . TYR D 1 174 ? -69.77559 16.54861 -28.37474 1.000 17.44987 150 TYR D CA 1
ATOM 6528 C C . TYR D 1 174 ? -69.40752 17.19134 -27.03690 1.000 20.56773 150 TYR D C 1
ATOM 6529 O O . TYR D 1 174 ? -69.63807 16.57413 -25.98936 1.000 18.49931 150 TYR D O 1
ATOM 6538 N N . GLY D 1 175 ? -68.82789 18.39830 -27.04595 1.000 17.40372 151 GLY D N 1
ATOM 6539 C CA . GLY D 1 175 ? -68.37920 19.06045 -25.83641 1.000 12.91010 151 GLY D CA 1
ATOM 6540 C C . GLY D 1 175 ? -69.43742 19.19758 -24.74436 1.000 17.59979 151 GLY D C 1
ATOM 6541 O O . GLY D 1 175 ? -69.22996 18.78081 -23.59673 1.000 17.22380 151 GLY D O 1
ATOM 6542 N N . PRO D 1 176 ? -70.57271 19.83186 -25.06136 1.000 19.96500 152 PRO D N 1
ATOM 6543 C CA . PRO D 1 176 ? -71.63069 19.96771 -24.04251 1.000 20.11805 152 PRO D CA 1
ATOM 6544 C C . PRO D 1 176 ? -72.12653 18.63429 -23.52190 1.000 13.77341 152 PRO D C 1
ATOM 6545 O O . PRO D 1 176 ? -72.28192 18.45621 -22.30363 1.000 20.84128 152 PRO D O 1
ATOM 6549 N N . TYR D 1 177 ? -72.34180 17.67289 -24.42051 1.000 17.25019 153 TYR D N 1
ATOM 6550 C CA . TYR D 1 177 ? -72.84025 16.36524 -24.01709 1.000 17.11768 153 TYR D CA 1
ATOM 6551 C C . TYR D 1 177 ? -71.84403 15.63558 -23.12399 1.000 18.59838 153 TYR D C 1
ATOM 6552 O O . TYR D 1 177 ? -72.20661 15.08701 -22.06887 1.000 20.62142 153 TYR D O 1
ATOM 6561 N N . ILE D 1 178 ? -70.58293 15.58679 -23.55133 1.000 18.00429 154 ILE D N 1
ATOM 6562 C CA . ILE D 1 178 ? -69.55995 14.91940 -22.75302 1.000 18.45147 154 ILE D CA 1
ATOM 6563 C C . ILE D 1 178 ? -69.41348 15.60044 -21.40442 1.000 18.32657 154 ILE D C 1
ATOM 6564 O O . ILE D 1 178 ? -69.29298 14.93179 -20.36820 1.000 16.48737 154 ILE D O 1
ATOM 6569 N N . ALA D 1 179 ? -69.42412 16.93797 -21.38533 1.000 15.27543 155 ALA D N 1
ATOM 6570 C CA . ALA D 1 179 ? -69.29454 17.64653 -20.11525 1.000 17.30243 155 ALA D CA 1
ATOM 6571 C C . ALA D 1 179 ? -70.40911 17.24378 -19.15526 1.000 18.58534 155 ALA D C 1
ATOM 6572 O O . ALA D 1 179 ? -70.16178 16.92816 -17.97791 1.000 18.28845 155 ALA D O 1
ATOM 6574 N N . SER D 1 180 ? -71.65318 17.24937 -19.64305 1.000 17.12934 156 SER D N 1
ATOM 6575 C CA . SER D 1 180 ? -72.77816 16.83259 -18.80317 1.000 17.94808 156 SER D CA 1
ATOM 6576 C C . SER D 1 180 ? -72.62089 15.40128 -18.28623 1.000 18.95943 156 SER D C 1
ATOM 6577 O O . SER D 1 180 ? -72.85451 15.13356 -17.09569 1.000 20.25729 156 SER D O 1
ATOM 6580 N N . LYS D 1 181 ? -72.17405 14.47864 -19.13722 1.000 15.69648 157 LYS D N 1
ATOM 6581 C CA . LYS D 1 181 ? -72.12079 13.08729 -18.69104 1.000 16.49503 157 LYS D CA 1
ATOM 6582 C C . LYS D 1 181 ? -70.90841 12.78999 -17.79083 1.000 21.03062 157 LYS D C 1
ATOM 6583 O O . LYS D 1 181 ? -70.99321 11.95371 -16.86933 1.000 17.41604 157 LYS D O 1
ATOM 6589 N N . ALA D 1 182 ? -69.77584 13.45503 -18.03227 1.000 19.45813 158 ALA D N 1
ATOM 6590 C CA . ALA D 1 182 ? -68.66332 13.39304 -17.08858 1.000 20.04095 158 ALA D CA 1
ATOM 6591 C C . ALA D 1 182 ? -69.09383 13.91138 -15.72417 1.000 17.78256 158 ALA D C 1
ATOM 6592 O O . ALA D 1 182 ? -68.70085 13.35947 -14.68081 1.000 14.38464 158 ALA D O 1
ATOM 6594 N N . GLY D 1 183 ? -69.91303 14.97061 -15.71235 1.000 17.56480 159 GLY D N 1
ATOM 6595 C CA . GLY D 1 183 ? -70.45869 15.43942 -14.45085 1.000 21.20956 159 GLY D CA 1
ATOM 6596 C C . GLY D 1 183 ? -71.29401 14.37692 -13.75776 1.000 15.31419 159 GLY D C 1
ATOM 6597 O O . GLY D 1 183 ? -71.16972 14.15817 -12.54177 1.000 17.12993 159 GLY D O 1
ATOM 6598 N N . VAL D 1 184 ? -72.18683 13.73321 -14.51816 1.000 16.87435 160 VAL D N 1
ATOM 6599 C CA . VAL D 1 184 ? -72.97253 12.61565 -13.97942 1.000 15.69442 160 VAL D CA 1
ATOM 6600 C C . VAL D 1 184 ? -72.06080 11.59204 -13.30727 1.000 16.55057 160 VAL D C 1
ATOM 6601 O O . VAL D 1 184 ? -72.31741 11.14418 -12.18140 1.000 16.74643 160 VAL D O 1
ATOM 6605 N N . GLU D 1 185 ? -70.98425 11.19869 -13.99228 1.000 14.67519 161 GLU D N 1
ATOM 6606 C CA . GLU D 1 185 ? -70.09180 10.18776 -13.42459 1.000 18.08902 161 GLU D CA 1
ATOM 6607 C C . GLU D 1 185 ? -69.46905 10.65925 -12.10635 1.000 15.34480 161 GLU D C 1
ATOM 6608 O O . GLU D 1 185 ? -69.37666 9.88264 -11.13712 1.000 13.91301 161 GLU D O 1
ATOM 6614 N N . GLY D 1 186 ? -69.04424 11.92820 -12.04868 1.000 14.91500 162 GLY D N 1
ATOM 6615 C CA . GLY D 1 186 ? -68.49510 12.44962 -10.80009 1.000 14.49965 162 GLY D CA 1
ATOM 6616 C C . GLY D 1 186 ? -69.48933 12.35667 -9.65198 1.000 18.39516 162 GLY D C 1
ATOM 6617 O O . GLY D 1 186 ? -69.15319 11.92490 -8.53535 1.000 17.01914 162 GLY D O 1
ATOM 6618 N N . LEU D 1 187 ? -70.74149 12.74741 -9.91954 1.000 19.54422 163 LEU D N 1
ATOM 6619 C CA . LEU D 1 187 ? -71.79705 12.59455 -8.91365 1.000 18.38813 163 LEU D CA 1
ATOM 6620 C C . LEU D 1 187 ? -71.96796 11.13741 -8.49241 1.000 18.25805 163 LEU D C 1
ATOM 6621 O O . LEU D 1 187 ? -72.18048 10.84449 -7.31223 1.000 19.14511 163 LEU D O 1
ATOM 6626 N N . VAL D 1 188 ? -71.91295 10.21125 -9.44377 1.000 16.43496 164 VAL D N 1
ATOM 6627 C CA . VAL D 1 188 ? -72.10171 8.80035 -9.10070 1.000 13.07885 164 VAL D CA 1
ATOM 6628 C C . VAL D 1 188 ? -71.06617 8.36366 -8.07340 1.000 19.27703 164 VAL D C 1
ATOM 6629 O O . VAL D 1 188 ? -71.40148 7.77841 -7.03014 1.000 15.60252 164 VAL D O 1
ATOM 6633 N N . HIS D 1 189 ? -69.78747 8.67077 -8.34746 1.000 15.33129 165 HIS D N 1
ATOM 6634 C CA . HIS D 1 189 ? -68.71852 8.27137 -7.43475 1.000 13.67233 165 HIS D CA 1
ATOM 6635 C C . HIS D 1 189 ? -68.85689 8.92949 -6.06700 1.000 16.46689 165 HIS D C 1
ATOM 6636 O O . HIS D 1 189 ? -68.55004 8.30730 -5.03873 1.000 17.56890 165 HIS D O 1
ATOM 6643 N N . VAL D 1 190 ? -69.26412 10.20029 -6.02888 1.000 14.04470 166 VAL D N 1
ATOM 6644 C CA . VAL D 1 190 ? -69.38593 10.86552 -4.73433 1.000 12.98267 166 VAL D CA 1
ATOM 6645 C C . VAL D 1 190 ? -70.57273 10.30136 -3.94976 1.000 16.48442 166 VAL D C 1
ATOM 6646 O O . VAL D 1 190 ? -70.47705 10.04980 -2.73952 1.000 17.38206 166 VAL D O 1
ATOM 6650 N N . LEU D 1 191 ? -71.70126 10.08274 -4.62297 1.000 11.49616 167 LEU D N 1
ATOM 6651 C CA . LEU D 1 191 ? -72.87251 9.54574 -3.93624 1.000 15.68050 167 LEU D CA 1
ATOM 6652 C C . LEU D 1 191 ? -72.56961 8.18024 -3.34104 1.000 15.58245 167 LEU D C 1
ATOM 6653 O O . LEU D 1 191 ? -73.03673 7.86250 -2.24107 1.000 14.73984 167 LEU D O 1
ATOM 6658 N N . ALA D 1 192 ? -71.76058 7.37080 -4.03384 1.000 12.80289 168 ALA D N 1
ATOM 6659 C CA . ALA D 1 192 ? -71.41253 6.06080 -3.47556 1.000 12.17786 168 ALA D CA 1
ATOM 6660 C C . ALA D 1 192 ? -70.72628 6.19628 -2.11440 1.000 16.79023 168 ALA D C 1
ATOM 6661 O O . ALA D 1 192 ? -70.97950 5.40614 -1.19573 1.000 15.63931 168 ALA D O 1
ATOM 6663 N N . ASN D 1 193 ? -69.88346 7.21345 -1.94781 1.000 18.89487 169 ASN D N 1
ATOM 6664 C CA . ASN D 1 193 ? -69.24696 7.42657 -0.65415 1.000 14.82291 169 ASN D CA 1
ATOM 6665 C C . ASN D 1 193 ? -70.18843 8.07435 0.35311 1.000 19.84413 169 ASN D C 1
ATOM 6666 O O . ASN D 1 193 ? -70.09151 7.79422 1.55239 1.000 20.05933 169 ASN D O 1
ATOM 6671 N N . GLU D 1 194 ? -71.08427 8.95289 -0.10198 1.000 16.35633 170 GLU D N 1
ATOM 6672 C CA . GLU D 1 194 ? -72.01097 9.60006 0.82296 1.000 20.92428 170 GLU D CA 1
ATOM 6673 C C . GLU D 1 194 ? -73.03990 8.62430 1.38884 1.000 20.22274 170 GLU D C 1
ATOM 6674 O O . GLU D 1 194 ? -73.57613 8.86683 2.47355 1.000 21.71539 170 GLU D O 1
ATOM 6680 N N . LEU D 1 195 ? -73.32207 7.52970 0.69021 1.000 18.74850 171 LEU D N 1
ATOM 6681 C CA . LEU D 1 195 ? -74.28735 6.53692 1.15211 1.000 16.22585 171 LEU D CA 1
ATOM 6682 C C . LEU D 1 195 ? -73.63939 5.43321 1.98061 1.000 20.86705 171 LEU D C 1
ATOM 6683 O O . LEU D 1 195 ? -74.27711 4.39825 2.22219 1.000 20.48792 171 LEU D O 1
ATOM 6688 N N . ARG D 1 196 ? -72.39293 5.63698 2.41889 1.000 18.95758 172 ARG D N 1
ATOM 6689 C CA . ARG D 1 196 ? -71.73997 4.70741 3.33478 1.000 25.24162 172 ARG D CA 1
ATOM 6690 C C . ARG D 1 196 ? -72.63801 4.43432 4.53482 1.000 28.01645 172 ARG D C 1
ATOM 6691 O O . ARG D 1 196 ? -73.27768 5.34090 5.07227 1.000 20.96078 172 ARG D O 1
ATOM 6699 N N . GLY D 1 197 ? -72.69885 3.17482 4.94552 1.000 31.80317 173 GLY D N 1
ATOM 6700 C CA . GLY D 1 197 ? -73.54961 2.79326 6.05019 1.000 30.45892 173 GLY D CA 1
ATOM 6701 C C . GLY D 1 197 ? -74.95914 2.39934 5.67380 1.000 32.82650 173 GLY D C 1
ATOM 6702 O O . GLY D 1 197 ? -75.67720 1.86509 6.52632 1.000 30.24239 173 GLY D O 1
ATOM 6703 N N . ARG D 1 198 ? -75.37535 2.62401 4.42606 1.000 27.10012 174 ARG D N 1
ATOM 6704 C CA . ARG D 1 198 ? -76.72827 2.31309 3.98863 1.000 25.47171 174 ARG D CA 1
ATOM 6705 C C . ARG D 1 198 ? -76.80899 1.08650 3.08663 1.000 26.72078 174 ARG D C 1
ATOM 6706 O O . ARG D 1 198 ? -77.91882 0.68611 2.72513 1.000 27.61299 174 ARG D O 1
ATOM 6714 N N . ASN D 1 199 ? -75.67640 0.49233 2.70170 1.000 23.17517 175 ASN D N 1
ATOM 6715 C CA . ASN D 1 199 ? -75.65819 -0.64164 1.77113 1.000 23.60896 175 ASN D CA 1
ATOM 6716 C C . ASN D 1 199 ? -76.43934 -0.32084 0.49178 1.000 20.06237 175 ASN D C 1
ATOM 6717 O O . ASN D 1 199 ? -77.34868 -1.04534 0.08665 1.000 21.53662 175 ASN D O 1
ATOM 6722 N N . ILE D 1 200 ? -76.09233 0.79492 -0.14602 1.000 18.98310 176 ILE D N 1
ATOM 6723 C CA . ILE D 1 200 ? -76.68789 1.17872 -1.42574 1.000 18.50404 176 ILE D CA 1
ATOM 6724 C C . ILE D 1 200 ? -75.56251 1.33192 -2.43634 1.000 19.86883 176 ILE D C 1
ATOM 6725 O O . ILE D 1 200 ? -74.65268 2.14873 -2.23589 1.000 22.82464 176 ILE D O 1
ATOM 6730 N N . THR D 1 201 ? -75.62459 0.57609 -3.52909 1.000 18.83110 177 THR D N 1
ATOM 6731 C CA . THR D 1 201 ? -74.63194 0.75791 -4.57643 1.000 18.14622 177 THR D CA 1
ATOM 6732 C C . THR D 1 201 ? -75.07458 1.86753 -5.51528 1.000 19.11910 177 THR D C 1
ATOM 6733 O O . THR D 1 201 ? -76.27241 2.06280 -5.76271 1.000 17.49470 177 THR D O 1
ATOM 6737 N N . VAL D 1 202 ? -74.09700 2.61756 -6.00892 1.000 15.42492 178 VAL D N 1
ATOM 6738 C CA . VAL D 1 202 ? -74.31548 3.62548 -7.03669 1.000 16.56853 178 VAL D CA 1
ATOM 6739 C C . VAL D 1 202 ? -73.33144 3.34181 -8.15765 1.000 16.16963 178 VAL D C 1
ATOM 6740 O O . VAL D 1 202 ? -72.12653 3.21602 -7.90596 1.000 14.40259 178 VAL D O 1
ATOM 6744 N N . ASN D 1 203 ? -73.84409 3.22951 -9.38224 1.000 14.63404 179 ASN D N 1
ATOM 6745 C CA . ASN D 1 203 ? -73.00848 2.87855 -10.52413 1.000 18.76710 179 ASN D CA 1
ATOM 6746 C C . ASN D 1 203 ? -73.54045 3.56575 -11.76659 1.000 16.15955 179 ASN D C 1
ATOM 6747 O O . ASN D 1 203 ? -74.63383 4.13249 -11.76916 1.000 15.66460 179 ASN D O 1
ATOM 6752 N N . ALA D 1 204 ? -72.77535 3.45835 -12.85267 1.000 15.99613 180 ALA D N 1
ATOM 6753 C CA . ALA D 1 204 ? -73.20664 4.00106 -14.13215 1.000 14.74265 180 ALA D CA 1
ATOM 6754 C C . ALA D 1 204 ? -72.90901 2.99205 -15.22700 1.000 17.40566 180 ALA D C 1
ATOM 6755 O O . ALA D 1 204 ? -71.95518 2.21592 -15.13974 1.000 17.14146 180 ALA D O 1
ATOM 6757 N N . VAL D 1 205 ? -73.76102 2.98914 -16.24396 1.000 17.61360 181 VAL D N 1
ATOM 6758 C CA . VAL D 1 205 ? -73.54099 2.19628 -17.44552 1.000 20.62662 181 VAL D CA 1
ATOM 6759 C C . VAL D 1 205 ? -73.35571 3.17306 -18.59353 1.000 16.97731 181 VAL D C 1
ATOM 6760 O O . VAL D 1 205 ? -74.14719 4.11107 -18.73924 1.000 17.27617 181 VAL D O 1
ATOM 6764 N N . ALA D 1 206 ? -72.28134 2.98973 -19.37105 1.000 13.71666 182 ALA D N 1
ATOM 6765 C CA . ALA D 1 206 ? -71.88835 3.94618 -20.40739 1.000 18.39723 182 ALA D CA 1
ATOM 6766 C C . ALA D 1 206 ? -71.94694 3.26502 -21.76868 1.000 19.31525 182 ALA D C 1
ATOM 6767 O O . ALA D 1 206 ? -70.95293 2.67157 -22.22425 1.000 21.20434 182 ALA D O 1
ATOM 6769 N N . PRO D 1 207 ? -73.08062 3.32063 -22.45467 1.000 17.84797 183 PRO D N 1
ATOM 6770 C CA . PRO D 1 207 ? -73.19952 2.61975 -23.73579 1.000 20.00949 183 PRO D CA 1
ATOM 6771 C C . PRO D 1 207 ? -72.55864 3.40707 -24.87240 1.000 18.15752 183 PRO D C 1
ATOM 6772 O O . PRO D 1 207 ? -72.36876 4.61985 -24.79307 1.000 20.15748 183 PRO D O 1
ATOM 6776 N N . GLY D 1 208 ? -72.19783 2.68156 -25.93722 1.000 17.79287 184 GLY D N 1
ATOM 6777 C CA . GLY D 1 208 ? -71.91401 3.30464 -27.21006 1.000 16.20409 184 GLY D CA 1
ATOM 6778 C C . GLY D 1 208 ? -73.21881 3.49328 -27.96893 1.000 24.10417 184 GLY D C 1
ATOM 6779 O O . GLY D 1 208 ? -74.30437 3.37556 -27.39597 1.000 21.96029 184 GLY D O 1
ATOM 6780 N N . PRO D 1 209 ? -73.14977 3.78751 -29.26491 1.000 30.33881 185 PRO D N 1
ATOM 6781 C CA . PRO D 1 209 ? -74.38399 3.86043 -30.05848 1.000 28.51591 185 PRO D CA 1
ATOM 6782 C C . PRO D 1 209 ? -75.10210 2.51379 -30.09051 1.000 24.81000 185 PRO D C 1
ATOM 6783 O O . PRO D 1 209 ? -74.49105 1.44743 -29.97093 1.000 24.38563 185 PRO D O 1
ATOM 6787 N N . THR D 1 210 ? -76.42066 2.57199 -30.26426 1.000 25.24788 186 THR D N 1
ATOM 6788 C CA . THR D 1 210 ? -77.26241 1.40115 -30.11290 1.000 26.12809 186 THR D CA 1
ATOM 6789 C C . THR D 1 210 ? -78.37301 1.39887 -31.16411 1.000 30.57712 186 THR D C 1
ATOM 6790 O O . THR D 1 210 ? -78.83719 2.45245 -31.60208 1.000 28.69695 186 THR D O 1
ATOM 6794 N N . GLY D 1 211 ? -78.78717 0.19947 -31.57983 1.000 24.53810 187 GLY D N 1
ATOM 6795 C CA . GLY D 1 211 ? -79.71980 0.06093 -32.68618 1.000 31.02998 187 GLY D CA 1
ATOM 6796 C C . GLY D 1 211 ? -81.17777 0.33991 -32.35811 1.000 33.72711 187 GLY D C 1
ATOM 6797 O O . GLY D 1 211 ? -82.02993 -0.54549 -32.49525 1.000 28.15316 187 GLY D O 1
ATOM 6798 N N . THR D 1 212 ? -81.47968 1.56614 -31.93516 1.000 30.96778 188 THR D N 1
ATOM 6799 C CA . THR D 1 212 ? -82.84956 1.97089 -31.65715 1.000 31.56456 188 THR D CA 1
ATOM 6800 C C . THR D 1 212 ? -83.57499 2.32616 -32.95237 1.000 33.88003 188 THR D C 1
ATOM 6801 O O . THR D 1 212 ? -82.96799 2.47152 -34.01520 1.000 32.30555 188 THR D O 1
ATOM 6805 N N . ASP D 1 213 ? -84.90141 2.45179 -32.85815 1.000 36.99575 189 ASP D N 1
ATOM 6806 C CA . ASP D 1 213 ? -85.67976 2.91215 -34.00571 1.000 35.60346 189 ASP D CA 1
ATOM 6807 C C . ASP D 1 213 ? -85.15521 4.25329 -34.50728 1.000 35.97707 189 ASP D C 1
ATOM 6808 O O . ASP D 1 213 ? -84.95815 4.45129 -35.71298 1.000 40.82607 189 ASP D O 1
ATOM 6813 N N . LEU D 1 214 ? -84.88923 5.17687 -33.58344 1.000 32.98747 190 LEU D N 1
ATOM 6814 C CA . LEU D 1 214 ? -84.39009 6.49075 -33.97260 1.000 41.89950 190 LEU D CA 1
ATOM 6815 C C . LEU D 1 214 ? -83.01628 6.39617 -34.62329 1.000 46.06739 190 LEU D C 1
ATOM 6816 O O . LEU D 1 214 ? -82.72928 7.11006 -35.59092 1.000 45.72201 190 LEU D O 1
ATOM 6821 N N . PHE D 1 215 ? -82.15161 5.52534 -34.10147 1.000 43.59232 191 PHE D N 1
ATOM 6822 C CA . PHE D 1 215 ? -80.84336 5.32027 -34.71355 1.000 42.55362 191 PHE D CA 1
ATOM 6823 C C . PHE D 1 215 ? -80.98393 4.89583 -36.17295 1.000 43.16708 191 PHE D C 1
ATOM 6824 O O . PHE D 1 215 ? -80.38438 5.50073 -37.06853 1.000 46.86840 191 PHE D O 1
ATOM 6832 N N . TYR D 1 216 ? -81.79340 3.86633 -36.43152 1.000 37.08914 192 TYR D N 1
ATOM 6833 C CA . TYR D 1 216 ? -81.96120 3.34978 -37.78525 1.000 41.75574 192 TYR D CA 1
ATOM 6834 C C . TYR D 1 216 ? -82.70945 4.31384 -38.70287 1.000 56.14843 192 TYR D C 1
ATOM 6835 O O . TYR D 1 216 ? -82.57815 4.20650 -39.92916 1.000 57.29052 192 TYR D O 1
ATOM 6844 N N . ASN D 1 217 ? -83.48726 5.24694 -38.14134 1.000 55.44367 193 ASN D N 1
ATOM 6845 C CA . ASN D 1 217 ? -84.31953 6.12073 -38.96745 1.000 60.54623 193 ASN D CA 1
ATOM 6846 C C . ASN D 1 217 ? -83.48378 6.98890 -39.90198 1.000 60.21789 193 ASN D C 1
ATOM 6847 O O . ASN D 1 217 ? -83.81119 7.12998 -41.08770 1.000 64.28456 193 ASN D O 1
ATOM 6852 N N . GLY D 1 218 ? -82.40599 7.57959 -39.39444 1.000 56.26808 194 GLY D N 1
ATOM 6853 C CA . GLY D 1 218 ? -81.64424 8.50955 -40.20626 1.000 70.14865 194 GLY D CA 1
ATOM 6854 C C . GLY D 1 218 ? -80.49404 7.91493 -40.99751 1.000 72.80243 194 GLY D C 1
ATOM 6855 O O . GLY D 1 218 ? -79.53192 8.62602 -41.30441 1.000 76.53754 194 GLY D O 1
ATOM 6856 N N . LYS D 1 219 ? -80.56755 6.62823 -41.35015 1.000 73.60837 195 LYS D N 1
ATOM 6857 C CA . LYS D 1 219 ? -79.41684 5.93907 -41.92330 1.000 63.05793 195 LYS D CA 1
ATOM 6858 C C . LYS D 1 219 ? -79.83866 4.98163 -43.03044 1.000 63.72223 195 LYS D C 1
ATOM 6859 O O . LYS D 1 219 ? -80.86915 4.30856 -42.92271 1.000 58.00049 195 LYS D O 1
ATOM 6865 N N . THR D 1 220 ? -79.02675 4.92996 -44.09339 1.000 62.65764 196 THR D N 1
ATOM 6866 C CA . THR D 1 220 ? -79.14122 3.92495 -45.14243 1.000 64.73685 196 THR D CA 1
ATOM 6867 C C . THR D 1 220 ? -78.40589 2.65276 -44.73698 1.000 62.49639 196 THR D C 1
ATOM 6868 O O . THR D 1 220 ? -77.70862 2.60232 -43.71845 1.000 60.22653 196 THR D O 1
ATOM 6872 N N . ASP D 1 221 ? -78.54722 1.61866 -45.57046 1.000 61.08393 197 ASP D N 1
ATOM 6873 C CA . ASP D 1 221 ? -77.82081 0.37701 -45.32594 1.000 62.22559 197 ASP D CA 1
ATOM 6874 C C . ASP D 1 221 ? -76.32409 0.63649 -45.17456 1.000 61.30631 197 ASP D C 1
ATOM 6875 O O . ASP D 1 221 ? -75.66530 0.05480 -44.30025 1.000 57.05634 197 ASP D O 1
ATOM 6880 N N . GLU D 1 222 ? -75.78665 1.55370 -45.98262 1.000 63.40634 198 GLU D N 1
ATOM 6881 C CA . GLU D 1 222 ? -74.34579 1.78261 -46.02531 1.000 61.20469 198 GLU D CA 1
ATOM 6882 C C . GLU D 1 222 ? -73.84938 2.48536 -44.76464 1.000 55.76014 198 GLU D C 1
ATOM 6883 O O . GLU D 1 222 ? -72.77532 2.15668 -44.24740 1.000 52.72608 198 GLU D O 1
ATOM 6889 N N . GLN D 1 223 ? -74.61127 3.45414 -44.25237 1.000 56.01051 199 GLN D N 1
ATOM 6890 C CA . GLN D 1 223 ? -74.19053 4.15037 -43.03833 1.000 54.75851 199 GLN D CA 1
ATOM 6891 C C . GLN D 1 223 ? -74.20622 3.21962 -41.83292 1.000 46.82539 199 GLN D C 1
ATOM 6892 O O . GLN D 1 223 ? -73.28636 3.24464 -40.99922 1.000 46.56366 199 GLN D O 1
ATOM 6898 N N . VAL D 1 224 ? -75.25157 2.40115 -41.71643 1.000 43.81032 200 VAL D N 1
ATOM 6899 C CA . VAL D 1 224 ? -75.29371 1.42880 -40.63278 1.000 47.37106 200 VAL D CA 1
ATOM 6900 C C . VAL D 1 224 ? -74.14547 0.43884 -40.77208 1.000 45.78238 200 VAL D C 1
ATOM 6901 O O . VAL D 1 224 ? -73.53590 0.03870 -39.77690 1.000 37.11685 200 VAL D O 1
ATOM 6905 N N . ALA D 1 225 ? -73.82407 0.03358 -42.00507 1.000 42.38497 201 ALA D N 1
ATOM 6906 C CA . ALA D 1 225 ? -72.68691 -0.86016 -42.20119 1.000 41.72459 201 ALA D CA 1
ATOM 6907 C C . ALA D 1 225 ? -71.39014 -0.20419 -41.73599 1.000 35.28022 201 ALA D C 1
ATOM 6908 O O . ALA D 1 225 ? -70.54691 -0.85171 -41.10591 1.000 39.24603 201 ALA D O 1
ATOM 6910 N N . ALA D 1 226 ? -71.22298 1.09147 -42.02091 1.000 33.82737 202 ALA D N 1
ATOM 6911 C CA . ALA D 1 226 ? -70.02029 1.79678 -41.57597 1.000 40.21528 202 ALA D CA 1
ATOM 6912 C C . ALA D 1 226 ? -69.93418 1.85546 -40.05178 1.000 36.31692 202 ALA D C 1
ATOM 6913 O O . ALA D 1 226 ? -68.83919 1.78004 -39.48458 1.000 33.71984 202 ALA D O 1
ATOM 6915 N N . ILE D 1 227 ? -71.07397 2.00080 -39.36660 1.000 40.20836 203 ILE D N 1
ATOM 6916 C CA . ILE D 1 227 ? -71.02751 2.00793 -37.89987 1.000 33.72135 203 ILE D CA 1
ATOM 6917 C C . ILE D 1 227 ? -70.79642 0.59699 -37.35474 1.000 31.79672 203 ILE D C 1
ATOM 6918 O O . ILE D 1 227 ? -70.05131 0.40119 -36.38257 1.000 32.37524 203 ILE D O 1
ATOM 6923 N N . ALA D 1 228 ? -71.42848 -0.40298 -37.97038 1.000 28.37800 204 ALA D N 1
ATOM 6924 C CA . ALA D 1 228 ? -71.31143 -1.78689 -37.52617 1.000 33.25440 204 ALA D CA 1
ATOM 6925 C C . ALA D 1 228 ? -69.88557 -2.30705 -37.61030 1.000 38.76230 204 ALA D C 1
ATOM 6926 O O . ALA D 1 228 ? -69.56045 -3.27683 -36.91601 1.000 37.49852 204 ALA D O 1
ATOM 6928 N N . LYS D 1 229 ? -69.03563 -1.69030 -38.44503 1.000 36.55053 205 LYS D N 1
ATOM 6929 C CA . LYS D 1 229 ? -67.63830 -2.09295 -38.57537 1.000 33.71717 205 LYS D CA 1
ATOM 6930 C C . LYS D 1 229 ? -66.76639 -1.58508 -37.43234 1.000 32.01974 205 LYS D C 1
ATOM 6931 O O . LYS D 1 229 ? -65.65270 -2.08957 -37.24415 1.000 36.19683 205 LYS D O 1
ATOM 6937 N N . LEU D 1 230 ? -67.25449 -0.62213 -36.65361 1.000 31.98345 206 LEU D N 1
ATOM 6938 C CA . LEU D 1 230 ? -66.39050 0.09200 -35.71783 1.000 31.82319 206 LEU D CA 1
ATOM 6939 C C . LEU D 1 230 ? -65.94909 -0.79979 -34.56374 1.000 30.02702 206 LEU D C 1
ATOM 6940 O O . LEU D 1 230 ? -64.75785 -0.86320 -34.23725 1.000 30.64030 206 LEU D O 1
ATOM 6945 N N . ALA D 1 231 ? -66.89071 -1.48193 -33.91783 1.000 25.56088 207 ALA D N 1
ATOM 6946 C CA . ALA D 1 231 ? -66.51656 -2.35047 -32.81231 1.000 25.79821 207 ALA D CA 1
ATOM 6947 C C . ALA D 1 231 ? -65.74288 -3.56810 -33.32402 1.000 21.86086 207 ALA D C 1
ATOM 6948 O O . ALA D 1 231 ? -66.02193 -4.07337 -34.41367 1.000 24.67307 207 ALA D O 1
ATOM 6950 N N . PRO D 1 232 ? -64.78032 -4.07648 -32.54341 1.000 21.98741 208 PRO D N 1
ATOM 6951 C CA . PRO D 1 232 ? -64.12934 -5.33854 -32.93462 1.000 23.66172 208 PRO D CA 1
ATOM 6952 C C . PRO D 1 232 ? -65.12147 -6.47372 -33.13796 1.000 18.35353 208 PRO D C 1
ATOM 6953 O O . PRO D 1 232 ? -64.86020 -7.37713 -33.93909 1.000 22.53764 208 PRO D O 1
ATOM 6957 N N . LEU D 1 233 ? -66.25909 -6.44899 -32.43741 1.000 20.86881 209 LEU D N 1
ATOM 6958 C CA . LEU D 1 233 ? -67.30629 -7.44007 -32.65460 1.000 22.19480 209 LEU D CA 1
ATOM 6959 C C . LEU D 1 233 ? -68.04243 -7.24455 -33.98019 1.000 25.32125 209 LEU D C 1
ATOM 6960 O O . LEU D 1 233 ? -68.74710 -8.16021 -34.41515 1.000 29.34502 209 LEU D O 1
ATOM 6965 N N . GLU D 1 234 ? -67.90438 -6.08315 -34.62244 1.000 23.73395 210 GLU D N 1
ATOM 6966 C CA . GLU D 1 234 ? -68.36364 -5.87253 -36.00161 1.000 28.09483 210 GLU D CA 1
ATOM 6967 C C . GLU D 1 234 ? -69.86219 -6.15232 -36.17023 1.000 30.06918 210 GLU D C 1
ATOM 6968 O O . GLU D 1 234 ? -70.28780 -6.87779 -37.06923 1.000 27.99420 210 GLU D O 1
ATOM 6974 N N . ARG D 1 235 ? -70.66489 -5.57728 -35.27938 1.000 30.03376 211 ARG D N 1
ATOM 6975 C CA . ARG D 1 235 ? -72.10811 -5.50614 -35.47232 1.000 29.64850 211 ARG D CA 1
ATOM 6976 C C . ARG D 1 235 ? -72.60563 -4.26197 -34.74455 1.000 27.13395 211 ARG D C 1
ATOM 6977 O O . ARG D 1 235 ? -71.82162 -3.52824 -34.13760 1.000 27.80740 211 ARG D O 1
ATOM 6985 N N . ILE D 1 236 ? -73.91529 -4.00874 -34.82356 1.000 29.31687 212 ILE D N 1
ATOM 6986 C CA . ILE D 1 236 ? -74.53525 -2.89017 -34.11114 1.000 27.06683 212 ILE D CA 1
ATOM 6987 C C . ILE D 1 236 ? -74.98404 -3.38237 -32.73707 1.000 25.15346 212 ILE D C 1
ATOM 6988 O O . ILE D 1 236 ? -75.57250 -4.45978 -32.62322 1.000 23.12953 212 ILE D O 1
ATOM 6993 N N . GLY D 1 237 ? -74.69497 -2.60968 -31.68937 1.000 25.89540 213 GLY D N 1
ATOM 6994 C CA . GLY D 1 237 ? -75.17531 -2.97493 -30.36403 1.000 25.46694 213 GLY D CA 1
ATOM 6995 C C . GLY D 1 237 ? -76.67549 -2.77776 -30.22971 1.000 24.43313 213 GLY D C 1
ATOM 6996 O O . GLY D 1 237 ? -77.27906 -1.92480 -30.87755 1.000 24.11081 213 GLY D O 1
ATOM 6997 N N . THR D 1 238 ? -77.29654 -3.58535 -29.38062 1.000 25.28709 214 THR D N 1
ATOM 6998 C CA . THR D 1 238 ? -78.73710 -3.47183 -29.20424 1.000 18.82707 214 THR D CA 1
ATOM 6999 C C . THR D 1 238 ? -79.08085 -2.88620 -27.83511 1.000 25.23946 214 THR D C 1
ATOM 7000 O O . THR D 1 238 ? -78.29454 -2.99479 -26.88623 1.000 20.08637 214 THR D O 1
ATOM 7004 N N . PRO D 1 239 ? -80.26725 -2.26286 -27.69163 1.000 28.99252 215 PRO D N 1
ATOM 7005 C CA . PRO D 1 239 ? -80.64347 -1.72927 -26.36621 1.000 22.20601 215 PRO D CA 1
ATOM 7006 C C . PRO D 1 239 ? -80.78965 -2.81466 -25.31185 1.000 19.89895 215 PRO D C 1
ATOM 7007 O O . PRO D 1 239 ? -80.44398 -2.58721 -24.14148 1.000 21.84609 215 PRO D O 1
ATOM 7011 N N . ASP D 1 240 ? -81.27173 -4.00153 -25.69514 1.000 22.15452 216 ASP D N 1
ATOM 7012 C CA . ASP D 1 240 ? -81.29888 -5.11493 -24.74657 1.000 24.10313 216 ASP D CA 1
ATOM 7013 C C . ASP D 1 240 ? -79.90174 -5.43517 -24.21670 1.000 21.47986 216 ASP D C 1
ATOM 7014 O O . ASP D 1 240 ? -79.74806 -5.81659 -23.04626 1.000 20.38619 216 ASP D O 1
ATOM 7019 N N . GLU D 1 241 ? -78.87352 -5.28071 -25.05215 1.000 17.37046 217 GLU D N 1
ATOM 7020 C CA . GLU D 1 241 ? -77.52073 -5.59802 -24.59308 1.000 18.45782 217 GLU D CA 1
ATOM 7021 C C . GLU D 1 241 ? -77.02172 -4.59909 -23.54344 1.000 21.35561 217 GLU D C 1
ATOM 7022 O O . GLU D 1 241 ? -76.21915 -4.97571 -22.68183 1.000 21.65423 217 GLU D O 1
ATOM 7028 N N . ILE D 1 242 ? -77.48193 -3.33613 -23.59122 1.000 18.14512 218 ILE D N 1
ATOM 7029 C CA . ILE D 1 242 ? -77.23203 -2.39478 -22.49586 1.000 15.71522 218 ILE D CA 1
ATOM 7030 C C . ILE D 1 242 ? -78.04910 -2.77092 -21.26328 1.000 16.57416 218 ILE D C 1
ATOM 7031 O O . ILE D 1 242 ? -77.53587 -2.81669 -20.12421 1.000 14.98572 218 ILE D O 1
ATOM 7036 N N . ALA D 1 243 ? -79.35845 -2.99110 -21.47424 1.000 15.87773 219 ALA D N 1
ATOM 7037 C CA . ALA D 1 243 ? -80.26850 -3.27804 -20.37079 1.000 19.47513 219 ALA D CA 1
ATOM 7038 C C . ALA D 1 243 ? -79.81595 -4.48339 -19.56147 1.000 20.20766 219 ALA D C 1
ATOM 7039 O O . ALA D 1 243 ? -80.05969 -4.53505 -18.35636 1.000 22.96704 219 ALA D O 1
ATOM 7041 N N . GLY D 1 244 ? -79.15644 -5.45667 -20.18736 1.000 19.15012 220 GLY D N 1
ATOM 7042 C CA . GLY D 1 244 ? -78.70167 -6.61673 -19.42137 1.000 22.50887 220 GLY D CA 1
ATOM 7043 C C . GLY D 1 244 ? -77.62268 -6.28001 -18.39849 1.000 20.82520 220 GLY D C 1
ATOM 7044 O O . GLY D 1 244 ? -77.56689 -6.87271 -17.31412 1.000 20.64584 220 GLY D O 1
ATOM 7045 N N . VAL D 1 245 ? -76.75113 -5.32059 -18.71941 1.000 20.74796 221 VAL D N 1
ATOM 7046 C CA . VAL D 1 245 ? -75.75727 -4.89719 -17.73651 1.000 17.83282 221 VAL D CA 1
ATOM 7047 C C . VAL D 1 245 ? -76.42920 -4.11432 -16.61373 1.000 19.56500 221 VAL D C 1
ATOM 7048 O O . VAL D 1 245 ? -76.12539 -4.32226 -15.42692 1.000 21.11267 221 VAL D O 1
ATOM 7052 N N . VAL D 1 246 ? -77.37427 -3.22606 -16.96815 1.000 17.16531 222 VAL D N 1
ATOM 7053 C CA . VAL D 1 246 ? -78.18673 -2.56804 -15.93470 1.000 21.26919 222 VAL D CA 1
ATOM 7054 C C . VAL D 1 246 ? -78.87932 -3.60806 -15.04312 1.000 22.56707 222 VAL D C 1
ATOM 7055 O O . VAL D 1 246 ? -78.92262 -3.47348 -13.81209 1.000 19.70416 222 VAL D O 1
ATOM 7059 N N . ALA D 1 247 ? -79.39747 -4.67666 -15.64561 1.000 19.09728 223 ALA D N 1
ATOM 7060 C CA . ALA D 1 247 ? -80.05350 -5.72550 -14.87213 1.000 20.46325 223 ALA D CA 1
ATOM 7061 C C . ALA D 1 247 ? -79.07701 -6.41324 -13.93263 1.000 21.21384 223 ALA D C 1
ATOM 7062 O O . ALA D 1 247 ? -79.42322 -6.73993 -12.78788 1.000 20.69451 223 ALA D O 1
ATOM 7064 N N . MET D 1 248 ? -77.85786 -6.66902 -14.40165 1.000 17.93401 224 MET D N 1
ATOM 7065 C CA . MET D 1 248 ? -76.85621 -7.22350 -13.50084 1.000 18.33513 224 MET D CA 1
ATOM 7066 C C . MET D 1 248 ? -76.66905 -6.32181 -12.28548 1.000 18.97967 224 MET D C 1
ATOM 7067 O O . MET D 1 248 ? -76.69670 -6.78500 -11.13691 1.000 18.15566 224 MET D O 1
ATOM 7072 N N . LEU D 1 249 ? -76.48610 -5.02165 -12.52585 1.000 19.30044 225 LEU D N 1
ATOM 7073 C CA . LEU D 1 249 ? -76.25862 -4.08058 -11.42582 1.000 19.04869 225 LEU D CA 1
ATOM 7074 C C . LEU D 1 249 ? -77.44196 -4.02317 -10.45827 1.000 19.04315 225 LEU D C 1
ATOM 7075 O O . LEU D 1 249 ? -77.25963 -3.81576 -9.25084 1.000 18.97272 225 LEU D O 1
ATOM 7080 N N . ALA D 1 250 ? -78.66062 -4.17060 -10.97019 1.000 16.76870 226 ALA D N 1
ATOM 7081 C CA . ALA D 1 250 ? -79.83935 -4.07214 -10.11603 1.000 20.98289 226 ALA D CA 1
ATOM 7082 C C . ALA D 1 250 ? -80.12053 -5.35092 -9.32703 1.000 20.14656 226 ALA D C 1
ATOM 7083 O O . ALA D 1 250 ? -80.95483 -5.32049 -8.41412 1.000 20.54055 226 ALA D O 1
ATOM 7085 N N . GLY D 1 251 ? -79.44770 -6.45591 -9.63933 1.000 19.01972 227 GLY D N 1
ATOM 7086 C CA . GLY D 1 251 ? -79.80785 -7.74449 -9.08389 1.000 21.59010 227 GLY D CA 1
ATOM 7087 C C . GLY D 1 251 ? -78.74300 -8.38994 -8.21707 1.000 20.79561 227 GLY D C 1
ATOM 7088 O O . GLY D 1 251 ? -77.74995 -7.76244 -7.83838 1.000 23.69924 227 GLY D O 1
ATOM 7089 N N . PRO D 1 252 ? -78.93498 -9.67673 -7.89105 1.000 19.27070 228 PRO D N 1
ATOM 7090 C CA . PRO D 1 252 ? -77.98418 -10.36889 -6.99761 1.000 23.08104 228 PRO D CA 1
ATOM 7091 C C . PRO D 1 252 ? -76.54820 -10.32440 -7.46979 1.000 25.07964 228 PRO D C 1
ATOM 7092 O O . PRO D 1 252 ? -75.63323 -10.21492 -6.64085 1.000 27.49497 228 PRO D O 1
ATOM 7096 N N . ASP D 1 253 ? -76.31285 -10.38443 -8.77797 1.000 19.72371 229 ASP D N 1
ATOM 7097 C CA . ASP D 1 253 ? -74.93879 -10.50349 -9.23986 1.000 22.51773 229 ASP D CA 1
ATOM 7098 C C . ASP D 1 253 ? -74.15674 -9.19874 -9.13324 1.000 22.49910 229 ASP D C 1
ATOM 7099 O O . ASP D 1 253 ? -72.92277 -9.22755 -9.23336 1.000 21.70845 229 ASP D O 1
ATOM 7104 N N . GLY D 1 254 ? -74.82582 -8.07116 -8.91390 1.000 19.07943 230 GLY D N 1
ATOM 7105 C CA . GLY D 1 254 ? -74.16014 -6.79158 -8.78873 1.000 22.75445 230 GLY D CA 1
ATOM 7106 C C . GLY D 1 254 ? -73.93749 -6.31219 -7.37127 1.000 22.31523 230 GLY D C 1
ATOM 7107 O O . GLY D 1 254 ? -73.56819 -5.14654 -7.18446 1.000 19.75601 230 GLY D O 1
ATOM 7108 N N . ARG D 1 255 ? -74.14531 -7.17471 -6.36689 1.000 19.35206 231 ARG D N 1
ATOM 7109 C CA . ARG D 1 255 ? -74.13325 -6.74523 -4.96982 1.000 20.35213 231 ARG D CA 1
ATOM 7110 C C . ARG D 1 255 ? -72.82526 -6.07782 -4.56628 1.000 21.91276 231 ARG D C 1
ATOM 7111 O O . ARG D 1 255 ? -72.83279 -5.17688 -3.71017 1.000 21.68531 231 ARG D O 1
ATOM 7119 N N . TRP D 1 256 ? -71.69519 -6.51514 -5.13673 1.000 15.50045 232 TRP D N 1
ATOM 7120 C CA . TRP D 1 256 ? -70.39435 -5.98198 -4.76051 1.000 17.57184 232 TRP D CA 1
ATOM 7121 C C . TRP D 1 256 ? -69.80701 -5.03367 -5.80588 1.000 17.60037 232 TRP D C 1
ATOM 7122 O O . TRP D 1 256 ? -68.66125 -4.60303 -5.65634 1.000 18.40205 232 TRP D O 1
ATOM 7133 N N . VAL D 1 257 ? -70.54996 -4.70350 -6.85761 1.000 20.05706 233 VAL D N 1
ATOM 7134 C CA . VAL D 1 257 ? -70.12899 -3.67336 -7.80393 1.000 17.54173 233 VAL D CA 1
ATOM 7135 C C . VAL D 1 257 ? -70.64110 -2.34582 -7.27548 1.000 16.68268 233 VAL D C 1
ATOM 7136 O O . VAL D 1 257 ? -71.85261 -2.16290 -7.09765 1.000 14.69355 233 VAL D O 1
ATOM 7140 N N . ASN D 1 258 ? -69.72109 -1.41924 -7.02298 1.000 16.59079 234 ASN D N 1
ATOM 7141 C CA . ASN D 1 258 ? -70.09184 -0.16492 -6.39073 1.000 15.57426 234 ASN D CA 1
ATOM 7142 C C . ASN D 1 258 ? -69.11536 0.90597 -6.83941 1.000 19.31926 234 ASN D C 1
ATOM 7143 O O . ASN D 1 258 ? -67.89692 0.67957 -6.83613 1.000 17.24047 234 ASN D O 1
ATOM 7148 N N . SER D 1 259 ? -69.66560 2.05542 -7.23143 1.000 17.14597 235 SER D N 1
ATOM 7149 C CA . SER D 1 259 ? -68.89774 3.20887 -7.67526 1.000 18.34672 235 SER D CA 1
ATOM 7150 C C . SER D 1 259 ? -68.16897 2.92666 -8.98434 1.000 17.48834 235 SER D C 1
ATOM 7151 O O . SER D 1 259 ? -67.07624 3.44068 -9.22329 1.000 17.50866 235 SER D O 1
ATOM 7154 N N . GLN D 1 260 ? -68.77786 2.12544 -9.85416 1.000 15.74821 236 GLN D N 1
ATOM 7155 C CA . GLN D 1 260 ? -68.17349 1.74463 -11.12431 1.000 15.54649 236 GLN D CA 1
ATOM 7156 C C . GLN D 1 260 ? -68.94378 2.34971 -12.29455 1.000 20.02144 236 GLN D C 1
ATOM 7157 O O . GLN D 1 260 ? -70.17439 2.46336 -12.25080 1.000 15.60463 236 GLN D O 1
ATOM 7163 N N . VAL D 1 261 ? -68.20635 2.72723 -13.33935 1.000 18.38467 237 VAL D N 1
ATOM 7164 C CA . VAL D 1 261 ? -68.75988 3.10370 -14.63970 1.000 18.08514 237 VAL D CA 1
ATOM 7165 C C . VAL D 1 261 ? -68.43138 1.96324 -15.60300 1.000 22.84464 237 VAL D C 1
ATOM 7166 O O . VAL D 1 261 ? -67.26732 1.77198 -15.97912 1.000 18.77405 237 VAL D O 1
ATOM 7170 N N . ILE D 1 262 ? -69.43174 1.17794 -15.99003 1.000 17.64876 238 ILE D N 1
ATOM 7171 C CA . ILE D 1 262 ? -69.20779 0.04785 -16.88732 1.000 15.61975 238 ILE D CA 1
ATOM 7172 C C . ILE D 1 262 ? -69.50523 0.49758 -18.31298 1.000 18.54005 238 ILE D C 1
ATOM 7173 O O . ILE D 1 262 ? -70.64359 0.86096 -18.63692 1.000 19.44359 238 ILE D O 1
ATOM 7178 N N . ARG D 1 263 ? -68.48967 0.45883 -19.17000 1.000 18.04595 239 ARG D N 1
ATOM 7179 C CA . ARG D 1 263 ? -68.65194 0.80885 -20.57398 1.000 16.15958 239 ARG D CA 1
ATOM 7180 C C . ARG D 1 263 ? -69.14663 -0.40901 -21.34101 1.000 19.91658 239 ARG D C 1
ATOM 7181 O O . ARG D 1 263 ? -68.53656 -1.47986 -21.29064 1.000 14.33072 239 ARG D O 1
ATOM 7189 N N . VAL D 1 264 ? -70.25717 -0.24678 -22.03490 1.000 19.86193 240 VAL D N 1
ATOM 7190 C CA . VAL D 1 264 ? -70.87071 -1.32217 -22.79731 1.000 19.45102 240 VAL D CA 1
ATOM 7191 C C . VAL D 1 264 ? -70.92361 -0.83644 -24.23618 1.000 20.29198 240 VAL D C 1
ATOM 7192 O O . VAL D 1 264 ? -71.83853 -0.09555 -24.62190 1.000 19.45049 240 VAL D O 1
ATOM 7196 N N . ASN D 1 265 ? -69.93102 -1.23977 -25.03000 1.000 17.99141 241 ASN D N 1
ATOM 7197 C CA . ASN D 1 265 ? -69.77692 -0.66251 -26.35869 1.000 18.64262 241 ASN D CA 1
ATOM 7198 C C . ASN D 1 265 ? -69.19349 -1.65223 -27.36217 1.000 17.15540 241 ASN D C 1
ATOM 7199 O O . ASN D 1 265 ? -68.71603 -1.22068 -28.42220 1.000 19.87025 241 ASN D O 1
ATOM 7204 N N . GLY D 1 266 ? -69.17537 -2.94565 -27.05808 1.000 17.01642 242 GLY D N 1
ATOM 7205 C CA . GLY D 1 266 ? -68.63977 -3.91851 -27.97951 1.000 18.39200 242 GLY D CA 1
ATOM 7206 C C . GLY D 1 266 ? -67.15321 -3.81596 -28.22462 1.000 17.57488 242 GLY D C 1
ATOM 7207 O O . GLY D 1 266 ? -66.65671 -4.43037 -29.16847 1.000 16.93808 242 GLY D O 1
ATOM 7208 N N . GLY D 1 267 ? -66.42260 -3.05735 -27.41128 1.000 15.47902 243 GLY D N 1
ATOM 7209 C CA . GLY D 1 267 ? -64.99104 -2.92767 -27.57474 1.000 15.28441 243 GLY D CA 1
ATOM 7210 C C . GLY D 1 267 ? -64.53250 -1.69099 -28.32174 1.000 23.97605 243 GLY D C 1
ATOM 7211 O O . GLY D 1 267 ? -63.32094 -1.51984 -28.51279 1.000 20.03727 243 GLY D O 1
ATOM 7212 N N . PHE D 1 268 ? -65.45479 -0.83751 -28.75288 1.000 22.52139 244 PHE D N 1
ATOM 7213 C CA . PHE D 1 268 ? -65.12098 0.41823 -29.42501 1.000 25.75137 244 PHE D CA 1
ATOM 7214 C C . PHE D 1 268 ? -65.59806 1.60737 -28.59652 1.000 28.64803 244 PHE D C 1
ATOM 7215 O O . PHE D 1 268 ? -64.79551 2.29286 -27.96824 1.000 30.41977 244 PHE D O 1
#

Radius of gyration: 28.43 Å; Cα contacts (8 Å, |Δi|>4): 2419; chains: 4; bounding box: 81×82×62 Å

B-factor: mean 26.38, std 10.7, range [9.24, 82.63]

Secondary structure (DSSP, 8-state):
--HHHHS--EEEEETTTSHHHHHHHHHHHHTT-EEEEEESS-SHHHHHHHHHHHHTT-EEEEEE--TTSHHHHHHHHHHHHHHHS---EEEE---------SSGGGHHHHHHHIIIIIIHHHHHHHHHHHHSPTT-EEEEE--GGGGT--TT-HHHHHHHHHHHHHHHHHHHHTTTS--EEEEEEE-SB--HHHHHT--HHHHHHHHTTSTT-SPBPHHHHHHHHHHHHSGGGTT--S-EEEESTT-/---EEEEETTTSHHHHHHHHHHHHTT-EEEEEESS-HHHHHHHHHHHHHTT--EEEEE--TT-HHHHHHHHHHHHHHHS---EEEE---------SSGGGHHHHHHHIIIIIIHHHHHHHHHHHHPPTT-EEEEE--GGGGT--TT-HHHHHHHHHHHHHHHHHHHHTTTS--EEEEEEE--B--HHHHHTS-HHHHHHHHTTSTT-S-B-HHHHHHHHHHHHSGGGTT--S-EEEESTT-/--TTS--SEEEEEETTTSHHHHHHHHHHHHTTEEEEEEESS-SHHHHHHHHHHHHTT--EEEEE--TT-HHHHHHHHHHHHHHHS---EEEE---------SSGGGHHHHHHHIIIIIIHHHHHHHHHHHHSPTT-EEEEE--GGGGT--TT-HHHHHHHHHHHHHHHHHHHHTTTS--EEEEEEE-SB--HHHHHT--HHHHHHHHTTSTT-S-B-HHHHHHHHHHHHSGGGTT--S-EEEESTT-/----EEEEETTTSHHHHHHHHHHHHTT-EEEEEESS-SHHHHHHHHHHHHTT--EEEEE--TT-HHHHHHHHHHHHHHHT---EEEE---------SSGGGHHHHHHHIIIIIIHHHHHHHHHHHHPPTT-EEEEE--GGGGT--TT-HHHHHHHHHHHHHHHHHHHHTTTS--EEEEEEE-----HHHHHT--HHHHHHHHTTSTT-S---HHHHHHHHHHHHSGGGTT--S-EEEESTT-

Nearest PDB structures (foldseek):
  6pzm-assembly1_B  TM=1.002E+00  e=4.725E-49  Acinetobacter baumannii
  3u5t-assembly1_A  TM=9.880E-01  e=6.990E-32  Sinorhizobium meliloti
  3u5t-assembly3_B  TM=9.723E-01  e=3.112E-32  Sinorhizobium meliloti
  3u5t-assembly3_D  TM=9.880E-01  e=5.455E-31  Sinorhizobium meliloti
  7v0h-assembly1_B  TM=9.269E-01  e=4.555E-25  Burkholderia cenocepacia J2315

Sequence (977 aa):
SNAMNISRKTALVTGASRGIGRAIAERLAQDGFYVIVNYAGNKAHAQATVEHIIEQGGQASAIQADVANEHEVSRLFQEAKAINGRLDVVVHSAGIMPMAKITPESLPDFDKVIHTNLRGAFLILAHAAETVPDGGRIIALSTSVIAKSFPAYGPYIASKAGVEGLVHVLANELRGRNITVNAVAPGPTGTDLFYNGKTDEQVAAIAKLAPLERIGTPDEIAGVVAMLAGPDGRWVNSQVIRVNGGFSRKTALVTGASRGIGRAIAERLAQDGFYVIVNYAGNKAHAQATVEHIIEQGGQASAIQADVANEHEVSRLFQEAKAINGRLDVVVHSAGIMPMAKITPESLPDFDKVIHTNLRGAFLILAHAAETVPDGGRIIALSTSVIAKSFPAYGPYIASKAGVEGLVHVLANELRGRNITVNAVAPGPTGTDLFYNGKTDEQVAAIAKLAPLERIGTPDEIAGVVAMLAGPDGRWVNSQVIRVNGGFSNAMNISRKTALVTGASRGIGRAIAERLAQDGFYVIVNYAGNKAHAQATVEHIIEQGGQASAIQADVANEHEVSRLFQEAKAINGRLDVVVHSAGIMPMAKITPESLPDFDKVIHTNLRGAFLILAHAAETVPDGGRIIALSTSVIAKSFPAYGPYIASKAGVEGLVHVLANELRGRNITVNAVAPGPTGTDLFYNGKTDEQVAAIAKLAPLERIGTPDEIAGVVAMLAGPDGRWVNSQVIRVNGGFISRKTALVTGASRGIGRAIAERLAQDGFYVIVNYAGNKAHAQATVEHIIEQGGQASAIQADVANEHEVSRLFQEAKAINGRLDVVVHSAGIMPMAKITPESLPDFDKVIHTNLRGAFLILAHAAETVPDGGRIIALSTSVIAKSFPAYGPYIASKAGVEGLVHVLANELRGRNITVNAVAPGPTGTDLFYNGKTDEQVAAIAKLAPLERIGTPDEIAGVVAMLAGPDGRWVNSQVIRVNGGF

Foldseek 3Di:
DDPCVVPNAAEEFEPCLFFLNVLLQLVVQVVRHAYEYEYEDDCPSVVVSQVVSVVVPGHYDYDYFQLLDLVRLVVVLVVRCVVRVAHFEYEYEDADFFFDAPDPVCVVVLVVRLSRQASSLVSRLVVCLVGHAQQGEYEYEAAPCLVVPDGRRVSNNVRRVNSLVVQLVVLVVCPPRLYAGEYEHEYAAPICVSPVPDDPVRQQVLLVPAPVSHHHHSNQSSVVVSCCGDDNNSPPHSYYHYHYNHD/DWAAEEFEPCLFFLNVLLQLVVQVVGHAYEYEYADDCVSSVVSQVVSVVVPGHYDYDYFQLLDLVRLVVVLVVRCVPPVAHQEYEYEDADFFFDAPDPVCVVVLVVRLSRQASSLVSSLVSCLVGHAQQGEYEYEAAPCLVVPDGRRVSRNVRRVNSLVVQLVSLVVCPPRLYAGEYEHEYDAPIPVVVVPDDVVVQQVLQCPAPVRGGHHSNQSSVVVVCCRDDVNSPPHSYYHYRYNHD/DDPVLAQPAAEEQEPCLFFLNVLLQLVVQVVRYEYAYEYEDDCPSVVVSQVVSVVVPGHYDYDYAQLLDLVRLVVVLVVRCVPRVAHFEYEYEDADFFFAAPDPVCVVVLVVRLSRQASSLVNSLVVCLVGHAQQGEYEYEAAPCLVVPDGRRVSNNVRRVNSLVVQLVSLVVCPPRLYAGEYEHEYAEPTPVSVVPDDPVRQQVLQCPAVNRHHHYSNQSSVVVVCCRDDVNSPPHSYYHYRYNRD/DQWAAEEFEPCLFFLSVLLQLVVQVVGHAYEYEYEDDCVSSVVSQVVSVVVPGHYDYDYAQLLDQVRLVVVLVVRCVVNVAHQEYEYEDADFFFDAPDPVCVVVLVVRLSRQASSLVNSLVVCLVGHAQQGEYEYEAAPCLVVPDGRRVSRNVRRVNSLVVQLVSLVVCPPRLYAGEYEHEYDAPIPVVVPVDDPVVLQVVLCPAPVSGGHHSNQSSVVVVCCRDDNNSPPHSYYHYHYNHD

InterPro domains:
  IPR002347 Short-chain dehydrogenase/reductase SDR [PF13561] (12-244)
  IPR002347 Short-chain dehydrogenase/reductase SDR [PR00080] (82-93)
  IPR002347 Short-chain dehydrogenase/reductase SDR [PR00080] (133-141)
  IPR002347 Short-chain dehydrogenase/reductase SDR [PR00080] (153-172)
  IPR002347 Short-chain dehydrogenase/reductase SDR [PR00081] (7-24)
  IPR002347 Short-chain dehydrogenase/reductase SDR [PR00081] (82-93)
  IPR002347 Short-chain dehydrogenase/reductase SDR [PR00081] (153-172)
  IPR002347 Short-chain dehydrogenase/reductase SDR [PR00081] (174-191)
  IPR002347 Short-chain dehydrogenase/reductase SDR [PR00081] (208-228)
  IPR036291 NAD(P)-binding domain superfamily [SSF51735] (6-244)
  IPR057326 Ketoreductase domain [SM00822] (6-184)

CATH classification: 3.40.50.720

Organism: Acinetobacter baumannii (NCBI:txid470)